Protein 1X61 (pdb70)

Nearest PDB structures (foldseek):
  1x61-assembly1_A  TM=8.682E-01  e=2.003E-11  Homo sapiens
  1wyh-assembly1_A  TM=8.090E-01  e=8.197E-06  Homo sapiens
  1x4k-assembly1_A  TM=7.503E-01  e=2.944E-05  Homo sapiens
  2cup-assembly1_A  TM=7.614E-01  e=2.753E-05  Homo sapiens
  1x63-assembly1_A  TM=7.064E-01  e=5.044E-05  Homo sapiens

Organism: Homo sapiens (NCBI:txid9606)

Foldseek 3Di:
DDPDDQAAPQPTHHQDDPLQWDQDPNHTHGQQSQAAPVVRHRVSPADWDADPNGTHRPVRVVCVVCVPDDPD

CATH classification: 2.10.110.10

InterPro domains:
  IPR001781 Zinc finger, LIM-type [PF00412] (279-334)
  IPR001781 Zinc finger, LIM-type [PF00412] (339-395)
  IPR001781 Zinc finger, LIM-type [PF00412] (399-461)
  IPR001781 Zinc finger, LIM-type [PS00478] (339-372)
  IPR001781 Zinc finger, LIM-type [PS50023] (277-335)
  IPR001781 Zinc finger, LIM-type [PS50023] (337-397)
  IPR001781 Zinc finger, LIM-type [PS50023] (400-467)
  IPR001781 Zinc finger, LIM-type [SM00132] (278-331)
  IPR001781 Zinc finger, LIM-type [SM00132] (338-390)
  IPR001781 Zinc finger, LIM-type [SM00132] (398-460)

Secondary structure (DSSP, 8-state):
--S-----SSS-S---SSS--EE-SSSEE-TTT-B-SSS--B-TTS-EEESSS-EEEHHHHHHHHHT-SS--

Sequence (72 aa):
GSSGSSGCGGCGEDVVGDGAGVVALDRVFHVGCFVCSTCRAQLRGQHFYAVERRAYCEGCYVATLESGPSSGGSSGSSGCGGCGEDVVGDGAGVVALDRVFHVGCFVCSTCRAQLRGQHFYAVERRAYCEGCYVATLESGPSSGGSSGSSGCGGCGEDVVGDGAGVVALDRVFHVGCFVCSTCRAQLRGQHFYAVERRAYCEGCYVATLESGPSSGGSSGSSGCGGCGEDVVGDGAGVVALDRVFHVGCFVCSTCRAQLRGQHFYAVERRAYCEGCYVATLESGPSSGGSSGSSGCGGCGEDVVGDGAGVVALDRVFHVGCFVCSTCRAQLRGQHFYAVERRAYCEGCYVATLESGPSSGGSSGSSGCGGCGEDVVGDGAGVVALDRVFHVGCFVCSTCRAQLRGQHFYAVERRAYCEGCYVATLESGPSSGGSSGSSGCGGCGEDVVGDGAGVVALDRVFHVGCFVCSTCRAQLRGQHFYAVERRAYCEGCYVATLESGPSSGGSSGSSGCGGCGEDVVGDGAGVVALDRVFHVGCFVCSTCRAQLRGQHFYAVERRAYCEGCYVATLESGPSSGGSSGSSGCGGCGEDVVGDGAGVVALDRVFHVGCFVCSTCRAQLRGQHFYAVERRAYCEGCYVATLESGPSSGGSSGSSGCGGCGEDVVGDGAGVVALDRVFHVGCFVCSTCRAQLRGQHFYAVERRAYCEGCYVATLESGPSSGGSSGSSGCGGCGEDVVGDGAGVVALDRVFHVGCFVCSTCRAQLRGQHFYAVERRAYCEGCYVATLESGPSSGGSSGSSGCGGCGEDVVGDGAGVVALDRVFHVGCFVCSTCRAQLRGQHFYAVERRAYCEGCYVATLESGPSSGGSSGSSGCGGCGEDVVGDGAGVVALDRVFHVGCFVCSTCRAQLRGQHFYAVERRAYCEGCYVATLESGPSSGGSSGSSGCGGCGEDVVGDGAGVVALDRVFHVGCFVCSTCRAQLRGQHFYAVERRAYCEGCYVATLESGPSSGGSSGSSGCGGCGEDVVGDGAGVVALDRVFHVGCFVCSTCRAQLRGQHFYAVERRAYCEGCYVATLESGPSSGGSSGSSGCGGCGEDVVGDGAGVVALDRVFHVGCFVCSTCRAQLRGQHFYAVERRAYCEGCYVATLESGPSSGGSSGSSGCGGCGEDVVGDGAGVVALDRVFHVGCFVCSTCRAQLRGQHFYAVERRAYCEGCYVATLESGPSSGGSSGSSGCGGCGEDVVGDGAGVVALDRVFHVGCFVCSTCRAQLRGQHFYAVERRAYCEGCYVATLESGPSSGGSSGSSGCGGCGEDVVGDGAGVVALDRVFHVGCFVCSTCRAQLRGQHFYAVERRAYCEGCYVATLESGPSSGGSSGSSGCGGCGEDVVGDGAGVVALDRVFHVGCFVCSTCRAQLRGQHFYAVERRAYCEGCYVATLESGPSSG

GO terms:
  GO:0005515 protein binding (F, IPI)
  GO:0005829 cytosol (C, IDA)
  GO:0005925 focal adhesion (C, IDA)
  GO:0005149 interleukin-1 receptor binding (F, IDA)
  GO:1901224 positive regulation of non-canonical NF-kappaB signal transduction (P, IDA)
  GO:0005925 focal adhesion (C, HDA)
  GO:0003723 RNA binding (F, HDA)
  GO:0030335 positive regulation of cell migration (P, IMP)
  GO:0019900 kinase binding (F, IPI)
  GO:0005634 nucleus (C, IDA)
  GO:0005856 cytoskeleton (C, IDA)
  GO:0005634 nucleus (C, EXP)
  GO:0005737 cytoplasm (C, EXP)

Radius of gyration: 14.38 Å; Cα contacts (8 Å, |Δi|>4): 97; chains: 1; bounding box: 46×24×25 Å

Structure (mmCIF, N/CA/C/O backbone):
data_1X61
#
_entry.id   1X61
#
loop_
_entity.id
_entity.type
_entity.pdbx_description
1 polymer 'Thyroid receptor interacting protein 6'
2 non-polymer 'ZINC ION'
#
loop_
_atom_site.group_PDB
_atom_site.id
_atom_site.type_symbol
_atom_site.label_atom_id
_atom_site.label_alt_id
_atom_site.label_comp_id
_atom_site.label_asym_id
_atom_site.label_entity_id
_atom_site.label_seq_id
_atom_site.pdbx_PDB_ins_code
_atom_site.Cartn_x
_atom_site.Cartn_y
_atom_site.Cartn_z
_atom_site.occupancy
_atom_site.B_iso_or_equiv
_atom_site.auth_seq_id
_atom_site.auth_comp_id
_atom_site.auth_asym_id
_atom_site.auth_atom_id
_atom_site.pdbx_PDB_model_num
ATOM 1 N N . GLY A 1 1 ? -15.407 1.242 14.299 1.00 0.00 1 GLY A N 1
ATOM 2 C CA . GLY A 1 1 ? -16.549 0.484 14.778 1.00 0.00 1 GLY A CA 1
ATOM 3 C C . GLY A 1 1 ? -17.614 0.307 13.714 1.00 0.00 1 GLY A C 1
ATOM 4 O O . GLY A 1 1 ? -17.306 0.010 12.560 1.00 0.00 1 GLY A O 1
ATOM 8 N N . SER A 1 2 ? -18.872 0.489 14.103 1.00 0.00 2 SER A N 1
ATOM 9 C CA . SER A 1 2 ? -19.988 0.343 13.176 1.00 0.00 2 SER A CA 1
ATOM 10 C C . SER A 1 2 ? -19.824 1.273 11.978 1.00 0.00 2 SER A C 1
ATOM 11 O O . SER A 1 2 ? -19.801 0.828 10.831 1.00 0.00 2 SER A O 1
ATOM 19 N N . SER A 1 3 ? -19.712 2.569 12.254 1.00 0.00 3 SER A N 1
ATOM 20 C CA . SER A 1 3 ? -19.554 3.564 11.200 1.00 0.00 3 SER A CA 1
ATOM 21 C C . SER A 1 3 ? -18.185 3.442 10.538 1.00 0.00 3 SER A C 1
ATOM 22 O O . SER A 1 3 ? -17.281 2.799 11.070 1.00 0.00 3 SER A O 1
ATOM 30 N N . GLY A 1 4 ? -18.041 4.065 9.372 1.00 0.00 4 GLY A N 1
ATOM 31 C CA . GLY A 1 4 ? -16.780 4.014 8.655 1.00 0.00 4 GLY A CA 1
ATOM 32 C C . GLY A 1 4 ? -16.965 3.736 7.177 1.00 0.00 4 GLY A C 1
ATOM 33 O O . GLY A 1 4 ? -17.922 3.073 6.778 1.00 0.00 4 GLY A O 1
ATOM 37 N N . SER A 1 5 ? -16.048 4.247 6.361 1.00 0.00 5 SER A N 1
ATOM 38 C CA . SER A 1 5 ? -16.117 4.054 4.917 1.00 0.00 5 SER A CA 1
ATOM 39 C C . SER A 1 5 ? -14.818 3.455 4.386 1.00 0.00 5 SER A C 1
ATOM 40 O O . SER A 1 5 ? -13.728 3.823 4.823 1.00 0.00 5 SER A O 1
ATOM 48 N N . SER A 1 6 ? -14.944 2.530 3.440 1.00 0.00 6 SER A N 1
ATOM 49 C CA . SER A 1 6 ? -13.781 1.876 2.851 1.00 0.00 6 SER A CA 1
ATOM 50 C C . SER A 1 6 ? -13.396 2.539 1.532 1.00 0.00 6 SER A C 1
ATOM 51 O O . SER A 1 6 ? -14.106 3.409 1.030 1.00 0.00 6 SER A O 1
ATOM 59 N N . GLY A 1 7 ? -12.263 2.119 0.975 1.00 0.00 7 GLY A N 1
ATOM 60 C CA . GLY A 1 7 ? -11.802 2.682 -0.281 1.00 0.00 7 GLY A CA 1
ATOM 61 C C . GLY A 1 7 ? -10.396 2.237 -0.634 1.00 0.00 7 GLY A C 1
ATOM 62 O O . GLY A 1 7 ? -9.542 2.101 0.242 1.00 0.00 7 GLY A O 1
ATOM 66 N N . CYS A 1 8 ? -10.155 2.008 -1.920 1.00 0.00 8 CYS A N 1
ATOM 67 C CA . CYS A 1 8 ? -8.844 1.574 -2.388 1.00 0.00 8 CYS A CA 1
ATOM 68 C C . CYS A 1 8 ? -8.040 2.753 -2.926 1.00 0.00 8 CYS A C 1
ATOM 69 O O . CYS A 1 8 ? -8.347 3.294 -3.988 1.00 0.00 8 CYS A O 1
ATOM 76 N N . GLY A 1 9 ? -7.009 3.147 -2.185 1.00 0.00 9 GLY A N 1
ATOM 77 C CA . GLY A 1 9 ? -6.177 4.260 -2.604 1.00 0.00 9 GLY A CA 1
ATOM 78 C C . GLY A 1 9 ? -5.633 4.081 -4.008 1.00 0.00 9 GLY A C 1
ATOM 79 O O . GLY A 1 9 ? -5.388 5.057 -4.715 1.00 0.00 9 GLY A O 1
ATOM 83 N N . GLY A 1 10 ? -5.442 2.829 -4.412 1.00 0.00 10 GLY A N 1
ATOM 84 C CA . GLY A 1 10 ? -4.924 2.548 -5.738 1.00 0.00 10 GLY A CA 1
ATOM 85 C C . GLY A 1 10 ? -5.924 2.866 -6.832 1.00 0.00 10 GLY A C 1
ATOM 86 O O . GLY A 1 10 ? -5.783 3.861 -7.543 1.00 0.00 10 GLY A O 1
ATOM 90 N N . CYS A 1 11 ? -6.938 2.018 -6.968 1.00 0.00 11 CYS A N 1
ATOM 91 C CA . CYS A 1 11 ? -7.966 2.212 -7.984 1.00 0.00 11 CYS A CA 1
ATOM 92 C C . CYS A 1 11 ? -9.038 3.181 -7.495 1.00 0.00 11 CYS A C 1
ATOM 93 O O . CYS A 1 11 ? -9.418 4.113 -8.204 1.00 0.00 11 CYS A O 1
ATOM 100 N N . GLY A 1 12 ? -9.522 2.955 -6.277 1.00 0.00 12 GLY A N 1
ATOM 101 C CA . GLY A 1 12 ? -10.546 3.816 -5.714 1.00 0.00 12 GLY A CA 1
ATOM 102 C C . GLY A 1 12 ? -11.721 3.034 -5.161 1.00 0.00 12 GLY A C 1
ATOM 103 O O . GLY A 1 12 ? -12.287 3.400 -4.131 1.00 0.00 12 GLY A O 1
ATOM 107 N N . GLU A 1 13 ? -12.088 1.956 -5.846 1.00 0.00 13 GLU A N 1
ATOM 108 C CA . GLU A 1 13 ? -13.205 1.123 -5.417 1.00 0.00 13 GLU A CA 1
ATOM 109 C C . GLU A 1 13 ? -13.039 0.698 -3.961 1.00 0.00 13 GLU A C 1
ATOM 110 O O . GLU A 1 13 ? -11.925 0.653 -3.440 1.00 0.00 13 GLU A O 1
ATOM 122 N N . ASP A 1 14 ? -14.156 0.388 -3.311 1.00 0.00 14 ASP A N 1
ATOM 123 C CA . ASP A 1 14 ? -14.135 -0.034 -1.915 1.00 0.00 14 ASP A CA 1
ATOM 124 C C . ASP A 1 14 ? -13.457 -1.393 -1.768 1.00 0.00 14 ASP A C 1
ATOM 125 O O . ASP A 1 14 ? -13.572 -2.254 -2.641 1.00 0.00 14 ASP A O 1
ATOM 134 N N . VAL A 1 15 ? -12.749 -1.579 -0.659 1.00 0.00 15 VAL A N 1
ATOM 135 C CA . VAL A 1 15 ? -12.052 -2.832 -0.397 1.00 0.00 15 VAL A CA 1
ATOM 136 C C . VAL A 1 15 ? -12.834 -3.702 0.581 1.00 0.00 15 VAL A C 1
ATOM 137 O O . VAL A 1 15 ? -12.897 -3.409 1.775 1.00 0.00 15 VAL A O 1
ATOM 150 N N . VAL A 1 16 ? -13.429 -4.774 0.067 1.00 0.00 16 VAL A N 1
ATOM 151 C CA . VAL A 1 16 ? -14.206 -5.688 0.896 1.00 0.00 16 VAL A CA 1
ATOM 152 C C . VAL A 1 16 ? -14.312 -7.063 0.246 1.00 0.00 16 VAL A C 1
ATOM 153 O O . VAL A 1 16 ? -14.634 -7.180 -0.935 1.00 0.00 16 VAL A O 1
ATOM 166 N N . GLY A 1 17 ? -14.038 -8.103 1.028 1.00 0.00 17 GLY A N 1
ATOM 167 C CA . GLY A 1 17 ? -14.108 -9.458 0.512 1.00 0.00 17 GLY A CA 1
ATOM 168 C C . GLY A 1 17 ? -14.167 -10.496 1.615 1.00 0.00 17 GLY A C 1
ATOM 169 O O . GLY A 1 17 ? -13.438 -11.488 1.582 1.00 0.00 17 GLY A O 1
ATOM 173 N N . ASP A 1 18 ? -15.035 -10.268 2.594 1.00 0.00 18 ASP A N 1
ATOM 174 C CA . ASP A 1 18 ? -15.186 -11.191 3.713 1.00 0.00 18 ASP A CA 1
ATOM 175 C C . ASP A 1 18 ? -13.881 -11.318 4.492 1.00 0.00 18 ASP A C 1
ATOM 176 O O . ASP A 1 18 ? -13.508 -12.408 4.926 1.00 0.00 18 ASP A O 1
ATOM 185 N N . GLY A 1 19 ? -13.189 -10.196 4.666 1.00 0.00 19 GLY A N 1
ATOM 186 C CA . GLY A 1 19 ? -11.932 -10.203 5.392 1.00 0.00 19 GLY A CA 1
ATOM 187 C C . GLY A 1 19 ? -10.734 -10.044 4.478 1.00 0.00 19 GLY A C 1
ATOM 188 O O . GLY A 1 19 ? -9.750 -10.772 4.601 1.00 0.00 19 GLY A O 1
ATOM 192 N N . ALA A 1 20 ? -10.817 -9.089 3.558 1.00 0.00 20 ALA A N 1
ATOM 193 C CA . ALA A 1 20 ? -9.730 -8.836 2.619 1.00 0.00 20 ALA A CA 1
ATOM 194 C C . ALA A 1 20 ? -9.409 -7.347 2.540 1.00 0.00 20 ALA A C 1
ATOM 195 O O . ALA A 1 20 ? -10.302 -6.504 2.621 1.00 0.00 20 ALA A O 1
ATOM 202 N N . GLY A 1 21 ? -8.127 -7.030 2.382 1.00 0.00 21 GLY A N 1
ATOM 203 C CA . GLY A 1 21 ? -7.711 -5.643 2.295 1.00 0.00 21 GLY A CA 1
ATOM 204 C C . GLY A 1 21 ? -6.320 -5.419 2.855 1.00 0.00 21 GLY A C 1
ATOM 205 O O . GLY A 1 21 ? -5.996 -5.895 3.942 1.00 0.00 21 GLY A O 1
ATOM 209 N N . VAL A 1 22 ? -5.494 -4.692 2.109 1.00 0.00 22 VAL A N 1
ATOM 210 C CA . VAL A 1 22 ? -4.130 -4.406 2.536 1.00 0.00 22 VAL A CA 1
ATOM 211 C C . VAL A 1 22 ? -4.000 -2.971 3.035 1.00 0.00 22 VAL A C 1
ATOM 212 O O . VAL A 1 22 ? -4.155 -2.019 2.270 1.00 0.00 22 VAL A O 1
ATOM 225 N N . VAL A 1 23 ? -3.713 -2.823 4.324 1.00 0.00 23 VAL A N 1
ATOM 226 C CA . VAL A 1 23 ? -3.560 -1.504 4.927 1.00 0.00 23 VAL A CA 1
ATOM 227 C C . VAL A 1 23 ? -2.094 -1.088 4.974 1.00 0.00 23 VAL A C 1
ATOM 228 O O . VAL A 1 23 ? -1.267 -1.761 5.586 1.00 0.00 23 VAL A O 1
ATOM 241 N N . ALA A 1 24 ? -1.780 0.027 4.322 1.00 0.00 24 ALA A N 1
ATOM 242 C CA . ALA A 1 24 ? -0.414 0.535 4.291 1.00 0.00 24 ALA A CA 1
ATOM 243 C C . ALA A 1 24 ? -0.396 2.052 4.141 1.00 0.00 24 ALA A C 1
ATOM 244 O O . ALA A 1 24 ? -1.127 2.614 3.324 1.00 0.00 24 ALA A O 1
ATOM 251 N N . LEU A 1 25 ? 0.442 2.711 4.933 1.00 0.00 25 LEU A N 1
ATOM 252 C CA . LEU A 1 25 ? 0.555 4.164 4.889 1.00 0.00 25 LEU A CA 1
ATOM 253 C C . LEU A 1 25 ? -0.770 4.825 5.255 1.00 0.00 25 LEU A C 1
ATOM 254 O O . LEU A 1 25 ? -1.183 5.800 4.626 1.00 0.00 25 LEU A O 1
ATOM 270 N N . ASP A 1 26 ? -1.430 4.289 6.275 1.00 0.00 26 ASP A N 1
ATOM 271 C CA . ASP A 1 26 ? -2.707 4.829 6.727 1.00 0.00 26 ASP A CA 1
ATOM 272 C C . ASP A 1 26 ? -3.729 4.830 5.594 1.00 0.00 26 ASP A C 1
ATOM 273 O O . ASP A 1 26 ? -4.597 5.700 5.529 1.00 0.00 26 ASP A O 1
ATOM 282 N N . ARG A 1 27 ? -3.618 3.850 4.703 1.00 0.00 27 ARG A N 1
ATOM 283 C CA . ARG A 1 27 ? -4.530 3.739 3.572 1.00 0.00 27 ARG A CA 1
ATOM 284 C C . ARG A 1 27 ? -4.911 2.283 3.321 1.00 0.00 27 ARG A C 1
ATOM 285 O O . ARG A 1 27 ? -4.417 1.377 3.991 1.00 0.00 27 ARG A O 1
ATOM 306 N N . VAL A 1 28 ? -5.793 2.066 2.350 1.00 0.00 28 VAL A N 1
ATOM 307 C CA . VAL A 1 28 ? -6.240 0.721 2.010 1.00 0.00 28 VAL A CA 1
ATOM 308 C C . VAL A 1 28 ? -6.060 0.442 0.522 1.00 0.00 28 VAL A C 1
ATOM 309 O O . VAL A 1 28 ? -6.491 1.225 -0.324 1.00 0.00 28 VAL A O 1
ATOM 322 N N . PHE A 1 29 ? -5.420 -0.680 0.210 1.00 0.00 29 PHE A N 1
ATOM 323 C CA . PHE A 1 29 ? -5.181 -1.063 -1.177 1.00 0.00 29 PHE A CA 1
ATOM 324 C C . PHE A 1 29 ? -5.520 -2.534 -1.401 1.00 0.00 29 PHE A C 1
ATOM 325 O O . PHE A 1 29 ? -5.464 -3.344 -0.474 1.00 0.00 29 PHE A O 1
ATOM 342 N N . HIS A 1 30 ? -5.873 -2.873 -2.637 1.00 0.00 30 HIS A N 1
ATOM 343 C CA . HIS A 1 30 ? -6.221 -4.246 -2.983 1.00 0.00 30 HIS A CA 1
ATOM 344 C C . HIS A 1 30 ? -4.968 -5.105 -3.126 1.00 0.00 30 HIS A C 1
ATOM 345 O O . HIS A 1 30 ? -3.963 -4.667 -3.687 1.00 0.00 30 HIS A O 1
ATOM 359 N N . VAL A 1 31 ? -5.034 -6.330 -2.615 1.00 0.00 31 VAL A N 1
ATOM 360 C CA . VAL A 1 31 ? -3.905 -7.250 -2.686 1.00 0.00 31 VAL A CA 1
ATOM 361 C C . VAL A 1 31 ? -3.197 -7.149 -4.032 1.00 0.00 31 VAL A C 1
ATOM 362 O O . VAL A 1 31 ? -1.983 -7.326 -4.122 1.00 0.00 31 VAL A O 1
ATOM 375 N N . GLY A 1 32 ? -3.966 -6.862 -5.078 1.00 0.00 32 GLY A N 1
ATOM 376 C CA . GLY A 1 32 ? -3.395 -6.741 -6.407 1.00 0.00 32 GLY A CA 1
ATOM 377 C C . GLY A 1 32 ? -2.815 -5.364 -6.666 1.00 0.00 32 GLY A C 1
ATOM 378 O O . GLY A 1 32 ? -1.681 -5.237 -7.128 1.00 0.00 32 GLY A O 1
ATOM 382 N N . CYS A 1 33 ? -3.595 -4.330 -6.370 1.00 0.00 33 CYS A N 1
ATOM 383 C CA . CYS A 1 33 ? -3.155 -2.956 -6.576 1.00 0.00 33 CYS A CA 1
ATOM 384 C C . CYS A 1 33 ? -1.853 -2.684 -5.827 1.00 0.00 33 CYS A C 1
ATOM 385 O O . CYS A 1 33 ? -0.875 -2.214 -6.409 1.00 0.00 33 CYS A O 1
ATOM 392 N N . PHE A 1 34 ? -1.848 -2.984 -4.532 1.00 0.00 34 PHE A N 1
ATOM 393 C CA . PHE A 1 34 ? -0.668 -2.772 -3.703 1.00 0.00 34 PHE A CA 1
ATOM 394 C C . PHE A 1 34 ? 0.550 -3.473 -4.300 1.00 0.00 34 PHE A C 1
ATOM 395 O O . PHE A 1 34 ? 0.697 -4.690 -4.187 1.00 0.00 34 PHE A O 1
ATOM 412 N N . VAL A 1 35 ? 1.419 -2.695 -4.936 1.00 0.00 35 VAL A N 1
ATOM 413 C CA . VAL A 1 35 ? 2.624 -3.238 -5.552 1.00 0.00 35 VAL A CA 1
ATOM 414 C C . VAL A 1 35 ? 3.747 -2.207 -5.567 1.00 0.00 35 VAL A C 1
ATOM 415 O O . VAL A 1 35 ? 3.532 -1.034 -5.260 1.00 0.00 35 VAL A O 1
ATOM 428 N N . CYS A 1 36 ? 4.946 -2.651 -5.929 1.00 0.00 36 CYS A N 1
ATOM 429 C CA . CYS A 1 36 ? 6.104 -1.768 -5.985 1.00 0.00 36 CYS A CA 1
ATOM 430 C C . CYS A 1 36 ? 5.895 -0.662 -7.016 1.00 0.00 36 CYS A C 1
ATOM 431 O O . CYS A 1 36 ? 4.984 -0.732 -7.841 1.00 0.00 36 CYS A O 1
ATOM 438 N N . SER A 1 37 ? 6.746 0.358 -6.963 1.00 0.00 37 SER A N 1
ATOM 439 C CA . SER A 1 37 ? 6.653 1.480 -7.889 1.00 0.00 37 SER A CA 1
ATOM 440 C C . SER A 1 37 ? 7.664 1.335 -9.022 1.00 0.00 37 SER A C 1
ATOM 441 O O . SER A 1 37 ? 7.522 1.949 -10.080 1.00 0.00 37 SER A O 1
ATOM 449 N N . THR A 1 38 ? 8.687 0.517 -8.793 1.00 0.00 38 THR A N 1
ATOM 450 C CA . THR A 1 38 ? 9.723 0.291 -9.792 1.00 0.00 38 THR A CA 1
ATOM 451 C C . THR A 1 38 ? 9.464 -0.993 -10.572 1.00 0.00 38 THR A C 1
ATOM 452 O O . THR A 1 38 ? 9.174 -0.957 -11.768 1.00 0.00 38 THR A O 1
ATOM 463 N N . CYS A 1 39 ? 9.570 -2.127 -9.888 1.00 0.00 39 CYS A N 1
ATOM 464 C CA . CYS A 1 39 ? 9.347 -3.424 -10.516 1.00 0.00 39 CYS A CA 1
ATOM 465 C C . CYS A 1 39 ? 7.862 -3.777 -10.522 1.00 0.00 39 CYS A C 1
ATOM 466 O O . CYS A 1 39 ? 7.432 -4.682 -11.237 1.00 0.00 39 CYS A O 1
ATOM 473 N N . ARG A 1 40 ? 7.085 -3.055 -9.721 1.00 0.00 40 ARG A N 1
ATOM 474 C CA . ARG A 1 40 ? 5.649 -3.293 -9.634 1.00 0.00 40 ARG A CA 1
ATOM 475 C C . ARG A 1 40 ? 5.360 -4.735 -9.227 1.00 0.00 40 ARG A C 1
ATOM 476 O O . ARG A 1 40 ? 4.493 -5.391 -9.803 1.00 0.00 40 ARG A O 1
ATOM 497 N N . ALA A 1 41 ? 6.093 -5.222 -8.231 1.00 0.00 41 ALA A N 1
ATOM 498 C CA . ALA A 1 41 ? 5.915 -6.585 -7.747 1.00 0.00 41 ALA A CA 1
ATOM 499 C C . ALA A 1 41 ? 4.762 -6.667 -6.753 1.00 0.00 41 ALA A C 1
ATOM 500 O O . ALA A 1 41 ? 4.430 -5.685 -6.090 1.00 0.00 41 ALA A O 1
ATOM 507 N N . GLN A 1 42 ? 4.154 -7.845 -6.656 1.00 0.00 42 GLN A N 1
ATOM 508 C CA . GLN A 1 42 ? 3.036 -8.055 -5.743 1.00 0.00 42 GLN A CA 1
ATOM 509 C C . GLN A 1 42 ? 3.492 -7.955 -4.291 1.00 0.00 42 GLN A C 1
ATOM 510 O O . GLN A 1 42 ? 4.221 -8.817 -3.798 1.00 0.00 42 GLN A O 1
ATOM 524 N N . LEU A 1 43 ? 3.060 -6.899 -3.611 1.00 0.00 43 LEU A N 1
ATOM 525 C CA . LEU A 1 43 ? 3.424 -6.686 -2.215 1.00 0.00 43 LEU A CA 1
ATOM 526 C C . LEU A 1 43 ? 2.254 -7.009 -1.291 1.00 0.00 43 LEU A C 1
ATOM 527 O O . LEU A 1 43 ? 2.239 -6.606 -0.128 1.00 0.00 43 LEU A O 1
ATOM 543 N N . ARG A 1 44 ? 1.276 -7.740 -1.817 1.00 0.00 44 ARG A N 1
ATOM 544 C CA . ARG A 1 44 ? 0.102 -8.118 -1.040 1.00 0.00 44 ARG A CA 1
ATOM 545 C C . ARG A 1 44 ? 0.501 -8.568 0.363 1.00 0.00 44 ARG A C 1
ATOM 546 O O . ARG A 1 44 ? -0.185 -8.269 1.340 1.00 0.00 44 ARG A O 1
ATOM 567 N N . GLY A 1 45 ? 1.614 -9.289 0.454 1.00 0.00 45 GLY A N 1
ATOM 568 C CA . GLY A 1 45 ? 2.084 -9.769 1.740 1.00 0.00 45 GLY A CA 1
ATOM 569 C C . GLY A 1 45 ? 3.577 -10.033 1.750 1.00 0.00 45 GLY A C 1
ATOM 570 O O . GLY A 1 45 ? 4.014 -11.164 1.536 1.00 0.00 45 GLY A O 1
ATOM 574 N N . GLN A 1 46 ? 4.360 -8.988 1.997 1.00 0.00 46 GLN A N 1
ATOM 575 C CA . GLN A 1 46 ? 5.812 -9.113 2.032 1.00 0.00 46 GLN A CA 1
ATOM 576 C C . GLN A 1 46 ? 6.452 -7.861 2.622 1.00 0.00 46 GLN A C 1
ATOM 577 O O . GLN A 1 46 ? 5.765 -6.890 2.939 1.00 0.00 46 GLN A O 1
ATOM 591 N N . HIS A 1 47 ? 7.773 -7.890 2.767 1.00 0.00 47 HIS A N 1
ATOM 592 C CA . HIS A 1 47 ? 8.507 -6.757 3.319 1.00 0.00 47 HIS A CA 1
ATOM 593 C C . HIS A 1 47 ? 8.765 -5.702 2.247 1.00 0.00 47 HIS A C 1
ATOM 594 O O . HIS A 1 47 ? 9.377 -5.986 1.218 1.00 0.00 47 HIS A O 1
ATOM 609 N N . PHE A 1 48 ? 8.293 -4.485 2.496 1.00 0.00 48 PHE A N 1
ATOM 610 C CA . PHE A 1 48 ? 8.471 -3.389 1.552 1.00 0.00 48 PHE A CA 1
ATOM 611 C C . PHE A 1 48 ? 8.899 -2.114 2.273 1.00 0.00 48 PHE A C 1
ATOM 612 O O . PHE A 1 48 ? 8.981 -2.080 3.501 1.00 0.00 48 PHE A O 1
ATOM 629 N N . TYR A 1 49 ? 9.171 -1.068 1.501 1.00 0.00 49 TYR A N 1
ATOM 630 C CA . TYR A 1 49 ? 9.594 0.208 2.065 1.00 0.00 49 TYR A CA 1
ATOM 631 C C . TYR A 1 49 ? 8.625 1.322 1.681 1.00 0.00 49 TYR A C 1
ATOM 632 O O . TYR A 1 49 ? 7.708 1.115 0.886 1.00 0.00 49 TYR A O 1
ATOM 650 N N . ALA A 1 50 ? 8.835 2.504 2.251 1.00 0.00 50 ALA A N 1
ATOM 651 C CA . ALA A 1 50 ? 7.983 3.652 1.967 1.00 0.00 50 ALA A CA 1
ATOM 652 C C . ALA A 1 50 ? 8.815 4.904 1.715 1.00 0.00 50 ALA A C 1
ATOM 653 O O . ALA A 1 50 ? 9.439 5.442 2.631 1.00 0.00 50 ALA A O 1
ATOM 660 N N . VAL A 1 51 ? 8.821 5.364 0.468 1.00 0.00 51 VAL A N 1
ATOM 661 C CA . VAL A 1 51 ? 9.577 6.554 0.096 1.00 0.00 51 VAL A CA 1
ATOM 662 C C . VAL A 1 51 ? 8.780 7.434 -0.861 1.00 0.00 51 VAL A C 1
ATOM 663 O O . VAL A 1 51 ? 8.391 6.997 -1.943 1.00 0.00 51 VAL A O 1
ATOM 676 N N . GLU A 1 52 ? 8.541 8.677 -0.454 1.00 0.00 52 GLU A N 1
ATOM 677 C CA . GLU A 1 52 ? 7.790 9.618 -1.276 1.00 0.00 52 GLU A CA 1
ATOM 678 C C . GLU A 1 52 ? 6.365 9.124 -1.505 1.00 0.00 52 GLU A C 1
ATOM 679 O O . GLU A 1 52 ? 5.823 9.247 -2.603 1.00 0.00 52 GLU A O 1
ATOM 691 N N . ARG A 1 53 ? 5.765 8.563 -0.460 1.00 0.00 53 ARG A N 1
ATOM 692 C CA . ARG A 1 53 ? 4.403 8.048 -0.547 1.00 0.00 53 ARG A CA 1
ATOM 693 C C . ARG A 1 53 ? 4.312 6.924 -1.576 1.00 0.00 53 ARG A C 1
ATOM 694 O O . ARG A 1 53 ? 3.311 6.795 -2.281 1.00 0.00 53 ARG A O 1
ATOM 715 N N . ARG A 1 54 ? 5.363 6.115 -1.656 1.00 0.00 54 ARG A N 1
ATOM 716 C CA . ARG A 1 54 ? 5.403 5.004 -2.599 1.00 0.00 54 ARG A CA 1
ATOM 717 C C . ARG A 1 54 ? 5.774 3.704 -1.892 1.00 0.00 54 ARG A C 1
ATOM 718 O O . ARG A 1 54 ? 6.072 3.698 -0.698 1.00 0.00 54 ARG A O 1
ATOM 739 N N . ALA A 1 55 ? 5.753 2.604 -2.638 1.00 0.00 55 ALA A N 1
ATOM 740 C CA . ALA A 1 55 ? 6.088 1.298 -2.084 1.00 0.00 55 ALA A CA 1
ATOM 741 C C . ALA A 1 55 ? 7.238 0.655 -2.851 1.00 0.00 55 ALA A C 1
ATOM 742 O O . ALA A 1 55 ? 7.145 0.437 -4.059 1.00 0.00 55 ALA A O 1
ATOM 749 N N . TYR A 1 56 ? 8.321 0.354 -2.143 1.00 0.00 56 TYR A N 1
ATOM 750 C CA . TYR A 1 56 ? 9.490 -0.261 -2.759 1.00 0.00 56 TYR A CA 1
ATOM 751 C C . TYR A 1 56 ? 9.858 -1.562 -2.051 1.00 0.00 56 TYR A C 1
ATOM 752 O O . TYR A 1 56 ? 10.159 -1.570 -0.857 1.00 0.00 56 TYR A O 1
ATOM 770 N N . CYS A 1 57 ? 9.831 -2.662 -2.797 1.00 0.00 57 CYS A N 1
ATOM 771 C CA . CYS A 1 57 ? 10.161 -3.969 -2.244 1.00 0.00 57 CYS A CA 1
ATOM 772 C C . CYS A 1 57 ? 11.620 -4.021 -1.801 1.00 0.00 57 CYS A C 1
ATOM 773 O O . CYS A 1 57 ? 12.498 -3.460 -2.457 1.00 0.00 57 CYS A O 1
ATOM 780 N N . GLU A 1 58 ? 11.871 -4.697 -0.685 1.00 0.00 58 GLU A N 1
ATOM 781 C CA . GLU A 1 58 ? 13.224 -4.821 -0.155 1.00 0.00 58 GLU A CA 1
ATOM 782 C C . GLU A 1 58 ? 14.249 -4.861 -1.285 1.00 0.00 58 GLU A C 1
ATOM 783 O O . GLU A 1 58 ? 15.224 -4.110 -1.280 1.00 0.00 58 GLU A O 1
ATOM 795 N N . GLY A 1 59 ? 14.022 -5.745 -2.252 1.00 0.00 59 GLY A N 1
ATOM 796 C CA . GLY A 1 59 ? 14.933 -5.868 -3.374 1.00 0.00 59 GLY A CA 1
ATOM 797 C C . GLY A 1 59 ? 15.238 -4.532 -4.022 1.00 0.00 59 GLY A C 1
ATOM 798 O O . GLY A 1 59 ? 16.397 -4.122 -4.103 1.00 0.00 59 GLY A O 1
ATOM 802 N N . CYS A 1 60 ? 14.197 -3.851 -4.488 1.00 0.00 60 CYS A N 1
ATOM 803 C CA . CYS A 1 60 ? 14.358 -2.554 -5.136 1.00 0.00 60 CYS A CA 1
ATOM 804 C C . CYS A 1 60 ? 15.034 -1.558 -4.198 1.00 0.00 60 CYS A C 1
ATOM 805 O O . CYS A 1 60 ? 16.085 -1.003 -4.518 1.00 0.00 60 CYS A O 1
ATOM 812 N N . TYR A 1 61 ? 14.424 -1.338 -3.038 1.00 0.00 61 TYR A N 1
ATOM 813 C CA . TYR A 1 61 ? 14.965 -0.408 -2.055 1.00 0.00 61 TYR A CA 1
ATOM 814 C C . TYR A 1 61 ? 16.485 -0.516 -1.980 1.00 0.00 61 TYR A C 1
ATOM 815 O O . TYR A 1 61 ? 17.183 0.485 -1.822 1.00 0.00 61 TYR A O 1
ATOM 833 N N . VAL A 1 62 ? 16.990 -1.740 -2.098 1.00 0.00 62 VAL A N 1
ATOM 834 C CA . VAL A 1 62 ? 18.427 -1.981 -2.046 1.00 0.00 62 VAL A CA 1
ATOM 835 C C . VAL A 1 62 ? 19.089 -1.649 -3.379 1.00 0.00 62 VAL A C 1
ATOM 836 O O . VAL A 1 62 ? 20.227 -1.184 -3.419 1.00 0.00 62 VAL A O 1
ATOM 849 N N . ALA A 1 63 ? 18.366 -1.889 -4.468 1.00 0.00 63 ALA A N 1
ATOM 850 C CA . ALA A 1 63 ? 18.882 -1.613 -5.803 1.00 0.00 63 ALA A CA 1
ATOM 851 C C . ALA A 1 63 ? 19.019 -0.112 -6.039 1.00 0.00 63 ALA A C 1
ATOM 852 O O . ALA A 1 63 ? 20.009 0.350 -6.607 1.00 0.00 63 ALA A O 1
ATOM 859 N N . THR A 1 64 ? 18.018 0.645 -5.599 1.00 0.00 64 THR A N 1
ATOM 860 C CA . THR A 1 64 ? 18.026 2.093 -5.764 1.00 0.00 64 THR A CA 1
ATOM 861 C C . THR A 1 64 ? 19.294 2.706 -5.180 1.00 0.00 64 THR A C 1
ATOM 862 O O . THR A 1 64 ? 19.881 3.618 -5.764 1.00 0.00 64 THR A O 1
ATOM 873 N N . LEU A 1 65 ? 19.712 2.199 -4.025 1.00 0.00 65 LEU A N 1
ATOM 874 C CA . LEU A 1 65 ? 20.912 2.697 -3.361 1.00 0.00 65 LEU A CA 1
ATOM 875 C C . LEU A 1 65 ? 22.105 2.685 -4.312 1.00 0.00 65 LEU A C 1
ATOM 876 O O . LEU A 1 65 ? 22.789 3.695 -4.476 1.00 0.00 65 LEU A O 1
ATOM 892 N N . GLU A 1 66 ? 22.346 1.537 -4.938 1.00 0.00 66 GLU A N 1
ATOM 893 C CA . GLU A 1 66 ? 23.455 1.396 -5.874 1.00 0.00 66 GLU A CA 1
ATOM 894 C C . GLU A 1 66 ? 23.669 2.685 -6.662 1.00 0.00 66 GLU A C 1
ATOM 895 O O . GLU A 1 66 ? 24.799 3.145 -6.825 1.00 0.00 66 GLU A O 1
ATOM 907 N N . SER A 1 67 ? 22.575 3.261 -7.151 1.00 0.00 67 SER A N 1
ATOM 908 C CA . SER A 1 67 ? 22.642 4.494 -7.926 1.00 0.00 67 SER A CA 1
ATOM 909 C C . SER A 1 67 ? 23.752 5.403 -7.406 1.00 0.00 67 SER A C 1
ATOM 910 O O . SER A 1 67 ? 24.597 5.869 -8.169 1.00 0.00 67 SER A O 1
ATOM 918 N N . GLY A 1 68 ? 23.741 5.652 -6.100 1.00 0.00 68 GLY A N 1
ATOM 919 C CA . GLY A 1 68 ? 24.750 6.504 -5.499 1.00 0.00 68 GLY A CA 1
ATOM 920 C C . GLY A 1 68 ? 24.540 6.690 -4.009 1.00 0.00 68 GLY A C 1
ATOM 921 O O . GLY A 1 68 ? 23.413 6.829 -3.532 1.00 0.00 68 GLY A O 1
ATOM 925 N N . PRO A 1 69 ? 25.644 6.691 -3.247 1.00 0.00 69 PRO A N 1
ATOM 926 C CA . PRO A 1 69 ? 25.601 6.859 -1.792 1.00 0.00 69 PRO A CA 1
ATOM 927 C C . PRO A 1 69 ? 25.198 8.272 -1.383 1.00 0.00 69 PRO A C 1
ATOM 928 O O . PRO A 1 69 ? 24.456 8.461 -0.418 1.00 0.00 69 PRO A O 1
ATOM 939 N N . SER A 1 70 ? 25.691 9.260 -2.122 1.00 0.00 70 SER A N 1
ATOM 940 C CA . SER A 1 70 ? 25.384 10.656 -1.834 1.00 0.00 70 SER A CA 1
ATOM 941 C C . SER A 1 70 ? 23.876 10.881 -1.775 1.00 0.00 70 SER A C 1
ATOM 942 O O . SER A 1 70 ? 23.100 10.108 -2.337 1.00 0.00 70 SER A O 1
ATOM 950 N N . SER A 1 71 ? 23.469 11.944 -1.089 1.00 0.00 71 SER A N 1
ATOM 951 C CA . SER A 1 71 ? 22.054 12.270 -0.953 1.00 0.00 71 SER A CA 1
ATOM 952 C C . SER A 1 71 ? 21.276 11.084 -0.390 1.00 0.00 71 SER A C 1
ATOM 953 O O . SER A 1 71 ? 20.176 10.777 -0.845 1.00 0.00 71 SER A O 1
ATOM 961 N N . GLY A 1 72 ? 21.858 10.421 0.605 1.00 0.00 72 GLY A N 1
ATOM 962 C CA . GLY A 1 72 ? 21.206 9.277 1.215 1.00 0.00 72 GLY A CA 1
ATOM 963 C C . GLY A 1 72 ? 21.186 8.067 0.303 1.00 0.00 72 GLY A C 1
ATOM 964 O O . GLY A 1 72 ? 21.090 6.945 0.798 1.00 0.00 72 GLY A O 1
ATOM 970 N N . GLY A 1 1 ? -21.777 8.336 3.098 1.00 0.00 1 GLY A N 2
ATOM 971 C CA . GLY A 1 1 ? -20.462 7.727 3.179 1.00 0.00 1 GLY A CA 2
ATOM 972 C C . GLY A 1 1 ? -19.398 8.705 3.639 1.00 0.00 1 GLY A C 2
ATOM 973 O O . GLY A 1 1 ? -18.491 9.048 2.881 1.00 0.00 1 GLY A O 2
ATOM 977 N N . SER A 1 2 ? -19.510 9.156 4.884 1.00 0.00 2 SER A N 2
ATOM 978 C CA . SER A 1 2 ? -18.553 10.105 5.442 1.00 0.00 2 SER A CA 2
ATOM 979 C C . SER A 1 2 ? -17.164 9.481 5.541 1.00 0.00 2 SER A C 2
ATOM 980 O O . SER A 1 2 ? -16.174 10.073 5.112 1.00 0.00 2 SER A O 2
ATOM 988 N N . SER A 1 3 ? -17.100 8.281 6.109 1.00 0.00 3 SER A N 2
ATOM 989 C CA . SER A 1 3 ? -15.833 7.577 6.268 1.00 0.00 3 SER A CA 2
ATOM 990 C C . SER A 1 3 ? -15.383 6.963 4.945 1.00 0.00 3 SER A C 2
ATOM 991 O O . SER A 1 3 ? -16.018 6.048 4.424 1.00 0.00 3 SER A O 2
ATOM 999 N N . GLY A 1 4 ? -14.280 7.476 4.407 1.00 0.00 4 GLY A N 2
ATOM 1000 C CA . GLY A 1 4 ? -13.762 6.967 3.151 1.00 0.00 4 GLY A CA 2
ATOM 1001 C C . GLY A 1 4 ? -12.403 6.315 3.305 1.00 0.00 4 GLY A C 2
ATOM 1002 O O . GLY A 1 4 ? -11.456 6.664 2.601 1.00 0.00 4 GLY A O 2
ATOM 1006 N N . SER A 1 5 ? -12.305 5.366 4.231 1.00 0.00 5 SER A N 2
ATOM 1007 C CA . SER A 1 5 ? -11.050 4.667 4.480 1.00 0.00 5 SER A CA 2
ATOM 1008 C C . SER A 1 5 ? -10.968 3.387 3.653 1.00 0.00 5 SER A C 2
ATOM 1009 O O . SER A 1 5 ? -9.920 3.062 3.094 1.00 0.00 5 SER A O 2
ATOM 1017 N N . SER A 1 6 ? -12.081 2.665 3.580 1.00 0.00 6 SER A N 2
ATOM 1018 C CA . SER A 1 6 ? -12.135 1.418 2.825 1.00 0.00 6 SER A CA 2
ATOM 1019 C C . SER A 1 6 ? -11.681 1.635 1.385 1.00 0.00 6 SER A C 2
ATOM 1020 O O . SER A 1 6 ? -10.963 0.813 0.818 1.00 0.00 6 SER A O 2
ATOM 1028 N N . GLY A 1 7 ? -12.107 2.750 0.798 1.00 0.00 7 GLY A N 2
ATOM 1029 C CA . GLY A 1 7 ? -11.736 3.056 -0.571 1.00 0.00 7 GLY A CA 2
ATOM 1030 C C . GLY A 1 7 ? -10.341 2.573 -0.915 1.00 0.00 7 GLY A C 2
ATOM 1031 O O . GLY A 1 7 ? -9.462 2.525 -0.053 1.00 0.00 7 GLY A O 2
ATOM 1035 N N . CYS A 1 8 ? -10.135 2.214 -2.178 1.00 0.00 8 CYS A N 2
ATOM 1036 C CA . CYS A 1 8 ? -8.838 1.730 -2.634 1.00 0.00 8 CYS A CA 2
ATOM 1037 C C . CYS A 1 8 ? -7.990 2.876 -3.178 1.00 0.00 8 CYS A C 2
ATOM 1038 O O . CYS A 1 8 ? -8.262 3.407 -4.254 1.00 0.00 8 CYS A O 2
ATOM 1045 N N . GLY A 1 9 ? -6.961 3.253 -2.425 1.00 0.00 9 GLY A N 2
ATOM 1046 C CA . GLY A 1 9 ? -6.089 4.333 -2.848 1.00 0.00 9 GLY A CA 2
ATOM 1047 C C . GLY A 1 9 ? -5.542 4.124 -4.246 1.00 0.00 9 GLY A C 2
ATOM 1048 O O . GLY A 1 9 ? -5.304 5.084 -4.978 1.00 0.00 9 GLY A O 2
ATOM 1052 N N . GLY A 1 10 ? -5.340 2.863 -4.618 1.00 0.00 10 GLY A N 2
ATOM 1053 C CA . GLY A 1 10 ? -4.817 2.553 -5.936 1.00 0.00 10 GLY A CA 2
ATOM 1054 C C . GLY A 1 10 ? -5.798 2.885 -7.042 1.00 0.00 10 GLY A C 2
ATOM 1055 O O . GLY A 1 10 ? -5.630 3.873 -7.757 1.00 0.00 10 GLY A O 2
ATOM 1059 N N . CYS A 1 11 ? -6.827 2.056 -7.186 1.00 0.00 11 CYS A N 2
ATOM 1060 C CA . CYS A 1 11 ? -7.839 2.264 -8.215 1.00 0.00 11 CYS A CA 2
ATOM 1061 C C . CYS A 1 11 ? -8.880 3.281 -7.756 1.00 0.00 11 CYS A C 2
ATOM 1062 O O . CYS A 1 11 ? -9.224 4.207 -8.489 1.00 0.00 11 CYS A O 2
ATOM 1069 N N . GLY A 1 12 ? -9.378 3.100 -6.536 1.00 0.00 12 GLY A N 2
ATOM 1070 C CA . GLY A 1 12 ? -10.375 4.009 -6.000 1.00 0.00 12 GLY A CA 2
ATOM 1071 C C . GLY A 1 12 ? -11.593 3.283 -5.465 1.00 0.00 12 GLY A C 2
ATOM 1072 O O . GLY A 1 12 ? -12.156 3.673 -4.443 1.00 0.00 12 GLY A O 2
ATOM 1076 N N . GLU A 1 13 ? -12.003 2.226 -6.160 1.00 0.00 13 GLU A N 2
ATOM 1077 C CA . GLU A 1 13 ? -13.165 1.447 -5.749 1.00 0.00 13 GLU A CA 2
ATOM 1078 C C . GLU A 1 13 ? -13.041 1.012 -4.291 1.00 0.00 13 GLU A C 2
ATOM 1079 O O . GLU A 1 13 ? -11.938 0.924 -3.750 1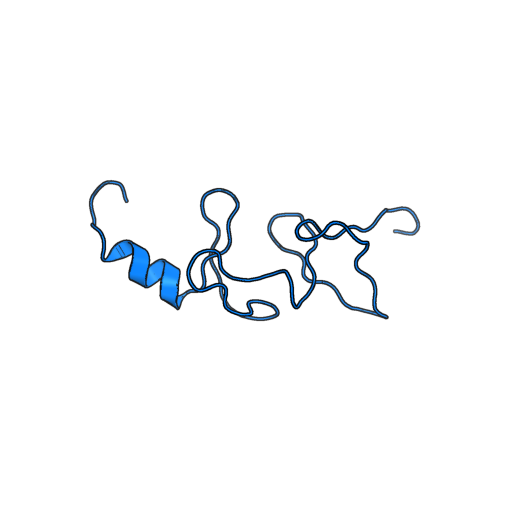.00 0.00 13 GLU A O 2
ATOM 1091 N N . ASP A 1 14 ? -14.179 0.743 -3.662 1.00 0.00 14 ASP A N 2
ATOM 1092 C CA . ASP A 1 14 ? -14.199 0.317 -2.267 1.00 0.00 14 ASP A CA 2
ATOM 1093 C C . ASP A 1 14 ? -13.549 -1.053 -2.108 1.00 0.00 14 ASP A C 2
ATOM 1094 O O . ASP A 1 14 ? -13.542 -1.861 -3.037 1.00 0.00 14 ASP A O 2
ATOM 1103 N N . VAL A 1 15 ? -13.000 -1.308 -0.924 1.00 0.00 15 VAL A N 2
ATOM 1104 C CA . VAL A 1 15 ? -12.347 -2.581 -0.642 1.00 0.00 15 VAL A CA 2
ATOM 1105 C C . VAL A 1 15 ? -13.172 -3.420 0.327 1.00 0.00 15 VAL A C 2
ATOM 1106 O O . VAL A 1 15 ? -13.224 -3.135 1.523 1.00 0.00 15 VAL A O 2
ATOM 1119 N N . VAL A 1 16 ? -13.817 -4.457 -0.198 1.00 0.00 16 VAL A N 2
ATOM 1120 C CA . VAL A 1 16 ? -14.639 -5.340 0.621 1.00 0.00 16 VAL A CA 2
ATOM 1121 C C . VAL A 1 16 ? -14.096 -6.765 0.609 1.00 0.00 16 VAL A C 2
ATOM 1122 O O . VAL A 1 16 ? -13.547 -7.223 -0.392 1.00 0.00 16 VAL A O 2
ATOM 1135 N N . GLY A 1 17 ? -14.254 -7.462 1.730 1.00 0.00 17 GLY A N 2
ATOM 1136 C CA . GLY A 1 17 ? -13.775 -8.828 1.828 1.00 0.00 17 GLY A CA 2
ATOM 1137 C C . GLY A 1 17 ? -13.394 -9.209 3.245 1.00 0.00 17 GLY A C 2
ATOM 1138 O O . GLY A 1 17 ? -12.338 -8.813 3.739 1.00 0.00 17 GLY A O 2
ATOM 1142 N N . ASP A 1 18 ? -14.256 -9.978 3.901 1.00 0.00 18 ASP A N 2
ATOM 1143 C CA . ASP A 1 18 ? -14.005 -10.412 5.270 1.00 0.00 18 ASP A CA 2
ATOM 1144 C C . ASP A 1 18 ? -12.515 -10.646 5.501 1.00 0.00 18 ASP A C 2
ATOM 1145 O O . ASP A 1 18 ? -11.952 -10.189 6.495 1.00 0.00 18 ASP A O 2
ATOM 1154 N N . GLY A 1 19 ? -11.883 -11.363 4.577 1.00 0.00 19 GLY A N 2
ATOM 1155 C CA . GLY A 1 19 ? -10.465 -11.646 4.699 1.00 0.00 19 GLY A CA 2
ATOM 1156 C C . GLY A 1 19 ? -9.650 -11.016 3.588 1.00 0.00 19 GLY A C 2
ATOM 1157 O O . GLY A 1 19 ? -8.815 -11.676 2.970 1.00 0.00 19 GLY A O 2
ATOM 1161 N N . ALA A 1 20 ? -9.893 -9.735 3.331 1.00 0.00 20 ALA A N 2
ATOM 1162 C CA . ALA A 1 20 ? -9.174 -9.015 2.287 1.00 0.00 20 ALA A CA 2
ATOM 1163 C C . ALA A 1 20 ? -9.012 -7.542 2.647 1.00 0.00 20 ALA A C 2
ATOM 1164 O O . ALA A 1 20 ? -9.688 -7.034 3.540 1.00 0.00 20 ALA A O 2
ATOM 1171 N N . GLY A 1 21 ? -8.111 -6.862 1.945 1.00 0.00 21 GLY A N 2
ATOM 1172 C CA . GLY A 1 21 ? -7.876 -5.454 2.206 1.00 0.00 21 GLY A CA 2
ATOM 1173 C C . GLY A 1 21 ? -6.505 -5.195 2.799 1.00 0.00 21 GLY A C 2
ATOM 1174 O O . GLY A 1 21 ? -6.272 -5.455 3.980 1.00 0.00 21 GLY A O 2
ATOM 1178 N N . VAL A 1 22 ? -5.594 -4.684 1.978 1.00 0.00 22 VAL A N 2
ATOM 1179 C CA . VAL A 1 22 ? -4.238 -4.390 2.428 1.00 0.00 22 VAL A CA 2
ATOM 1180 C C . VAL A 1 22 ? -4.126 -2.959 2.939 1.00 0.00 22 VAL A C 2
ATOM 1181 O O . VAL A 1 22 ? -4.255 -2.003 2.174 1.00 0.00 22 VAL A O 2
ATOM 1194 N N . VAL A 1 23 ? -3.885 -2.817 4.239 1.00 0.00 23 VAL A N 2
ATOM 1195 C CA . VAL A 1 23 ? -3.754 -1.502 4.854 1.00 0.00 23 VAL A CA 2
ATOM 1196 C C . VAL A 1 23 ? -2.290 -1.100 4.985 1.00 0.00 23 VAL A C 2
ATOM 1197 O O . VAL A 1 23 ? -1.512 -1.766 5.668 1.00 0.00 23 VAL A O 2
ATOM 1210 N N . ALA A 1 24 ? -1.920 -0.006 4.327 1.00 0.00 24 ALA A N 2
ATOM 1211 C CA . ALA A 1 24 ? -0.549 0.487 4.372 1.00 0.00 24 ALA A CA 2
ATOM 1212 C C . ALA A 1 24 ? -0.504 2.001 4.201 1.00 0.00 24 ALA A C 2
ATOM 1213 O O . ALA A 1 24 ? -1.234 2.566 3.385 1.00 0.00 24 ALA A O 2
ATOM 1220 N N . LEU A 1 25 ? 0.355 2.654 4.975 1.00 0.00 25 LEU A N 2
ATOM 1221 C CA . LEU A 1 25 ? 0.495 4.105 4.910 1.00 0.00 25 LEU A CA 2
ATOM 1222 C C . LEU A 1 25 ? -0.832 4.794 5.212 1.00 0.00 25 LEU A C 2
ATOM 1223 O O . LEU A 1 25 ? -1.196 5.773 4.562 1.00 0.00 25 LEU A O 2
ATOM 1239 N N . ASP A 1 26 ? -1.548 4.277 6.204 1.00 0.00 26 ASP A N 2
ATOM 1240 C CA . ASP A 1 26 ? -2.833 4.844 6.595 1.00 0.00 26 ASP A CA 2
ATOM 1241 C C . ASP A 1 26 ? -3.803 4.856 5.418 1.00 0.00 26 ASP A C 2
ATOM 1242 O O . ASP A 1 26 ? -4.644 5.748 5.302 1.00 0.00 26 ASP A O 2
ATOM 1251 N N . ARG A 1 27 ? -3.680 3.860 4.546 1.00 0.00 27 ARG A N 2
ATOM 1252 C CA . ARG A 1 27 ? -4.544 3.757 3.377 1.00 0.00 27 ARG A CA 2
ATOM 1253 C C . ARG A 1 27 ? -4.956 2.309 3.131 1.00 0.00 27 ARG A C 2
ATOM 1254 O O . ARG A 1 27 ? -4.533 1.401 3.848 1.00 0.00 27 ARG A O 2
ATOM 1275 N N . VAL A 1 28 ? -5.785 2.099 2.112 1.00 0.00 28 VAL A N 2
ATOM 1276 C CA . VAL A 1 28 ? -6.254 0.761 1.771 1.00 0.00 28 VAL A CA 2
ATOM 1277 C C . VAL A 1 28 ? -6.087 0.484 0.282 1.00 0.00 28 VAL A C 2
ATOM 1278 O O . VAL A 1 28 ? -6.507 1.279 -0.560 1.00 0.00 28 VAL A O 2
ATOM 1291 N N . PHE A 1 29 ? -5.472 -0.650 -0.038 1.00 0.00 29 PHE A N 2
ATOM 1292 C CA . PHE A 1 29 ? -5.249 -1.033 -1.428 1.00 0.00 29 PHE A CA 2
ATOM 1293 C C . PHE A 1 29 ? -5.599 -2.501 -1.650 1.00 0.00 29 PHE A C 2
ATOM 1294 O O . PHE A 1 29 ? -5.468 -3.326 -0.745 1.00 0.00 29 PHE A O 2
ATOM 1311 N N . HIS A 1 30 ? -6.047 -2.820 -2.860 1.00 0.00 30 HIS A N 2
ATOM 1312 C CA . HIS A 1 30 ? -6.416 -4.189 -3.203 1.00 0.00 30 HIS A CA 2
ATOM 1313 C C . HIS A 1 30 ? -5.179 -5.076 -3.309 1.00 0.00 30 HIS A C 2
ATOM 1314 O O . HIS A 1 30 ? -4.149 -4.661 -3.841 1.00 0.00 30 HIS A O 2
ATOM 1328 N N . VAL A 1 31 ? -5.286 -6.298 -2.798 1.00 0.00 31 VAL A N 2
ATOM 1329 C CA . VAL A 1 31 ? -4.177 -7.243 -2.836 1.00 0.00 31 VAL A CA 2
ATOM 1330 C C . VAL A 1 31 ? -3.425 -7.155 -4.159 1.00 0.00 31 VAL A C 2
ATOM 1331 O O . VAL A 1 31 ? -2.213 -7.362 -4.212 1.00 0.00 31 VAL A O 2
ATOM 1344 N N . GLY A 1 32 ? -4.153 -6.847 -5.228 1.00 0.00 32 GLY A N 2
ATOM 1345 C CA . GLY A 1 32 ? -3.539 -6.737 -6.538 1.00 0.00 32 GLY A CA 2
ATOM 1346 C C . GLY A 1 32 ? -2.934 -5.368 -6.782 1.00 0.00 32 GLY A C 2
ATOM 1347 O O . GLY A 1 32 ? -1.777 -5.255 -7.185 1.00 0.00 32 GLY A O 2
ATOM 1351 N N . CYS A 1 33 ? -3.720 -4.325 -6.538 1.00 0.00 33 CYS A N 2
ATOM 1352 C CA . CYS A 1 33 ? -3.258 -2.956 -6.736 1.00 0.00 33 CYS A CA 2
ATOM 1353 C C . CYS A 1 33 ? -1.963 -2.704 -5.969 1.00 0.00 33 CYS A C 2
ATOM 1354 O O . CYS A 1 33 ? -0.972 -2.243 -6.536 1.00 0.00 33 CYS A O 2
ATOM 1361 N N . PHE A 1 34 ? -1.979 -3.008 -4.675 1.00 0.00 34 PHE A N 2
ATOM 1362 C CA . PHE A 1 34 ? -0.807 -2.814 -3.830 1.00 0.00 34 PHE A CA 2
ATOM 1363 C C . PHE A 1 34 ? 0.407 -3.534 -4.409 1.00 0.00 34 PHE A C 2
ATOM 1364 O O . PHE A 1 34 ? 0.511 -4.758 -4.336 1.00 0.00 34 PHE A O 2
ATOM 1381 N N . VAL A 1 35 ? 1.324 -2.764 -4.987 1.00 0.00 35 VAL A N 2
ATOM 1382 C CA . VAL A 1 35 ? 2.532 -3.326 -5.579 1.00 0.00 35 VAL A CA 2
ATOM 1383 C C . VAL A 1 35 ? 3.669 -2.310 -5.579 1.00 0.00 35 VAL A C 2
ATOM 1384 O O . VAL A 1 35 ? 3.473 -1.143 -5.239 1.00 0.00 35 VAL A O 2
ATOM 1397 N N . CYS A 1 36 ? 4.858 -2.761 -5.965 1.00 0.00 36 CYS A N 2
ATOM 1398 C CA . CYS A 1 36 ? 6.028 -1.892 -6.010 1.00 0.00 36 CYS A CA 2
ATOM 1399 C C . CYS A 1 36 ? 5.817 -0.748 -6.998 1.00 0.00 36 CYS A C 2
ATOM 1400 O O . CYS A 1 36 ? 4.869 -0.758 -7.782 1.00 0.00 36 CYS A O 2
ATOM 1407 N N . SER A 1 37 ? 6.709 0.237 -6.953 1.00 0.00 37 SER A N 2
ATOM 1408 C CA . SER A 1 37 ? 6.620 1.390 -7.841 1.00 0.00 37 SER A CA 2
ATOM 1409 C C . SER A 1 37 ? 7.629 1.278 -8.980 1.00 0.00 37 SER A C 2
ATOM 1410 O O . SER A 1 37 ? 7.461 1.889 -10.036 1.00 0.00 37 SER A O 2
ATOM 1418 N N . THR A 1 38 ? 8.678 0.493 -8.757 1.00 0.00 38 THR A N 2
ATOM 1419 C CA . THR A 1 38 ? 9.715 0.301 -9.763 1.00 0.00 38 THR A CA 2
ATOM 1420 C C . THR A 1 38 ? 9.477 -0.975 -10.562 1.00 0.00 38 THR A C 2
ATOM 1421 O O . THR A 1 38 ? 9.326 -0.936 -11.783 1.00 0.00 38 THR A O 2
ATOM 1432 N N . CYS A 1 39 ? 9.444 -2.106 -9.866 1.00 0.00 39 CYS A N 2
ATOM 1433 C CA . CYS A 1 39 ? 9.223 -3.396 -10.510 1.00 0.00 39 CYS A CA 2
ATOM 1434 C C . CYS A 1 39 ? 7.739 -3.749 -10.526 1.00 0.00 39 CYS A C 2
ATOM 1435 O O . CYS A 1 39 ? 7.318 -4.673 -11.222 1.00 0.00 39 CYS A O 2
ATOM 1442 N N . ARG A 1 40 ? 6.951 -3.007 -9.754 1.00 0.00 40 ARG A N 2
ATOM 1443 C CA . ARG A 1 40 ? 5.514 -3.242 -9.678 1.00 0.00 40 ARG A CA 2
ATOM 1444 C C . ARG A 1 40 ? 5.220 -4.695 -9.316 1.00 0.00 40 ARG A C 2
ATOM 1445 O O . ARG A 1 40 ? 4.329 -5.320 -9.891 1.00 0.00 40 ARG A O 2
ATOM 1466 N N . ALA A 1 41 ? 5.974 -5.225 -8.359 1.00 0.00 41 ALA A N 2
ATOM 1467 C CA . ALA A 1 41 ? 5.793 -6.603 -7.920 1.00 0.00 41 ALA A CA 2
ATOM 1468 C C . ALA A 1 41 ? 4.715 -6.699 -6.845 1.00 0.00 41 ALA A C 2
ATOM 1469 O O . ALA A 1 41 ? 4.462 -5.737 -6.120 1.00 0.00 41 ALA A O 2
ATOM 1476 N N . GLN A 1 42 ? 4.084 -7.865 -6.749 1.00 0.00 42 GLN A N 2
ATOM 1477 C CA . GLN A 1 42 ? 3.032 -8.084 -5.763 1.00 0.00 42 GLN A CA 2
ATOM 1478 C C . GLN A 1 42 ? 3.577 -7.946 -4.346 1.00 0.00 42 GLN A C 2
ATOM 1479 O O . GLN A 1 42 ? 4.441 -8.716 -3.923 1.00 0.00 42 GLN A O 2
ATOM 1493 N N . LEU A 1 43 ? 3.068 -6.960 -3.615 1.00 0.00 43 LEU A N 2
ATOM 1494 C CA . LEU A 1 43 ? 3.504 -6.720 -2.244 1.00 0.00 43 LEU A CA 2
ATOM 1495 C C . LEU A 1 43 ? 2.406 -7.090 -1.251 1.00 0.00 43 LEU A C 2
ATOM 1496 O O . LEU A 1 43 ? 2.436 -6.671 -0.094 1.00 0.00 43 LEU A O 2
ATOM 1512 N N . ARG A 1 44 ? 1.441 -7.879 -1.711 1.00 0.00 44 ARG A N 2
ATOM 1513 C CA . ARG A 1 44 ? 0.335 -8.306 -0.863 1.00 0.00 44 ARG A CA 2
ATOM 1514 C C . ARG A 1 44 ? 0.827 -8.653 0.540 1.00 0.00 44 ARG A C 2
ATOM 1515 O O . ARG A 1 44 ? 0.347 -8.105 1.530 1.00 0.00 44 ARG A O 2
ATOM 1536 N N . GLY A 1 45 ? 1.788 -9.569 0.614 1.00 0.00 45 GLY A N 2
ATOM 1537 C CA . GLY A 1 45 ? 2.329 -9.974 1.899 1.00 0.00 45 GLY A CA 2
ATOM 1538 C C . GLY A 1 45 ? 3.827 -10.202 1.851 1.00 0.00 45 GLY A C 2
ATOM 1539 O O . GLY A 1 45 ? 4.283 -11.309 1.567 1.00 0.00 45 GLY A O 2
ATOM 1543 N N . GLN A 1 46 ? 4.593 -9.152 2.128 1.00 0.00 46 GLN A N 2
ATOM 1544 C CA . GLN A 1 46 ? 6.048 -9.243 2.113 1.00 0.00 46 GLN A CA 2
ATOM 1545 C C . GLN A 1 46 ? 6.678 -8.006 2.744 1.00 0.00 46 GLN A C 2
ATOM 1546 O O . GLN A 1 46 ? 5.978 -7.070 3.133 1.00 0.00 46 GLN A O 2
ATOM 1560 N N . HIS A 1 47 ? 8.003 -8.007 2.843 1.00 0.00 47 HIS A N 2
ATOM 1561 C CA . HIS A 1 47 ? 8.728 -6.884 3.427 1.00 0.00 47 HIS A CA 2
ATOM 1562 C C . HIS A 1 47 ? 8.981 -5.800 2.384 1.00 0.00 47 HIS A C 2
ATOM 1563 O O . HIS A 1 47 ? 9.730 -6.006 1.429 1.00 0.00 47 HIS A O 2
ATOM 1578 N N . PHE A 1 48 ? 8.351 -4.645 2.572 1.00 0.00 48 PHE A N 2
ATOM 1579 C CA . PHE A 1 48 ? 8.507 -3.529 1.647 1.00 0.00 48 PHE A CA 2
ATOM 1580 C C . PHE A 1 48 ? 8.915 -2.260 2.389 1.00 0.00 48 PHE A C 2
ATOM 1581 O O . PHE A 1 48 ? 9.000 -2.246 3.617 1.00 0.00 48 PHE A O 2
ATOM 1598 N N . TYR A 1 49 ? 9.169 -1.197 1.634 1.00 0.00 49 TYR A N 2
ATOM 1599 C CA . TYR A 1 49 ? 9.572 0.077 2.219 1.00 0.00 49 TYR A CA 2
ATOM 1600 C C . TYR A 1 49 ? 8.628 1.196 1.790 1.00 0.00 49 TYR A C 2
ATOM 1601 O O . TYR A 1 49 ? 7.902 1.067 0.805 1.00 0.00 49 TYR A O 2
ATOM 1619 N N . ALA A 1 50 ? 8.646 2.295 2.536 1.00 0.00 50 ALA A N 2
ATOM 1620 C CA . ALA A 1 50 ? 7.796 3.439 2.233 1.00 0.00 50 ALA A CA 2
ATOM 1621 C C . ALA A 1 50 ? 8.623 4.707 2.054 1.00 0.00 50 ALA A C 2
ATOM 1622 O O . ALA A 1 50 ? 9.213 5.215 3.008 1.00 0.00 50 ALA A O 2
ATOM 1629 N N . VAL A 1 51 ? 8.664 5.214 0.826 1.00 0.00 51 VAL A N 2
ATOM 1630 C CA . VAL A 1 51 ? 9.420 6.424 0.522 1.00 0.00 51 VAL A CA 2
ATOM 1631 C C . VAL A 1 51 ? 8.648 7.329 -0.431 1.00 0.00 51 VAL A C 2
ATOM 1632 O O . VAL A 1 51 ? 8.283 6.920 -1.532 1.00 0.00 51 VAL A O 2
ATOM 1645 N N . GLU A 1 52 ? 8.403 8.562 0.002 1.00 0.00 52 GLU A N 2
ATOM 1646 C CA . GLU A 1 52 ? 7.673 9.526 -0.814 1.00 0.00 52 GLU A CA 2
ATOM 1647 C C . GLU A 1 52 ? 6.252 9.043 -1.085 1.00 0.00 52 GLU A C 2
ATOM 1648 O O . GLU A 1 52 ? 5.721 9.228 -2.181 1.00 0.00 52 GLU A O 2
ATOM 1660 N N . ARG A 1 53 ? 5.641 8.424 -0.080 1.00 0.00 53 ARG A N 2
ATOM 1661 C CA . ARG A 1 53 ? 4.282 7.913 -0.211 1.00 0.00 53 ARG A CA 2
ATOM 1662 C C . ARG A 1 53 ? 4.207 6.838 -1.291 1.00 0.00 53 ARG A C 2
ATOM 1663 O O . ARG A 1 53 ? 3.235 6.767 -2.043 1.00 0.00 53 ARG A O 2
ATOM 1684 N N . ARG A 1 54 ? 5.239 6.004 -1.361 1.00 0.00 54 ARG A N 2
ATOM 1685 C CA . ARG A 1 54 ? 5.290 4.934 -2.350 1.00 0.00 54 ARG A CA 2
ATOM 1686 C C . ARG A 1 54 ? 5.654 3.605 -1.695 1.00 0.00 54 ARG A C 2
ATOM 1687 O O . ARG A 1 54 ? 5.942 3.549 -0.500 1.00 0.00 54 ARG A O 2
ATOM 1708 N N . ALA A 1 55 ? 5.637 2.536 -2.486 1.00 0.00 55 ALA A N 2
ATOM 1709 C CA . ALA A 1 55 ? 5.966 1.208 -1.983 1.00 0.00 55 ALA A CA 2
ATOM 1710 C C . ALA A 1 55 ? 7.096 0.580 -2.791 1.00 0.00 55 ALA A C 2
ATOM 1711 O O . ALA A 1 55 ? 6.962 0.357 -3.994 1.00 0.00 55 ALA A O 2
ATOM 1718 N N . TYR A 1 56 ? 8.209 0.298 -2.123 1.00 0.00 56 TYR A N 2
ATOM 1719 C CA . TYR A 1 56 ? 9.364 -0.302 -2.780 1.00 0.00 56 TYR A CA 2
ATOM 1720 C C . TYR A 1 56 ? 9.765 -1.605 -2.095 1.00 0.00 56 TYR A C 2
ATOM 1721 O O . TYR A 1 56 ? 10.090 -1.622 -0.907 1.00 0.00 56 TYR A O 2
ATOM 1739 N N . CYS A 1 57 ? 9.739 -2.696 -2.853 1.00 0.00 57 CYS A N 2
ATOM 1740 C CA . CYS A 1 57 ? 10.099 -4.006 -2.322 1.00 0.00 57 CYS A CA 2
ATOM 1741 C C . CYS A 1 57 ? 11.552 -4.023 -1.856 1.00 0.00 57 CYS A C 2
ATOM 1742 O O . CYS A 1 57 ? 12.417 -3.394 -2.466 1.00 0.00 57 CYS A O 2
ATOM 1749 N N . GLU A 1 58 ? 11.812 -4.747 -0.772 1.00 0.00 58 GLU A N 2
ATOM 1750 C CA . GLU A 1 58 ? 13.160 -4.846 -0.225 1.00 0.00 58 GLU A CA 2
ATOM 1751 C C . GLU A 1 58 ? 14.202 -4.829 -1.339 1.00 0.00 58 GLU A C 2
ATOM 1752 O O . GLU A 1 58 ? 15.107 -3.995 -1.345 1.00 0.00 58 GLU A O 2
ATOM 1764 N N . GLY A 1 59 ? 14.067 -5.756 -2.282 1.00 0.00 59 GLY A N 2
ATOM 1765 C CA . GLY A 1 59 ? 15.004 -5.832 -3.388 1.00 0.00 59 GLY A CA 2
ATOM 1766 C C . GLY A 1 59 ? 15.235 -4.485 -4.045 1.00 0.00 59 GLY A C 2
ATOM 1767 O O . GLY A 1 59 ? 16.364 -3.995 -4.094 1.00 0.00 59 GLY A O 2
ATOM 1771 N N . CYS A 1 60 ? 14.164 -3.885 -4.553 1.00 0.00 60 CYS A N 2
ATOM 1772 C CA . CYS A 1 60 ? 14.254 -2.588 -5.212 1.00 0.00 60 CYS A CA 2
ATOM 1773 C C . CYS A 1 60 ? 14.884 -1.550 -4.287 1.00 0.00 60 CYS A C 2
ATOM 1774 O O . CYS A 1 60 ? 15.933 -0.984 -4.595 1.00 0.00 60 CYS A O 2
ATOM 1781 N N . TYR A 1 61 ? 14.236 -1.306 -3.153 1.00 0.00 61 TYR A N 2
ATOM 1782 C CA . TYR A 1 61 ? 14.730 -0.336 -2.184 1.00 0.00 61 TYR A CA 2
ATOM 1783 C C . TYR A 1 61 ? 16.250 -0.403 -2.072 1.00 0.00 61 TYR A C 2
ATOM 1784 O O . TYR A 1 61 ? 16.922 0.622 -1.955 1.00 0.00 61 TYR A O 2
ATOM 1802 N N . VAL A 1 62 ? 16.786 -1.619 -2.110 1.00 0.00 62 VAL A N 2
ATOM 1803 C CA . VAL A 1 62 ? 18.227 -1.822 -2.015 1.00 0.00 62 VAL A CA 2
ATOM 1804 C C . VAL A 1 62 ? 18.919 -1.475 -3.329 1.00 0.00 62 VAL A C 2
ATOM 1805 O O . VAL A 1 62 ? 19.970 -0.835 -3.338 1.00 0.00 62 VAL A O 2
ATOM 1818 N N . ALA A 1 63 ? 18.322 -1.901 -4.436 1.00 0.00 63 ALA A N 2
ATOM 1819 C CA . ALA A 1 63 ? 18.879 -1.633 -5.756 1.00 0.00 63 ALA A CA 2
ATOM 1820 C C . ALA A 1 63 ? 18.984 -0.134 -6.014 1.00 0.00 63 ALA A C 2
ATOM 1821 O O . ALA A 1 63 ? 19.973 0.344 -6.572 1.00 0.00 63 ALA A O 2
ATOM 1828 N N . THR A 1 64 ? 17.958 0.606 -5.604 1.00 0.00 64 THR A N 2
ATOM 1829 C CA . THR A 1 64 ? 17.934 2.051 -5.792 1.00 0.00 64 THR A CA 2
ATOM 1830 C C . THR A 1 64 ? 19.180 2.703 -5.202 1.00 0.00 64 THR A C 2
ATOM 1831 O O . THR A 1 64 ? 19.824 3.530 -5.847 1.00 0.00 64 THR A O 2
ATOM 1842 N N . LEU A 1 65 ? 19.514 2.324 -3.974 1.00 0.00 65 LEU A N 2
ATOM 1843 C CA . LEU A 1 65 ? 20.684 2.872 -3.296 1.00 0.00 65 LEU A CA 2
ATOM 1844 C C . LEU A 1 65 ? 21.933 2.722 -4.160 1.00 0.00 65 LEU A C 2
ATOM 1845 O O . LEU A 1 65 ? 22.716 3.661 -4.302 1.00 0.00 65 LEU A O 2
ATOM 1861 N N . GLU A 1 66 ? 22.110 1.537 -4.735 1.00 0.00 66 GLU A N 2
ATOM 1862 C CA . GLU A 1 66 ? 23.263 1.266 -5.586 1.00 0.00 66 GLU A CA 2
ATOM 1863 C C . GLU A 1 66 ? 23.377 2.309 -6.695 1.00 0.00 66 GLU A C 2
ATOM 1864 O O . GLU A 1 66 ? 24.428 2.923 -6.877 1.00 0.00 66 GLU A O 2
ATOM 1876 N N . SER A 1 67 ? 22.289 2.501 -7.432 1.00 0.00 67 SER A N 2
ATOM 1877 C CA . SER A 1 67 ? 22.267 3.466 -8.526 1.00 0.00 67 SER A CA 2
ATOM 1878 C C . SER A 1 67 ? 20.879 4.078 -8.684 1.00 0.00 67 SER A C 2
ATOM 1879 O O . SER A 1 67 ? 19.968 3.448 -9.219 1.00 0.00 67 SER A O 2
ATOM 1887 N N . GLY A 1 68 ? 20.726 5.312 -8.212 1.00 0.00 68 GLY A N 2
ATOM 1888 C CA . GLY A 1 68 ? 19.446 5.990 -8.309 1.00 0.00 68 GLY A CA 2
ATOM 1889 C C . GLY A 1 68 ? 19.536 7.455 -7.931 1.00 0.00 68 GLY A C 2
ATOM 1890 O O . GLY A 1 68 ? 20.472 8.159 -8.310 1.00 0.00 68 GLY A O 2
ATOM 1894 N N . PRO A 1 69 ? 18.544 7.934 -7.167 1.00 0.00 69 PRO A N 2
ATOM 1895 C CA . PRO A 1 69 ? 18.491 9.330 -6.722 1.00 0.00 69 PRO A CA 2
ATOM 1896 C C . PRO A 1 69 ? 19.570 9.651 -5.693 1.00 0.00 69 PRO A C 2
ATOM 1897 O O . PRO A 1 69 ? 19.635 10.766 -5.175 1.00 0.00 69 PRO A O 2
ATOM 1908 N N . SER A 1 70 ? 20.415 8.667 -5.401 1.00 0.00 70 SER A N 2
ATOM 1909 C CA . SER A 1 70 ? 21.489 8.844 -4.432 1.00 0.00 70 SER A CA 2
ATOM 1910 C C . SER A 1 70 ? 22.183 10.189 -4.629 1.00 0.00 70 SER A C 2
ATOM 1911 O O . SER A 1 70 ? 22.181 11.037 -3.737 1.00 0.00 70 SER A O 2
ATOM 1919 N N . SER A 1 71 ? 22.776 10.375 -5.803 1.00 0.00 71 SER A N 2
ATOM 1920 C CA . SER A 1 71 ? 23.478 11.614 -6.118 1.00 0.00 71 SER A CA 2
ATOM 1921 C C . SER A 1 71 ? 22.569 12.575 -6.878 1.00 0.00 71 SER A C 2
ATOM 1922 O O . SER A 1 71 ? 21.604 12.159 -7.518 1.00 0.00 71 SER A O 2
ATOM 1930 N N . GLY A 1 72 ? 22.885 13.864 -6.802 1.00 0.00 72 GLY A N 2
ATOM 1931 C CA . GLY A 1 72 ? 22.088 14.865 -7.487 1.00 0.00 72 GLY A CA 2
ATOM 1932 C C . GLY A 1 72 ? 21.041 15.488 -6.586 1.00 0.00 72 GLY A C 2
ATOM 1933 O O . GLY A 1 72 ? 20.998 16.713 -6.475 1.00 0.00 72 GLY A O 2
ATOM 1939 N N . GLY A 1 1 ? -12.367 13.654 11.799 1.00 0.00 1 GLY A N 3
ATOM 1940 C CA . GLY A 1 1 ? -12.350 13.309 10.389 1.00 0.00 1 GLY A CA 3
ATOM 1941 C C . GLY A 1 1 ? -11.882 11.888 10.146 1.00 0.00 1 GLY A C 3
ATOM 1942 O O . GLY A 1 1 ? -12.131 10.998 10.959 1.00 0.00 1 GLY A O 3
ATOM 1946 N N . SER A 1 2 ? -11.204 11.674 9.023 1.00 0.00 2 SER A N 3
ATOM 1947 C CA . SER A 1 2 ? -10.705 10.350 8.672 1.00 0.00 2 SER A CA 3
ATOM 1948 C C . SER A 1 2 ? -11.825 9.316 8.724 1.00 0.00 2 SER A C 3
ATOM 1949 O O . SER A 1 2 ? -11.636 8.204 9.216 1.00 0.00 2 SER A O 3
ATOM 1957 N N . SER A 1 3 ? -12.993 9.692 8.212 1.00 0.00 3 SER A N 3
ATOM 1958 C CA . SER A 1 3 ? -14.146 8.799 8.203 1.00 0.00 3 SER A CA 3
ATOM 1959 C C . SER A 1 3 ? -14.692 8.631 6.788 1.00 0.00 3 SER A C 3
ATOM 1960 O O . SER A 1 3 ? -14.408 9.436 5.901 1.00 0.00 3 SER A O 3
ATOM 1968 N N . GLY A 1 4 ? -15.478 7.578 6.584 1.00 0.00 4 GLY A N 3
ATOM 1969 C CA . GLY A 1 4 ? -16.051 7.322 5.276 1.00 0.00 4 GLY A CA 3
ATOM 1970 C C . GLY A 1 4 ? -16.146 5.842 4.964 1.00 0.00 4 GLY A C 3
ATOM 1971 O O . GLY A 1 4 ? -16.006 5.003 5.854 1.00 0.00 4 GLY A O 3
ATOM 1975 N N . SER A 1 5 ? -16.387 5.520 3.697 1.00 0.00 5 SER A N 3
ATOM 1976 C CA . SER A 1 5 ? -16.507 4.131 3.271 1.00 0.00 5 SER A CA 3
ATOM 1977 C C . SER A 1 5 ? -15.151 3.575 2.843 1.00 0.00 5 SER A C 3
ATOM 1978 O O . SER A 1 5 ? -14.267 4.321 2.422 1.00 0.00 5 SER A O 3
ATOM 1986 N N . SER A 1 6 ? -14.996 2.260 2.955 1.00 0.00 6 SER A N 3
ATOM 1987 C CA . SER A 1 6 ? -13.748 1.603 2.583 1.00 0.00 6 SER A CA 3
ATOM 1988 C C . SER A 1 6 ? -13.469 1.771 1.093 1.00 0.00 6 SER A C 3
ATOM 1989 O O . SER A 1 6 ? -14.205 1.258 0.250 1.00 0.00 6 SER A O 3
ATOM 1997 N N . GLY A 1 7 ? -12.399 2.493 0.775 1.00 0.00 7 GLY A N 3
ATOM 1998 C CA . GLY A 1 7 ? -12.040 2.715 -0.614 1.00 0.00 7 GLY A CA 3
ATOM 1999 C C . GLY A 1 7 ? -10.640 2.231 -0.936 1.00 0.00 7 GLY A C 3
ATOM 2000 O O . GLY A 1 7 ? -9.849 1.952 -0.034 1.00 0.00 7 GLY A O 3
ATOM 2004 N N . CYS A 1 8 ? -10.333 2.129 -2.224 1.00 0.00 8 CYS A N 3
ATOM 2005 C CA . CYS A 1 8 ? -9.020 1.672 -2.664 1.00 0.00 8 CYS A CA 3
ATOM 2006 C C . CYS A 1 8 ? -8.200 2.832 -3.222 1.00 0.00 8 CYS A C 3
ATOM 2007 O O . CYS A 1 8 ? -8.502 3.363 -4.290 1.00 0.00 8 CYS A O 3
ATOM 2014 N N . GLY A 1 9 ? -7.160 3.219 -2.490 1.00 0.00 9 GLY A N 3
ATOM 2015 C CA . GLY A 1 9 ? -6.311 4.313 -2.927 1.00 0.00 9 GLY A CA 3
ATOM 2016 C C . GLY A 1 9 ? -5.716 4.072 -4.300 1.00 0.00 9 GLY A C 3
ATOM 2017 O O . GLY A 1 9 ? -5.390 5.016 -5.018 1.00 0.00 9 GLY A O 3
ATOM 2021 N N . GLY A 1 10 ? -5.570 2.802 -4.666 1.00 0.00 10 GLY A N 3
ATOM 2022 C CA . GLY A 1 10 ? -5.008 2.462 -5.960 1.00 0.00 10 GLY A CA 3
ATOM 2023 C C . GLY A 1 10 ? -5.973 2.724 -7.098 1.00 0.00 10 GLY A C 3
ATOM 2024 O O . GLY A 1 10 ? -5.805 3.679 -7.858 1.00 0.00 10 GLY A O 3
ATOM 2028 N N . CYS A 1 11 ? -6.987 1.874 -7.220 1.00 0.00 11 CYS A N 3
ATOM 2029 C CA . CYS A 1 11 ? -7.983 2.017 -8.275 1.00 0.00 11 CYS A CA 3
ATOM 2030 C C . CYS A 1 11 ? -9.086 2.984 -7.856 1.00 0.00 11 CYS A C 3
ATOM 2031 O O . CYS A 1 11 ? -9.462 3.879 -8.612 1.00 0.00 11 CYS A O 3
ATOM 2038 N N . GLY A 1 12 ? -9.601 2.797 -6.644 1.00 0.00 12 GLY A N 3
ATOM 2039 C CA . GLY A 1 12 ? -10.655 3.660 -6.145 1.00 0.00 12 GLY A CA 3
ATOM 2040 C C . GLY A 1 12 ? -11.876 2.882 -5.694 1.00 0.00 12 GLY A C 3
ATOM 2041 O O . GLY A 1 12 ? -12.651 3.359 -4.865 1.00 0.00 12 GLY A O 3
ATOM 2045 N N . GLU A 1 13 ? -12.048 1.683 -6.242 1.00 0.00 13 GLU A N 3
ATOM 2046 C CA . GLU A 1 13 ? -13.185 0.840 -5.892 1.00 0.00 13 GLU A CA 3
ATOM 2047 C C . GLU A 1 13 ? -13.214 0.562 -4.391 1.00 0.00 13 GLU A C 3
ATOM 2048 O O . GLU A 1 13 ? -12.189 0.642 -3.714 1.00 0.00 13 GLU A O 3
ATOM 2060 N N . ASP A 1 14 ? -14.396 0.236 -3.880 1.00 0.00 14 ASP A N 3
ATOM 2061 C CA . ASP A 1 14 ? -14.561 -0.054 -2.460 1.00 0.00 14 ASP A CA 3
ATOM 2062 C C . ASP A 1 14 ? -13.820 -1.332 -2.078 1.00 0.00 14 ASP A C 3
ATOM 2063 O O . ASP A 1 14 ? -13.879 -2.334 -2.791 1.00 0.00 14 ASP A O 3
ATOM 2072 N N . VAL A 1 15 ? -13.121 -1.289 -0.948 1.00 0.00 15 VAL A N 3
ATOM 2073 C CA . VAL A 1 15 ? -12.369 -2.443 -0.470 1.00 0.00 15 VAL A CA 3
ATOM 2074 C C . VAL A 1 15 ? -13.085 -3.124 0.691 1.00 0.00 15 VAL A C 3
ATOM 2075 O O . VAL A 1 15 ? -13.215 -2.554 1.774 1.00 0.00 15 VAL A O 3
ATOM 2088 N N . VAL A 1 16 ? -13.547 -4.348 0.458 1.00 0.00 16 VAL A N 3
ATOM 2089 C CA . VAL A 1 16 ? -14.249 -5.109 1.485 1.00 0.00 16 VAL A CA 3
ATOM 2090 C C . VAL A 1 16 ? -14.144 -6.607 1.227 1.00 0.00 16 VAL A C 3
ATOM 2091 O O . VAL A 1 16 ? -14.229 -7.059 0.086 1.00 0.00 16 VAL A O 3
ATOM 2104 N N . GLY A 1 17 ? -13.959 -7.375 2.297 1.00 0.00 17 GLY A N 3
ATOM 2105 C CA . GLY A 1 17 ? -13.846 -8.816 2.166 1.00 0.00 17 GLY A CA 3
ATOM 2106 C C . GLY A 1 17 ? -13.531 -9.495 3.483 1.00 0.00 17 GLY A C 3
ATOM 2107 O O . GLY A 1 17 ? -12.855 -8.923 4.339 1.00 0.00 17 GLY A O 3
ATOM 2111 N N . ASP A 1 18 ? -14.022 -10.718 3.649 1.00 0.00 18 ASP A N 3
ATOM 2112 C CA . ASP A 1 18 ? -13.790 -11.477 4.873 1.00 0.00 18 ASP A CA 3
ATOM 2113 C C . ASP A 1 18 ? -12.402 -12.109 4.865 1.00 0.00 18 ASP A C 3
ATOM 2114 O O . ASP A 1 18 ? -12.093 -12.962 5.696 1.00 0.00 18 ASP A O 3
ATOM 2123 N N . GLY A 1 19 ? -11.569 -11.685 3.919 1.00 0.00 19 GLY A N 3
ATOM 2124 C CA . GLY A 1 19 ? -10.224 -12.221 3.820 1.00 0.00 19 GLY A CA 3
ATOM 2125 C C . GLY A 1 19 ? -9.363 -11.450 2.839 1.00 0.00 19 GLY A C 3
ATOM 2126 O O . GLY A 1 19 ? -8.619 -12.042 2.058 1.00 0.00 19 GLY A O 3
ATOM 2130 N N . ALA A 1 20 ? -9.466 -10.126 2.878 1.00 0.00 20 ALA A N 3
ATOM 2131 C CA . ALA A 1 20 ? -8.690 -9.273 1.986 1.00 0.00 20 ALA A CA 3
ATOM 2132 C C . ALA A 1 20 ? -8.621 -7.845 2.515 1.00 0.00 20 ALA A C 3
ATOM 2133 O O . ALA A 1 20 ? -9.224 -7.521 3.537 1.00 0.00 20 ALA A O 3
ATOM 2140 N N . GLY A 1 21 ? -7.879 -6.994 1.812 1.00 0.00 21 GLY A N 3
ATOM 2141 C CA . GLY A 1 21 ? -7.744 -5.610 2.228 1.00 0.00 21 GLY A CA 3
ATOM 2142 C C . GLY A 1 21 ? -6.394 -5.322 2.856 1.00 0.00 21 GLY A C 3
ATOM 2143 O O . GLY A 1 21 ? -6.144 -5.690 4.004 1.00 0.00 21 GLY A O 3
ATOM 2147 N N . VAL A 1 22 ? -5.520 -4.664 2.101 1.00 0.00 22 VAL A N 3
ATOM 2148 C CA . VAL A 1 22 ? -4.188 -4.328 2.589 1.00 0.00 22 VAL A CA 3
ATOM 2149 C C . VAL A 1 22 ? -4.120 -2.875 3.044 1.00 0.00 22 VAL A C 3
ATOM 2150 O O . VAL A 1 22 ? -4.354 -1.956 2.259 1.00 0.00 22 VAL A O 3
ATOM 2163 N N . VAL A 1 23 ? -3.797 -2.673 4.318 1.00 0.00 23 VAL A N 3
ATOM 2164 C CA . VAL A 1 23 ? -3.697 -1.331 4.877 1.00 0.00 23 VAL A CA 3
ATOM 2165 C C . VAL A 1 23 ? -2.245 -0.870 4.943 1.00 0.00 23 VAL A C 3
ATOM 2166 O O . VAL A 1 23 ? -1.430 -1.451 5.659 1.00 0.00 23 VAL A O 3
ATOM 2179 N N . ALA A 1 24 ? -1.928 0.178 4.190 1.00 0.00 24 ALA A N 3
ATOM 2180 C CA . ALA A 1 24 ? -0.575 0.719 4.164 1.00 0.00 24 ALA A CA 3
ATOM 2181 C C . ALA A 1 24 ? -0.593 2.237 4.021 1.00 0.00 24 ALA A C 3
ATOM 2182 O O . ALA A 1 24 ? -1.427 2.794 3.306 1.00 0.00 24 ALA A O 3
ATOM 2189 N N . LEU A 1 25 ? 0.332 2.902 4.705 1.00 0.00 25 LEU A N 3
ATOM 2190 C CA . LEU A 1 25 ? 0.422 4.357 4.655 1.00 0.00 25 LEU A CA 3
ATOM 2191 C C . LEU A 1 25 ? -0.922 4.998 4.987 1.00 0.00 25 LEU A C 3
ATOM 2192 O O . LEU A 1 25 ? -1.349 5.946 4.327 1.00 0.00 25 LEU A O 3
ATOM 2208 N N . ASP A 1 26 ? -1.583 4.475 6.013 1.00 0.00 26 ASP A N 3
ATOM 2209 C CA . ASP A 1 26 ? -2.878 4.998 6.435 1.00 0.00 26 ASP A CA 3
ATOM 2210 C C . ASP A 1 26 ? -3.880 4.960 5.286 1.00 0.00 26 ASP A C 3
ATOM 2211 O O . ASP A 1 26 ? -4.762 5.813 5.190 1.00 0.00 26 ASP A O 3
ATOM 2220 N N . ARG A 1 27 ? -3.737 3.966 4.416 1.00 0.00 27 ARG A N 3
ATOM 2221 C CA . ARG A 1 27 ? -4.628 3.818 3.272 1.00 0.00 27 ARG A CA 3
ATOM 2222 C C . ARG A 1 27 ? -4.984 2.351 3.045 1.00 0.00 27 ARG A C 3
ATOM 2223 O O . ARG A 1 27 ? -4.426 1.460 3.686 1.00 0.00 27 ARG A O 3
ATOM 2244 N N . VAL A 1 28 ? -5.916 2.108 2.129 1.00 0.00 28 VAL A N 3
ATOM 2245 C CA . VAL A 1 28 ? -6.345 0.750 1.817 1.00 0.00 28 VAL A CA 3
ATOM 2246 C C . VAL A 1 28 ? -6.173 0.446 0.333 1.00 0.00 28 VAL A C 3
ATOM 2247 O O . VAL A 1 28 ? -6.700 1.158 -0.522 1.00 0.00 28 VAL A O 3
ATOM 2260 N N . PHE A 1 29 ? -5.432 -0.616 0.034 1.00 0.00 29 PHE A N 3
ATOM 2261 C CA . PHE A 1 29 ? -5.190 -1.014 -1.347 1.00 0.00 29 PHE A CA 3
ATOM 2262 C C . PHE A 1 29 ? -5.438 -2.508 -1.534 1.00 0.00 29 PHE A C 3
ATOM 2263 O O . PHE A 1 29 ? -5.121 -3.316 -0.659 1.00 0.00 29 PHE A O 3
ATOM 2280 N N . HIS A 1 30 ? -6.007 -2.869 -2.680 1.00 0.00 30 HIS A N 3
ATOM 2281 C CA . HIS A 1 30 ? -6.298 -4.266 -2.982 1.00 0.00 30 HIS A CA 3
ATOM 2282 C C . HIS A 1 30 ? -5.011 -5.078 -3.088 1.00 0.00 30 HIS A C 3
ATOM 2283 O O . HIS A 1 30 ? -4.025 -4.626 -3.670 1.00 0.00 30 HIS A O 3
ATOM 2297 N N . VAL A 1 31 ? -5.028 -6.281 -2.520 1.00 0.00 31 VAL A N 3
ATOM 2298 C CA . VAL A 1 31 ? -3.863 -7.157 -2.551 1.00 0.00 31 VAL A CA 3
ATOM 2299 C C . VAL A 1 31 ? -3.178 -7.112 -3.912 1.00 0.00 31 VAL A C 3
ATOM 2300 O O . VAL A 1 31 ? -1.966 -7.300 -4.016 1.00 0.00 31 VAL A O 3
ATOM 2313 N N . GLY A 1 32 ? -3.962 -6.862 -4.956 1.00 0.00 32 GLY A N 3
ATOM 2314 C CA . GLY A 1 32 ? -3.414 -6.797 -6.298 1.00 0.00 32 GLY A CA 3
ATOM 2315 C C . GLY A 1 32 ? -2.910 -5.411 -6.652 1.00 0.00 32 GLY A C 3
ATOM 2316 O O . GLY A 1 32 ? -1.796 -5.257 -7.153 1.00 0.00 32 GLY A O 3
ATOM 2320 N N . CYS A 1 33 ? -3.733 -4.401 -6.393 1.00 0.00 33 CYS A N 3
ATOM 2321 C CA . CYS A 1 33 ? -3.368 -3.021 -6.690 1.00 0.00 33 CYS A CA 3
ATOM 2322 C C . CYS A 1 33 ? -2.064 -2.642 -5.992 1.00 0.00 33 CYS A C 3
ATOM 2323 O O . CYS A 1 33 ? -1.143 -2.117 -6.617 1.00 0.00 33 CYS A O 3
ATOM 2330 N N . PHE A 1 34 ? -1.995 -2.912 -4.693 1.00 0.00 34 PHE A N 3
ATOM 2331 C CA . PHE A 1 34 ? -0.805 -2.599 -3.909 1.00 0.00 34 PHE A CA 3
ATOM 2332 C C . PHE A 1 34 ? 0.421 -3.307 -4.477 1.00 0.00 34 PHE A C 3
ATOM 2333 O O . PHE A 1 34 ? 0.617 -4.503 -4.261 1.00 0.00 34 PHE A O 3
ATOM 2350 N N . VAL A 1 35 ? 1.245 -2.560 -5.205 1.00 0.00 35 VAL A N 3
ATOM 2351 C CA . VAL A 1 35 ? 2.453 -3.114 -5.803 1.00 0.00 35 VAL A CA 3
ATOM 2352 C C . VAL A 1 35 ? 3.608 -2.121 -5.731 1.00 0.00 35 VAL A C 3
ATOM 2353 O O . VAL A 1 35 ? 3.416 -0.952 -5.394 1.00 0.00 35 VAL A O 3
ATOM 2366 N N . CYS A 1 36 ? 4.808 -2.593 -6.051 1.00 0.00 36 CYS A N 3
ATOM 2367 C CA . CYS A 1 36 ? 5.995 -1.748 -6.023 1.00 0.00 36 CYS A CA 3
ATOM 2368 C C . CYS A 1 36 ? 5.856 -0.582 -6.998 1.00 0.00 36 CYS A C 3
ATOM 2369 O O . CYS A 1 36 ? 4.944 -0.556 -7.824 1.00 0.00 36 CYS A O 3
ATOM 2376 N N . SER A 1 37 ? 6.767 0.380 -6.896 1.00 0.00 37 SER A N 3
ATOM 2377 C CA . SER A 1 37 ? 6.745 1.550 -7.766 1.00 0.00 37 SER A CA 3
ATOM 2378 C C . SER A 1 37 ? 7.762 1.408 -8.894 1.00 0.00 37 SER A C 3
ATOM 2379 O O . SER A 1 37 ? 7.645 2.052 -9.937 1.00 0.00 37 SER A O 3
ATOM 2387 N N . THR A 1 38 ? 8.763 0.560 -8.677 1.00 0.00 38 THR A N 3
ATOM 2388 C CA . THR A 1 38 ? 9.803 0.333 -9.672 1.00 0.00 38 THR A CA 3
ATOM 2389 C C . THR A 1 38 ? 9.520 -0.924 -10.486 1.00 0.00 38 THR A C 3
ATOM 2390 O O . THR A 1 38 ? 9.338 -0.862 -11.703 1.00 0.00 38 THR A O 3
ATOM 2401 N N . CYS A 1 39 ? 9.483 -2.067 -9.808 1.00 0.00 39 CYS A N 3
ATOM 2402 C CA . CYS A 1 39 ? 9.222 -3.340 -10.468 1.00 0.00 39 CYS A CA 3
ATOM 2403 C C . CYS A 1 39 ? 7.724 -3.626 -10.526 1.00 0.00 39 CYS A C 3
ATOM 2404 O O . CYS A 1 39 ? 7.279 -4.512 -11.254 1.00 0.00 39 CYS A O 3
ATOM 2411 N N . ARG A 1 40 ? 6.953 -2.868 -9.753 1.00 0.00 40 ARG A N 3
ATOM 2412 C CA . ARG A 1 40 ? 5.506 -3.040 -9.715 1.00 0.00 40 ARG A CA 3
ATOM 2413 C C . ARG A 1 40 ? 5.138 -4.477 -9.357 1.00 0.00 40 ARG A C 3
ATOM 2414 O O . ARG A 1 40 ? 4.299 -5.095 -10.012 1.00 0.00 40 ARG A O 3
ATOM 2435 N N . ALA A 1 41 ? 5.772 -5.002 -8.314 1.00 0.00 41 ALA A N 3
ATOM 2436 C CA . ALA A 1 41 ? 5.511 -6.365 -7.868 1.00 0.00 41 ALA A CA 3
ATOM 2437 C C . ALA A 1 41 ? 4.439 -6.392 -6.784 1.00 0.00 41 ALA A C 3
ATOM 2438 O O . ALA A 1 41 ? 4.295 -5.440 -6.017 1.00 0.00 41 ALA A O 3
ATOM 2445 N N . GLN A 1 42 ? 3.688 -7.488 -6.728 1.00 0.00 42 GLN A N 3
ATOM 2446 C CA . GLN A 1 42 ? 2.628 -7.636 -5.738 1.00 0.00 42 GLN A CA 3
ATOM 2447 C C . GLN A 1 42 ? 3.187 -7.535 -4.322 1.00 0.00 42 GLN A C 3
ATOM 2448 O O . GLN A 1 42 ? 3.993 -8.365 -3.900 1.00 0.00 42 GLN A O 3
ATOM 2462 N N . LEU A 1 43 ? 2.754 -6.512 -3.593 1.00 0.00 43 LEU A N 3
ATOM 2463 C CA . LEU A 1 43 ? 3.211 -6.301 -2.224 1.00 0.00 43 LEU A CA 3
ATOM 2464 C C . LEU A 1 43 ? 2.101 -6.611 -1.225 1.00 0.00 43 LEU A C 3
ATOM 2465 O O . LEU A 1 43 ? 2.161 -6.199 -0.067 1.00 0.00 43 LEU A O 3
ATOM 2481 N N . ARG A 1 44 ? 1.090 -7.343 -1.681 1.00 0.00 44 ARG A N 3
ATOM 2482 C CA . ARG A 1 44 ? -0.034 -7.710 -0.827 1.00 0.00 44 ARG A CA 3
ATOM 2483 C C . ARG A 1 44 ? 0.445 -8.071 0.576 1.00 0.00 44 ARG A C 3
ATOM 2484 O O . ARG A 1 44 ? 0.002 -7.486 1.564 1.00 0.00 44 ARG A O 3
ATOM 2505 N N . GLY A 1 45 ? 1.353 -9.040 0.655 1.00 0.00 45 GLY A N 3
ATOM 2506 C CA . GLY A 1 45 ? 1.876 -9.462 1.941 1.00 0.00 45 GLY A CA 3
ATOM 2507 C C . GLY A 1 45 ? 3.356 -9.787 1.887 1.00 0.00 45 GLY A C 3
ATOM 2508 O O . GLY A 1 45 ? 3.737 -10.927 1.626 1.00 0.00 45 GLY A O 3
ATOM 2512 N N . GLN A 1 46 ? 4.190 -8.782 2.132 1.00 0.00 46 GLN A N 3
ATOM 2513 C CA . GLN A 1 46 ? 5.636 -8.967 2.107 1.00 0.00 46 GLN A CA 3
ATOM 2514 C C . GLN A 1 46 ? 6.350 -7.755 2.697 1.00 0.00 46 GLN A C 3
ATOM 2515 O O . GLN A 1 46 ? 5.714 -6.768 3.071 1.00 0.00 46 GLN A O 3
ATOM 2529 N N . HIS A 1 47 ? 7.674 -7.835 2.777 1.00 0.00 47 HIS A N 3
ATOM 2530 C CA . HIS A 1 47 ? 8.475 -6.744 3.321 1.00 0.00 47 HIS A CA 3
ATOM 2531 C C . HIS A 1 47 ? 8.747 -5.686 2.255 1.00 0.00 47 HIS A C 3
ATOM 2532 O O . HIS A 1 47 ? 9.309 -5.983 1.201 1.00 0.00 47 HIS A O 3
ATOM 2547 N N . PHE A 1 48 ? 8.345 -4.452 2.538 1.00 0.00 48 PHE A N 3
ATOM 2548 C CA . PHE A 1 48 ? 8.544 -3.350 1.603 1.00 0.00 48 PHE A CA 3
ATOM 2549 C C . PHE A 1 48 ? 9.086 -2.118 2.322 1.00 0.00 48 PHE A C 3
ATOM 2550 O O . PHE A 1 48 ? 9.263 -2.125 3.540 1.00 0.00 48 PHE A O 3
ATOM 2567 N N . TYR A 1 49 ? 9.347 -1.063 1.559 1.00 0.00 49 TYR A N 3
ATOM 2568 C CA . TYR A 1 49 ? 9.871 0.176 2.122 1.00 0.00 49 TYR A CA 3
ATOM 2569 C C . TYR A 1 49 ? 9.012 1.368 1.709 1.00 0.00 49 TYR A C 3
ATOM 2570 O O . TYR A 1 49 ? 8.389 1.361 0.648 1.00 0.00 49 TYR A O 3
ATOM 2588 N N . ALA A 1 50 ? 8.986 2.391 2.557 1.00 0.00 50 ALA A N 3
ATOM 2589 C CA . ALA A 1 50 ? 8.207 3.592 2.280 1.00 0.00 50 ALA A CA 3
ATOM 2590 C C . ALA A 1 50 ? 9.115 4.792 2.035 1.00 0.00 50 ALA A C 3
ATOM 2591 O O . ALA A 1 50 ? 9.787 5.272 2.948 1.00 0.00 50 ALA A O 3
ATOM 2598 N N . VAL A 1 51 ? 9.133 5.271 0.795 1.00 0.00 51 VAL A N 3
ATOM 2599 C CA . VAL A 1 51 ? 9.959 6.415 0.429 1.00 0.00 51 VAL A CA 3
ATOM 2600 C C . VAL A 1 51 ? 9.202 7.369 -0.489 1.00 0.00 51 VAL A C 3
ATOM 2601 O O . VAL A 1 51 ? 8.758 6.983 -1.569 1.00 0.00 51 VAL A O 3
ATOM 2614 N N . GLU A 1 52 ? 9.061 8.616 -0.050 1.00 0.00 52 GLU A N 3
ATOM 2615 C CA . GLU A 1 52 ? 8.357 9.625 -0.834 1.00 0.00 52 GLU A CA 3
ATOM 2616 C C . GLU A 1 52 ? 6.896 9.235 -1.036 1.00 0.00 52 GLU A C 3
ATOM 2617 O O . GLU A 1 52 ? 6.317 9.481 -2.094 1.00 0.00 52 GLU A O 3
ATOM 2629 N N . ARG A 1 53 ? 6.305 8.625 -0.013 1.00 0.00 53 ARG A N 3
ATOM 2630 C CA . ARG A 1 53 ? 4.912 8.200 -0.078 1.00 0.00 53 ARG A CA 3
ATOM 2631 C C . ARG A 1 53 ? 4.725 7.112 -1.131 1.00 0.00 53 ARG A C 3
ATOM 2632 O O . ARG A 1 53 ? 3.719 7.088 -1.841 1.00 0.00 53 ARG A O 3
ATOM 2653 N N . ARG A 1 54 ? 5.700 6.214 -1.228 1.00 0.00 54 ARG A N 3
ATOM 2654 C CA . ARG A 1 54 ? 5.643 5.125 -2.195 1.00 0.00 54 ARG A CA 3
ATOM 2655 C C . ARG A 1 54 ? 5.953 3.788 -1.529 1.00 0.00 54 ARG A C 3
ATOM 2656 O O . ARG A 1 54 ? 6.272 3.735 -0.341 1.00 0.00 54 ARG A O 3
ATOM 2677 N N . ALA A 1 55 ? 5.855 2.711 -2.301 1.00 0.00 55 ALA A N 3
ATOM 2678 C CA . ALA A 1 55 ? 6.125 1.375 -1.785 1.00 0.00 55 ALA A CA 3
ATOM 2679 C C . ALA A 1 55 ? 7.183 0.667 -2.625 1.00 0.00 55 ALA A C 3
ATOM 2680 O O . ALA A 1 55 ? 6.962 0.370 -3.799 1.00 0.00 55 ALA A O 3
ATOM 2687 N N . TYR A 1 56 ? 8.333 0.399 -2.016 1.00 0.00 56 TYR A N 3
ATOM 2688 C CA . TYR A 1 56 ? 9.427 -0.2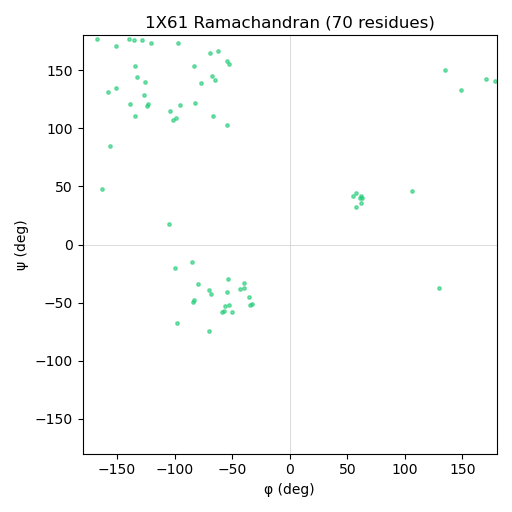71 -2.708 1.00 0.00 56 TYR A CA 3
ATOM 2689 C C . TYR A 1 56 ? 9.778 -1.589 -2.024 1.00 0.00 56 TYR A C 3
ATOM 2690 O O . TYR A 1 56 ? 10.167 -1.612 -0.856 1.00 0.00 56 TYR A O 3
ATOM 2708 N N . CYS A 1 57 ? 9.640 -2.686 -2.761 1.00 0.00 57 CYS A N 3
ATOM 2709 C CA . CYS A 1 57 ? 9.942 -4.009 -2.229 1.00 0.00 57 CYS A CA 3
ATOM 2710 C C . CYS A 1 57 ? 11.402 -4.100 -1.796 1.00 0.00 57 CYS A C 3
ATOM 2711 O O . CYS A 1 57 ? 12.277 -3.475 -2.394 1.00 0.00 57 CYS A O 3
ATOM 2718 N N . GLU A 1 58 ? 11.657 -4.885 -0.753 1.00 0.00 58 GLU A N 3
ATOM 2719 C CA . GLU A 1 58 ? 13.011 -5.057 -0.240 1.00 0.00 58 GLU A CA 3
ATOM 2720 C C . GLU A 1 58 ? 14.028 -5.049 -1.377 1.00 0.00 58 GLU A C 3
ATOM 2721 O O . GLU A 1 58 ? 14.941 -4.225 -1.401 1.00 0.00 58 GLU A O 3
ATOM 2733 N N . GLY A 1 59 ? 13.864 -5.974 -2.318 1.00 0.00 59 GLY A N 3
ATOM 2734 C CA . GLY A 1 59 ? 14.775 -6.057 -3.444 1.00 0.00 59 GLY A CA 3
ATOM 2735 C C . GLY A 1 59 ? 15.055 -4.703 -4.065 1.00 0.00 59 GLY A C 3
ATOM 2736 O O . GLY A 1 59 ? 16.181 -4.208 -4.012 1.00 0.00 59 GLY A O 3
ATOM 2740 N N . CYS A 1 60 ? 14.028 -4.102 -4.656 1.00 0.00 60 CYS A N 3
ATOM 2741 C CA . CYS A 1 60 ? 14.168 -2.797 -5.292 1.00 0.00 60 CYS A CA 3
ATOM 2742 C C . CYS A 1 60 ? 14.825 -1.798 -4.344 1.00 0.00 60 CYS A C 3
ATOM 2743 O O . CYS A 1 60 ? 15.882 -1.243 -4.646 1.00 0.00 60 CYS A O 3
ATOM 2750 N N . TYR A 1 61 ? 14.192 -1.574 -3.198 1.00 0.00 61 TYR A N 3
ATOM 2751 C CA . TYR A 1 61 ? 14.713 -0.640 -2.207 1.00 0.00 61 TYR A CA 3
ATOM 2752 C C . TYR A 1 61 ? 16.235 -0.721 -2.129 1.00 0.00 61 TYR A C 3
ATOM 2753 O O . TYR A 1 61 ? 16.919 0.298 -2.039 1.00 0.00 61 TYR A O 3
ATOM 2771 N N . VAL A 1 62 ? 16.758 -1.943 -2.165 1.00 0.00 62 VAL A N 3
ATOM 2772 C CA . VAL A 1 62 ? 18.198 -2.160 -2.100 1.00 0.00 62 VAL A CA 3
ATOM 2773 C C . VAL A 1 62 ? 18.870 -1.788 -3.417 1.00 0.00 62 VAL A C 3
ATOM 2774 O O . VAL A 1 62 ? 19.962 -1.221 -3.430 1.00 0.00 62 VAL A O 3
ATOM 2787 N N . ALA A 1 63 ? 18.208 -2.109 -4.524 1.00 0.00 63 ALA A N 3
ATOM 2788 C CA . ALA A 1 63 ? 18.740 -1.807 -5.847 1.00 0.00 63 ALA A CA 3
ATOM 2789 C C . ALA A 1 63 ? 18.847 -0.301 -6.064 1.00 0.00 63 ALA A C 3
ATOM 2790 O O . ALA A 1 63 ? 19.809 0.185 -6.660 1.00 0.00 63 ALA A O 3
ATOM 2797 N N . THR A 1 64 ? 17.853 0.435 -5.576 1.00 0.00 64 THR A N 3
ATOM 2798 C CA . THR A 1 64 ? 17.835 1.885 -5.719 1.00 0.00 64 THR A CA 3
ATOM 2799 C C . THR A 1 64 ? 19.031 2.521 -5.020 1.00 0.00 64 THR A C 3
ATOM 2800 O O . THR A 1 64 ? 19.581 3.517 -5.492 1.00 0.00 64 THR A O 3
ATOM 2811 N N . LEU A 1 65 ? 19.430 1.941 -3.894 1.00 0.00 65 LEU A N 3
ATOM 2812 C CA . LEU A 1 65 ? 20.564 2.451 -3.130 1.00 0.00 65 LEU A CA 3
ATOM 2813 C C . LEU A 1 65 ? 21.850 2.372 -3.946 1.00 0.00 65 LEU A C 3
ATOM 2814 O O . LEU A 1 65 ? 22.634 3.320 -3.979 1.00 0.00 65 LEU A O 3
ATOM 2830 N N . GLU A 1 66 ? 22.058 1.236 -4.605 1.00 0.00 66 GLU A N 3
ATOM 2831 C CA . GLU A 1 66 ? 23.249 1.035 -5.422 1.00 0.00 66 GLU A CA 3
ATOM 2832 C C . GLU A 1 66 ? 23.509 2.247 -6.312 1.00 0.00 66 GLU A C 3
ATOM 2833 O O . GLU A 1 66 ? 24.604 2.811 -6.307 1.00 0.00 66 GLU A O 3
ATOM 2845 N N . SER A 1 67 ? 22.495 2.642 -7.076 1.00 0.00 67 SER A N 3
ATOM 2846 C CA . SER A 1 67 ? 22.615 3.784 -7.974 1.00 0.00 67 SER A CA 3
ATOM 2847 C C . SER A 1 67 ? 22.974 5.049 -7.201 1.00 0.00 67 SER A C 3
ATOM 2848 O O . SER A 1 67 ? 22.241 5.474 -6.309 1.00 0.00 67 SER A O 3
ATOM 2856 N N . GLY A 1 68 ? 24.109 5.647 -7.550 1.00 0.00 68 GLY A N 3
ATOM 2857 C CA . GLY A 1 68 ? 24.547 6.857 -6.880 1.00 0.00 68 GLY A CA 3
ATOM 2858 C C . GLY A 1 68 ? 23.400 7.803 -6.583 1.00 0.00 68 GLY A C 3
ATOM 2859 O O . GLY A 1 68 ? 22.493 7.987 -7.394 1.00 0.00 68 GLY A O 3
ATOM 2863 N N . PRO A 1 69 ? 23.431 8.421 -5.393 1.00 0.00 69 PRO A N 3
ATOM 2864 C CA . PRO A 1 69 ? 22.393 9.362 -4.963 1.00 0.00 69 PRO A CA 3
ATOM 2865 C C . PRO A 1 69 ? 22.430 10.667 -5.751 1.00 0.00 69 PRO A C 3
ATOM 2866 O O . PRO A 1 69 ? 23.347 10.901 -6.538 1.00 0.00 69 PRO A O 3
ATOM 2877 N N . SER A 1 70 ? 21.428 11.513 -5.535 1.00 0.00 70 SER A N 3
ATOM 2878 C CA . SER A 1 70 ? 21.345 12.793 -6.228 1.00 0.00 70 SER A CA 3
ATOM 2879 C C . SER A 1 70 ? 22.193 13.848 -5.524 1.00 0.00 70 SER A C 3
ATOM 2880 O O . SER A 1 70 ? 21.996 14.133 -4.343 1.00 0.00 70 SER A O 3
ATOM 2888 N N . SER A 1 71 ? 23.139 14.425 -6.259 1.00 0.00 71 SER A N 3
ATOM 2889 C CA . SER A 1 71 ? 24.021 15.446 -5.706 1.00 0.00 71 SER A CA 3
ATOM 2890 C C . SER A 1 71 ? 23.552 16.842 -6.103 1.00 0.00 71 SER A C 3
ATOM 2891 O O . SER A 1 71 ? 23.065 17.053 -7.213 1.00 0.00 71 SER A O 3
ATOM 2899 N N . GLY A 1 72 ? 23.704 17.794 -5.187 1.00 0.00 72 GLY A N 3
ATOM 2900 C CA . GLY A 1 72 ? 23.291 19.158 -5.460 1.00 0.00 72 GLY A CA 3
ATOM 2901 C C . GLY A 1 72 ? 23.378 20.046 -4.234 1.00 0.00 72 GLY A C 3
ATOM 2902 O O . GLY A 1 72 ? 24.477 20.467 -3.876 1.00 0.00 72 GLY A O 3
ATOM 2908 N N . GLY A 1 1 ? -15.536 11.807 -5.189 1.00 0.00 1 GLY A N 4
ATOM 2909 C CA . GLY A 1 1 ? -16.144 10.996 -6.228 1.00 0.00 1 GLY A CA 4
ATOM 2910 C C . GLY A 1 1 ? -16.582 9.637 -5.720 1.00 0.00 1 GLY A C 4
ATOM 2911 O O . GLY A 1 1 ? -17.774 9.389 -5.538 1.00 0.00 1 GLY A O 4
ATOM 2915 N N . SER A 1 2 ? -15.616 8.753 -5.491 1.00 0.00 2 SER A N 4
ATOM 2916 C CA . SER A 1 2 ? -15.908 7.409 -5.007 1.00 0.00 2 SER A CA 4
ATOM 2917 C C . SER A 1 2 ? -16.437 7.451 -3.577 1.00 0.00 2 SER A C 4
ATOM 2918 O O . SER A 1 2 ? -15.703 7.766 -2.640 1.00 0.00 2 SER A O 4
ATOM 2926 N N . SER A 1 3 ? -17.717 7.130 -3.417 1.00 0.00 3 SER A N 4
ATOM 2927 C CA . SER A 1 3 ? -18.348 7.134 -2.102 1.00 0.00 3 SER A CA 4
ATOM 2928 C C . SER A 1 3 ? -18.324 5.739 -1.483 1.00 0.00 3 SER A C 4
ATOM 2929 O O . SER A 1 3 ? -18.465 4.736 -2.181 1.00 0.00 3 SER A O 4
ATOM 2937 N N . GLY A 1 4 ? -18.143 5.685 -0.167 1.00 0.00 4 GLY A N 4
ATOM 2938 C CA . GLY A 1 4 ? -18.103 4.410 0.524 1.00 0.00 4 GLY A CA 4
ATOM 2939 C C . GLY A 1 4 ? -17.292 4.469 1.804 1.00 0.00 4 GLY A C 4
ATOM 2940 O O . GLY A 1 4 ? -16.546 5.421 2.030 1.00 0.00 4 GLY A O 4
ATOM 2944 N N . SER A 1 5 ? -17.439 3.449 2.643 1.00 0.00 5 SER A N 4
ATOM 2945 C CA . SER A 1 5 ? -16.719 3.392 3.910 1.00 0.00 5 SER A CA 4
ATOM 2946 C C . SER A 1 5 ? -15.263 2.990 3.689 1.00 0.00 5 SER A C 4
ATOM 2947 O O . SER A 1 5 ? -14.345 3.648 4.178 1.00 0.00 5 SER A O 4
ATOM 2955 N N . SER A 1 6 ? -15.062 1.904 2.950 1.00 0.00 6 SER A N 4
ATOM 2956 C CA . SER A 1 6 ? -13.719 1.411 2.667 1.00 0.00 6 SER A CA 4
ATOM 2957 C C . SER A 1 6 ? -13.397 1.535 1.181 1.00 0.00 6 SER A C 4
ATOM 2958 O O . SER A 1 6 ? -13.919 0.786 0.356 1.00 0.00 6 SER A O 4
ATOM 2966 N N . GLY A 1 7 ? -12.531 2.488 0.847 1.00 0.00 7 GLY A N 4
ATOM 2967 C CA . GLY A 1 7 ? -12.153 2.694 -0.539 1.00 0.00 7 GLY A CA 4
ATOM 2968 C C . GLY A 1 7 ? -10.708 2.324 -0.807 1.00 0.00 7 GLY A C 4
ATOM 2969 O O . GLY A 1 7 ? -9.900 2.235 0.118 1.00 0.00 7 GLY A O 4
ATOM 2973 N N . CYS A 1 8 ? -10.380 2.107 -2.076 1.00 0.00 8 CYS A N 4
ATOM 2974 C CA . CYS A 1 8 ? -9.023 1.742 -2.465 1.00 0.00 8 CYS A CA 4
ATOM 2975 C C . CYS A 1 8 ? -8.254 2.962 -2.964 1.00 0.00 8 CYS A C 4
ATOM 2976 O O . CYS A 1 8 ? -8.827 3.863 -3.575 1.00 0.00 8 CYS A O 4
ATOM 2983 N N . GLY A 1 9 ? -6.951 2.983 -2.699 1.00 0.00 9 GLY A N 4
ATOM 2984 C CA . GLY A 1 9 ? -6.124 4.095 -3.129 1.00 0.00 9 GLY A CA 4
ATOM 2985 C C . GLY A 1 9 ? -5.512 3.869 -4.497 1.00 0.00 9 GLY A C 4
ATOM 2986 O O . GLY A 1 9 ? -5.193 4.821 -5.207 1.00 0.00 9 GLY A O 4
ATOM 2990 N N . GLY A 1 10 ? -5.346 2.602 -4.867 1.00 0.00 10 GLY A N 4
ATOM 2991 C CA . GLY A 1 10 ? -4.766 2.277 -6.157 1.00 0.00 10 GLY A CA 4
ATOM 2992 C C . GLY A 1 10 ? -5.767 2.396 -7.289 1.00 0.00 10 GLY A C 4
ATOM 2993 O O . GLY A 1 10 ? -5.569 3.174 -8.223 1.00 0.00 10 GLY A O 4
ATOM 2997 N N . CYS A 1 11 ? -6.845 1.623 -7.208 1.00 0.00 11 CYS A N 4
ATOM 2998 C CA . CYS A 1 11 ? -7.880 1.644 -8.234 1.00 0.00 11 CYS A CA 4
ATOM 2999 C C . CYS A 1 11 ? -8.990 2.624 -7.867 1.00 0.00 11 CYS A C 4
ATOM 3000 O O . CYS A 1 11 ? -9.432 3.418 -8.698 1.00 0.00 11 CYS A O 4
ATOM 3007 N N . GLY A 1 12 ? -9.437 2.563 -6.617 1.00 0.00 12 GLY A N 4
ATOM 3008 C CA . GLY A 1 12 ? -10.491 3.451 -6.161 1.00 0.00 12 GLY A CA 4
ATOM 3009 C C . GLY A 1 12 ? -11.696 2.697 -5.633 1.00 0.00 12 GLY A C 4
ATOM 3010 O O . GLY A 1 12 ? -12.334 3.129 -4.674 1.00 0.00 12 GLY A O 4
ATOM 3014 N N . GLU A 1 13 ? -12.008 1.568 -6.262 1.00 0.00 13 GLU A N 4
ATOM 3015 C CA . GLU A 1 13 ? -13.146 0.754 -5.850 1.00 0.00 13 GLU A CA 4
ATOM 3016 C C . GLU A 1 13 ? -13.076 0.436 -4.359 1.00 0.00 13 GLU A C 4
ATOM 3017 O O . GLU A 1 13 ? -12.024 0.571 -3.733 1.00 0.00 13 GLU A O 4
ATOM 3029 N N . ASP A 1 14 ? -14.204 0.015 -3.797 1.00 0.00 14 ASP A N 4
ATOM 3030 C CA . ASP A 1 14 ? -14.272 -0.322 -2.380 1.00 0.00 14 ASP A CA 4
ATOM 3031 C C . ASP A 1 14 ? -13.463 -1.581 -2.082 1.00 0.00 14 ASP A C 4
ATOM 3032 O O . ASP A 1 14 ? -13.425 -2.512 -2.886 1.00 0.00 14 ASP A O 4
ATOM 3041 N N . VAL A 1 15 ? -12.817 -1.602 -0.920 1.00 0.00 15 VAL A N 4
ATOM 3042 C CA . VAL A 1 15 ? -12.009 -2.746 -0.515 1.00 0.00 15 VAL A CA 4
ATOM 3043 C C . VAL A 1 15 ? -12.750 -3.611 0.498 1.00 0.00 15 VAL A C 4
ATOM 3044 O O . VAL A 1 15 ? -12.872 -3.249 1.668 1.00 0.00 15 VAL A O 4
ATOM 3057 N N . VAL A 1 16 ? -13.243 -4.758 0.041 1.00 0.00 16 VAL A N 4
ATOM 3058 C CA . VAL A 1 16 ? -13.971 -5.677 0.908 1.00 0.00 16 VAL A CA 4
ATOM 3059 C C . VAL A 1 16 ? -13.916 -7.101 0.368 1.00 0.00 16 VAL A C 4
ATOM 3060 O O . VAL A 1 16 ? -14.050 -7.327 -0.834 1.00 0.00 16 VAL A O 4
ATOM 3073 N N . GLY A 1 17 ? -13.719 -8.062 1.266 1.00 0.00 17 GLY A N 4
ATOM 3074 C CA . GLY A 1 17 ? -13.650 -9.453 0.861 1.00 0.00 17 GLY A CA 4
ATOM 3075 C C . GLY A 1 17 ? -13.666 -10.403 2.043 1.00 0.00 17 GLY A C 4
ATOM 3076 O O . GLY A 1 17 ? -12.780 -11.245 2.183 1.00 0.00 17 GLY A O 4
ATOM 3080 N N . ASP A 1 18 ? -14.676 -10.266 2.896 1.00 0.00 18 ASP A N 4
ATOM 3081 C CA . ASP A 1 18 ? -14.804 -11.118 4.072 1.00 0.00 18 ASP A CA 4
ATOM 3082 C C . ASP A 1 18 ? -13.527 -11.088 4.906 1.00 0.00 18 ASP A C 4
ATOM 3083 O O . ASP A 1 18 ? -13.085 -12.115 5.420 1.00 0.00 18 ASP A O 4
ATOM 3092 N N . GLY A 1 19 ? -12.937 -9.903 5.035 1.00 0.00 19 GLY A N 4
ATOM 3093 C CA . GLY A 1 19 ? -11.716 -9.762 5.806 1.00 0.00 19 GLY A CA 4
ATOM 3094 C C . GLY A 1 19 ? -10.488 -9.626 4.928 1.00 0.00 19 GLY A C 4
ATOM 3095 O O . GLY A 1 19 ? -9.475 -10.284 5.161 1.00 0.00 19 GLY A O 4
ATOM 3099 N N . ALA A 1 20 ? -10.579 -8.772 3.915 1.00 0.00 20 ALA A N 4
ATOM 3100 C CA . ALA A 1 20 ? -9.467 -8.552 2.999 1.00 0.00 20 ALA A CA 4
ATOM 3101 C C . ALA A 1 20 ? -9.191 -7.063 2.817 1.00 0.00 20 ALA A C 4
ATOM 3102 O O . ALA A 1 20 ? -10.098 -6.237 2.916 1.00 0.00 20 ALA A O 4
ATOM 3109 N N . GLY A 1 21 ? -7.932 -6.727 2.552 1.00 0.00 21 GLY A N 4
ATOM 3110 C CA . GLY A 1 21 ? -7.560 -5.337 2.362 1.00 0.00 21 GLY A CA 4
ATOM 3111 C C . GLY A 1 21 ? -6.182 -5.025 2.913 1.00 0.00 21 GLY A C 4
ATOM 3112 O O . GLY A 1 21 ? -5.885 -5.326 4.069 1.00 0.00 21 GLY A O 4
ATOM 3116 N N . VAL A 1 22 ? -5.337 -4.422 2.082 1.00 0.00 22 VAL A N 4
ATOM 3117 C CA . VAL A 1 22 ? -3.983 -4.070 2.492 1.00 0.00 22 VAL A CA 4
ATOM 3118 C C . VAL A 1 22 ? -3.907 -2.618 2.949 1.00 0.00 22 VAL A C 4
ATOM 3119 O O . VAL A 1 22 ? -3.971 -1.696 2.136 1.00 0.00 22 VAL A O 4
ATOM 3132 N N . VAL A 1 23 ? -3.769 -2.421 4.256 1.00 0.00 23 VAL A N 4
ATOM 3133 C CA . VAL A 1 23 ? -3.683 -1.080 4.823 1.00 0.00 23 VAL A CA 4
ATOM 3134 C C . VAL A 1 23 ? -2.231 -0.646 4.987 1.00 0.00 23 VAL A C 4
ATOM 3135 O O . VAL A 1 23 ? -1.474 -1.249 5.747 1.00 0.00 23 VAL A O 4
ATOM 3148 N N . ALA A 1 24 ? -1.848 0.405 4.269 1.00 0.00 24 ALA A N 4
ATOM 3149 C CA . ALA A 1 24 ? -0.487 0.922 4.337 1.00 0.00 24 ALA A CA 4
ATOM 3150 C C . ALA A 1 24 ? -0.456 2.422 4.065 1.00 0.00 24 ALA A C 4
ATOM 3151 O O . ALA A 1 24 ? -1.248 2.937 3.275 1.00 0.00 24 ALA A O 4
ATOM 3158 N N . LEU A 1 25 ? 0.463 3.119 4.724 1.00 0.00 25 LEU A N 4
ATOM 3159 C CA . LEU A 1 25 ? 0.597 4.562 4.554 1.00 0.00 25 LEU A CA 4
ATOM 3160 C C . LEU A 1 25 ? -0.733 5.266 4.802 1.00 0.00 25 LEU A C 4
ATOM 3161 O O . LEU A 1 25 ? -1.098 6.196 4.084 1.00 0.00 25 LEU A O 4
ATOM 3177 N N . ASP A 1 26 ? -1.451 4.817 5.825 1.00 0.00 26 ASP A N 4
ATOM 3178 C CA . ASP A 1 26 ? -2.740 5.406 6.172 1.00 0.00 26 ASP A CA 4
ATOM 3179 C C . ASP A 1 26 ? -3.708 5.323 4.996 1.00 0.00 26 ASP A C 4
ATOM 3180 O O . ASP A 1 26 ? -4.559 6.195 4.817 1.00 0.00 26 ASP A O 4
ATOM 3189 N N . ARG A 1 27 ? -3.572 4.270 4.197 1.00 0.00 27 ARG A N 4
ATOM 3190 C CA . ARG A 1 27 ? -4.434 4.075 3.037 1.00 0.00 27 ARG A CA 4
ATOM 3191 C C . ARG A 1 27 ? -4.829 2.608 2.893 1.00 0.00 27 ARG A C 4
ATOM 3192 O O . ARG A 1 27 ? -4.369 1.754 3.651 1.00 0.00 27 ARG A O 4
ATOM 3213 N N . VAL A 1 28 ? -5.684 2.324 1.916 1.00 0.00 28 VAL A N 4
ATOM 3214 C CA . VAL A 1 28 ? -6.140 0.961 1.672 1.00 0.00 28 VAL A CA 4
ATOM 3215 C C . VAL A 1 28 ? -6.012 0.593 0.198 1.00 0.00 28 VAL A C 4
ATOM 3216 O O . VAL A 1 28 ? -6.529 1.292 -0.674 1.00 0.00 28 VAL A O 4
ATOM 3229 N N . PHE A 1 29 ? -5.320 -0.508 -0.073 1.00 0.00 29 PHE A N 4
ATOM 3230 C CA . PHE A 1 29 ? -5.123 -0.969 -1.443 1.00 0.00 29 PHE A CA 4
ATOM 3231 C C . PHE A 1 29 ? -5.413 -2.462 -1.561 1.00 0.00 29 PHE A C 4
ATOM 3232 O O . PHE A 1 29 ? -5.095 -3.241 -0.662 1.00 0.00 29 PHE A O 4
ATOM 3249 N N . HIS A 1 30 ? -6.020 -2.855 -2.677 1.00 0.00 30 HIS A N 4
ATOM 3250 C CA . HIS A 1 30 ? -6.354 -4.255 -2.914 1.00 0.00 30 HIS A CA 4
ATOM 3251 C C . HIS A 1 30 ? -5.095 -5.117 -2.938 1.00 0.00 30 HIS A C 4
ATOM 3252 O O . HIS A 1 30 ? -4.025 -4.661 -3.341 1.00 0.00 30 HIS A O 4
ATOM 3266 N N . VAL A 1 31 ? -5.231 -6.365 -2.502 1.00 0.00 31 VAL A N 4
ATOM 3267 C CA . VAL A 1 31 ? -4.105 -7.292 -2.474 1.00 0.00 31 VAL A CA 4
ATOM 3268 C C . VAL A 1 31 ? -3.296 -7.213 -3.763 1.00 0.00 31 VAL A C 4
ATOM 3269 O O . VAL A 1 31 ? -2.097 -7.488 -3.774 1.00 0.00 31 VAL A O 4
ATOM 3282 N N . GLY A 1 32 ? -3.961 -6.834 -4.851 1.00 0.00 32 GLY A N 4
ATOM 3283 C CA . GLY A 1 32 ? -3.288 -6.725 -6.132 1.00 0.00 32 GLY A CA 4
ATOM 3284 C C . GLY A 1 32 ? -2.760 -5.329 -6.392 1.00 0.00 32 GLY A C 4
ATOM 3285 O O . GLY A 1 32 ? -1.612 -5.157 -6.804 1.00 0.00 32 GLY A O 4
ATOM 3289 N N . CYS A 1 33 ? -3.600 -4.327 -6.155 1.00 0.00 33 CYS A N 4
ATOM 3290 C CA . CYS A 1 33 ? -3.213 -2.937 -6.368 1.00 0.00 33 CYS A CA 4
ATOM 3291 C C . CYS A 1 33 ? -1.901 -2.622 -5.656 1.00 0.00 33 CYS A C 4
ATOM 3292 O O . CYS A 1 33 ? -0.983 -2.051 -6.246 1.00 0.00 33 CYS A O 4
ATOM 3299 N N . PHE A 1 34 ? -1.820 -2.998 -4.384 1.00 0.00 34 PHE A N 4
ATOM 3300 C CA . PHE A 1 34 ? -0.621 -2.755 -3.590 1.00 0.00 34 PHE A CA 4
ATOM 3301 C C . PHE A 1 34 ? 0.593 -3.437 -4.215 1.00 0.00 34 PHE A C 4
ATOM 3302 O O . PHE A 1 34 ? 0.757 -4.653 -4.111 1.00 0.00 34 PHE A O 4
ATOM 3319 N N . VAL A 1 35 ? 1.440 -2.645 -4.865 1.00 0.00 35 VAL A N 4
ATOM 3320 C CA . VAL A 1 35 ? 2.639 -3.171 -5.507 1.00 0.00 35 VAL A CA 4
ATOM 3321 C C . VAL A 1 35 ? 3.766 -2.145 -5.489 1.00 0.00 35 VAL A C 4
ATOM 3322 O O . VAL A 1 35 ? 3.556 -0.981 -5.149 1.00 0.00 35 VAL A O 4
ATOM 3335 N N . CYS A 1 36 ? 4.965 -2.585 -5.858 1.00 0.00 36 CYS A N 4
ATOM 3336 C CA . CYS A 1 36 ? 6.128 -1.707 -5.885 1.00 0.00 36 CYS A CA 4
ATOM 3337 C C . CYS A 1 36 ? 5.873 -0.495 -6.777 1.00 0.00 36 CYS A C 4
ATOM 3338 O O . CYS A 1 36 ? 4.914 -0.469 -7.548 1.00 0.00 36 CYS A O 4
ATOM 3345 N N . SER A 1 37 ? 6.738 0.508 -6.665 1.00 0.00 37 SER A N 4
ATOM 3346 C CA . SER A 1 37 ? 6.606 1.724 -7.458 1.00 0.00 37 SER A CA 4
ATOM 3347 C C . SER A 1 37 ? 7.497 1.666 -8.695 1.00 0.00 37 SER A C 4
ATOM 3348 O O . SER A 1 37 ? 7.256 2.361 -9.683 1.00 0.00 37 SER A O 4
ATOM 3356 N N . THR A 1 38 ? 8.531 0.833 -8.633 1.00 0.00 38 THR A N 4
ATOM 3357 C CA . THR A 1 38 ? 9.460 0.684 -9.746 1.00 0.00 38 THR A CA 4
ATOM 3358 C C . THR A 1 38 ? 9.114 -0.536 -10.592 1.00 0.00 38 THR A C 4
ATOM 3359 O O . THR A 1 38 ? 8.671 -0.406 -11.734 1.00 0.00 38 THR A O 4
ATOM 3370 N N . CYS A 1 39 ? 9.317 -1.720 -10.026 1.00 0.00 39 CYS A N 4
ATOM 3371 C CA . CYS A 1 39 ? 9.026 -2.964 -10.728 1.00 0.00 39 CYS A CA 4
ATOM 3372 C C . CYS A 1 39 ? 7.530 -3.269 -10.698 1.00 0.00 39 CYS A C 4
ATOM 3373 O O . CYS A 1 39 ? 7.035 -4.075 -11.485 1.00 0.00 39 CYS A O 4
ATOM 3380 N N . ARG A 1 40 ? 6.818 -2.618 -9.784 1.00 0.00 40 ARG A N 4
ATOM 3381 C CA . ARG A 1 40 ? 5.380 -2.820 -9.650 1.00 0.00 40 ARG A CA 4
ATOM 3382 C C . ARG A 1 40 ? 5.061 -4.285 -9.368 1.00 0.00 40 ARG A C 4
ATOM 3383 O O . ARG A 1 40 ? 4.137 -4.852 -9.951 1.00 0.00 40 ARG A O 4
ATOM 3404 N N . ALA A 1 41 ? 5.831 -4.891 -8.471 1.00 0.00 41 ALA A N 4
ATOM 3405 C CA . ALA A 1 41 ? 5.629 -6.289 -8.111 1.00 0.00 41 ALA A CA 4
ATOM 3406 C C . ALA A 1 41 ? 4.658 -6.420 -6.943 1.00 0.00 41 ALA A C 4
ATOM 3407 O O . ALA A 1 41 ? 4.487 -5.487 -6.159 1.00 0.00 41 ALA A O 4
ATOM 3414 N N . GLN A 1 42 ? 4.024 -7.583 -6.834 1.00 0.00 42 GLN A N 4
ATOM 3415 C CA . GLN A 1 42 ? 3.069 -7.835 -5.762 1.00 0.00 42 GLN A CA 4
ATOM 3416 C C . GLN A 1 42 ? 3.751 -7.773 -4.399 1.00 0.00 42 GLN A C 4
ATOM 3417 O O . GLN A 1 42 ? 4.693 -8.520 -4.131 1.00 0.00 42 GLN A O 4
ATOM 3431 N N . LEU A 1 43 ? 3.270 -6.880 -3.542 1.00 0.00 43 LEU A N 4
ATOM 3432 C CA . LEU A 1 43 ? 3.834 -6.720 -2.206 1.00 0.00 43 LEU A CA 4
ATOM 3433 C C . LEU A 1 43 ? 2.909 -7.318 -1.150 1.00 0.00 43 LEU A C 4
ATOM 3434 O O . LEU A 1 43 ? 3.057 -7.049 0.042 1.00 0.00 43 LEU A O 4
ATOM 3450 N N . ARG A 1 44 ? 1.957 -8.130 -1.596 1.00 0.00 44 ARG A N 4
ATOM 3451 C CA . ARG A 1 44 ? 1.009 -8.766 -0.690 1.00 0.00 44 ARG A CA 4
ATOM 3452 C C . ARG A 1 44 ? 1.682 -9.878 0.109 1.00 0.00 44 ARG A C 4
ATOM 3453 O O . ARG A 1 44 ? 2.538 -10.596 -0.407 1.00 0.00 44 ARG A O 4
ATOM 3474 N N . GLY A 1 45 ? 1.290 -10.014 1.372 1.00 0.00 45 GLY A N 4
ATOM 3475 C CA . GLY A 1 45 ? 1.867 -11.040 2.221 1.00 0.00 45 GLY A CA 4
ATOM 3476 C C . GLY A 1 45 ? 3.382 -11.026 2.200 1.00 0.00 45 GLY A C 4
ATOM 3477 O O . GLY A 1 45 ? 4.017 -12.080 2.166 1.00 0.00 45 GLY A O 4
ATOM 3481 N N . GLN A 1 46 ? 3.962 -9.831 2.217 1.00 0.00 46 GLN A N 4
ATOM 3482 C CA . GLN A 1 46 ? 5.413 -9.685 2.197 1.00 0.00 46 GLN A CA 4
ATOM 3483 C C . GLN A 1 46 ? 5.829 -8.304 2.692 1.00 0.00 46 GLN A C 4
ATOM 3484 O O . GLN A 1 46 ? 5.013 -7.384 2.753 1.00 0.00 46 GLN A O 4
ATOM 3498 N N . HIS A 1 47 ? 7.103 -8.166 3.045 1.00 0.00 47 HIS A N 4
ATOM 3499 C CA . HIS A 1 47 ? 7.628 -6.896 3.534 1.00 0.00 47 HIS A CA 4
ATOM 3500 C C . HIS A 1 47 ? 7.865 -5.926 2.381 1.00 0.00 47 HIS A C 4
ATOM 3501 O O . HIS A 1 47 ? 7.903 -6.325 1.217 1.00 0.00 47 HIS A O 4
ATOM 3516 N N . PHE A 1 48 ? 8.022 -4.648 2.712 1.00 0.00 48 PHE A N 4
ATOM 3517 C CA . PHE A 1 48 ? 8.254 -3.620 1.704 1.00 0.00 48 PHE A CA 4
ATOM 3518 C C . PHE A 1 48 ? 8.833 -2.358 2.338 1.00 0.00 48 PHE A C 4
ATOM 3519 O O . PHE A 1 48 ? 8.983 -2.275 3.557 1.00 0.00 48 PHE A O 4
ATOM 3536 N N . TYR A 1 49 ? 9.156 -1.379 1.501 1.00 0.00 49 TYR A N 4
ATOM 3537 C CA . TYR A 1 49 ? 9.721 -0.122 1.977 1.00 0.00 49 TYR A CA 4
ATOM 3538 C C . TYR A 1 49 ? 8.823 1.054 1.607 1.00 0.00 49 TYR A C 4
ATOM 3539 O O . TYR A 1 49 ? 8.148 1.035 0.579 1.00 0.00 49 TYR A O 4
ATOM 3557 N N . ALA A 1 50 ? 8.821 2.078 2.455 1.00 0.00 50 ALA A N 4
ATOM 3558 C CA . ALA A 1 50 ? 8.009 3.265 2.218 1.00 0.00 50 ALA A CA 4
ATOM 3559 C C . ALA A 1 50 ? 8.878 4.514 2.118 1.00 0.00 50 ALA A C 4
ATOM 3560 O O . ALA A 1 50 ? 9.484 4.940 3.101 1.00 0.00 50 ALA A O 4
ATOM 3567 N N . VAL A 1 51 ? 8.935 5.097 0.925 1.00 0.00 51 VAL A N 4
ATOM 3568 C CA . VAL A 1 51 ? 9.730 6.298 0.698 1.00 0.00 51 VAL A CA 4
ATOM 3569 C C . VAL A 1 51 ? 8.943 7.336 -0.094 1.00 0.00 51 VAL A C 4
ATOM 3570 O O . VAL A 1 51 ? 8.622 7.126 -1.263 1.00 0.00 51 VAL A O 4
ATOM 3583 N N . GLU A 1 52 ? 8.635 8.457 0.552 1.00 0.00 52 GLU A N 4
ATOM 3584 C CA . GLU A 1 52 ? 7.885 9.528 -0.093 1.00 0.00 52 GLU A CA 4
ATOM 3585 C C . GLU A 1 52 ? 6.472 9.068 -0.444 1.00 0.00 52 GLU A C 4
ATOM 3586 O O . GLU A 1 52 ? 5.969 9.349 -1.531 1.00 0.00 52 GLU A O 4
ATOM 3598 N N . ARG A 1 53 ? 5.840 8.359 0.485 1.00 0.00 53 ARG A N 4
ATOM 3599 C CA . ARG A 1 53 ? 4.487 7.859 0.275 1.00 0.00 53 ARG A CA 4
ATOM 3600 C C . ARG A 1 53 ? 4.445 6.879 -0.894 1.00 0.00 53 ARG A C 4
ATOM 3601 O O . ARG A 1 53 ? 3.525 6.910 -1.712 1.00 0.00 53 ARG A O 4
ATOM 3622 N N . ARG A 1 54 ? 5.448 6.010 -0.967 1.00 0.00 54 ARG A N 4
ATOM 3623 C CA . ARG A 1 54 ? 5.527 5.022 -2.037 1.00 0.00 54 ARG A CA 4
ATOM 3624 C C . ARG A 1 54 ? 5.808 3.632 -1.473 1.00 0.00 54 ARG A C 4
ATOM 3625 O O . ARG A 1 54 ? 5.973 3.463 -0.266 1.00 0.00 54 ARG A O 4
ATOM 3646 N N . ALA A 1 55 ? 5.861 2.641 -2.357 1.00 0.00 55 ALA A N 4
ATOM 3647 C CA . ALA A 1 55 ? 6.123 1.266 -1.948 1.00 0.00 55 ALA A CA 4
ATOM 3648 C C . ALA A 1 55 ? 7.246 0.652 -2.778 1.00 0.00 55 ALA A C 4
ATOM 3649 O O . ALA A 1 55 ? 7.139 0.541 -3.999 1.00 0.00 55 ALA A O 4
ATOM 3656 N N . TYR A 1 56 ? 8.321 0.255 -2.107 1.00 0.00 56 TYR A N 4
ATOM 3657 C CA . TYR A 1 56 ? 9.465 -0.346 -2.783 1.00 0.00 56 TYR A CA 4
ATOM 3658 C C . TYR A 1 56 ? 9.816 -1.696 -2.165 1.00 0.00 56 TYR A C 4
ATOM 3659 O O . TYR A 1 56 ? 10.009 -1.807 -0.954 1.00 0.00 56 TYR A O 4
ATOM 3677 N N . CYS A 1 57 ? 9.896 -2.722 -3.007 1.00 0.00 57 CYS A N 4
ATOM 3678 C CA . CYS A 1 57 ? 10.223 -4.066 -2.546 1.00 0.00 57 CYS A CA 4
ATOM 3679 C C . CYS A 1 57 ? 11.703 -4.174 -2.191 1.00 0.00 57 CYS A C 4
ATOM 3680 O O . CYS A 1 57 ? 12.549 -3.532 -2.813 1.00 0.00 57 CYS A O 4
ATOM 3687 N N . GLU A 1 58 ? 12.007 -4.990 -1.187 1.00 0.00 58 GLU A N 4
ATOM 3688 C CA . GLU A 1 58 ? 13.384 -5.181 -0.749 1.00 0.00 58 GLU A CA 4
ATOM 3689 C C . GLU A 1 58 ? 14.346 -5.107 -1.931 1.00 0.00 58 GLU A C 4
ATOM 3690 O O . GLU A 1 58 ? 15.356 -4.405 -1.881 1.00 0.00 58 GLU A O 4
ATOM 3702 N N . GLY A 1 59 ? 14.026 -5.837 -2.995 1.00 0.00 59 GLY A N 4
ATOM 3703 C CA . GLY A 1 59 ? 14.871 -5.840 -4.175 1.00 0.00 59 GLY A CA 4
ATOM 3704 C C . GLY A 1 59 ? 15.138 -4.444 -4.701 1.00 0.00 59 GLY A C 4
ATOM 3705 O O . GLY A 1 59 ? 16.274 -3.969 -4.673 1.00 0.00 59 GLY A O 4
ATOM 3709 N N . CYS A 1 60 ? 14.090 -3.785 -5.183 1.00 0.00 60 CYS A N 4
ATOM 3710 C CA . CYS A 1 60 ? 14.217 -2.435 -5.720 1.00 0.00 60 CYS A CA 4
ATOM 3711 C C . CYS A 1 60 ? 14.882 -1.507 -4.708 1.00 0.00 60 CYS A C 4
ATOM 3712 O O . CYS A 1 60 ? 15.891 -0.868 -5.007 1.00 0.00 60 CYS A O 4
ATOM 3719 N N . TYR A 1 61 ? 14.311 -1.439 -3.511 1.00 0.00 61 TYR A N 4
ATOM 3720 C CA . TYR A 1 61 ? 14.847 -0.588 -2.455 1.00 0.00 61 TYR A CA 4
ATOM 3721 C C . TYR A 1 61 ? 16.367 -0.695 -2.389 1.00 0.00 61 TYR A C 4
ATOM 3722 O O . TYR A 1 61 ? 17.065 0.306 -2.224 1.00 0.00 61 TYR A O 4
ATOM 3740 N N . VAL A 1 62 ? 16.874 -1.917 -2.519 1.00 0.00 62 VAL A N 4
ATOM 3741 C CA . VAL A 1 62 ? 18.312 -2.156 -2.476 1.00 0.00 62 VAL A CA 4
ATOM 3742 C C . VAL A 1 62 ? 18.996 -1.625 -3.731 1.00 0.00 62 VAL A C 4
ATOM 3743 O O . VAL A 1 62 ? 20.072 -1.034 -3.660 1.00 0.00 62 VAL A O 4
ATOM 3756 N N . ALA A 1 63 ? 18.362 -1.840 -4.879 1.00 0.00 63 ALA A N 4
ATOM 3757 C CA . ALA A 1 63 ? 18.908 -1.380 -6.150 1.00 0.00 63 ALA A CA 4
ATOM 3758 C C . ALA A 1 63 ? 18.981 0.142 -6.198 1.00 0.00 63 ALA A C 4
ATOM 3759 O O . ALA A 1 63 ? 19.920 0.712 -6.755 1.00 0.00 63 ALA A O 4
ATOM 3766 N N . THR A 1 64 ? 17.984 0.797 -5.611 1.00 0.00 64 THR A N 4
ATOM 3767 C CA . THR A 1 64 ? 17.935 2.253 -5.588 1.00 0.00 64 THR A CA 4
ATOM 3768 C C . THR A 1 64 ? 19.150 2.833 -4.873 1.00 0.00 64 THR A C 4
ATOM 3769 O O . THR A 1 64 ? 19.832 3.714 -5.400 1.00 0.00 64 THR A O 4
ATOM 3780 N N . LEU A 1 65 ? 19.418 2.335 -3.671 1.00 0.00 65 LEU A N 4
ATOM 3781 C CA . LEU A 1 65 ? 20.553 2.803 -2.884 1.00 0.00 65 LEU A CA 4
ATOM 3782 C C . LEU A 1 65 ? 21.837 2.770 -3.706 1.00 0.00 65 LEU A C 4
ATOM 3783 O O . LEU A 1 65 ? 22.649 3.692 -3.644 1.00 0.00 65 LEU A O 4
ATOM 3799 N N . GLU A 1 66 ? 22.012 1.701 -4.477 1.00 0.00 66 GLU A N 4
ATOM 3800 C CA . GLU A 1 66 ? 23.197 1.549 -5.313 1.00 0.00 66 GLU A CA 4
ATOM 3801 C C . GLU A 1 66 ? 23.169 2.530 -6.481 1.00 0.00 66 GLU A C 4
ATOM 3802 O O . GLU A 1 66 ? 24.111 3.295 -6.687 1.00 0.00 66 GLU A O 4
ATOM 3814 N N . SER A 1 67 ? 22.081 2.502 -7.244 1.00 0.00 67 SER A N 4
ATOM 3815 C CA . SER A 1 67 ? 21.930 3.385 -8.395 1.00 0.00 67 SER A CA 4
ATOM 3816 C C . SER A 1 67 ? 22.064 4.846 -7.979 1.00 0.00 67 SER A C 4
ATOM 3817 O O . SER A 1 67 ? 22.961 5.554 -8.435 1.00 0.00 67 SER A O 4
ATOM 3825 N N . GLY A 1 68 ? 21.164 5.293 -7.108 1.00 0.00 68 GLY A N 4
ATOM 3826 C CA . GLY A 1 68 ? 21.198 6.667 -6.644 1.00 0.00 68 GLY A CA 4
ATOM 3827 C C . GLY A 1 68 ? 22.468 6.991 -5.884 1.00 0.00 68 GLY A C 4
ATOM 3828 O O . GLY A 1 68 ? 23.333 6.138 -5.685 1.00 0.00 68 GLY A O 4
ATOM 3832 N N . PRO A 1 69 ? 22.594 8.253 -5.445 1.00 0.00 69 PRO A N 4
ATOM 3833 C CA . PRO A 1 69 ? 23.766 8.717 -4.696 1.00 0.00 69 PRO A CA 4
ATOM 3834 C C . PRO A 1 69 ? 23.833 8.119 -3.295 1.00 0.00 69 PRO A C 4
ATOM 3835 O O . PRO A 1 69 ? 22.815 7.997 -2.613 1.00 0.00 69 PRO A O 4
ATOM 3846 N N . SER A 1 70 ? 25.037 7.748 -2.871 1.00 0.00 70 SER A N 4
ATOM 3847 C CA . SER A 1 70 ? 25.235 7.159 -1.552 1.00 0.00 70 SER A CA 4
ATOM 3848 C C . SER A 1 70 ? 25.674 8.218 -0.545 1.00 0.00 70 SER A C 4
ATOM 3849 O O . SER A 1 70 ? 25.053 8.388 0.504 1.00 0.00 70 SER A O 4
ATOM 3857 N N . SER A 1 71 ? 26.749 8.927 -0.873 1.00 0.00 71 SER A N 4
ATOM 3858 C CA . SER A 1 71 ? 27.275 9.967 0.003 1.00 0.00 71 SER A CA 4
ATOM 3859 C C . SER A 1 71 ? 26.484 11.262 -0.155 1.00 0.00 71 SER A C 4
ATOM 3860 O O . SER A 1 71 ? 26.045 11.605 -1.252 1.00 0.00 71 SER A O 4
ATOM 3868 N N . GLY A 1 72 ? 26.306 11.978 0.951 1.00 0.00 72 GLY A N 4
ATOM 3869 C CA . GLY A 1 72 ? 25.567 13.227 0.915 1.00 0.00 72 GLY A CA 4
ATOM 3870 C C . GLY A 1 72 ? 26.434 14.423 1.258 1.00 0.00 72 GLY A C 4
ATOM 3871 O O . GLY A 1 72 ? 26.107 15.151 2.194 1.00 0.00 72 GLY A O 4
ATOM 3877 N N . GLY A 1 1 ? -13.285 15.287 9.624 1.00 0.00 1 GLY A N 5
ATOM 3878 C CA . GLY A 1 1 ? -12.195 14.531 10.213 1.00 0.00 1 GLY A CA 5
ATOM 3879 C C . GLY A 1 1 ? -12.519 13.057 10.349 1.00 0.00 1 GLY A C 5
ATOM 3880 O O . GLY A 1 1 ? -11.674 12.202 10.085 1.00 0.00 1 GLY A O 5
ATOM 3884 N N . SER A 1 2 ? -13.746 12.758 10.764 1.00 0.00 2 SER A N 5
ATOM 3885 C CA . SER A 1 2 ? -14.178 11.376 10.940 1.00 0.00 2 SER A CA 5
ATOM 3886 C C . SER A 1 2 ? -13.929 10.563 9.673 1.00 0.00 2 SER A C 5
ATOM 3887 O O . SER A 1 2 ? -13.594 11.115 8.624 1.00 0.00 2 SER A O 5
ATOM 3895 N N . SER A 1 3 ? -14.095 9.249 9.778 1.00 0.00 3 SER A N 5
ATOM 3896 C CA . SER A 1 3 ? -13.885 8.358 8.643 1.00 0.00 3 SER A CA 5
ATOM 3897 C C . SER A 1 3 ? -15.173 8.184 7.844 1.00 0.00 3 SER A C 5
ATOM 3898 O O . SER A 1 3 ? -16.272 8.341 8.374 1.00 0.00 3 SER A O 5
ATOM 3906 N N . GLY A 1 4 ? -15.028 7.858 6.563 1.00 0.00 4 GLY A N 5
ATOM 3907 C CA . GLY A 1 4 ? -16.186 7.667 5.710 1.00 0.00 4 GLY A CA 5
ATOM 3908 C C . GLY A 1 4 ? -16.409 6.212 5.351 1.00 0.00 4 GLY A C 5
ATOM 3909 O O . GLY A 1 4 ? -16.816 5.413 6.194 1.00 0.00 4 GLY A O 5
ATOM 3913 N N . SER A 1 5 ? -16.144 5.866 4.095 1.00 0.00 5 SER A N 5
ATOM 3914 C CA . SER A 1 5 ? -16.323 4.497 3.625 1.00 0.00 5 SER A CA 5
ATOM 3915 C C . SER A 1 5 ? -14.981 3.863 3.275 1.00 0.00 5 SER A C 5
ATOM 3916 O O . SER A 1 5 ? -13.941 4.520 3.321 1.00 0.00 5 SER A O 5
ATOM 3924 N N . SER A 1 6 ? -15.012 2.581 2.926 1.00 0.00 6 SER A N 5
ATOM 3925 C CA . SER A 1 6 ? -13.798 1.855 2.573 1.00 0.00 6 SER A CA 5
ATOM 3926 C C . SER A 1 6 ? -13.518 1.962 1.077 1.00 0.00 6 SER A C 5
ATOM 3927 O O . SER A 1 6 ? -14.148 1.286 0.265 1.00 0.00 6 SER A O 5
ATOM 3935 N N . GLY A 1 7 ? -12.565 2.818 0.720 1.00 0.00 7 GLY A N 5
ATOM 3936 C CA . GLY A 1 7 ? -12.217 3.000 -0.677 1.00 0.00 7 GLY A CA 5
ATOM 3937 C C . GLY A 1 7 ? -10.787 2.594 -0.976 1.00 0.00 7 GLY A C 5
ATOM 3938 O O . GLY A 1 7 ? -9.955 2.513 -0.071 1.00 0.00 7 GLY A O 5
ATOM 3942 N N . CYS A 1 8 ? -10.499 2.338 -2.247 1.00 0.00 8 CYS A N 5
ATOM 3943 C CA . CYS A 1 8 ? -9.161 1.937 -2.663 1.00 0.00 8 CYS A CA 5
ATOM 3944 C C . CYS A 1 8 ? -8.345 3.146 -3.113 1.00 0.00 8 CYS A C 5
ATOM 3945 O O . CYS A 1 8 ? -8.855 4.030 -3.800 1.00 0.00 8 CYS A O 5
ATOM 3952 N N . GLY A 1 9 ? -7.075 3.176 -2.720 1.00 0.00 9 GLY A N 5
ATOM 3953 C CA . GLY A 1 9 ? -6.210 4.280 -3.092 1.00 0.00 9 GLY A CA 5
ATOM 3954 C C . GLY A 1 9 ? -5.573 4.084 -4.453 1.00 0.00 9 GLY A C 5
ATOM 3955 O O . GLY A 1 9 ? -5.154 5.046 -5.095 1.00 0.00 9 GLY A O 5
ATOM 3959 N N . GLY A 1 10 ? -5.497 2.832 -4.895 1.00 0.00 10 GLY A N 5
ATOM 3960 C CA . GLY A 1 10 ? -4.903 2.535 -6.185 1.00 0.00 10 GLY A CA 5
ATOM 3961 C C . GLY A 1 10 ? -5.858 2.787 -7.335 1.00 0.00 10 GLY A C 5
ATOM 3962 O O . GLY A 1 10 ? -5.587 3.611 -8.209 1.00 0.00 10 GLY A O 5
ATOM 3966 N N . CYS A 1 11 ? -6.979 2.073 -7.337 1.00 0.00 11 CYS A N 5
ATOM 3967 C CA . CYS A 1 11 ? -7.978 2.221 -8.389 1.00 0.00 11 CYS A CA 5
ATOM 3968 C C . CYS A 1 11 ? -9.065 3.208 -7.973 1.00 0.00 11 CYS A C 5
ATOM 3969 O O . CYS A 1 11 ? -9.414 4.116 -8.725 1.00 0.00 11 CYS A O 5
ATOM 3976 N N . GLY A 1 12 ? -9.595 3.023 -6.768 1.00 0.00 12 GLY A N 5
ATOM 3977 C CA . GLY A 1 12 ? -10.636 3.904 -6.272 1.00 0.00 12 GLY A CA 5
ATOM 3978 C C . GLY A 1 12 ? -11.867 3.147 -5.815 1.00 0.00 12 GLY A C 5
ATOM 3979 O O . GLY A 1 12 ? -12.614 3.623 -4.961 1.00 0.00 12 GLY A O 5
ATOM 3983 N N . GLU A 1 13 ? -12.079 1.965 -6.385 1.00 0.00 13 GLU A N 5
ATOM 3984 C CA . GLU A 1 13 ? -13.230 1.143 -6.032 1.00 0.00 13 GLU A CA 5
ATOM 3985 C C . GLU A 1 13 ? -13.153 0.696 -4.575 1.00 0.00 13 GLU A C 5
ATOM 3986 O O . GLU A 1 13 ? -12.067 0.565 -4.011 1.00 0.00 13 GLU A O 5
ATOM 3998 N N . ASP A 1 14 ? -14.314 0.465 -3.971 1.00 0.00 14 ASP A N 5
ATOM 3999 C CA . ASP A 1 14 ? -14.379 0.033 -2.580 1.00 0.00 14 ASP A CA 5
ATOM 4000 C C . ASP A 1 14 ? -13.620 -1.276 -2.381 1.00 0.00 14 ASP A C 5
ATOM 4001 O O . ASP A 1 14 ? -13.546 -2.106 -3.287 1.00 0.00 14 ASP A O 5
ATOM 4010 N N . VAL A 1 15 ? -13.058 -1.452 -1.190 1.00 0.00 15 VAL A N 5
ATOM 4011 C CA . VAL A 1 15 ? -12.304 -2.659 -0.872 1.00 0.00 15 VAL A CA 5
ATOM 4012 C C . VAL A 1 15 ? -13.005 -3.477 0.208 1.00 0.00 15 VAL A C 5
ATOM 4013 O O . VAL A 1 15 ? -13.249 -2.988 1.311 1.00 0.00 15 VAL A O 5
ATOM 4026 N N . VAL A 1 16 ? -13.328 -4.724 -0.118 1.00 0.00 16 VAL A N 5
ATOM 4027 C CA . VAL A 1 16 ? -14.000 -5.611 0.823 1.00 0.00 16 VAL A CA 5
ATOM 4028 C C . VAL A 1 16 ? -13.416 -7.018 0.766 1.00 0.00 16 VAL A C 5
ATOM 4029 O O . VAL A 1 16 ? -13.159 -7.552 -0.312 1.00 0.00 16 VAL A O 5
ATOM 4042 N N . GLY A 1 17 ? -13.208 -7.615 1.936 1.00 0.00 17 GLY A N 5
ATOM 4043 C CA . GLY A 1 17 ? -12.656 -8.956 1.997 1.00 0.00 17 GLY A CA 5
ATOM 4044 C C . GLY A 1 17 ? -11.798 -9.174 3.228 1.00 0.00 17 GLY A C 5
ATOM 4045 O O . GLY A 1 17 ? -10.642 -8.753 3.270 1.00 0.00 17 GLY A O 5
ATOM 4049 N N . ASP A 1 18 ? -12.365 -9.832 4.233 1.00 0.00 18 ASP A N 5
ATOM 4050 C CA . ASP A 1 18 ? -11.645 -10.104 5.472 1.00 0.00 18 ASP A CA 5
ATOM 4051 C C . ASP A 1 18 ? -10.302 -10.768 5.184 1.00 0.00 18 ASP A C 5
ATOM 4052 O O . ASP A 1 18 ? -10.241 -11.950 4.848 1.00 0.00 18 ASP A O 5
ATOM 4061 N N . GLY A 1 19 ? -9.226 -9.998 5.318 1.00 0.00 19 GLY A N 5
ATOM 4062 C CA . GLY A 1 19 ? -7.899 -10.528 5.067 1.00 0.00 19 GLY A CA 5
ATOM 4063 C C . GLY A 1 19 ? -7.291 -9.989 3.787 1.00 0.00 19 GLY A C 5
ATOM 4064 O O . GLY A 1 19 ? -6.085 -9.757 3.715 1.00 0.00 19 GLY A O 5
ATOM 4068 N N . ALA A 1 20 ? -8.128 -9.792 2.774 1.00 0.00 20 ALA A N 5
ATOM 4069 C CA . ALA A 1 20 ? -7.667 -9.277 1.491 1.00 0.00 20 ALA A CA 5
ATOM 4070 C C . ALA A 1 20 ? -7.223 -7.823 1.610 1.00 0.00 20 ALA A C 5
ATOM 4071 O O . ALA A 1 20 ? -6.054 -7.501 1.397 1.00 0.00 20 ALA A O 5
ATOM 4078 N N . GLY A 1 21 ? -8.163 -6.948 1.952 1.00 0.00 21 GLY A N 5
ATOM 4079 C CA . GLY A 1 21 ? -7.848 -5.538 2.093 1.00 0.00 21 GLY A CA 5
ATOM 4080 C C . GLY A 1 21 ? -6.451 -5.307 2.632 1.00 0.00 21 GLY A C 5
ATOM 4081 O O . GLY A 1 21 ? -6.083 -5.847 3.675 1.00 0.00 21 GLY A O 5
ATOM 4085 N N . VAL A 1 22 ? -5.668 -4.503 1.919 1.00 0.00 22 VAL A N 5
ATOM 4086 C CA . VAL A 1 22 ? -4.303 -4.202 2.332 1.00 0.00 22 VAL A CA 5
ATOM 4087 C C . VAL A 1 22 ? -4.185 -2.769 2.840 1.00 0.00 22 VAL A C 5
ATOM 4088 O O . VAL A 1 22 ? -4.207 -1.818 2.059 1.00 0.00 22 VAL A O 5
ATOM 4101 N N . VAL A 1 23 ? -4.060 -2.622 4.155 1.00 0.00 23 VAL A N 5
ATOM 4102 C CA . VAL A 1 23 ? -3.938 -1.305 4.769 1.00 0.00 23 VAL A CA 5
ATOM 4103 C C . VAL A 1 23 ? -2.475 -0.892 4.895 1.00 0.00 23 VAL A C 5
ATOM 4104 O O . VAL A 1 23 ? -1.718 -1.480 5.667 1.00 0.00 23 VAL A O 5
ATOM 4117 N N . ALA A 1 24 ? -2.085 0.124 4.132 1.00 0.00 24 ALA A N 5
ATOM 4118 C CA . ALA A 1 24 ? -0.714 0.618 4.161 1.00 0.00 24 ALA A CA 5
ATOM 4119 C C . ALA A 1 24 ? -0.671 2.129 3.962 1.00 0.00 24 ALA A C 5
ATOM 4120 O O . ALA A 1 24 ? -1.412 2.680 3.146 1.00 0.00 24 ALA A O 5
ATOM 4127 N N . LEU A 1 25 ? 0.200 2.795 4.712 1.00 0.00 25 LEU A N 5
ATOM 4128 C CA . LEU A 1 25 ? 0.340 4.244 4.618 1.00 0.00 25 LEU A CA 5
ATOM 4129 C C . LEU A 1 25 ? -0.988 4.938 4.905 1.00 0.00 25 LEU A C 5
ATOM 4130 O O . LEU A 1 25 ? -1.364 5.889 4.219 1.00 0.00 25 LEU A O 5
ATOM 4146 N N . ASP A 1 26 ? -1.692 4.459 5.925 1.00 0.00 26 ASP A N 5
ATOM 4147 C CA . ASP A 1 26 ? -2.976 5.036 6.305 1.00 0.00 26 ASP A CA 5
ATOM 4148 C C . ASP A 1 26 ? -3.948 5.020 5.130 1.00 0.00 26 ASP A C 5
ATOM 4149 O O . ASP A 1 26 ? -4.796 5.904 5.001 1.00 0.00 26 ASP A O 5
ATOM 4158 N N . ARG A 1 27 ? -3.819 4.011 4.275 1.00 0.00 27 ARG A N 5
ATOM 4159 C CA . ARG A 1 27 ? -4.685 3.881 3.109 1.00 0.00 27 ARG A CA 5
ATOM 4160 C C . ARG A 1 27 ? -5.083 2.425 2.887 1.00 0.00 27 ARG A C 5
ATOM 4161 O O . ARG A 1 27 ? -4.641 1.532 3.609 1.00 0.00 27 ARG A O 5
ATOM 4182 N N . VAL A 1 28 ? -5.922 2.194 1.882 1.00 0.00 28 VAL A N 5
ATOM 4183 C CA . VAL A 1 28 ? -6.380 0.847 1.563 1.00 0.00 28 VAL A CA 5
ATOM 4184 C C . VAL A 1 28 ? -6.255 0.562 0.071 1.00 0.00 28 VAL A C 5
ATOM 4185 O O . VAL A 1 28 ? -6.746 1.325 -0.761 1.00 0.00 28 VAL A O 5
ATOM 4198 N N . PHE A 1 29 ? -5.594 -0.542 -0.262 1.00 0.00 29 PHE A N 5
ATOM 4199 C CA . PHE A 1 29 ? -5.403 -0.928 -1.655 1.00 0.00 29 PHE A CA 5
ATOM 4200 C C . PHE A 1 29 ? -5.680 -2.416 -1.850 1.00 0.00 29 PHE A C 5
ATOM 4201 O O . PHE A 1 29 ? -5.325 -3.241 -1.007 1.00 0.00 29 PHE A O 5
ATOM 4218 N N . HIS A 1 30 ? -6.317 -2.753 -2.967 1.00 0.00 30 HIS A N 5
ATOM 4219 C CA . HIS A 1 30 ? -6.642 -4.141 -3.273 1.00 0.00 30 HIS A CA 5
ATOM 4220 C C . HIS A 1 30 ? -5.379 -4.997 -3.317 1.00 0.00 30 HIS A C 5
ATOM 4221 O O . HIS A 1 30 ? -4.334 -4.557 -3.795 1.00 0.00 30 HIS A O 5
ATOM 4235 N N . VAL A 1 31 ? -5.484 -6.223 -2.814 1.00 0.00 31 VAL A N 5
ATOM 4236 C CA . VAL A 1 31 ? -4.352 -7.141 -2.795 1.00 0.00 31 VAL A CA 5
ATOM 4237 C C . VAL A 1 31 ? -3.555 -7.057 -4.093 1.00 0.00 31 VAL A C 5
ATOM 4238 O O . VAL A 1 31 ? -2.349 -7.300 -4.110 1.00 0.00 31 VAL A O 5
ATOM 4251 N N . GLY A 1 32 ? -4.238 -6.711 -5.179 1.00 0.00 32 GLY A N 5
ATOM 4252 C CA . GLY A 1 32 ? -3.578 -6.600 -6.467 1.00 0.00 32 GLY A CA 5
ATOM 4253 C C . GLY A 1 32 ? -3.038 -5.208 -6.724 1.00 0.00 32 GLY A C 5
ATOM 4254 O O . GLY A 1 32 ? -1.919 -5.048 -7.212 1.00 0.00 32 GLY A O 5
ATOM 4258 N N . CYS A 1 33 ? -3.834 -4.196 -6.395 1.00 0.00 33 CYS A N 5
ATOM 4259 C CA . CYS A 1 33 ? -3.431 -2.809 -6.595 1.00 0.00 33 CYS A CA 5
ATOM 4260 C C . CYS A 1 33 ? -2.146 -2.501 -5.832 1.00 0.00 33 CYS A C 5
ATOM 4261 O O . CYS A 1 33 ? -1.233 -1.868 -6.362 1.00 0.00 33 CYS A O 5
ATOM 4268 N N . PHE A 1 34 ? -2.083 -2.953 -4.584 1.00 0.00 34 PHE A N 5
ATOM 4269 C CA . PHE A 1 34 ? -0.911 -2.725 -3.746 1.00 0.00 34 PHE A CA 5
ATOM 4270 C C . PHE A 1 34 ? 0.314 -3.429 -4.323 1.00 0.00 34 PHE A C 5
ATOM 4271 O O . PHE A 1 34 ? 0.471 -4.641 -4.181 1.00 0.00 34 PHE A O 5
ATOM 4288 N N . VAL A 1 35 ? 1.179 -2.658 -4.975 1.00 0.00 35 VAL A N 5
ATOM 4289 C CA . VAL A 1 35 ? 2.391 -3.206 -5.573 1.00 0.00 35 VAL A CA 5
ATOM 4290 C C . VAL A 1 35 ? 3.517 -2.179 -5.573 1.00 0.00 35 VAL A C 5
ATOM 4291 O O . VAL A 1 35 ? 3.285 -0.987 -5.367 1.00 0.00 35 VAL A O 5
ATOM 4304 N N . CYS A 1 36 ? 4.738 -2.647 -5.806 1.00 0.00 36 CYS A N 5
ATOM 4305 C CA . CYS A 1 36 ? 5.902 -1.770 -5.833 1.00 0.00 36 CYS A CA 5
ATOM 4306 C C . CYS A 1 36 ? 5.697 -0.624 -6.818 1.00 0.00 36 CYS A C 5
ATOM 4307 O O . CYS A 1 36 ? 4.774 -0.650 -7.633 1.00 0.00 36 CYS A O 5
ATOM 4314 N N . SER A 1 37 ? 6.563 0.381 -6.738 1.00 0.00 37 SER A N 5
ATOM 4315 C CA . SER A 1 37 ? 6.475 1.539 -7.620 1.00 0.00 37 SER A CA 5
ATOM 4316 C C . SER A 1 37 ? 7.417 1.388 -8.810 1.00 0.00 37 SER A C 5
ATOM 4317 O O . SER A 1 37 ? 7.203 1.983 -9.867 1.00 0.00 37 SER A O 5
ATOM 4325 N N . THR A 1 38 ? 8.464 0.587 -8.631 1.00 0.00 38 THR A N 5
ATOM 4326 C CA . THR A 1 38 ? 9.441 0.358 -9.688 1.00 0.00 38 THR A CA 5
ATOM 4327 C C . THR A 1 38 ? 9.153 -0.942 -10.430 1.00 0.00 38 THR A C 5
ATOM 4328 O O . THR A 1 38 ? 8.757 -0.929 -11.596 1.00 0.00 38 THR A O 5
ATOM 4339 N N . CYS A 1 39 ? 9.354 -2.064 -9.747 1.00 0.00 39 CYS A N 5
ATOM 4340 C CA . CYS A 1 39 ? 9.116 -3.374 -10.341 1.00 0.00 39 CYS A CA 5
ATOM 4341 C C . CYS A 1 39 ? 7.627 -3.708 -10.343 1.00 0.00 39 CYS A C 5
ATOM 4342 O O . CYS A 1 39 ? 7.187 -4.627 -11.035 1.00 0.00 39 CYS A O 5
ATOM 4349 N N . ARG A 1 40 ? 6.856 -2.956 -9.565 1.00 0.00 40 ARG A N 5
ATOM 4350 C CA . ARG A 1 40 ? 5.417 -3.172 -9.476 1.00 0.00 40 ARG A CA 5
ATOM 4351 C C . ARG A 1 40 ? 5.107 -4.618 -9.099 1.00 0.00 40 ARG A C 5
ATOM 4352 O O . ARG A 1 40 ? 4.237 -5.252 -9.695 1.00 0.00 40 ARG A O 5
ATOM 4373 N N . ALA A 1 41 ? 5.825 -5.132 -8.106 1.00 0.00 41 ALA A N 5
ATOM 4374 C CA . ALA A 1 41 ? 5.626 -6.502 -7.649 1.00 0.00 41 ALA A CA 5
ATOM 4375 C C . ALA A 1 41 ? 4.453 -6.592 -6.678 1.00 0.00 41 ALA A C 5
ATOM 4376 O O . ALA A 1 41 ? 4.092 -5.606 -6.036 1.00 0.00 41 ALA A O 5
ATOM 4383 N N . GLN A 1 42 ? 3.863 -7.778 -6.579 1.00 0.00 42 GLN A N 5
ATOM 4384 C CA . GLN A 1 42 ? 2.730 -7.995 -5.687 1.00 0.00 42 GLN A CA 5
ATOM 4385 C C . GLN A 1 42 ? 3.156 -7.882 -4.227 1.00 0.00 42 GLN A C 5
ATOM 4386 O O . GLN A 1 42 ? 3.876 -8.738 -3.712 1.00 0.00 42 GLN A O 5
ATOM 4400 N N . LEU A 1 43 ? 2.709 -6.820 -3.566 1.00 0.00 43 LEU A N 5
ATOM 4401 C CA . LEU A 1 43 ? 3.044 -6.595 -2.164 1.00 0.00 43 LEU A CA 5
ATOM 4402 C C . LEU A 1 43 ? 1.855 -6.909 -1.262 1.00 0.00 43 LEU A C 5
ATOM 4403 O O . LEU A 1 43 ? 1.823 -6.507 -0.099 1.00 0.00 43 LEU A O 5
ATOM 4419 N N . ARG A 1 44 ? 0.880 -7.630 -1.806 1.00 0.00 44 ARG A N 5
ATOM 4420 C CA . ARG A 1 44 ? -0.311 -7.999 -1.051 1.00 0.00 44 ARG A CA 5
ATOM 4421 C C . ARG A 1 44 ? 0.058 -8.445 0.362 1.00 0.00 44 ARG A C 5
ATOM 4422 O O . ARG A 1 44 ? -0.630 -8.116 1.327 1.00 0.00 44 ARG A O 5
ATOM 4443 N N . GLY A 1 45 ? 1.149 -9.196 0.474 1.00 0.00 45 GLY A N 5
ATOM 4444 C CA . GLY A 1 45 ? 1.590 -9.675 1.771 1.00 0.00 45 GLY A CA 5
ATOM 4445 C C . GLY A 1 45 ? 3.062 -10.035 1.786 1.00 0.00 45 GLY A C 5
ATOM 4446 O O . GLY A 1 45 ? 3.428 -11.185 1.542 1.00 0.00 45 GLY A O 5
ATOM 4450 N N . GLN A 1 46 ? 3.908 -9.051 2.072 1.00 0.00 46 GLN A N 5
ATOM 4451 C CA . GLN A 1 46 ? 5.349 -9.270 2.116 1.00 0.00 46 GLN A CA 5
ATOM 4452 C C . GLN A 1 46 ? 6.063 -8.077 2.743 1.00 0.00 46 GLN A C 5
ATOM 4453 O O . GLN A 1 46 ? 5.435 -7.074 3.084 1.00 0.00 46 GLN A O 5
ATOM 4467 N N . HIS A 1 47 ? 7.378 -8.194 2.894 1.00 0.00 47 HIS A N 5
ATOM 4468 C CA . HIS A 1 47 ? 8.178 -7.124 3.481 1.00 0.00 47 HIS A CA 5
ATOM 4469 C C . HIS A 1 47 ? 8.499 -6.054 2.442 1.00 0.00 47 HIS A C 5
ATOM 4470 O O . HIS A 1 47 ? 9.259 -6.293 1.503 1.00 0.00 47 HIS A O 5
ATOM 4485 N N . PHE A 1 48 ? 7.916 -4.873 2.617 1.00 0.00 48 PHE A N 5
ATOM 4486 C CA . PHE A 1 48 ? 8.139 -3.766 1.694 1.00 0.00 48 PHE A CA 5
ATOM 4487 C C . PHE A 1 48 ? 8.659 -2.537 2.434 1.00 0.00 48 PHE A C 5
ATOM 4488 O O . PHE A 1 48 ? 8.769 -2.538 3.660 1.00 0.00 48 PHE A O 5
ATOM 4505 N N . TYR A 1 49 ? 8.977 -1.491 1.680 1.00 0.00 49 TYR A N 5
ATOM 4506 C CA . TYR A 1 49 ? 9.488 -0.256 2.263 1.00 0.00 49 TYR A CA 5
ATOM 4507 C C . TYR A 1 49 ? 8.571 0.920 1.940 1.00 0.00 49 TYR A C 5
ATOM 4508 O O . TYR A 1 49 ? 7.703 0.824 1.073 1.00 0.00 49 TYR A O 5
ATOM 4526 N N . ALA A 1 50 ? 8.770 2.028 2.645 1.00 0.00 50 ALA A N 5
ATOM 4527 C CA . ALA A 1 50 ? 7.964 3.224 2.433 1.00 0.00 50 ALA A CA 5
ATOM 4528 C C . ALA A 1 50 ? 8.845 4.456 2.253 1.00 0.00 50 ALA A C 5
ATOM 4529 O O . ALA A 1 50 ? 9.529 4.883 3.183 1.00 0.00 50 ALA A O 5
ATOM 4536 N N . VAL A 1 51 ? 8.823 5.022 1.051 1.00 0.00 51 VAL A N 5
ATOM 4537 C CA . VAL A 1 51 ? 9.620 6.205 0.749 1.00 0.00 51 VAL A CA 5
ATOM 4538 C C . VAL A 1 51 ? 8.826 7.204 -0.086 1.00 0.00 51 VAL A C 5
ATOM 4539 O O . VAL A 1 51 ? 8.443 6.915 -1.219 1.00 0.00 51 VAL A O 5
ATOM 4552 N N . GLU A 1 52 ? 8.582 8.381 0.483 1.00 0.00 52 GLU A N 5
ATOM 4553 C CA . GLU A 1 52 ? 7.833 9.423 -0.209 1.00 0.00 52 GLU A CA 5
ATOM 4554 C C . GLU A 1 52 ? 6.395 8.980 -0.466 1.00 0.00 52 GLU A C 5
ATOM 4555 O O . GLU A 1 52 ? 5.839 9.230 -1.535 1.00 0.00 52 GLU A O 5
ATOM 4567 N N . ARG A 1 53 ? 5.800 8.320 0.523 1.00 0.00 53 ARG A N 5
ATOM 4568 C CA . ARG A 1 53 ? 4.428 7.841 0.405 1.00 0.00 53 ARG A CA 5
ATOM 4569 C C . ARG A 1 53 ? 4.303 6.827 -0.728 1.00 0.00 53 ARG A C 5
ATOM 4570 O O . ARG A 1 53 ? 3.322 6.830 -1.472 1.00 0.00 53 ARG A O 5
ATOM 4591 N N . ARG A 1 54 ? 5.303 5.960 -0.853 1.00 0.00 54 ARG A N 5
ATOM 4592 C CA . ARG A 1 54 ? 5.305 4.941 -1.896 1.00 0.00 54 ARG A CA 5
ATOM 4593 C C . ARG A 1 54 ? 5.636 3.569 -1.315 1.00 0.00 54 ARG A C 5
ATOM 4594 O O . ARG A 1 54 ? 5.908 3.439 -0.122 1.00 0.00 54 ARG A O 5
ATOM 4615 N N . ALA A 1 55 ? 5.611 2.550 -2.167 1.00 0.00 55 ALA A N 5
ATOM 4616 C CA . ALA A 1 55 ? 5.910 1.189 -1.740 1.00 0.00 55 ALA A CA 5
ATOM 4617 C C . ALA A 1 55 ? 7.036 0.587 -2.572 1.00 0.00 55 ALA A C 5
ATOM 4618 O O . ALA A 1 55 ? 6.920 0.459 -3.792 1.00 0.00 55 ALA A O 5
ATOM 4625 N N . TYR A 1 56 ? 8.125 0.219 -1.908 1.00 0.00 56 TYR A N 5
ATOM 4626 C CA . TYR A 1 56 ? 9.274 -0.368 -2.587 1.00 0.00 56 TYR A CA 5
ATOM 4627 C C . TYR A 1 56 ? 9.663 -1.698 -1.951 1.00 0.00 56 TYR A C 5
ATOM 4628 O O . TYR A 1 56 ? 9.997 -1.760 -0.767 1.00 0.00 56 TYR A O 5
ATOM 4646 N N . CYS A 1 57 ? 9.618 -2.762 -2.746 1.00 0.00 57 CYS A N 5
ATOM 4647 C CA . CYS A 1 57 ? 9.965 -4.094 -2.263 1.00 0.00 57 CYS A CA 5
ATOM 4648 C C . CYS A 1 57 ? 11.432 -4.156 -1.848 1.00 0.00 57 CYS A C 5
ATOM 4649 O O . CYS A 1 57 ? 12.286 -3.507 -2.452 1.00 0.00 57 CYS A O 5
ATOM 4656 N N . GLU A 1 58 ? 11.716 -4.942 -0.814 1.00 0.00 58 GLU A N 5
ATOM 4657 C CA . GLU A 1 58 ? 13.080 -5.089 -0.319 1.00 0.00 58 GLU A CA 5
ATOM 4658 C C . GLU A 1 58 ? 14.085 -5.017 -1.465 1.00 0.00 58 GLU A C 5
ATOM 4659 O O . GLU A 1 58 ? 15.020 -4.218 -1.435 1.00 0.00 58 GLU A O 5
ATOM 4671 N N . GLY A 1 59 ? 13.885 -5.859 -2.474 1.00 0.00 59 GLY A N 5
ATOM 4672 C CA . GLY A 1 59 ? 14.782 -5.876 -3.615 1.00 0.00 59 GLY A CA 5
ATOM 4673 C C . GLY A 1 59 ? 15.037 -4.490 -4.172 1.00 0.00 59 GLY A C 5
ATOM 4674 O O . GLY A 1 59 ? 16.153 -3.976 -4.095 1.00 0.00 59 GLY A O 5
ATOM 4678 N N . CYS A 1 60 ? 14.000 -3.881 -4.738 1.00 0.00 60 CYS A N 5
ATOM 4679 C CA . CYS A 1 60 ? 14.116 -2.547 -5.314 1.00 0.00 60 CYS A CA 5
ATOM 4680 C C . CYS A 1 60 ? 14.769 -1.584 -4.326 1.00 0.00 60 CYS A C 5
ATOM 4681 O O . CYS A 1 60 ? 15.814 -0.999 -4.612 1.00 0.00 60 CYS A O 5
ATOM 4688 N N . TYR A 1 61 ? 14.145 -1.424 -3.164 1.00 0.00 61 TYR A N 5
ATOM 4689 C CA . TYR A 1 61 ? 14.664 -0.531 -2.135 1.00 0.00 61 TYR A CA 5
ATOM 4690 C C . TYR A 1 61 ? 16.187 -0.594 -2.076 1.00 0.00 61 TYR A C 5
ATOM 4691 O O . TYR A 1 61 ? 16.860 0.432 -1.972 1.00 0.00 61 TYR A O 5
ATOM 4709 N N . VAL A 1 62 ? 16.725 -1.808 -2.142 1.00 0.00 62 VAL A N 5
ATOM 4710 C CA . VAL A 1 62 ? 18.169 -2.008 -2.098 1.00 0.00 62 VAL A CA 5
ATOM 4711 C C . VAL A 1 62 ? 18.816 -1.633 -3.426 1.00 0.00 62 VAL A C 5
ATOM 4712 O O . VAL A 1 62 ? 19.875 -1.006 -3.458 1.00 0.00 62 VAL A O 5
ATOM 4725 N N . ALA A 1 63 ? 18.173 -2.022 -4.522 1.00 0.00 63 ALA A N 5
ATOM 4726 C CA . ALA A 1 63 ? 18.685 -1.725 -5.855 1.00 0.00 63 ALA A CA 5
ATOM 4727 C C . ALA A 1 63 ? 18.875 -0.225 -6.048 1.00 0.00 63 ALA A C 5
ATOM 4728 O O . ALA A 1 63 ? 19.903 0.221 -6.559 1.00 0.00 63 ALA A O 5
ATOM 4735 N N . THR A 1 64 ? 17.877 0.551 -5.636 1.00 0.00 64 THR A N 5
ATOM 4736 C CA . THR A 1 64 ? 17.934 2.002 -5.766 1.00 0.00 64 THR A CA 5
ATOM 4737 C C . THR A 1 64 ? 19.213 2.559 -5.152 1.00 0.00 64 THR A C 5
ATOM 4738 O O . THR A 1 64 ? 19.903 3.375 -5.764 1.00 0.00 64 THR A O 5
ATOM 4749 N N . LEU A 1 65 ? 19.524 2.115 -3.939 1.00 0.00 65 LEU A N 5
ATOM 4750 C CA . LEU A 1 65 ? 20.722 2.569 -3.241 1.00 0.00 65 LEU A CA 5
ATOM 4751 C C . LEU A 1 65 ? 21.963 2.368 -4.104 1.00 0.00 65 LEU A C 5
ATOM 4752 O O . LEU A 1 65 ? 22.790 3.269 -4.238 1.00 0.00 65 LEU A O 5
ATOM 4768 N N . GLU A 1 66 ? 22.085 1.180 -4.689 1.00 0.00 66 GLU A N 5
ATOM 4769 C CA . GLU A 1 66 ? 23.226 0.862 -5.540 1.00 0.00 66 GLU A CA 5
ATOM 4770 C C . GLU A 1 66 ? 23.357 1.875 -6.675 1.00 0.00 66 GLU A C 5
ATOM 4771 O O . GLU A 1 66 ? 24.415 2.474 -6.867 1.00 0.00 66 GLU A O 5
ATOM 4783 N N . SER A 1 67 ? 22.274 2.059 -7.424 1.00 0.00 67 SER A N 5
ATOM 4784 C CA . SER A 1 67 ? 22.269 2.995 -8.542 1.00 0.00 67 SER A CA 5
ATOM 4785 C C . SER A 1 67 ? 23.386 2.669 -9.528 1.00 0.00 67 SER A C 5
ATOM 4786 O O . SER A 1 67 ? 24.069 3.563 -10.027 1.00 0.00 67 SER A O 5
ATOM 4794 N N . GLY A 1 68 ? 23.566 1.381 -9.805 1.00 0.00 68 GLY A N 5
ATOM 4795 C CA . GLY A 1 68 ? 24.602 0.959 -10.730 1.00 0.00 68 GLY A CA 5
ATOM 4796 C C . GLY A 1 68 ? 25.993 1.089 -10.142 1.00 0.00 68 GLY A C 5
ATOM 4797 O O . GLY A 1 68 ? 26.446 2.182 -9.802 1.00 0.00 68 GLY A O 5
ATOM 4801 N N . PRO A 1 69 ? 26.694 -0.047 -10.014 1.00 0.00 69 PRO A N 5
ATOM 4802 C CA . PRO A 1 69 ? 28.051 -0.082 -9.461 1.00 0.00 69 PRO A CA 5
ATOM 4803 C C . PRO A 1 69 ? 29.073 0.558 -10.394 1.00 0.00 69 PRO A C 5
ATOM 4804 O O . PRO A 1 69 ? 29.854 1.415 -9.980 1.00 0.00 69 PRO A O 5
ATOM 4815 N N . SER A 1 70 ? 29.062 0.137 -11.655 1.00 0.00 70 SER A N 5
ATOM 4816 C CA . SER A 1 70 ? 29.991 0.668 -12.646 1.00 0.00 70 SER A CA 5
ATOM 4817 C C . SER A 1 70 ? 29.588 2.077 -13.069 1.00 0.00 70 SER A C 5
ATOM 4818 O O . SER A 1 70 ? 30.394 3.006 -13.019 1.00 0.00 70 SER A O 5
ATOM 4826 N N . SER A 1 71 ? 28.334 2.228 -13.484 1.00 0.00 71 SER A N 5
ATOM 4827 C CA . SER A 1 71 ? 27.824 3.522 -13.920 1.00 0.00 71 SER A CA 5
ATOM 4828 C C . SER A 1 71 ? 27.959 4.561 -12.811 1.00 0.00 71 SER A C 5
ATOM 4829 O O . SER A 1 71 ? 27.811 4.247 -11.630 1.00 0.00 71 SER A O 5
ATOM 4837 N N . GLY A 1 72 ? 28.242 5.800 -13.200 1.00 0.00 72 GLY A N 5
ATOM 4838 C CA . GLY A 1 72 ? 28.393 6.867 -12.228 1.00 0.00 72 GLY A CA 5
ATOM 4839 C C . GLY A 1 72 ? 27.215 6.956 -11.277 1.00 0.00 72 GLY A C 5
ATOM 4840 O O . GLY A 1 72 ? 27.232 7.797 -10.380 1.00 0.00 72 GLY A O 5
ATOM 4846 N N . GLY A 1 1 ? -13.688 11.924 -7.571 1.00 0.00 1 GLY A N 6
ATOM 4847 C CA . GLY A 1 1 ? -14.420 10.808 -7.002 1.00 0.00 1 GLY A CA 6
ATOM 4848 C C . GLY A 1 1 ? -14.541 10.902 -5.494 1.00 0.00 1 GLY A C 6
ATOM 4849 O O . GLY A 1 1 ? -13.687 11.493 -4.832 1.00 0.00 1 GLY A O 6
ATOM 4853 N N . SER A 1 2 ? -15.604 10.320 -4.949 1.00 0.00 2 SER A N 6
ATOM 4854 C CA . SER A 1 2 ? -15.837 10.346 -3.510 1.00 0.00 2 SER A CA 6
ATOM 4855 C C . SER A 1 2 ? -15.841 8.933 -2.935 1.00 0.00 2 SER A C 6
ATOM 4856 O O . SER A 1 2 ? -16.523 8.045 -3.446 1.00 0.00 2 SER A O 6
ATOM 4864 N N . SER A 1 3 ? -15.074 8.732 -1.868 1.00 0.00 3 SER A N 6
ATOM 4865 C CA . SER A 1 3 ? -14.986 7.427 -1.225 1.00 0.00 3 SER A CA 6
ATOM 4866 C C . SER A 1 3 ? -16.112 7.242 -0.213 1.00 0.00 3 SER A C 6
ATOM 4867 O O . SER A 1 3 ? -16.745 8.208 0.211 1.00 0.00 3 SER A O 6
ATOM 4875 N N . GLY A 1 4 ? -16.356 5.993 0.171 1.00 0.00 4 GLY A N 6
ATOM 4876 C CA . GLY A 1 4 ? -17.406 5.703 1.130 1.00 0.00 4 GLY A CA 6
ATOM 4877 C C . GLY A 1 4 ? -16.902 4.911 2.320 1.00 0.00 4 GLY A C 6
ATOM 4878 O O . GLY A 1 4 ? -15.948 5.315 2.984 1.00 0.00 4 GLY A O 6
ATOM 4882 N N . SER A 1 5 ? -17.545 3.780 2.591 1.00 0.00 5 SER A N 6
ATOM 4883 C CA . SER A 1 5 ? -17.160 2.932 3.713 1.00 0.00 5 SER A CA 6
ATOM 4884 C C . SER A 1 5 ? -15.731 2.423 3.544 1.00 0.00 5 SER A C 6
ATOM 4885 O O . SER A 1 5 ? -14.876 2.645 4.400 1.00 0.00 5 SER A O 6
ATOM 4893 N N . SER A 1 6 ? -15.482 1.738 2.432 1.00 0.00 6 SER A N 6
ATOM 4894 C CA . SER A 1 6 ? -14.159 1.193 2.151 1.00 0.00 6 SER A CA 6
ATOM 4895 C C . SER A 1 6 ? -13.739 1.499 0.716 1.00 0.00 6 SER A C 6
ATOM 4896 O O . SER A 1 6 ? -14.402 1.092 -0.236 1.00 0.00 6 SER A O 6
ATOM 4904 N N . GLY A 1 7 ? -12.632 2.220 0.571 1.00 0.00 7 GLY A N 6
ATOM 4905 C CA . GLY A 1 7 ? -12.142 2.569 -0.750 1.00 0.00 7 GLY A CA 6
ATOM 4906 C C . GLY A 1 7 ? -10.720 2.099 -0.984 1.00 0.00 7 GLY A C 6
ATOM 4907 O O . GLY A 1 7 ? -10.007 1.757 -0.039 1.00 0.00 7 GLY A O 6
ATOM 4911 N N . CYS A 1 8 ? -10.305 2.079 -2.246 1.00 0.00 8 CYS A N 6
ATOM 4912 C CA . CYS A 1 8 ? -8.960 1.645 -2.603 1.00 0.00 8 CYS A CA 6
ATOM 4913 C C . CYS A 1 8 ? -8.107 2.828 -3.050 1.00 0.00 8 CYS A C 6
ATOM 4914 O O . CYS A 1 8 ? -8.360 3.431 -4.092 1.00 0.00 8 CYS A O 6
ATOM 4921 N N . GLY A 1 9 ? -7.094 3.155 -2.252 1.00 0.00 9 GLY A N 6
ATOM 4922 C CA . GLY A 1 9 ? -6.219 4.265 -2.582 1.00 0.00 9 GLY A CA 6
ATOM 4923 C C . GLY A 1 9 ? -5.518 4.075 -3.913 1.00 0.00 9 GLY A C 6
ATOM 4924 O O . GLY A 1 9 ? -5.180 5.046 -4.589 1.00 0.00 9 GLY A O 6
ATOM 4928 N N . GLY A 1 10 ? -5.298 2.820 -4.290 1.00 0.00 10 GLY A N 6
ATOM 4929 C CA . GLY A 1 10 ? -4.632 2.529 -5.547 1.00 0.00 10 GLY A CA 6
ATOM 4930 C C . GLY A 1 10 ? -5.443 2.972 -6.749 1.00 0.00 10 GLY A C 6
ATOM 4931 O O . GLY A 1 10 ? -5.072 3.919 -7.442 1.00 0.00 10 GLY A O 6
ATOM 4935 N N . CYS A 1 11 ? -6.552 2.284 -6.998 1.00 0.00 11 CYS A N 6
ATOM 4936 C CA . CYS A 1 11 ? -7.417 2.610 -8.125 1.00 0.00 11 CYS A CA 6
ATOM 4937 C C . CYS A 1 11 ? -8.594 3.472 -7.677 1.00 0.00 11 CYS A C 6
ATOM 4938 O O . CYS A 1 11 ? -8.921 4.474 -8.311 1.00 0.00 11 CYS A O 6
ATOM 4945 N N . GLY A 1 12 ? -9.228 3.073 -6.577 1.00 0.00 12 GLY A N 6
ATOM 4946 C CA . GLY A 1 12 ? -10.361 3.819 -6.062 1.00 0.00 12 GLY A CA 6
ATOM 4947 C C . GLY A 1 12 ? -11.536 2.926 -5.720 1.00 0.00 12 GLY A C 6
ATOM 4948 O O . GLY A 1 12 ? -12.297 3.217 -4.798 1.00 0.00 12 GLY A O 6
ATOM 4952 N N . GLU A 1 13 ? -11.686 1.835 -6.465 1.00 0.00 13 GLU A N 6
ATOM 4953 C CA . GLU A 1 13 ? -12.779 0.898 -6.236 1.00 0.00 13 GLU A CA 6
ATOM 4954 C C . GLU A 1 13 ? -12.800 0.432 -4.783 1.00 0.00 13 GLU A C 6
ATOM 4955 O O . GLU A 1 13 ? -11.754 0.289 -4.151 1.00 0.00 13 GLU A O 6
ATOM 4967 N N . ASP A 1 14 ? -13.999 0.197 -4.262 1.00 0.00 14 ASP A N 6
ATOM 4968 C CA . ASP A 1 14 ? -14.158 -0.254 -2.884 1.00 0.00 14 ASP A CA 6
ATOM 4969 C C . ASP A 1 14 ? -13.446 -1.585 -2.662 1.00 0.00 14 ASP A C 6
ATOM 4970 O O . ASP A 1 14 ? -13.350 -2.409 -3.571 1.00 0.00 14 ASP A O 6
ATOM 4979 N N . VAL A 1 15 ? -12.948 -1.788 -1.446 1.00 0.00 15 VAL A N 6
ATOM 4980 C CA . VAL A 1 15 ? -12.245 -3.019 -1.104 1.00 0.00 15 VAL A CA 6
ATOM 4981 C C . VAL A 1 15 ? -13.037 -3.842 -0.095 1.00 0.00 15 VAL A C 6
ATOM 4982 O O . VAL A 1 15 ? -13.265 -3.407 1.034 1.00 0.00 15 VAL A O 6
ATOM 4995 N N . VAL A 1 16 ? -13.454 -5.034 -0.508 1.00 0.00 16 VAL A N 6
ATOM 4996 C CA . VAL A 1 16 ? -14.220 -5.920 0.360 1.00 0.00 16 VAL A CA 6
ATOM 4997 C C . VAL A 1 16 ? -13.477 -7.229 0.603 1.00 0.00 16 VAL A C 6
ATOM 4998 O O . VAL A 1 16 ? -12.726 -7.697 -0.252 1.00 0.00 16 VAL A O 6
ATOM 5011 N N . GLY A 1 17 ? -13.691 -7.816 1.777 1.00 0.00 17 GLY A N 6
ATOM 5012 C CA . GLY A 1 17 ? -13.035 -9.066 2.112 1.00 0.00 17 GLY A CA 6
ATOM 5013 C C . GLY A 1 17 ? -12.576 -9.111 3.556 1.00 0.00 17 GLY A C 6
ATOM 5014 O O . GLY A 1 17 ? -11.480 -8.653 3.881 1.00 0.00 17 GLY A O 6
ATOM 5018 N N . ASP A 1 18 ? -13.415 -9.663 4.425 1.00 0.00 18 ASP A N 6
ATOM 5019 C CA . ASP A 1 18 ? -13.090 -9.765 5.843 1.00 0.00 18 ASP A CA 6
ATOM 5020 C C . ASP A 1 18 ? -11.601 -10.029 6.041 1.00 0.00 18 ASP A C 6
ATOM 5021 O O . ASP A 1 18 ? -10.968 -9.445 6.920 1.00 0.00 18 ASP A O 6
ATOM 5030 N N . GLY A 1 19 ? -11.046 -10.914 5.218 1.00 0.00 19 GLY A N 6
ATOM 5031 C CA . GLY A 1 19 ? -9.636 -11.240 5.320 1.00 0.00 19 GLY A CA 6
ATOM 5032 C C . GLY A 1 19 ? -8.781 -10.417 4.378 1.00 0.00 19 GLY A C 6
ATOM 5033 O O . GLY A 1 19 ? -7.674 -10.009 4.729 1.00 0.00 19 GLY A O 6
ATOM 5037 N N . ALA A 1 20 ? -9.294 -10.173 3.176 1.00 0.00 20 ALA A N 6
ATOM 5038 C CA . ALA A 1 20 ? -8.569 -9.393 2.180 1.00 0.00 20 ALA A CA 6
ATOM 5039 C C . ALA A 1 20 ? -8.560 -7.912 2.544 1.00 0.00 20 ALA A C 6
ATOM 5040 O O . ALA A 1 20 ? -9.330 -7.467 3.394 1.00 0.00 20 ALA A O 6
ATOM 5047 N N . GLY A 1 21 ? -7.682 -7.154 1.894 1.00 0.00 21 GLY A N 6
ATOM 5048 C CA . GLY A 1 21 ? -7.588 -5.731 2.164 1.00 0.00 21 GLY A CA 6
ATOM 5049 C C . GLY A 1 21 ? -6.217 -5.324 2.665 1.00 0.00 21 GLY A C 6
ATOM 5050 O O . GLY A 1 21 ? -6.008 -5.166 3.868 1.00 0.00 21 GLY A O 6
ATOM 5054 N N . VAL A 1 22 ? -5.277 -5.156 1.740 1.00 0.00 22 VAL A N 6
ATOM 5055 C CA . VAL A 1 22 ? -3.917 -4.766 2.094 1.00 0.00 22 VAL A CA 6
ATOM 5056 C C . VAL A 1 22 ? -3.817 -3.261 2.316 1.00 0.00 22 VAL A C 6
ATOM 5057 O O . VAL A 1 22 ? -3.915 -2.476 1.373 1.00 0.00 22 VAL A O 6
ATOM 5070 N N . VAL A 1 23 ? -3.620 -2.865 3.569 1.00 0.00 23 VAL A N 6
ATOM 5071 C CA . VAL A 1 23 ? -3.505 -1.454 3.916 1.00 0.00 23 VAL A CA 6
ATOM 5072 C C . VAL A 1 23 ? -2.044 -1.024 3.989 1.00 0.00 23 VAL A C 6
ATOM 5073 O O . VAL A 1 23 ? -1.169 -1.817 4.336 1.00 0.00 23 VAL A O 6
ATOM 5086 N N . ALA A 1 24 ? -1.787 0.238 3.660 1.00 0.00 24 ALA A N 6
ATOM 5087 C CA . ALA A 1 24 ? -0.432 0.775 3.691 1.00 0.00 24 ALA A CA 6
ATOM 5088 C C . ALA A 1 24 ? -0.446 2.291 3.856 1.00 0.00 24 ALA A C 6
ATOM 5089 O O . ALA A 1 24 ? -1.231 2.989 3.212 1.00 0.00 24 ALA A O 6
ATOM 5096 N N . LEU A 1 25 ? 0.425 2.795 4.723 1.00 0.00 25 LEU A N 6
ATOM 5097 C CA . LEU A 1 25 ? 0.513 4.229 4.973 1.00 0.00 25 LEU A CA 6
ATOM 5098 C C . LEU A 1 25 ? -0.840 4.791 5.399 1.00 0.00 25 LEU A C 6
ATOM 5099 O O . LEU A 1 25 ? -1.233 5.878 4.975 1.00 0.00 25 LEU A O 6
ATOM 5115 N N . ASP A 1 26 ? -1.545 4.045 6.242 1.00 0.00 26 ASP A N 6
ATOM 5116 C CA . ASP A 1 26 ? -2.852 4.470 6.729 1.00 0.00 26 ASP A CA 6
ATOM 5117 C C . ASP A 1 26 ? -3.860 4.547 5.586 1.00 0.00 26 ASP A C 6
ATOM 5118 O O . ASP A 1 26 ? -4.740 5.407 5.578 1.00 0.00 26 ASP A O 6
ATOM 5127 N N . ARG A 1 27 ? -3.723 3.641 4.623 1.00 0.00 27 ARG A N 6
ATOM 5128 C CA . ARG A 1 27 ? -4.620 3.608 3.474 1.00 0.00 27 ARG A CA 6
ATOM 5129 C C . ARG A 1 27 ? -4.981 2.171 3.108 1.00 0.00 27 ARG A C 6
ATOM 5130 O O . ARG A 1 27 ? -4.394 1.221 3.626 1.00 0.00 27 ARG A O 6
ATOM 5151 N N . VAL A 1 28 ? -5.951 2.020 2.212 1.00 0.00 28 VAL A N 6
ATOM 5152 C CA . VAL A 1 28 ? -6.391 0.700 1.776 1.00 0.00 28 VAL A CA 6
ATOM 5153 C C . VAL A 1 28 ? -6.026 0.453 0.317 1.00 0.00 28 VAL A C 6
ATOM 5154 O O . VAL A 1 28 ? -6.074 1.365 -0.509 1.00 0.00 28 VAL A O 6
ATOM 5167 N N . PHE A 1 29 ? -5.661 -0.786 0.005 1.00 0.00 29 PHE A N 6
ATOM 5168 C CA . PHE A 1 29 ? -5.286 -1.154 -1.356 1.00 0.00 29 PHE A CA 6
ATOM 5169 C C . PHE A 1 29 ? -5.730 -2.578 -1.676 1.00 0.00 29 PHE A C 6
ATOM 5170 O O . PHE A 1 29 ? -5.795 -3.434 -0.793 1.00 0.00 29 PHE A O 6
ATOM 5187 N N . HIS A 1 30 ? -6.036 -2.825 -2.946 1.00 0.00 30 HIS A N 6
ATOM 5188 C CA . HIS A 1 30 ? -6.475 -4.145 -3.384 1.00 0.00 30 HIS A CA 6
ATOM 5189 C C . HIS A 1 30 ? -5.291 -5.103 -3.490 1.00 0.00 30 HIS A C 6
ATOM 5190 O O . HIS A 1 30 ? -4.219 -4.730 -3.966 1.00 0.00 30 HIS A O 6
ATOM 5204 N N . VAL A 1 31 ? -5.494 -6.338 -3.043 1.00 0.00 31 VAL A N 6
ATOM 5205 C CA . VAL A 1 31 ? -4.444 -7.349 -3.088 1.00 0.00 31 VAL A CA 6
ATOM 5206 C C . VAL A 1 31 ? -3.601 -7.210 -4.351 1.00 0.00 31 VAL A C 6
ATOM 5207 O O . VAL A 1 31 ? -2.406 -7.500 -4.346 1.00 0.00 31 VAL A O 6
ATOM 5220 N N . GLY A 1 32 ? -4.234 -6.764 -5.432 1.00 0.00 32 GLY A N 6
ATOM 5221 C CA . GLY A 1 32 ? -3.526 -6.593 -6.687 1.00 0.00 32 GLY A CA 6
ATOM 5222 C C . GLY A 1 32 ? -2.999 -5.184 -6.869 1.00 0.00 32 GLY A C 6
ATOM 5223 O O . GLY A 1 32 ? -1.869 -4.988 -7.317 1.00 0.00 32 GLY A O 6
ATOM 5227 N N . CYS A 1 33 ? -3.820 -4.198 -6.523 1.00 0.00 33 CYS A N 6
ATOM 5228 C CA . CYS A 1 33 ? -3.432 -2.798 -6.652 1.00 0.00 33 CYS A CA 6
ATOM 5229 C C . CYS A 1 33 ? -2.124 -2.526 -5.915 1.00 0.00 33 CYS A C 6
ATOM 5230 O O . CYS A 1 33 ? -1.161 -2.027 -6.499 1.00 0.00 33 CYS A O 6
ATOM 5237 N N . PHE A 1 34 ? -2.096 -2.858 -4.628 1.00 0.00 34 PHE A N 6
ATOM 5238 C CA . PHE A 1 34 ? -0.907 -2.649 -3.810 1.00 0.00 34 PHE A CA 6
ATOM 5239 C C . PHE A 1 34 ? 0.304 -3.347 -4.422 1.00 0.00 34 PHE A C 6
ATOM 5240 O O . PHE A 1 34 ? 0.425 -4.571 -4.363 1.00 0.00 34 PHE A O 6
ATOM 5257 N N . VAL A 1 35 ? 1.198 -2.560 -5.011 1.00 0.00 35 VAL A N 6
ATOM 5258 C CA . VAL A 1 35 ? 2.400 -3.101 -5.634 1.00 0.00 35 VAL A CA 6
ATOM 5259 C C . VAL A 1 35 ? 3.539 -2.087 -5.604 1.00 0.00 35 VAL A C 6
ATOM 5260 O O . VAL A 1 35 ? 3.340 -0.924 -5.253 1.00 0.00 35 VAL A O 6
ATOM 5273 N N . CYS A 1 36 ? 4.733 -2.536 -5.974 1.00 0.00 36 CYS A N 6
ATOM 5274 C CA . CYS A 1 36 ? 5.905 -1.669 -5.990 1.00 0.00 36 CYS A CA 6
ATOM 5275 C C . CYS A 1 36 ? 5.704 -0.499 -6.948 1.00 0.00 36 CYS A C 6
ATOM 5276 O O . CYS A 1 36 ? 4.760 -0.486 -7.739 1.00 0.00 36 CYS A O 6
ATOM 5283 N N . SER A 1 37 ? 6.597 0.482 -6.871 1.00 0.00 37 SER A N 6
ATOM 5284 C CA . SER A 1 37 ? 6.515 1.659 -7.729 1.00 0.00 37 SER A CA 6
ATOM 5285 C C . SER A 1 37 ? 7.545 1.585 -8.852 1.00 0.00 37 SER A C 6
ATOM 5286 O O . SER A 1 37 ? 7.409 2.247 -9.881 1.00 0.00 37 SER A O 6
ATOM 5294 N N . THR A 1 38 ? 8.578 0.773 -8.647 1.00 0.00 38 THR A N 6
ATOM 5295 C CA . THR A 1 38 ? 9.633 0.612 -9.640 1.00 0.00 38 THR A CA 6
ATOM 5296 C C . THR A 1 38 ? 9.407 -0.637 -10.484 1.00 0.00 38 THR A C 6
ATOM 5297 O O . THR A 1 38 ? 9.345 -0.566 -11.712 1.00 0.00 38 THR A O 6
ATOM 5308 N N . CYS A 1 39 ? 9.283 -1.780 -9.819 1.00 0.00 39 CYS A N 6
ATOM 5309 C CA . CYS A 1 39 ? 9.063 -3.046 -10.507 1.00 0.00 39 CYS A CA 6
ATOM 5310 C C . CYS A 1 39 ? 7.577 -3.393 -10.549 1.00 0.00 39 CYS A C 6
ATOM 5311 O O . CYS A 1 39 ? 7.158 -4.288 -11.283 1.00 0.00 39 CYS A O 6
ATOM 5318 N N . ARG A 1 40 ? 6.787 -2.677 -9.755 1.00 0.00 40 ARG A N 6
ATOM 5319 C CA . ARG A 1 40 ? 5.348 -2.909 -9.700 1.00 0.00 40 ARG A CA 6
ATOM 5320 C C . ARG A 1 40 ? 5.045 -4.373 -9.397 1.00 0.00 40 ARG A C 6
ATOM 5321 O O . ARG A 1 40 ? 4.202 -4.990 -10.048 1.00 0.00 40 ARG A O 6
ATOM 5342 N N . ALA A 1 41 ? 5.738 -4.923 -8.406 1.00 0.00 41 ALA A N 6
ATOM 5343 C CA . ALA A 1 41 ? 5.542 -6.314 -8.016 1.00 0.00 41 ALA A CA 6
ATOM 5344 C C . ALA A 1 41 ? 4.496 -6.432 -6.912 1.00 0.00 41 ALA A C 6
ATOM 5345 O O . ALA A 1 41 ? 4.251 -5.479 -6.173 1.00 0.00 41 ALA A O 6
ATOM 5352 N N . GLN A 1 42 ? 3.883 -7.607 -6.808 1.00 0.00 42 GLN A N 6
ATOM 5353 C CA . GLN A 1 42 ? 2.863 -7.848 -5.795 1.00 0.00 42 GLN A CA 6
ATOM 5354 C C . GLN A 1 42 ? 3.453 -7.746 -4.392 1.00 0.00 42 GLN A C 6
ATOM 5355 O O . GLN A 1 42 ? 4.353 -8.506 -4.029 1.00 0.00 42 GLN A O 6
ATOM 5369 N N . LEU A 1 43 ? 2.942 -6.805 -3.607 1.00 0.00 43 LEU A N 6
ATOM 5370 C CA . LEU A 1 43 ? 3.419 -6.604 -2.243 1.00 0.00 43 LEU A CA 6
ATOM 5371 C C . LEU A 1 43 ? 2.408 -7.130 -1.229 1.00 0.00 43 LEU A C 6
ATOM 5372 O O . LEU A 1 43 ? 2.453 -6.775 -0.051 1.00 0.00 43 LEU A O 6
ATOM 5388 N N . ARG A 1 44 ? 1.498 -7.980 -1.695 1.00 0.00 44 ARG A N 6
ATOM 5389 C CA . ARG A 1 44 ? 0.477 -8.556 -0.829 1.00 0.00 44 ARG A CA 6
ATOM 5390 C C . ARG A 1 44 ? 1.112 -9.392 0.278 1.00 0.00 44 ARG A C 6
ATOM 5391 O O . ARG A 1 44 ? 1.887 -10.309 0.011 1.00 0.00 44 ARG A O 6
ATOM 5412 N N . GLY A 1 45 ? 0.777 -9.068 1.524 1.00 0.00 45 GLY A N 6
ATOM 5413 C CA . GLY A 1 45 ? 1.323 -9.797 2.653 1.00 0.00 45 GLY A CA 6
ATOM 5414 C C . GLY A 1 45 ? 2.818 -10.018 2.531 1.00 0.00 45 GLY A C 6
ATOM 5415 O O . GLY A 1 45 ? 3.268 -11.140 2.300 1.00 0.00 45 GLY A O 6
ATOM 5419 N N . GLN A 1 46 ? 3.588 -8.946 2.686 1.00 0.00 46 GLN A N 6
ATOM 5420 C CA . GLN A 1 46 ? 5.041 -9.029 2.590 1.00 0.00 46 GLN A CA 6
ATOM 5421 C C . GLN A 1 46 ? 5.695 -7.758 3.123 1.00 0.00 46 GLN A C 6
ATOM 5422 O O . GLN A 1 46 ? 5.011 -6.797 3.475 1.00 0.00 46 GLN A O 6
ATOM 5436 N N . HIS A 1 47 ? 7.023 -7.761 3.179 1.00 0.00 47 HIS A N 6
ATOM 5437 C CA . HIS A 1 47 ? 7.769 -6.608 3.669 1.00 0.00 47 HIS A CA 6
ATOM 5438 C C . HIS A 1 47 ? 8.016 -5.604 2.547 1.00 0.00 47 HIS A C 6
ATOM 5439 O O . HIS A 1 47 ? 8.445 -5.972 1.454 1.00 0.00 47 HIS A O 6
ATOM 5454 N N . PHE A 1 48 ? 7.741 -4.334 2.826 1.00 0.00 48 PHE A N 6
ATOM 5455 C CA . PHE A 1 48 ? 7.931 -3.276 1.839 1.00 0.00 48 PHE A CA 6
ATOM 5456 C C . PHE A 1 48 ? 8.513 -2.024 2.489 1.00 0.00 48 PHE A C 6
ATOM 5457 O O . PHE A 1 48 ? 8.598 -1.930 3.714 1.00 0.00 48 PHE A O 6
ATOM 5474 N N . TYR A 1 49 ? 8.911 -1.066 1.661 1.00 0.00 49 TYR A N 6
ATOM 5475 C CA . TYR A 1 49 ? 9.487 0.180 2.154 1.00 0.00 49 TYR A CA 6
ATOM 5476 C C . TYR A 1 49 ? 8.624 1.374 1.757 1.00 0.00 49 TYR A C 6
ATOM 5477 O O . TYR A 1 49 ? 7.966 1.360 0.717 1.00 0.00 49 TYR A O 6
ATOM 5495 N N . ALA A 1 50 ? 8.633 2.406 2.595 1.00 0.00 50 ALA A N 6
ATOM 5496 C CA . ALA A 1 50 ? 7.854 3.609 2.332 1.00 0.00 50 ALA A CA 6
ATOM 5497 C C . ALA A 1 50 ? 8.762 4.817 2.126 1.00 0.00 50 ALA A C 6
ATOM 5498 O O . ALA A 1 50 ? 9.437 5.264 3.053 1.00 0.00 50 ALA A O 6
ATOM 5505 N N . VAL A 1 51 ? 8.774 5.341 0.905 1.00 0.00 51 VAL A N 6
ATOM 5506 C CA . VAL A 1 51 ? 9.599 6.498 0.577 1.00 0.00 51 VAL A CA 6
ATOM 5507 C C . VAL A 1 51 ? 8.844 7.477 -0.315 1.00 0.00 51 VAL A C 6
ATOM 5508 O O . VAL A 1 51 ? 8.471 7.145 -1.440 1.00 0.00 51 VAL A O 6
ATOM 5521 N N . GLU A 1 52 ? 8.624 8.684 0.194 1.00 0.00 52 GLU A N 6
ATOM 5522 C CA . GLU A 1 52 ? 7.913 9.712 -0.557 1.00 0.00 52 GLU A CA 6
ATOM 5523 C C . GLU A 1 52 ? 6.468 9.295 -0.815 1.00 0.00 52 GLU A C 6
ATOM 5524 O O . GLU A 1 52 ? 5.924 9.534 -1.894 1.00 0.00 52 GLU A O 6
ATOM 5536 N N . ARG A 1 53 ? 5.851 8.671 0.183 1.00 0.00 53 ARG A N 6
ATOM 5537 C CA . ARG A 1 53 ? 4.470 8.219 0.065 1.00 0.00 53 ARG A CA 6
ATOM 5538 C C . ARG A 1 53 ? 4.335 7.165 -1.031 1.00 0.00 53 ARG A C 6
ATOM 5539 O O . ARG A 1 53 ? 3.357 7.156 -1.779 1.00 0.00 53 ARG A O 6
ATOM 5560 N N . ARG A 1 54 ? 5.322 6.281 -1.119 1.00 0.00 54 ARG A N 6
ATOM 5561 C CA . ARG A 1 54 ? 5.314 5.224 -2.124 1.00 0.00 54 ARG A CA 6
ATOM 5562 C C . ARG A 1 54 ? 5.618 3.870 -1.491 1.00 0.00 54 ARG A C 6
ATOM 5563 O O . ARG A 1 54 ? 5.866 3.776 -0.290 1.00 0.00 54 ARG A O 6
ATOM 5584 N N . ALA A 1 55 ? 5.596 2.822 -2.309 1.00 0.00 55 ALA A N 6
ATOM 5585 C CA . ALA A 1 55 ? 5.871 1.473 -1.830 1.00 0.00 55 ALA A CA 6
ATOM 5586 C C . ALA A 1 55 ? 6.948 0.800 -2.673 1.00 0.00 55 ALA A C 6
ATOM 5587 O O . ALA A 1 55 ? 6.766 0.581 -3.871 1.00 0.00 55 ALA A O 6
ATOM 5594 N N . TYR A 1 56 ? 8.070 0.473 -2.041 1.00 0.00 56 TYR A N 6
ATOM 5595 C CA . TYR A 1 56 ? 9.178 -0.173 -2.734 1.00 0.00 56 TYR A CA 6
ATOM 5596 C C . TYR A 1 56 ? 9.540 -1.497 -2.068 1.00 0.00 56 TYR A C 6
ATOM 5597 O O . TYR A 1 56 ? 9.755 -1.558 -0.857 1.00 0.00 56 TYR A O 6
ATOM 5615 N N . CYS A 1 57 ? 9.605 -2.556 -2.868 1.00 0.00 57 CYS A N 6
ATOM 5616 C CA . CYS A 1 57 ? 9.940 -3.880 -2.359 1.00 0.00 57 CYS A CA 6
ATOM 5617 C C . CYS A 1 57 ? 11.413 -3.956 -1.970 1.00 0.00 57 CYS A C 6
ATOM 5618 O O . CYS A 1 57 ? 12.266 -3.339 -2.607 1.00 0.00 57 CYS A O 6
ATOM 5625 N N . GLU A 1 58 ? 11.704 -4.717 -0.919 1.00 0.00 58 GLU A N 6
ATOM 5626 C CA . GLU A 1 58 ? 13.074 -4.873 -0.445 1.00 0.00 58 GLU A CA 6
ATOM 5627 C C . GLU A 1 58 ? 14.055 -4.892 -1.613 1.00 0.00 58 GLU A C 6
ATOM 5628 O O . GLU A 1 58 ? 15.016 -4.124 -1.644 1.00 0.00 58 GLU A O 6
ATOM 5640 N N . GLY A 1 59 ? 13.806 -5.777 -2.573 1.00 0.00 59 GLY A N 6
ATOM 5641 C CA . GLY A 1 59 ? 14.676 -5.881 -3.730 1.00 0.00 59 GLY A CA 6
ATOM 5642 C C . GLY A 1 59 ? 14.983 -4.532 -4.348 1.00 0.00 59 GLY A C 6
ATOM 5643 O O . GLY A 1 59 ? 16.147 -4.150 -4.477 1.00 0.00 59 GLY A O 6
ATOM 5647 N N . CYS A 1 60 ? 13.938 -3.807 -4.733 1.00 0.00 60 CYS A N 6
ATOM 5648 C CA . CYS A 1 60 ? 14.101 -2.493 -5.343 1.00 0.00 60 CYS A CA 6
ATOM 5649 C C . CYS A 1 60 ? 14.808 -1.535 -4.389 1.00 0.00 60 CYS A C 6
ATOM 5650 O O . CYS A 1 60 ? 15.882 -1.016 -4.697 1.00 0.00 60 CYS A O 6
ATOM 5657 N N . TYR A 1 61 ? 14.200 -1.304 -3.231 1.00 0.00 61 TYR A N 6
ATOM 5658 C CA . TYR A 1 61 ? 14.770 -0.407 -2.234 1.00 0.00 61 TYR A CA 6
ATOM 5659 C C . TYR A 1 61 ? 16.285 -0.568 -2.159 1.00 0.00 61 TYR A C 6
ATOM 5660 O O . TYR A 1 61 ? 17.022 0.413 -2.057 1.00 0.00 61 TYR A O 6
ATOM 5678 N N . VAL A 1 62 ? 16.745 -1.815 -2.210 1.00 0.00 62 VAL A N 6
ATOM 5679 C CA . VAL A 1 62 ? 18.172 -2.107 -2.150 1.00 0.00 62 VAL A CA 6
ATOM 5680 C C . VAL A 1 62 ? 18.851 -1.808 -3.481 1.00 0.00 62 VAL A C 6
ATOM 5681 O O . VAL A 1 62 ? 19.958 -1.273 -3.519 1.00 0.00 62 VAL A O 6
ATOM 5694 N N . ALA A 1 63 ? 18.178 -2.157 -4.573 1.00 0.00 63 ALA A N 6
ATOM 5695 C CA . ALA A 1 63 ? 18.715 -1.924 -5.908 1.00 0.00 63 ALA A CA 6
ATOM 5696 C C . ALA A 1 63 ? 18.951 -0.437 -6.153 1.00 0.00 63 ALA A C 6
ATOM 5697 O O . ALA A 1 63 ? 19.937 -0.049 -6.782 1.00 0.00 63 ALA A O 6
ATOM 5704 N N . THR A 1 64 ? 18.040 0.392 -5.653 1.00 0.00 64 THR A N 6
ATOM 5705 C CA . THR A 1 64 ? 18.149 1.836 -5.819 1.00 0.00 64 THR A CA 6
ATOM 5706 C C . THR A 1 64 ? 19.411 2.373 -5.154 1.00 0.00 64 THR A C 6
ATOM 5707 O O . THR A 1 64 ? 20.074 3.265 -5.686 1.00 0.00 64 THR A O 6
ATOM 5718 N N . LEU A 1 65 ? 19.739 1.825 -3.990 1.00 0.00 65 LEU A N 6
ATOM 5719 C CA . LEU A 1 65 ? 20.924 2.249 -3.251 1.00 0.00 65 LEU A CA 6
ATOM 5720 C C . LEU A 1 65 ? 22.191 1.991 -4.061 1.00 0.00 65 LEU A C 6
ATOM 5721 O O . LEU A 1 65 ? 23.020 2.883 -4.233 1.00 0.00 65 LEU A O 6
ATOM 5737 N N . GLU A 1 66 ? 22.331 0.765 -4.555 1.00 0.00 66 GLU A N 6
ATOM 5738 C CA . GLU A 1 66 ? 23.497 0.391 -5.348 1.00 0.00 66 GLU A CA 6
ATOM 5739 C C . GLU A 1 66 ? 23.505 1.127 -6.684 1.00 0.00 66 GLU A C 6
ATOM 5740 O O . GLU A 1 66 ? 24.525 1.681 -7.094 1.00 0.00 66 GLU A O 6
ATOM 5752 N N . SER A 1 67 ? 22.360 1.128 -7.360 1.00 0.00 67 SER A N 6
ATOM 5753 C CA . SER A 1 67 ? 22.236 1.791 -8.652 1.00 0.00 67 SER A CA 6
ATOM 5754 C C . SER A 1 67 ? 22.468 3.293 -8.517 1.00 0.00 67 SER A C 6
ATOM 5755 O O . SER A 1 67 ? 22.165 3.889 -7.484 1.00 0.00 67 SER A O 6
ATOM 5763 N N . GLY A 1 68 ? 23.009 3.899 -9.569 1.00 0.00 68 GLY A N 6
ATOM 5764 C CA . GLY A 1 68 ? 23.274 5.326 -9.548 1.00 0.00 68 GLY A CA 6
ATOM 5765 C C . GLY A 1 68 ? 22.126 6.137 -10.115 1.00 0.00 68 GLY A C 6
ATOM 5766 O O . GLY A 1 68 ? 21.716 5.956 -11.261 1.00 0.00 68 GLY A O 6
ATOM 5770 N N . PRO A 1 69 ? 21.586 7.056 -9.300 1.00 0.00 69 PRO A N 6
ATOM 5771 C CA . PRO A 1 69 ? 20.469 7.915 -9.705 1.00 0.00 69 PRO A CA 6
ATOM 5772 C C . PRO A 1 69 ? 20.880 8.944 -10.752 1.00 0.00 69 PRO A C 6
ATOM 5773 O O . PRO A 1 69 ? 22.066 9.125 -11.026 1.00 0.00 69 PRO A O 6
ATOM 5784 N N . SER A 1 70 ? 19.892 9.615 -11.335 1.00 0.00 70 SER A N 6
ATOM 5785 C CA . SER A 1 70 ? 20.151 10.624 -12.355 1.00 0.00 70 SER A CA 6
ATOM 5786 C C . SER A 1 70 ? 20.028 12.029 -11.774 1.00 0.00 70 SER A C 6
ATOM 5787 O O . SER A 1 70 ? 19.024 12.368 -11.147 1.00 0.00 70 SER A O 6
ATOM 5795 N N . SER A 1 71 ? 21.057 12.843 -11.986 1.00 0.00 71 SER A N 6
ATOM 5796 C CA . SER A 1 71 ? 21.067 14.211 -11.480 1.00 0.00 71 SER A CA 6
ATOM 5797 C C . SER A 1 71 ? 20.828 14.234 -9.973 1.00 0.00 71 SER A C 6
ATOM 5798 O O . SER A 1 71 ? 20.088 15.075 -9.464 1.00 0.00 71 SER A O 6
ATOM 5806 N N . GLY A 1 72 ? 21.462 13.304 -9.265 1.00 0.00 72 GLY A N 6
ATOM 5807 C CA . GLY A 1 72 ? 21.306 13.235 -7.824 1.00 0.00 72 GLY A CA 6
ATOM 5808 C C . GLY A 1 72 ? 21.846 11.943 -7.244 1.00 0.00 72 GLY A C 6
ATOM 5809 O O . GLY A 1 72 ? 22.691 11.995 -6.351 1.00 0.00 72 GLY A O 6
ATOM 5815 N N . GLY A 1 1 ? -23.161 12.131 6.888 1.00 0.00 1 GLY A N 7
ATOM 5816 C CA . GLY A 1 1 ? -21.941 12.892 6.689 1.00 0.00 1 GLY A CA 7
ATOM 5817 C C . GLY A 1 1 ? -20.860 12.085 5.999 1.00 0.00 1 GLY A C 7
ATOM 5818 O O . GLY A 1 1 ? -20.899 11.893 4.784 1.00 0.00 1 GLY A O 7
ATOM 5822 N N . SER A 1 2 ? -19.891 11.611 6.775 1.00 0.00 2 SER A N 7
ATOM 5823 C CA . SER A 1 2 ? -18.790 10.825 6.231 1.00 0.00 2 SER A CA 7
ATOM 5824 C C . SER A 1 2 ? -19.306 9.541 5.586 1.00 0.00 2 SER A C 7
ATOM 5825 O O . SER A 1 2 ? -20.425 9.104 5.857 1.00 0.00 2 SER A O 7
ATOM 5833 N N . SER A 1 3 ? -18.483 8.943 4.732 1.00 0.00 3 SER A N 7
ATOM 5834 C CA . SER A 1 3 ? -18.856 7.712 4.045 1.00 0.00 3 SER A CA 7
ATOM 5835 C C . SER A 1 3 ? -18.153 6.509 4.666 1.00 0.00 3 SER A C 7
ATOM 5836 O O . SER A 1 3 ? -16.927 6.474 4.762 1.00 0.00 3 SER A O 7
ATOM 5844 N N . GLY A 1 4 ? -18.940 5.523 5.087 1.00 0.00 4 GLY A N 7
ATOM 5845 C CA . GLY A 1 4 ? -18.376 4.331 5.693 1.00 0.00 4 GLY A CA 7
ATOM 5846 C C . GLY A 1 4 ? -17.799 3.376 4.668 1.00 0.00 4 GLY A C 7
ATOM 5847 O O . GLY A 1 4 ? -18.176 2.206 4.617 1.00 0.00 4 GLY A O 7
ATOM 5851 N N . SER A 1 5 ? -16.881 3.877 3.846 1.00 0.00 5 SER A N 7
ATOM 5852 C CA . SER A 1 5 ? -16.254 3.061 2.813 1.00 0.00 5 SER A CA 7
ATOM 5853 C C . SER A 1 5 ? -14.738 3.233 2.831 1.00 0.00 5 SER A C 7
ATOM 5854 O O . SER A 1 5 ? -14.230 4.347 2.949 1.00 0.00 5 SER A O 7
ATOM 5862 N N . SER A 1 6 ? -14.022 2.119 2.712 1.00 0.00 6 SER A N 7
ATOM 5863 C CA . SER A 1 6 ? -12.564 2.144 2.719 1.00 0.00 6 SER A CA 7
ATOM 5864 C C . SER A 1 6 ? -12.022 2.566 1.357 1.00 0.00 6 SER A C 7
ATOM 5865 O O . SER A 1 6 ? -11.124 3.402 1.266 1.00 0.00 6 SER A O 7
ATOM 5873 N N . GLY A 1 7 ? -12.575 1.981 0.299 1.00 0.00 7 GLY A N 7
ATOM 5874 C CA . GLY A 1 7 ? -12.135 2.308 -1.045 1.00 0.00 7 GLY A CA 7
ATOM 5875 C C . GLY A 1 7 ? -10.674 1.974 -1.274 1.00 0.00 7 GLY A C 7
ATOM 5876 O O . GLY A 1 7 ? -9.887 1.919 -0.329 1.00 0.00 7 GLY A O 7
ATOM 5880 N N . CYS A 1 8 ? -10.311 1.749 -2.532 1.00 0.00 8 CYS A N 7
ATOM 5881 C CA . CYS A 1 8 ? -8.936 1.416 -2.883 1.00 0.00 8 CYS A CA 7
ATOM 5882 C C . CYS A 1 8 ? -8.168 2.662 -3.315 1.00 0.00 8 CYS A C 7
ATOM 5883 O O . CYS A 1 8 ? -8.600 3.393 -4.205 1.00 0.00 8 CYS A O 7
ATOM 5890 N N . GLY A 1 9 ? -7.025 2.897 -2.678 1.00 0.00 9 GLY A N 7
ATOM 5891 C CA . GLY A 1 9 ? -6.215 4.054 -3.009 1.00 0.00 9 GLY A CA 7
ATOM 5892 C C . GLY A 1 9 ? -5.530 3.916 -4.354 1.00 0.00 9 GLY A C 7
ATOM 5893 O O . GLY A 1 9 ? -5.105 4.907 -4.947 1.00 0.00 9 GLY A O 7
ATOM 5897 N N . GLY A 1 10 ? -5.420 2.682 -4.837 1.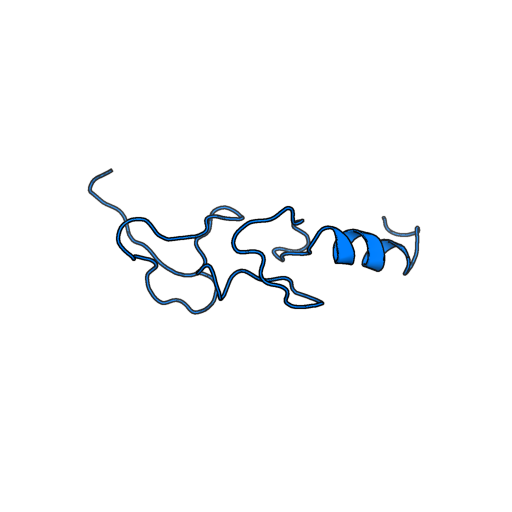00 0.00 10 GLY A N 7
ATOM 5898 C CA . GLY A 1 10 ? -4.778 2.440 -6.116 1.00 0.00 10 GLY A CA 7
ATOM 5899 C C . GLY A 1 10 ? -5.697 2.723 -7.288 1.00 0.00 10 GLY A C 7
ATOM 5900 O O . GLY A 1 10 ? -5.424 3.606 -8.102 1.00 0.00 10 GLY A O 7
ATOM 5904 N N . CYS A 1 11 ? -6.789 1.971 -7.377 1.00 0.00 11 CYS A N 7
ATOM 5905 C CA . CYS A 1 11 ? -7.751 2.143 -8.459 1.00 0.00 11 CYS A CA 7
ATOM 5906 C C . CYS A 1 11 ? -8.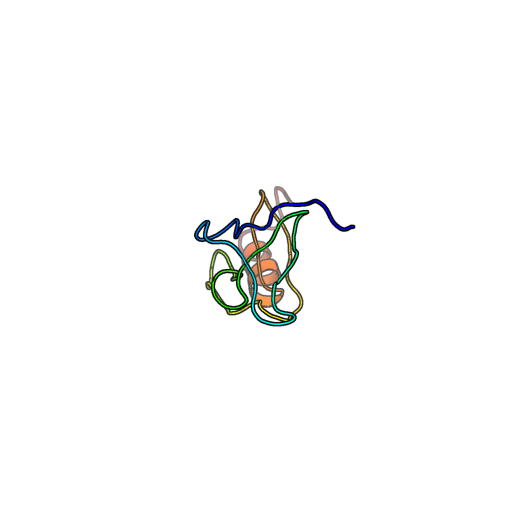865 3.101 -8.049 1.00 0.00 11 CYS A C 7
ATOM 5907 O O . CYS A 1 11 ? -9.171 4.057 -8.761 1.00 0.00 11 CYS A O 7
ATOM 5914 N N . GLY A 1 12 ? -9.470 2.838 -6.894 1.00 0.00 12 GLY A N 7
ATOM 5915 C CA . GLY A 1 12 ? -10.544 3.685 -6.408 1.00 0.00 12 GLY A CA 7
ATOM 5916 C C . GLY A 1 12 ? -11.856 2.938 -6.273 1.00 0.00 12 GLY A C 7
ATOM 5917 O O . GLY A 1 12 ? -12.928 3.539 -6.328 1.00 0.00 12 GLY A O 7
ATOM 5921 N N . GLU A 1 13 ? -11.771 1.623 -6.097 1.00 0.00 13 GLU A N 7
ATOM 5922 C CA . GLU A 1 13 ? -12.961 0.793 -5.956 1.00 0.00 13 GLU A CA 7
ATOM 5923 C C . GLU A 1 13 ? -13.181 0.400 -4.498 1.00 0.00 13 GLU A C 7
ATOM 5924 O O . GLU A 1 13 ? -12.268 0.484 -3.677 1.00 0.00 13 GLU A O 7
ATOM 5936 N N . ASP A 1 14 ? -14.399 -0.028 -4.185 1.00 0.00 14 ASP A N 7
ATOM 5937 C CA . ASP A 1 14 ? -14.741 -0.435 -2.826 1.00 0.00 14 ASP A CA 7
ATOM 5938 C C . ASP A 1 14 ? -13.951 -1.674 -2.416 1.00 0.00 14 ASP A C 7
ATOM 5939 O O . ASP A 1 14 ? -13.987 -2.699 -3.096 1.00 0.00 14 ASP A O 7
ATOM 5948 N N . VAL A 1 15 ? -13.239 -1.572 -1.298 1.00 0.00 15 VAL A N 7
ATOM 5949 C CA . VAL A 1 15 ? -12.441 -2.684 -0.796 1.00 0.00 15 VAL A CA 7
ATOM 5950 C C . VAL A 1 15 ? -13.141 -3.384 0.363 1.00 0.00 15 VAL A C 7
ATOM 5951 O O . VAL A 1 15 ? -13.173 -2.873 1.482 1.00 0.00 15 VAL A O 7
ATOM 5964 N N . VAL A 1 16 ? -13.701 -4.558 0.087 1.00 0.00 16 VAL A N 7
ATOM 5965 C CA . VAL A 1 16 ? -14.399 -5.330 1.107 1.00 0.00 16 VAL A CA 7
ATOM 5966 C C . VAL A 1 16 ? -14.322 -6.825 0.815 1.00 0.00 16 VAL A C 7
ATOM 5967 O O . VAL A 1 16 ? -14.490 -7.254 -0.326 1.00 0.00 16 VAL A O 7
ATOM 5980 N N . GLY A 1 17 ? -14.067 -7.613 1.855 1.00 0.00 17 GLY A N 7
ATOM 5981 C CA . GLY A 1 17 ? -13.973 -9.052 1.689 1.00 0.00 17 GLY A CA 7
ATOM 5982 C C . GLY A 1 17 ? -13.628 -9.763 2.982 1.00 0.00 17 GLY A C 7
ATOM 5983 O O . GLY A 1 17 ? -12.844 -10.712 2.986 1.00 0.00 17 GLY A O 7
ATOM 5987 N N . ASP A 1 18 ? -14.213 -9.303 4.082 1.00 0.00 18 ASP A N 7
ATOM 5988 C CA . ASP A 1 18 ? -13.963 -9.901 5.389 1.00 0.00 18 ASP A CA 7
ATOM 5989 C C . ASP A 1 18 ? -12.476 -9.864 5.728 1.00 0.00 18 ASP A C 7
ATOM 5990 O O . ASP A 1 18 ? -11.923 -10.831 6.249 1.00 0.00 18 ASP A O 7
ATOM 5999 N N . GLY A 1 19 ? -11.834 -8.739 5.428 1.00 0.00 19 GLY A N 7
ATOM 6000 C CA . GLY A 1 19 ? -10.417 -8.596 5.707 1.00 0.00 19 GLY A CA 7
ATOM 6001 C C . GLY A 1 19 ? -9.550 -9.044 4.548 1.00 0.00 19 GLY A C 7
ATOM 6002 O O . GLY A 1 19 ? -8.545 -9.728 4.743 1.00 0.00 19 GLY A O 7
ATOM 6006 N N . ALA A 1 20 ? -9.939 -8.660 3.336 1.00 0.00 20 ALA A N 7
ATOM 6007 C CA . ALA A 1 20 ? -9.190 -9.027 2.141 1.00 0.00 20 ALA A CA 7
ATOM 6008 C C . ALA A 1 20 ? -8.226 -7.917 1.735 1.00 0.00 20 ALA A C 7
ATOM 6009 O O . ALA A 1 20 ? -7.038 -8.157 1.531 1.00 0.00 20 ALA A O 7
ATOM 6016 N N . GLY A 1 21 ? -8.748 -6.699 1.620 1.00 0.00 21 GLY A N 7
ATOM 6017 C CA . GLY A 1 21 ? -7.920 -5.570 1.238 1.00 0.00 21 GLY A CA 7
ATOM 6018 C C . GLY A 1 21 ? -6.618 -5.518 2.013 1.00 0.00 21 GLY A C 7
ATOM 6019 O O . GLY A 1 21 ? -6.404 -6.305 2.935 1.00 0.00 21 GLY A O 7
ATOM 6023 N N . VAL A 1 22 ? -5.746 -4.588 1.639 1.00 0.00 22 VAL A N 7
ATOM 6024 C CA . VAL A 1 22 ? -4.457 -4.436 2.304 1.00 0.00 22 VAL A CA 7
ATOM 6025 C C . VAL A 1 22 ? -4.273 -3.015 2.826 1.00 0.00 22 VAL A C 7
ATOM 6026 O O . VAL A 1 22 ? -4.202 -2.062 2.051 1.00 0.00 22 VAL A O 7
ATOM 6039 N N . VAL A 1 23 ? -4.195 -2.881 4.146 1.00 0.00 23 VAL A N 7
ATOM 6040 C CA . VAL A 1 23 ? -4.016 -1.577 4.773 1.00 0.00 23 VAL A CA 7
ATOM 6041 C C . VAL A 1 23 ? -2.538 -1.232 4.915 1.00 0.00 23 VAL A C 7
ATOM 6042 O O . VAL A 1 23 ? -1.775 -1.970 5.537 1.00 0.00 23 VAL A O 7
ATOM 6055 N N . ALA A 1 24 ? -2.140 -0.106 4.333 1.00 0.00 24 ALA A N 7
ATOM 6056 C CA . ALA A 1 24 ? -0.753 0.338 4.396 1.00 0.00 24 ALA A CA 7
ATOM 6057 C C . ALA A 1 24 ? -0.651 1.848 4.209 1.00 0.00 24 ALA A C 7
ATOM 6058 O O . ALA A 1 24 ? -1.343 2.429 3.371 1.00 0.00 24 ALA A O 7
ATOM 6065 N N . LEU A 1 25 ? 0.214 2.480 4.995 1.00 0.00 25 LEU A N 7
ATOM 6066 C CA . LEU A 1 25 ? 0.406 3.924 4.916 1.00 0.00 25 LEU A CA 7
ATOM 6067 C C . LEU A 1 25 ? -0.911 4.661 5.133 1.00 0.00 25 LEU A C 7
ATOM 6068 O O . LEU A 1 25 ? -1.216 5.626 4.433 1.00 0.00 25 LEU A O 7
ATOM 6084 N N . ASP A 1 26 ? -1.687 4.201 6.108 1.00 0.00 26 ASP A N 7
ATOM 6085 C CA . ASP A 1 26 ? -2.971 4.818 6.420 1.00 0.00 26 ASP A CA 7
ATOM 6086 C C . ASP A 1 26 ? -3.886 4.815 5.200 1.00 0.00 26 ASP A C 7
ATOM 6087 O O . ASP A 1 26 ? -4.685 5.732 5.008 1.00 0.00 26 ASP A O 7
ATOM 6096 N N . ARG A 1 27 ? -3.763 3.778 4.378 1.00 0.00 27 ARG A N 7
ATOM 6097 C CA . ARG A 1 27 ? -4.578 3.656 3.175 1.00 0.00 27 ARG A CA 7
ATOM 6098 C C . ARG A 1 27 ? -5.035 2.215 2.971 1.00 0.00 27 ARG A C 7
ATOM 6099 O O . ARG A 1 27 ? -4.643 1.317 3.717 1.00 0.00 27 ARG A O 7
ATOM 6120 N N . VAL A 1 28 ? -5.867 2.000 1.956 1.00 0.00 28 VAL A N 7
ATOM 6121 C CA . VAL A 1 28 ? -6.377 0.668 1.654 1.00 0.00 28 VAL A CA 7
ATOM 6122 C C . VAL A 1 28 ? -6.186 0.328 0.180 1.00 0.00 28 VAL A C 7
ATOM 6123 O O . VAL A 1 28 ? -6.708 1.015 -0.699 1.00 0.00 28 VAL A O 7
ATOM 6136 N N . PHE A 1 29 ? -5.435 -0.736 -0.083 1.00 0.00 29 PHE A N 7
ATOM 6137 C CA . PHE A 1 29 ? -5.175 -1.168 -1.451 1.00 0.00 29 PHE A CA 7
ATOM 6138 C C . PHE A 1 29 ? -5.501 -2.648 -1.626 1.00 0.00 29 PHE A C 7
ATOM 6139 O O . PHE A 1 29 ? -5.303 -3.451 -0.713 1.00 0.00 29 PHE A O 7
ATOM 6156 N N . HIS A 1 30 ? -6.003 -3.003 -2.805 1.00 0.00 30 HIS A N 7
ATOM 6157 C CA . HIS A 1 30 ? -6.357 -4.386 -3.100 1.00 0.00 30 HIS A CA 7
ATOM 6158 C C . HIS A 1 30 ? -5.109 -5.260 -3.188 1.00 0.00 30 HIS A C 7
ATOM 6159 O O . HIS A 1 30 ? -4.062 -4.819 -3.663 1.00 0.00 30 HIS A O 7
ATOM 6173 N N . VAL A 1 31 ? -5.227 -6.501 -2.727 1.00 0.00 31 VAL A N 7
ATOM 6174 C CA . VAL A 1 31 ? -4.109 -7.436 -2.753 1.00 0.00 31 VAL A CA 7
ATOM 6175 C C . VAL A 1 31 ? -3.323 -7.316 -4.054 1.00 0.00 31 VAL A C 7
ATOM 6176 O O . VAL A 1 31 ? -2.139 -7.646 -4.109 1.00 0.00 31 VAL A O 7
ATOM 6189 N N . GLY A 1 32 ? -3.991 -6.840 -5.101 1.00 0.00 32 GLY A N 7
ATOM 6190 C CA . GLY A 1 32 ? -3.339 -6.685 -6.388 1.00 0.00 32 GLY A CA 7
ATOM 6191 C C . GLY A 1 32 ? -2.832 -5.274 -6.614 1.00 0.00 32 GLY A C 7
ATOM 6192 O O . GLY A 1 32 ? -1.679 -5.075 -6.998 1.00 0.00 32 GLY A O 7
ATOM 6196 N N . CYS A 1 33 ? -3.694 -4.292 -6.377 1.00 0.00 33 CYS A N 7
ATOM 6197 C CA . CYS A 1 33 ? -3.329 -2.892 -6.559 1.00 0.00 33 CYS A CA 7
ATOM 6198 C C . CYS A 1 33 ? -2.053 -2.559 -5.791 1.00 0.00 33 CYS A C 7
ATOM 6199 O O . CYS A 1 33 ? -1.200 -1.815 -6.275 1.00 0.00 33 CYS A O 7
ATOM 6206 N N . PHE A 1 34 ? -1.929 -3.116 -4.591 1.00 0.00 34 PHE A N 7
ATOM 6207 C CA . PHE A 1 34 ? -0.758 -2.878 -3.755 1.00 0.00 34 PHE A CA 7
ATOM 6208 C C . PHE A 1 34 ? 0.481 -3.536 -4.355 1.00 0.00 34 PHE A C 7
ATOM 6209 O O . PHE A 1 34 ? 0.630 -4.757 -4.316 1.00 0.00 34 PHE A O 7
ATOM 6226 N N . VAL A 1 35 ? 1.369 -2.716 -4.910 1.00 0.00 35 VAL A N 7
ATOM 6227 C CA . VAL A 1 35 ? 2.596 -3.217 -5.517 1.00 0.00 35 VAL A CA 7
ATOM 6228 C C . VAL A 1 35 ? 3.687 -2.153 -5.508 1.00 0.00 35 VAL A C 7
ATOM 6229 O O . VAL A 1 35 ? 3.433 -0.989 -5.198 1.00 0.00 35 VAL A O 7
ATOM 6242 N N . CYS A 1 36 ? 4.905 -2.560 -5.851 1.00 0.00 36 CYS A N 7
ATOM 6243 C CA . CYS A 1 36 ? 6.038 -1.642 -5.883 1.00 0.00 36 CYS A CA 7
ATOM 6244 C C . CYS A 1 36 ? 5.772 -0.484 -6.840 1.00 0.00 36 CYS A C 7
ATOM 6245 O O . CYS A 1 36 ? 4.838 -0.528 -7.640 1.00 0.00 36 CYS A O 7
ATOM 6252 N N . SER A 1 37 ? 6.602 0.551 -6.752 1.00 0.00 37 SER A N 7
ATOM 6253 C CA . SER A 1 37 ? 6.456 1.723 -7.608 1.00 0.00 37 SER A CA 7
ATOM 6254 C C . SER A 1 37 ? 7.364 1.620 -8.829 1.00 0.00 37 SER A C 7
ATOM 6255 O O . SER A 1 37 ? 7.104 2.233 -9.866 1.00 0.00 37 SER A O 7
ATOM 6263 N N . THR A 1 38 ? 8.434 0.841 -8.700 1.00 0.00 38 THR A N 7
ATOM 6264 C CA . THR A 1 38 ? 9.383 0.659 -9.791 1.00 0.00 38 THR A CA 7
ATOM 6265 C C . THR A 1 38 ? 9.103 -0.632 -10.553 1.00 0.00 38 THR A C 7
ATOM 6266 O O . THR A 1 38 ? 8.670 -0.603 -11.706 1.00 0.00 38 THR A O 7
ATOM 6277 N N . CYS A 1 39 ? 9.351 -1.763 -9.902 1.00 0.00 39 CYS A N 7
ATOM 6278 C CA . CYS A 1 39 ? 9.125 -3.065 -10.518 1.00 0.00 39 CYS A CA 7
ATOM 6279 C C . CYS A 1 39 ? 7.643 -3.428 -10.495 1.00 0.00 39 CYS A C 7
ATOM 6280 O O . CYS A 1 39 ? 7.203 -4.329 -11.210 1.00 0.00 39 CYS A O 7
ATOM 6287 N N . ARG A 1 40 ? 6.879 -2.721 -9.669 1.00 0.00 40 ARG A N 7
ATOM 6288 C CA . ARG A 1 40 ? 5.447 -2.969 -9.552 1.00 0.00 40 ARG A CA 7
ATOM 6289 C C . ARG A 1 40 ? 5.174 -4.437 -9.239 1.00 0.00 40 ARG A C 7
ATOM 6290 O O . ARG A 1 40 ? 4.326 -5.069 -9.868 1.00 0.00 40 ARG A O 7
ATOM 6311 N N . ALA A 1 41 ? 5.898 -4.973 -8.261 1.00 0.00 41 ALA A N 7
ATOM 6312 C CA . ALA A 1 41 ? 5.732 -6.366 -7.864 1.00 0.00 41 ALA A CA 7
ATOM 6313 C C . ALA A 1 41 ? 4.707 -6.498 -6.742 1.00 0.00 41 ALA A C 7
ATOM 6314 O O . ALA A 1 41 ? 4.495 -5.563 -5.971 1.00 0.00 41 ALA A O 7
ATOM 6321 N N . GLN A 1 42 ? 4.074 -7.664 -6.660 1.00 0.00 42 GLN A N 7
ATOM 6322 C CA . GLN A 1 42 ? 3.070 -7.916 -5.633 1.00 0.00 42 GLN A CA 7
ATOM 6323 C C . GLN A 1 42 ? 3.689 -7.861 -4.241 1.00 0.00 42 GLN A C 7
ATOM 6324 O O . GLN A 1 42 ? 4.493 -8.719 -3.872 1.00 0.00 42 GLN A O 7
ATOM 6338 N N . LEU A 1 43 ? 3.312 -6.846 -3.471 1.00 0.00 43 LEU A N 7
ATOM 6339 C CA . LEU A 1 43 ? 3.830 -6.678 -2.118 1.00 0.00 43 LEU A CA 7
ATOM 6340 C C . LEU A 1 43 ? 2.834 -7.196 -1.085 1.00 0.00 43 LEU A C 7
ATOM 6341 O O . LEU A 1 43 ? 2.924 -6.866 0.098 1.00 0.00 43 LEU A O 7
ATOM 6357 N N . ARG A 1 44 ? 1.887 -8.009 -1.539 1.00 0.00 44 ARG A N 7
ATOM 6358 C CA . ARG A 1 44 ? 0.875 -8.573 -0.655 1.00 0.00 44 ARG A CA 7
ATOM 6359 C C . ARG A 1 44 ? 1.452 -9.719 0.171 1.00 0.00 44 ARG A C 7
ATOM 6360 O O . ARG A 1 44 ? 1.936 -10.710 -0.376 1.00 0.00 44 ARG A O 7
ATOM 6381 N N . GLY A 1 45 ? 1.398 -9.576 1.492 1.00 0.00 45 GLY A N 7
ATOM 6382 C CA . GLY A 1 45 ? 1.919 -10.606 2.372 1.00 0.00 45 GLY A CA 7
ATOM 6383 C C . GLY A 1 45 ? 3.433 -10.678 2.347 1.00 0.00 45 GLY A C 7
ATOM 6384 O O . GLY A 1 45 ? 4.007 -11.760 2.226 1.00 0.00 45 GLY A O 7
ATOM 6388 N N . GLN A 1 46 ? 4.080 -9.523 2.461 1.00 0.00 46 GLN A N 7
ATOM 6389 C CA . GLN A 1 46 ? 5.537 -9.460 2.448 1.00 0.00 46 GLN A CA 7
ATOM 6390 C C . GLN A 1 46 ? 6.027 -8.103 2.944 1.00 0.00 46 GLN A C 7
ATOM 6391 O O . GLN A 1 46 ? 5.243 -7.167 3.099 1.00 0.00 46 GLN A O 7
ATOM 6405 N N . HIS A 1 47 ? 7.330 -8.004 3.190 1.00 0.00 47 HIS A N 7
ATOM 6406 C CA . HIS A 1 47 ? 7.925 -6.761 3.668 1.00 0.00 47 HIS A CA 7
ATOM 6407 C C . HIS A 1 47 ? 8.127 -5.779 2.519 1.00 0.00 47 HIS A C 7
ATOM 6408 O O . HIS A 1 47 ? 8.203 -6.175 1.356 1.00 0.00 47 HIS A O 7
ATOM 6423 N N . PHE A 1 48 ? 8.214 -4.495 2.852 1.00 0.00 48 PHE A N 7
ATOM 6424 C CA . PHE A 1 48 ? 8.406 -3.456 1.847 1.00 0.00 48 PHE A CA 7
ATOM 6425 C C . PHE A 1 48 ? 8.993 -2.194 2.475 1.00 0.00 48 PHE A C 7
ATOM 6426 O O . PHE A 1 48 ? 9.114 -2.094 3.696 1.00 0.00 48 PHE A O 7
ATOM 6443 N N . TYR A 1 49 ? 9.356 -1.235 1.631 1.00 0.00 49 TYR A N 7
ATOM 6444 C CA . TYR A 1 49 ? 9.933 0.018 2.101 1.00 0.00 49 TYR A CA 7
ATOM 6445 C C . TYR A 1 49 ? 9.019 1.195 1.775 1.00 0.00 49 TYR A C 7
ATOM 6446 O O . TYR A 1 49 ? 8.428 1.257 0.698 1.00 0.00 49 TYR A O 7
ATOM 6464 N N . ALA A 1 50 ? 8.908 2.128 2.715 1.00 0.00 50 ALA A N 7
ATOM 6465 C CA . ALA A 1 50 ? 8.069 3.305 2.529 1.00 0.00 50 ALA A CA 7
ATOM 6466 C C . ALA A 1 50 ? 8.915 4.555 2.314 1.00 0.00 50 ALA A C 7
ATOM 6467 O O . ALA A 1 50 ? 9.593 5.023 3.229 1.00 0.00 50 ALA A O 7
ATOM 6474 N N . VAL A 1 51 ? 8.872 5.092 1.099 1.00 0.00 51 VAL A N 7
ATOM 6475 C CA . VAL A 1 51 ? 9.636 6.288 0.764 1.00 0.00 51 VAL A CA 7
ATOM 6476 C C . VAL A 1 51 ? 8.779 7.289 -0.003 1.00 0.00 51 VAL A C 7
ATOM 6477 O O . VAL A 1 51 ? 8.400 7.047 -1.148 1.00 0.00 51 VAL A O 7
ATOM 6490 N N . GLU A 1 52 ? 8.479 8.415 0.637 1.00 0.00 52 GLU A N 7
ATOM 6491 C CA . GLU A 1 52 ? 7.667 9.454 0.014 1.00 0.00 52 GLU A CA 7
ATOM 6492 C C . GLU A 1 52 ? 6.248 8.954 -0.242 1.00 0.00 52 GLU A C 7
ATOM 6493 O O . GLU A 1 52 ? 5.676 9.195 -1.305 1.00 0.00 52 GLU A O 7
ATOM 6505 N N . ARG A 1 53 ? 5.686 8.257 0.740 1.00 0.00 53 ARG A N 7
ATOM 6506 C CA . ARG A 1 53 ? 4.335 7.722 0.622 1.00 0.00 53 ARG A CA 7
ATOM 6507 C C . ARG A 1 53 ? 4.249 6.713 -0.520 1.00 0.00 53 ARG A C 7
ATOM 6508 O O . ARG A 1 53 ? 3.268 6.686 -1.264 1.00 0.00 53 ARG A O 7
ATOM 6529 N N . ARG A 1 54 ? 5.281 5.886 -0.652 1.00 0.00 54 ARG A N 7
ATOM 6530 C CA . ARG A 1 54 ? 5.322 4.877 -1.703 1.00 0.00 54 ARG A CA 7
ATOM 6531 C C . ARG A 1 54 ? 5.708 3.515 -1.135 1.00 0.00 54 ARG A C 7
ATOM 6532 O O . ARG A 1 54 ? 5.980 3.383 0.058 1.00 0.00 54 ARG A O 7
ATOM 6553 N N . ALA A 1 55 ? 5.728 2.504 -1.997 1.00 0.00 55 ALA A N 7
ATOM 6554 C CA . ALA A 1 55 ? 6.082 1.152 -1.582 1.00 0.00 55 ALA A CA 7
ATOM 6555 C C . ALA A 1 55 ? 7.178 0.574 -2.470 1.00 0.00 55 ALA A C 7
ATOM 6556 O O . ALA A 1 55 ? 6.976 0.368 -3.667 1.00 0.00 55 ALA A O 7
ATOM 6563 N N . TYR A 1 56 ? 8.338 0.314 -1.877 1.00 0.00 56 TYR A N 7
ATOM 6564 C CA . TYR A 1 56 ? 9.467 -0.238 -2.616 1.00 0.00 56 TYR A CA 7
ATOM 6565 C C . TYR A 1 56 ? 9.925 -1.558 -2.005 1.00 0.00 56 TYR A C 7
ATOM 6566 O O . TYR A 1 56 ? 10.297 -1.618 -0.832 1.00 0.00 56 TYR A O 7
ATOM 6584 N N . CYS A 1 57 ? 9.896 -2.616 -2.808 1.00 0.00 57 CYS A N 7
ATOM 6585 C CA . CYS A 1 57 ? 10.308 -3.937 -2.349 1.00 0.00 57 CYS A CA 7
ATOM 6586 C C . CYS A 1 57 ? 11.816 -3.987 -2.118 1.00 0.00 57 CYS A C 7
ATOM 6587 O O . CYS A 1 57 ? 12.581 -3.308 -2.802 1.00 0.00 57 CYS A O 7
ATOM 6594 N N . GLU A 1 58 ? 12.234 -4.796 -1.149 1.00 0.00 58 GLU A N 7
ATOM 6595 C CA . GLU A 1 58 ? 13.649 -4.934 -0.828 1.00 0.00 58 GLU A CA 7
ATOM 6596 C C . GLU A 1 58 ? 14.506 -4.822 -2.085 1.00 0.00 58 GLU A C 7
ATOM 6597 O O . GLU A 1 58 ? 15.336 -3.922 -2.205 1.00 0.00 58 GLU A O 7
ATOM 6609 N N . GLY A 1 59 ? 14.298 -5.743 -3.021 1.00 0.00 59 GLY A N 7
ATOM 6610 C CA . GLY A 1 59 ? 15.059 -5.731 -4.257 1.00 0.00 59 GLY A CA 7
ATOM 6611 C C . GLY A 1 59 ? 15.264 -4.329 -4.797 1.00 0.00 59 GLY A C 7
ATOM 6612 O O . GLY A 1 59 ? 16.398 -3.871 -4.940 1.00 0.00 59 GLY A O 7
ATOM 6616 N N . CYS A 1 60 ? 14.165 -3.647 -5.101 1.00 0.00 60 CYS A N 7
ATOM 6617 C CA . CYS A 1 60 ? 14.228 -2.291 -5.631 1.00 0.00 60 CYS A CA 7
ATOM 6618 C C . CYS A 1 60 ? 14.929 -1.355 -4.649 1.00 0.00 60 CYS A C 7
ATOM 6619 O O . CYS A 1 60 ? 15.938 -0.733 -4.981 1.00 0.00 60 CYS A O 7
ATOM 6626 N N . TYR A 1 61 ? 14.386 -1.262 -3.440 1.00 0.00 61 TYR A N 7
ATOM 6627 C CA . TYR A 1 61 ? 14.957 -0.402 -2.411 1.00 0.00 61 TYR A CA 7
ATOM 6628 C C . TYR A 1 61 ? 16.481 -0.482 -2.417 1.00 0.00 61 TYR A C 7
ATOM 6629 O O . TYR A 1 61 ? 17.168 0.531 -2.285 1.00 0.00 61 TYR A O 7
ATOM 6647 N N . VAL A 1 62 ? 17.002 -1.695 -2.571 1.00 0.00 62 VAL A N 7
ATOM 6648 C CA . VAL A 1 62 ? 18.444 -1.910 -2.596 1.00 0.00 62 VAL A CA 7
ATOM 6649 C C . VAL A 1 62 ? 19.042 -1.467 -3.927 1.00 0.00 62 VAL A C 7
ATOM 6650 O O . VAL A 1 62 ? 20.136 -0.905 -3.970 1.00 0.00 62 VAL A O 7
ATOM 6663 N N . ALA A 1 63 ? 18.317 -1.724 -5.010 1.00 0.00 63 ALA A N 7
ATOM 6664 C CA . ALA A 1 63 ? 18.775 -1.350 -6.342 1.00 0.00 63 ALA A CA 7
ATOM 6665 C C . ALA A 1 63 ? 18.972 0.158 -6.451 1.00 0.00 63 ALA A C 7
ATOM 6666 O O . ALA A 1 63 ? 19.914 0.628 -7.091 1.00 0.00 63 ALA A O 7
ATOM 6673 N N . THR A 1 64 ? 18.076 0.915 -5.824 1.00 0.00 64 THR A N 7
ATOM 6674 C CA . THR A 1 64 ? 18.151 2.370 -5.852 1.00 0.00 64 THR A CA 7
ATOM 6675 C C . THR A 1 64 ? 19.429 2.868 -5.187 1.00 0.00 64 THR A C 7
ATOM 6676 O O . THR A 1 64 ? 20.096 3.768 -5.698 1.00 0.00 64 THR A O 7
ATOM 6687 N N . LEU A 1 65 ? 19.765 2.277 -4.046 1.00 0.00 65 LEU A N 7
ATOM 6688 C CA . LEU A 1 65 ? 20.965 2.661 -3.311 1.00 0.00 65 LEU A CA 7
ATOM 6689 C C . LEU A 1 65 ? 22.213 2.473 -4.168 1.00 0.00 65 LEU A C 7
ATOM 6690 O O . LEU A 1 65 ? 23.034 3.381 -4.293 1.00 0.00 65 LEU A O 7
ATOM 6706 N N . GLU A 1 66 ? 22.346 1.290 -4.759 1.00 0.00 66 GLU A N 7
ATOM 6707 C CA . GLU A 1 66 ? 23.493 0.985 -5.607 1.00 0.00 66 GLU A CA 7
ATOM 6708 C C . GLU A 1 66 ? 23.478 1.838 -6.871 1.00 0.00 66 GLU A C 7
ATOM 6709 O O . GLU A 1 66 ? 24.511 2.353 -7.298 1.00 0.00 66 GLU A O 7
ATOM 6721 N N . SER A 1 67 ? 22.298 1.983 -7.466 1.00 0.00 67 SER A N 7
ATOM 6722 C CA . SER A 1 67 ? 22.147 2.770 -8.684 1.00 0.00 67 SER A CA 7
ATOM 6723 C C . SER A 1 67 ? 22.809 4.137 -8.533 1.00 0.00 67 SER A C 7
ATOM 6724 O O . SER A 1 67 ? 23.545 4.583 -9.412 1.00 0.00 67 SER A O 7
ATOM 6732 N N . GLY A 1 68 ? 22.540 4.797 -7.411 1.00 0.00 68 GLY A N 7
ATOM 6733 C CA . GLY A 1 68 ? 23.116 6.106 -7.164 1.00 0.00 68 GLY A CA 7
ATOM 6734 C C . GLY A 1 68 ? 24.520 6.024 -6.599 1.00 0.00 68 GLY A C 7
ATOM 6735 O O . GLY A 1 68 ? 24.830 5.167 -5.771 1.00 0.00 68 GLY A O 7
ATOM 6739 N N . PRO A 1 69 ? 25.398 6.932 -7.050 1.00 0.00 69 PRO A N 7
ATOM 6740 C CA . PRO A 1 69 ? 26.792 6.978 -6.598 1.00 0.00 69 PRO A CA 7
ATOM 6741 C C . PRO A 1 69 ? 26.916 7.436 -5.149 1.00 0.00 69 PRO A C 7
ATOM 6742 O O . PRO A 1 69 ? 26.021 8.092 -4.616 1.00 0.00 69 PRO A O 7
ATOM 6753 N N . SER A 1 70 ? 28.031 7.084 -4.515 1.00 0.00 70 SER A N 7
ATOM 6754 C CA . SER A 1 70 ? 28.270 7.456 -3.126 1.00 0.00 70 SER A CA 7
ATOM 6755 C C . SER A 1 70 ? 29.750 7.330 -2.777 1.00 0.00 70 SER A C 7
ATOM 6756 O O . SER A 1 70 ? 30.503 6.636 -3.460 1.00 0.00 70 SER A O 7
ATOM 6764 N N . SER A 1 71 ? 30.159 8.006 -1.708 1.00 0.00 71 SER A N 7
ATOM 6765 C CA . SER A 1 71 ? 31.549 7.973 -1.269 1.00 0.00 71 SER A CA 7
ATOM 6766 C C . SER A 1 71 ? 31.721 7.033 -0.079 1.00 0.00 71 SER A C 7
ATOM 6767 O O . SER A 1 71 ? 30.835 6.916 0.767 1.00 0.00 71 SER A O 7
ATOM 6775 N N . GLY A 1 72 ? 32.869 6.365 -0.021 1.00 0.00 72 GLY A N 7
ATOM 6776 C CA . GLY A 1 72 ? 33.138 5.444 1.068 1.00 0.00 72 GLY A CA 7
ATOM 6777 C C . GLY A 1 72 ? 33.283 6.150 2.401 1.00 0.00 72 GLY A C 7
ATOM 6778 O O . GLY A 1 72 ? 33.260 5.486 3.436 1.00 0.00 72 GLY A O 7
ATOM 6784 N N . GLY A 1 1 ? -18.120 13.494 2.317 1.00 0.00 1 GLY A N 8
ATOM 6785 C CA . GLY A 1 1 ? -16.892 13.950 2.941 1.00 0.00 1 GLY A CA 8
ATOM 6786 C C . GLY A 1 1 ? -15.677 13.180 2.462 1.00 0.00 1 GLY A C 8
ATOM 6787 O O . GLY A 1 1 ? -15.807 12.118 1.854 1.00 0.00 1 GLY A O 8
ATOM 6791 N N . SER A 1 2 ? -14.492 13.718 2.735 1.00 0.00 2 SER A N 8
ATOM 6792 C CA . SER A 1 2 ? -13.249 13.077 2.323 1.00 0.00 2 SER A CA 8
ATOM 6793 C C . SER A 1 2 ? -13.315 11.569 2.545 1.00 0.00 2 SER A C 8
ATOM 6794 O O . SER A 1 2 ? -13.110 10.785 1.619 1.00 0.00 2 SER A O 8
ATOM 6802 N N . SER A 1 3 ? -13.603 11.172 3.780 1.00 0.00 3 SER A N 8
ATOM 6803 C CA . SER A 1 3 ? -13.693 9.758 4.126 1.00 0.00 3 SER A CA 8
ATOM 6804 C C . SER A 1 3 ? -15.146 9.340 4.330 1.00 0.00 3 SER A C 8
ATOM 6805 O O . SER A 1 3 ? -16.046 10.178 4.368 1.00 0.00 3 SER A O 8
ATOM 6813 N N . GLY A 1 4 ? -15.368 8.035 4.460 1.00 0.00 4 GLY A N 8
ATOM 6814 C CA . GLY A 1 4 ? -16.712 7.527 4.658 1.00 0.00 4 GLY A CA 8
ATOM 6815 C C . GLY A 1 4 ? -16.799 6.026 4.469 1.00 0.00 4 GLY A C 8
ATOM 6816 O O . GLY A 1 4 ? -16.896 5.275 5.439 1.00 0.00 4 GLY A O 8
ATOM 6820 N N . SER A 1 5 ? -16.765 5.587 3.215 1.00 0.00 5 SER A N 8
ATOM 6821 C CA . SER A 1 5 ? -16.846 4.165 2.900 1.00 0.00 5 SER A CA 8
ATOM 6822 C C . SER A 1 5 ? -15.472 3.610 2.538 1.00 0.00 5 SER A C 8
ATOM 6823 O O . SER A 1 5 ? -14.504 4.358 2.404 1.00 0.00 5 SER A O 8
ATOM 6831 N N . SER A 1 6 ? -15.396 2.292 2.381 1.00 0.00 6 SER A N 8
ATOM 6832 C CA . SER A 1 6 ? -14.140 1.634 2.038 1.00 0.00 6 SER A CA 8
ATOM 6833 C C . SER A 1 6 ? -13.765 1.906 0.584 1.00 0.00 6 SER A C 8
ATOM 6834 O O . SER A 1 6 ? -14.536 1.622 -0.332 1.00 0.00 6 SER A O 8
ATOM 6842 N N . GLY A 1 7 ? -12.572 2.458 0.381 1.00 0.00 7 GLY A N 8
ATOM 6843 C CA . GLY A 1 7 ? -12.114 2.759 -0.963 1.00 0.00 7 GLY A CA 8
ATOM 6844 C C . GLY A 1 7 ? -10.716 2.236 -1.230 1.00 0.00 7 GLY A C 8
ATOM 6845 O O . GLY A 1 7 ? -9.989 1.884 -0.300 1.00 0.00 7 GLY A O 8
ATOM 6849 N N . CYS A 1 8 ? -10.339 2.182 -2.503 1.00 0.00 8 CYS A N 8
ATOM 6850 C CA . CYS A 1 8 ? -9.021 1.696 -2.890 1.00 0.00 8 CYS A CA 8
ATOM 6851 C C . CYS A 1 8 ? -8.156 2.835 -3.424 1.00 0.00 8 CYS A C 8
ATOM 6852 O O . CYS A 1 8 ? -8.405 3.362 -4.507 1.00 0.00 8 CYS A O 8
ATOM 6859 N N . GLY A 1 9 ? -7.138 3.208 -2.654 1.00 0.00 9 GLY A N 8
ATOM 6860 C CA . GLY A 1 9 ? -6.252 4.282 -3.065 1.00 0.00 9 GLY A CA 8
ATOM 6861 C C . GLY A 1 9 ? -5.584 4.003 -4.397 1.00 0.00 9 GLY A C 8
ATOM 6862 O O . GLY A 1 9 ? -5.212 4.928 -5.118 1.00 0.00 9 GLY A O 8
ATOM 6866 N N . GLY A 1 10 ? -5.430 2.724 -4.724 1.00 0.00 10 GLY A N 8
ATOM 6867 C CA . GLY A 1 10 ? -4.800 2.350 -5.977 1.00 0.00 10 GLY A CA 8
ATOM 6868 C C . GLY A 1 10 ? -5.668 2.664 -7.179 1.00 0.00 10 GLY A C 8
ATOM 6869 O O . GLY A 1 10 ? -5.388 3.599 -7.929 1.00 0.00 10 GLY A O 8
ATOM 6873 N N . CYS A 1 11 ? -6.725 1.880 -7.365 1.00 0.00 11 CYS A N 8
ATOM 6874 C CA . CYS A 1 11 ? -7.637 2.077 -8.485 1.00 0.00 11 CYS A CA 8
ATOM 6875 C C . CYS A 1 11 ? -8.767 3.030 -8.106 1.00 0.00 11 CYS A C 8
ATOM 6876 O O . CYS A 1 11 ? -9.087 3.957 -8.849 1.00 0.00 11 CYS A O 8
ATOM 6883 N N . GLY A 1 12 ? -9.367 2.794 -6.944 1.00 0.00 12 GLY A N 8
ATOM 6884 C CA . GLY A 1 12 ? -10.455 3.639 -6.486 1.00 0.00 12 GLY A CA 8
ATOM 6885 C C . GLY A 1 12 ? -11.647 2.838 -6.001 1.00 0.00 12 GLY A C 8
ATOM 6886 O O . GLY A 1 12 ? -12.385 3.282 -5.122 1.00 0.00 12 GLY A O 8
ATOM 6890 N N . GLU A 1 13 ? -11.836 1.654 -6.576 1.00 0.00 13 GLU A N 8
ATOM 6891 C CA . GLU A 1 13 ? -12.950 0.792 -6.198 1.00 0.00 13 GLU A CA 8
ATOM 6892 C C . GLU A 1 13 ? -12.904 0.466 -4.708 1.00 0.00 13 GLU A C 8
ATOM 6893 O O . GLU A 1 13 ? -11.849 0.543 -4.077 1.00 0.00 13 GLU A O 8
ATOM 6905 N N . ASP A 1 14 ? -14.054 0.102 -4.153 1.00 0.00 14 ASP A N 8
ATOM 6906 C CA . ASP A 1 14 ? -14.147 -0.236 -2.737 1.00 0.00 14 ASP A CA 8
ATOM 6907 C C . ASP A 1 14 ? -13.331 -1.486 -2.423 1.00 0.00 14 ASP A C 8
ATOM 6908 O O . ASP A 1 14 ? -13.229 -2.397 -3.245 1.00 0.00 14 ASP A O 8
ATOM 6917 N N . VAL A 1 15 ? -12.749 -1.523 -1.228 1.00 0.00 15 VAL A N 8
ATOM 6918 C CA . VAL A 1 15 ? -11.942 -2.660 -0.805 1.00 0.00 15 VAL A CA 8
ATOM 6919 C C . VAL A 1 15 ? -12.588 -3.386 0.370 1.00 0.00 15 VAL A C 8
ATOM 6920 O O . VAL A 1 15 ? -12.567 -2.902 1.501 1.00 0.00 15 VAL A O 8
ATOM 6933 N N . VAL A 1 16 ? -13.163 -4.553 0.093 1.00 0.00 16 VAL A N 8
ATOM 6934 C CA . VAL A 1 16 ? -13.815 -5.348 1.127 1.00 0.00 16 VAL A CA 8
ATOM 6935 C C . VAL A 1 16 ? -13.817 -6.828 0.762 1.00 0.00 16 VAL A C 8
ATOM 6936 O O . VAL A 1 16 ? -14.359 -7.223 -0.269 1.00 0.00 16 VAL A O 8
ATOM 6949 N N . GLY A 1 17 ? -13.207 -7.644 1.617 1.00 0.00 17 GLY A N 8
ATOM 6950 C CA . GLY A 1 17 ? -13.150 -9.072 1.367 1.00 0.00 17 GLY A CA 8
ATOM 6951 C C . GLY A 1 17 ? -12.917 -9.873 2.633 1.00 0.00 17 GLY A C 8
ATOM 6952 O O . GLY A 1 17 ? -12.207 -10.878 2.617 1.00 0.00 17 GLY A O 8
ATOM 6956 N N . ASP A 1 18 ? -13.516 -9.427 3.732 1.00 0.00 18 ASP A N 8
ATOM 6957 C CA . ASP A 1 18 ? -13.369 -10.109 5.012 1.00 0.00 18 ASP A CA 8
ATOM 6958 C C . ASP A 1 18 ? -11.900 -10.210 5.409 1.00 0.00 18 ASP A C 8
ATOM 6959 O O . ASP A 1 18 ? -11.454 -11.235 5.923 1.00 0.00 18 ASP A O 8
ATOM 6968 N N . GLY A 1 19 ? -11.151 -9.139 5.165 1.00 0.00 19 GLY A N 8
ATOM 6969 C CA . GLY A 1 19 ? -9.739 -9.129 5.502 1.00 0.00 19 GLY A CA 8
ATOM 6970 C C . GLY A 1 19 ? -8.861 -8.799 4.311 1.00 0.00 19 GLY A C 8
ATOM 6971 O O . GLY A 1 19 ? -7.897 -8.045 4.433 1.00 0.00 19 GLY A O 8
ATOM 6975 N N . ALA A 1 20 ? -9.195 -9.367 3.157 1.00 0.00 20 ALA A N 8
ATOM 6976 C CA . ALA A 1 20 ? -8.430 -9.129 1.939 1.00 0.00 20 ALA A CA 8
ATOM 6977 C C . ALA A 1 20 ? -7.877 -7.708 1.907 1.00 0.00 20 ALA A C 8
ATOM 6978 O O . ALA A 1 20 ? -6.700 -7.495 1.619 1.00 0.00 20 ALA A O 8
ATOM 6985 N N . GLY A 1 21 ? -8.736 -6.737 2.204 1.00 0.00 21 GLY A N 8
ATOM 6986 C CA . GLY A 1 21 ? -8.314 -5.348 2.203 1.00 0.00 21 GLY A CA 8
ATOM 6987 C C . GLY A 1 21 ? -6.956 -5.154 2.846 1.00 0.00 21 GLY A C 8
ATOM 6988 O O . GLY A 1 21 ? -6.738 -5.557 3.988 1.00 0.00 21 GLY A O 8
ATOM 6992 N N . VAL A 1 22 ? -6.037 -4.535 2.110 1.00 0.00 22 VAL A N 8
ATOM 6993 C CA . VAL A 1 22 ? -4.692 -4.288 2.616 1.00 0.00 22 VAL A CA 8
ATOM 6994 C C . VAL A 1 22 ? -4.518 -2.831 3.027 1.00 0.00 22 VAL A C 8
ATOM 6995 O O . VAL A 1 22 ? -4.603 -1.926 2.197 1.00 0.00 22 VAL A O 8
ATOM 7008 N N . VAL A 1 23 ? -4.274 -2.610 4.315 1.00 0.00 23 VAL A N 8
ATOM 7009 C CA . VAL A 1 23 ? -4.086 -1.262 4.837 1.00 0.00 23 VAL A CA 8
ATOM 7010 C C . VAL A 1 23 ? -2.606 -0.909 4.928 1.00 0.00 23 VAL A C 8
ATOM 7011 O O . VAL A 1 23 ? -1.853 -1.534 5.675 1.00 0.00 23 VAL A O 8
ATOM 7024 N N . ALA A 1 24 ? -2.195 0.097 4.163 1.00 0.00 24 ALA A N 8
ATOM 7025 C CA . ALA A 1 24 ? -0.805 0.535 4.159 1.00 0.00 24 ALA A CA 8
ATOM 7026 C C . ALA A 1 24 ? -0.707 2.049 4.005 1.00 0.00 24 ALA A C 8
ATOM 7027 O O . ALA A 1 24 ? -1.460 2.656 3.242 1.00 0.00 24 ALA A O 8
ATOM 7034 N N . LEU A 1 25 ? 0.224 2.654 4.735 1.00 0.00 25 LEU A N 8
ATOM 7035 C CA . LEU A 1 25 ? 0.420 4.099 4.680 1.00 0.00 25 LEU A CA 8
ATOM 7036 C C . LEU A 1 25 ? -0.887 4.836 4.948 1.00 0.00 25 LEU A C 8
ATOM 7037 O O . LEU A 1 25 ? -1.220 5.801 4.260 1.00 0.00 25 LEU A O 8
ATOM 7053 N N . ASP A 1 26 ? -1.624 4.377 5.954 1.00 0.00 26 ASP A N 8
ATOM 7054 C CA . ASP A 1 26 ? -2.894 4.995 6.317 1.00 0.00 26 ASP A CA 8
ATOM 7055 C C . ASP A 1 26 ? -3.849 5.012 5.127 1.00 0.00 26 ASP A C 8
ATOM 7056 O O . ASP A 1 26 ? -4.664 5.923 4.986 1.00 0.00 26 ASP A O 8
ATOM 7065 N N . ARG A 1 27 ? -3.741 3.998 4.275 1.00 0.00 27 ARG A N 8
ATOM 7066 C CA . ARG A 1 27 ? -4.594 3.897 3.096 1.00 0.00 27 ARG A CA 8
ATOM 7067 C C . ARG A 1 27 ? -5.042 2.456 2.871 1.00 0.00 27 ARG A C 8
ATOM 7068 O O . ARG A 1 27 ? -4.638 1.548 3.599 1.00 0.00 27 ARG A O 8
ATOM 7089 N N . VAL A 1 28 ? -5.879 2.253 1.859 1.00 0.00 28 VAL A N 8
ATOM 7090 C CA . VAL A 1 28 ? -6.382 0.922 1.537 1.00 0.00 28 VAL A CA 8
ATOM 7091 C C . VAL A 1 28 ? -6.116 0.573 0.078 1.00 0.00 28 VAL A C 8
ATOM 7092 O O . VAL A 1 28 ? -6.430 1.349 -0.825 1.00 0.00 28 VAL A O 8
ATOM 7105 N N . PHE A 1 29 ? -5.536 -0.602 -0.147 1.00 0.00 29 PHE A N 8
ATOM 7106 C CA . PHE A 1 29 ? -5.227 -1.055 -1.499 1.00 0.00 29 PHE A CA 8
ATOM 7107 C C . PHE A 1 29 ? -5.542 -2.540 -1.659 1.00 0.00 29 PHE A C 8
ATOM 7108 O O . PHE A 1 29 ? -5.293 -3.340 -0.757 1.00 0.00 29 PHE A O 8
ATOM 7125 N N . HIS A 1 30 ? -6.093 -2.900 -2.814 1.00 0.00 30 HIS A N 8
ATOM 7126 C CA . HIS A 1 30 ? -6.442 -4.288 -3.094 1.00 0.00 30 HIS A CA 8
ATOM 7127 C C . HIS A 1 30 ? -5.197 -5.170 -3.109 1.00 0.00 30 HIS A C 8
ATOM 7128 O O . HIS A 1 30 ? -4.126 -4.743 -3.541 1.00 0.00 30 HIS A O 8
ATOM 7142 N N . VAL A 1 31 ? -5.344 -6.402 -2.632 1.00 0.00 31 VAL A N 8
ATOM 7143 C CA . VAL A 1 31 ? -4.232 -7.344 -2.590 1.00 0.00 31 VAL A CA 8
ATOM 7144 C C . VAL A 1 31 ? -3.435 -7.311 -3.889 1.00 0.00 31 VAL A C 8
ATOM 7145 O O . VAL A 1 31 ? -2.225 -7.533 -3.893 1.00 0.00 31 VAL A O 8
ATOM 7158 N N . GLY A 1 32 ? -4.123 -7.031 -4.992 1.00 0.00 32 GLY A N 8
ATOM 7159 C CA . GLY A 1 32 ? -3.463 -6.974 -6.283 1.00 0.00 32 GLY A CA 8
ATOM 7160 C C . GLY A 1 32 ? -2.953 -5.585 -6.612 1.00 0.00 32 GLY A C 8
ATOM 7161 O O . GLY A 1 32 ? -1.822 -5.423 -7.072 1.00 0.00 32 GLY A O 8
ATOM 7165 N N . CYS A 1 33 ? -3.788 -4.578 -6.379 1.00 0.00 33 CYS A N 8
ATOM 7166 C CA . CYS A 1 33 ? -3.418 -3.196 -6.655 1.00 0.00 33 CYS A CA 8
ATOM 7167 C C . CYS A 1 33 ? -2.139 -2.817 -5.914 1.00 0.00 33 CYS A C 8
ATOM 7168 O O . CYS A 1 33 ? -1.213 -2.254 -6.499 1.00 0.00 33 CYS A O 8
ATOM 7175 N N . PHE A 1 34 ? -2.095 -3.130 -4.623 1.00 0.00 34 PHE A N 8
ATOM 7176 C CA . PHE A 1 34 ? -0.930 -2.822 -3.801 1.00 0.00 34 PHE A CA 8
ATOM 7177 C C . PHE A 1 34 ? 0.322 -3.494 -4.358 1.00 0.00 34 PHE A C 8
ATOM 7178 O O . PHE A 1 34 ? 0.531 -4.693 -4.173 1.00 0.00 34 PHE A O 8
ATOM 7195 N N . VAL A 1 35 ? 1.151 -2.711 -5.041 1.00 0.00 35 VAL A N 8
ATOM 7196 C CA . VAL A 1 35 ? 2.383 -3.229 -5.625 1.00 0.00 35 VAL A CA 8
ATOM 7197 C C . VAL A 1 35 ? 3.506 -2.202 -5.538 1.00 0.00 35 VAL A C 8
ATOM 7198 O O . VAL A 1 35 ? 3.303 -1.081 -5.072 1.00 0.00 35 VAL A O 8
ATOM 7211 N N . CYS A 1 36 ? 4.694 -2.593 -5.989 1.00 0.00 36 CYS A N 8
ATOM 7212 C CA . CYS A 1 36 ? 5.851 -1.707 -5.962 1.00 0.00 36 CYS A CA 8
ATOM 7213 C C . CYS A 1 36 ? 5.644 -0.512 -6.888 1.00 0.00 36 CYS A C 8
ATOM 7214 O O . CYS A 1 36 ? 4.710 -0.490 -7.690 1.00 0.00 36 CYS A O 8
ATOM 7221 N N . SER A 1 37 ? 6.522 0.479 -6.772 1.00 0.00 37 SER A N 8
ATOM 7222 C CA . SER A 1 37 ? 6.433 1.679 -7.596 1.00 0.00 37 SER A CA 8
ATOM 7223 C C . SER A 1 37 ? 7.405 1.604 -8.770 1.00 0.00 37 SER A C 8
ATOM 7224 O O . SER A 1 37 ? 7.208 2.256 -9.796 1.00 0.00 37 SER A O 8
ATOM 7232 N N . THR A 1 38 ? 8.454 0.804 -8.612 1.00 0.00 38 THR A N 8
ATOM 7233 C CA . THR A 1 38 ? 9.458 0.644 -9.657 1.00 0.00 38 THR A CA 8
ATOM 7234 C C . THR A 1 38 ? 9.195 -0.609 -10.483 1.00 0.00 38 THR A C 8
ATOM 7235 O O . THR A 1 38 ? 8.922 -0.529 -11.681 1.00 0.00 38 THR A O 8
ATOM 7246 N N . CYS A 1 39 ? 9.279 -1.767 -9.837 1.00 0.00 39 CYS A N 8
ATOM 7247 C CA . CYS A 1 39 ? 9.050 -3.039 -10.512 1.00 0.00 39 CYS A CA 8
ATOM 7248 C C . CYS A 1 39 ? 7.560 -3.365 -10.569 1.00 0.00 39 CYS A C 8
ATOM 7249 O O . CYS A 1 39 ? 7.135 -4.245 -11.316 1.00 0.00 39 CYS A O 8
ATOM 7256 N N . ARG A 1 40 ? 6.773 -2.647 -9.773 1.00 0.00 40 ARG A N 8
ATOM 7257 C CA . ARG A 1 40 ? 5.331 -2.860 -9.732 1.00 0.00 40 ARG A CA 8
ATOM 7258 C C . ARG A 1 40 ? 5.006 -4.317 -9.413 1.00 0.00 40 ARG A C 8
ATOM 7259 O O . ARG A 1 40 ? 4.181 -4.939 -10.081 1.00 0.00 40 ARG A O 8
ATOM 7280 N N . ALA A 1 41 ? 5.660 -4.853 -8.388 1.00 0.00 41 ALA A N 8
ATOM 7281 C CA . ALA A 1 41 ? 5.439 -6.235 -7.980 1.00 0.00 41 ALA A CA 8
ATOM 7282 C C . ALA A 1 41 ? 4.487 -6.311 -6.791 1.00 0.00 41 ALA A C 8
ATOM 7283 O O . ALA A 1 41 ? 4.402 -5.378 -5.993 1.00 0.00 41 ALA A O 8
ATOM 7290 N N . GLN A 1 42 ? 3.774 -7.427 -6.681 1.00 0.00 42 GLN A N 8
ATOM 7291 C CA . GLN A 1 42 ? 2.826 -7.623 -5.590 1.00 0.00 42 GLN A CA 8
ATOM 7292 C C . GLN A 1 42 ? 3.529 -7.545 -4.239 1.00 0.00 42 GLN A C 8
ATOM 7293 O O . GLN A 1 42 ? 4.520 -8.237 -4.001 1.00 0.00 42 GLN A O 8
ATOM 7307 N N . LEU A 1 43 ? 3.011 -6.698 -3.356 1.00 0.00 43 LEU A N 8
ATOM 7308 C CA . LEU A 1 43 ? 3.589 -6.529 -2.027 1.00 0.00 43 LEU A CA 8
ATOM 7309 C C . LEU A 1 43 ? 2.652 -7.071 -0.953 1.00 0.00 43 LEU A C 8
ATOM 7310 O O . LEU A 1 43 ? 2.798 -6.757 0.229 1.00 0.00 43 LEU A O 8
ATOM 7326 N N . ARG A 1 44 ? 1.690 -7.888 -1.371 1.00 0.00 44 ARG A N 8
ATOM 7327 C CA . ARG A 1 44 ? 0.730 -8.475 -0.444 1.00 0.00 44 ARG A CA 8
ATOM 7328 C C . ARG A 1 44 ? 1.362 -9.620 0.342 1.00 0.00 44 ARG A C 8
ATOM 7329 O O . ARG A 1 44 ? 1.943 -10.537 -0.237 1.00 0.00 44 ARG A O 8
ATOM 7350 N N . GLY A 1 45 ? 1.244 -9.559 1.665 1.00 0.00 45 GLY A N 8
ATOM 7351 C CA . GLY A 1 45 ? 1.809 -10.596 2.509 1.00 0.00 45 GLY A CA 8
ATOM 7352 C C . GLY A 1 45 ? 3.313 -10.713 2.355 1.00 0.00 45 GLY A C 8
ATOM 7353 O O . GLY A 1 45 ? 3.835 -11.801 2.119 1.00 0.00 45 GLY A O 8
ATOM 7357 N N . GLN A 1 46 ? 4.009 -9.588 2.488 1.00 0.00 46 GLN A N 8
ATOM 7358 C CA . GLN A 1 46 ? 5.461 -9.570 2.359 1.00 0.00 46 GLN A CA 8
ATOM 7359 C C . GLN A 1 46 ? 6.036 -8.252 2.868 1.00 0.00 46 GLN A C 8
ATOM 7360 O O . GLN A 1 46 ? 5.301 -7.294 3.109 1.00 0.00 46 GLN A O 8
ATOM 7374 N N . HIS A 1 47 ? 7.355 -8.210 3.030 1.00 0.00 47 HIS A N 8
ATOM 7375 C CA . HIS A 1 47 ? 8.028 -7.009 3.510 1.00 0.00 47 HIS A CA 8
ATOM 7376 C C . HIS A 1 47 ? 8.175 -5.984 2.389 1.00 0.00 47 HIS A C 8
ATOM 7377 O O . HIS A 1 47 ? 8.175 -6.335 1.209 1.00 0.00 47 HIS A O 8
ATOM 7392 N N . PHE A 1 48 ? 8.300 -4.716 2.766 1.00 0.00 48 PHE A N 8
ATOM 7393 C CA . PHE A 1 48 ? 8.446 -3.639 1.793 1.00 0.00 48 PHE A CA 8
ATOM 7394 C C . PHE A 1 48 ? 8.965 -2.369 2.460 1.00 0.00 48 PHE A C 8
ATOM 7395 O O . PHE A 1 48 ? 8.941 -2.244 3.685 1.00 0.00 48 PHE A O 8
ATOM 7412 N N . TYR A 1 49 ? 9.433 -1.430 1.647 1.00 0.00 49 TYR A N 8
ATOM 7413 C CA . TYR A 1 49 ? 9.961 -0.170 2.158 1.00 0.00 49 TYR A CA 8
ATOM 7414 C C . TYR A 1 49 ? 9.027 0.988 1.820 1.00 0.00 49 TYR A C 8
ATOM 7415 O O . TYR A 1 49 ? 8.449 1.038 0.735 1.00 0.00 49 TYR A O 8
ATOM 7433 N N . ALA A 1 50 ? 8.886 1.919 2.759 1.00 0.00 50 ALA A N 8
ATOM 7434 C CA . ALA A 1 50 ? 8.026 3.079 2.562 1.00 0.00 50 ALA A CA 8
ATOM 7435 C C . ALA A 1 50 ? 8.849 4.353 2.409 1.00 0.00 50 ALA A C 8
ATOM 7436 O O . ALA A 1 50 ? 9.463 4.826 3.366 1.00 0.00 50 ALA A O 8
ATOM 7443 N N . VAL A 1 51 ? 8.858 4.906 1.200 1.00 0.00 51 VAL A N 8
ATOM 7444 C CA . VAL A 1 51 ? 9.605 6.126 0.923 1.00 0.00 51 VAL A CA 8
ATOM 7445 C C . VAL A 1 51 ? 8.781 7.097 0.085 1.00 0.00 51 VAL A C 8
ATOM 7446 O O . VAL A 1 51 ? 8.341 6.763 -1.015 1.00 0.00 51 VAL A O 8
ATOM 7459 N N . GLU A 1 52 ? 8.576 8.300 0.612 1.00 0.00 52 GLU A N 8
ATOM 7460 C CA . GLU A 1 52 ? 7.804 9.319 -0.089 1.00 0.00 52 GLU A CA 8
ATOM 7461 C C . GLU A 1 52 ? 6.365 8.861 -0.301 1.00 0.00 52 GLU A C 8
ATOM 7462 O O . GLU A 1 52 ? 5.753 9.156 -1.328 1.00 0.00 52 GLU A O 8
ATOM 7474 N N . ARG A 1 53 ? 5.830 8.137 0.676 1.00 0.00 53 ARG A N 8
ATOM 7475 C CA . ARG A 1 53 ? 4.463 7.635 0.596 1.00 0.00 53 ARG A CA 8
ATOM 7476 C C . ARG A 1 53 ? 4.322 6.620 -0.534 1.00 0.00 53 ARG A C 8
ATOM 7477 O O . ARG A 1 53 ? 3.309 6.592 -1.234 1.00 0.00 53 ARG A O 8
ATOM 7498 N N . ARG A 1 54 ? 5.344 5.788 -0.707 1.00 0.00 54 ARG A N 8
ATOM 7499 C CA . ARG A 1 54 ? 5.335 4.773 -1.753 1.00 0.00 54 ARG A CA 8
ATOM 7500 C C . ARG A 1 54 ? 5.725 3.409 -1.190 1.00 0.00 54 ARG A C 8
ATOM 7501 O O . ARG A 1 54 ? 6.047 3.283 -0.010 1.00 0.00 54 ARG A O 8
ATOM 7522 N N . ALA A 1 55 ? 5.692 2.392 -2.044 1.00 0.00 55 ALA A N 8
ATOM 7523 C CA . ALA A 1 55 ? 6.043 1.038 -1.633 1.00 0.00 55 ALA A CA 8
ATOM 7524 C C . ALA A 1 55 ? 7.142 0.462 -2.521 1.00 0.00 55 ALA A C 8
ATOM 7525 O O . ALA A 1 55 ? 6.944 0.263 -3.720 1.00 0.00 55 ALA A O 8
ATOM 7532 N N . TYR A 1 56 ? 8.300 0.199 -1.925 1.00 0.00 56 TYR A N 8
ATOM 7533 C CA . TYR A 1 56 ? 9.431 -0.351 -2.663 1.00 0.00 56 TYR A CA 8
ATOM 7534 C C . TYR A 1 56 ? 9.849 -1.703 -2.092 1.00 0.00 56 TYR A C 8
ATOM 7535 O O . TYR A 1 56 ? 10.206 -1.811 -0.918 1.00 0.00 56 TYR A O 8
ATOM 7553 N N . CYS A 1 57 ? 9.801 -2.732 -2.930 1.00 0.00 57 CYS A N 8
ATOM 7554 C CA . CYS A 1 57 ? 10.174 -4.078 -2.512 1.00 0.00 57 CYS A CA 8
ATOM 7555 C C . CYS A 1 57 ? 11.663 -4.153 -2.185 1.00 0.00 57 CYS A C 8
ATOM 7556 O O . CYS A 1 57 ? 12.482 -3.495 -2.825 1.00 0.00 57 CYS A O 8
ATOM 7563 N N . GLU A 1 58 ? 12.004 -4.960 -1.185 1.00 0.00 58 GLU A N 8
ATOM 7564 C CA . GLU A 1 58 ? 13.394 -5.120 -0.774 1.00 0.00 58 GLU A CA 8
ATOM 7565 C C . GLU A 1 58 ? 14.331 -5.021 -1.973 1.00 0.00 58 GLU A C 8
ATOM 7566 O O . GLU A 1 58 ? 15.270 -4.226 -1.977 1.00 0.00 58 GLU A O 8
ATOM 7578 N N . GLY A 1 59 ? 14.069 -5.836 -2.991 1.00 0.00 59 GLY A N 8
ATOM 7579 C CA . GLY A 1 59 ? 14.898 -5.826 -4.182 1.00 0.00 59 GLY A CA 8
ATOM 7580 C C . GLY A 1 59 ? 15.115 -4.427 -4.725 1.00 0.00 59 GLY A C 8
ATOM 7581 O O . GLY A 1 59 ? 16.252 -3.967 -4.838 1.00 0.00 59 GLY A O 8
ATOM 7585 N N . CYS A 1 60 ? 14.024 -3.750 -5.064 1.00 0.00 60 CYS A N 8
ATOM 7586 C CA . CYS A 1 60 ? 14.099 -2.396 -5.600 1.00 0.00 60 CYS A CA 8
ATOM 7587 C C . CYS A 1 60 ? 14.786 -1.457 -4.613 1.00 0.00 60 CYS A C 8
ATOM 7588 O O . CYS A 1 60 ? 15.793 -0.828 -4.936 1.00 0.00 60 CYS A O 8
ATOM 7595 N N . TYR A 1 61 ? 14.233 -1.368 -3.408 1.00 0.00 61 TYR A N 8
ATOM 7596 C CA . TYR A 1 61 ? 14.790 -0.504 -2.374 1.00 0.00 61 TYR A CA 8
ATOM 7597 C C . TYR A 1 61 ? 16.314 -0.586 -2.358 1.00 0.00 61 TYR A C 8
ATOM 7598 O O . TYR A 1 61 ? 17.000 0.427 -2.223 1.00 0.00 61 TYR A O 8
ATOM 7616 N N . VAL A 1 62 ? 16.836 -1.800 -2.499 1.00 0.00 62 VAL A N 8
ATOM 7617 C CA . VAL A 1 62 ? 18.278 -2.015 -2.503 1.00 0.00 62 VAL A CA 8
ATOM 7618 C C . VAL A 1 62 ? 18.902 -1.531 -3.807 1.00 0.00 62 VAL A C 8
ATOM 7619 O O . VAL A 1 62 ? 19.998 -0.971 -3.812 1.00 0.00 62 VAL A O 8
ATOM 7632 N N . ALA A 1 63 ? 18.197 -1.750 -4.912 1.00 0.00 63 ALA A N 8
ATOM 7633 C CA . ALA A 1 63 ? 18.680 -1.334 -6.222 1.00 0.00 63 ALA A CA 8
ATOM 7634 C C . ALA A 1 63 ? 18.803 0.184 -6.306 1.00 0.00 63 ALA A C 8
ATOM 7635 O O . ALA A 1 63 ? 19.728 0.710 -6.925 1.00 0.00 63 ALA A O 8
ATOM 7642 N N . THR A 1 64 ? 17.863 0.884 -5.678 1.00 0.00 64 THR A N 8
ATOM 7643 C CA . THR A 1 64 ? 17.865 2.342 -5.683 1.00 0.00 64 THR A CA 8
ATOM 7644 C C . THR A 1 64 ? 19.106 2.892 -4.990 1.00 0.00 64 THR A C 8
ATOM 7645 O O . THR A 1 64 ? 19.727 3.842 -5.469 1.00 0.00 64 THR A O 8
ATOM 7656 N N . LEU A 1 65 ? 19.465 2.290 -3.862 1.00 0.00 65 LEU A N 8
ATOM 7657 C CA . LEU A 1 65 ? 20.635 2.719 -3.103 1.00 0.00 65 LEU A CA 8
ATOM 7658 C C . LEU A 1 65 ? 21.892 2.668 -3.965 1.00 0.00 65 LEU A C 8
ATOM 7659 O O . LEU A 1 65 ? 22.658 3.629 -4.019 1.00 0.00 65 LEU A O 8
ATOM 7675 N N . GLU A 1 66 ? 22.096 1.540 -4.639 1.00 0.00 66 GLU A N 8
ATOM 7676 C CA . GLU A 1 66 ? 23.260 1.365 -5.500 1.00 0.00 66 GLU A CA 8
ATOM 7677 C C . GLU A 1 66 ? 23.160 2.252 -6.737 1.00 0.00 66 GLU A C 8
ATOM 7678 O O . GLU A 1 66 ? 24.152 2.829 -7.182 1.00 0.00 66 GLU A O 8
ATOM 7690 N N . SER A 1 67 ? 21.955 2.357 -7.288 1.00 0.00 67 SER A N 8
ATOM 7691 C CA . SER A 1 67 ? 21.725 3.170 -8.476 1.00 0.00 67 SER A CA 8
ATOM 7692 C C . SER A 1 67 ? 21.419 4.615 -8.094 1.00 0.00 67 SER A C 8
ATOM 7693 O O . SER A 1 67 ? 20.342 4.920 -7.585 1.00 0.00 67 SER A O 8
ATOM 7701 N N . GLY A 1 68 ? 22.377 5.503 -8.346 1.00 0.00 68 GLY A N 8
ATOM 7702 C CA . GLY A 1 68 ? 22.192 6.905 -8.022 1.00 0.00 68 GLY A CA 8
ATOM 7703 C C . GLY A 1 68 ? 22.645 7.240 -6.615 1.00 0.00 68 GLY A C 8
ATOM 7704 O O . GLY A 1 68 ? 23.047 6.368 -5.845 1.00 0.00 68 GLY A O 8
ATOM 7708 N N . PRO A 1 69 ? 22.583 8.533 -6.262 1.00 0.00 69 PRO A N 8
ATOM 7709 C CA . PRO A 1 69 ? 22.987 9.011 -4.936 1.00 0.00 69 PRO A CA 8
ATOM 7710 C C . PRO A 1 69 ? 22.025 8.565 -3.841 1.00 0.00 69 PRO A C 8
ATOM 7711 O O . PRO A 1 69 ? 20.904 8.140 -4.121 1.00 0.00 69 PRO A O 8
ATOM 7722 N N . SER A 1 70 ? 22.470 8.663 -2.592 1.00 0.00 70 SER A N 8
ATOM 7723 C CA . SER A 1 70 ? 21.649 8.266 -1.454 1.00 0.00 70 SER A CA 8
ATOM 7724 C C . SER A 1 70 ? 20.593 9.325 -1.151 1.00 0.00 70 SER A C 8
ATOM 7725 O O . SER A 1 70 ? 20.563 10.385 -1.776 1.00 0.00 70 SER A O 8
ATOM 7733 N N . SER A 1 71 ? 19.727 9.028 -0.187 1.00 0.00 71 SER A N 8
ATOM 7734 C CA . SER A 1 71 ? 18.666 9.951 0.198 1.00 0.00 71 SER A CA 8
ATOM 7735 C C . SER A 1 71 ? 19.096 10.810 1.384 1.00 0.00 71 SER A C 8
ATOM 7736 O O . SER A 1 71 ? 19.138 12.036 1.294 1.00 0.00 71 SER A O 8
ATOM 7744 N N . GLY A 1 72 ? 19.417 10.155 2.496 1.00 0.00 72 GLY A N 8
ATOM 7745 C CA . GLY A 1 72 ? 19.840 10.872 3.684 1.00 0.00 72 GLY A CA 8
ATOM 7746 C C . GLY A 1 72 ? 19.115 12.193 3.853 1.00 0.00 72 GLY A C 8
ATOM 7747 O O . GLY A 1 72 ? 19.770 13.231 3.927 1.00 0.00 72 GLY A O 8
ATOM 7753 N N . GLY A 1 1 ? -27.408 -2.065 5.145 1.00 0.00 1 GLY A N 9
ATOM 7754 C CA . GLY A 1 1 ? -27.348 -1.646 6.533 1.00 0.00 1 GLY A CA 9
ATOM 7755 C C . GLY A 1 1 ? -26.541 -0.377 6.722 1.00 0.00 1 GLY A C 9
ATOM 7756 O O . GLY A 1 1 ? -27.073 0.728 6.608 1.00 0.00 1 GLY A O 9
ATOM 7760 N N . SER A 1 2 ? -25.254 -0.533 7.012 1.00 0.00 2 SER A N 9
ATOM 7761 C CA . SER A 1 2 ? -24.373 0.610 7.223 1.00 0.00 2 SER A CA 9
ATOM 7762 C C . SER A 1 2 ? -23.732 1.050 5.911 1.00 0.00 2 SER A C 9
ATOM 7763 O O . SER A 1 2 ? -23.302 0.221 5.108 1.00 0.00 2 SER A O 9
ATOM 7771 N N . SER A 1 3 ? -23.670 2.361 5.700 1.00 0.00 3 SER A N 9
ATOM 7772 C CA . SER A 1 3 ? -23.085 2.913 4.483 1.00 0.00 3 SER A CA 9
ATOM 7773 C C . SER A 1 3 ? -21.683 3.451 4.751 1.00 0.00 3 SER A C 9
ATOM 7774 O O . SER A 1 3 ? -21.457 4.168 5.725 1.00 0.00 3 SER A O 9
ATOM 7782 N N . GLY A 1 4 ? -20.743 3.099 3.879 1.00 0.00 4 GLY A N 9
ATOM 7783 C CA . GLY A 1 4 ? -19.375 3.555 4.038 1.00 0.00 4 GLY A CA 9
ATOM 7784 C C . GLY A 1 4 ? -18.385 2.408 4.094 1.00 0.00 4 GLY A C 9
ATOM 7785 O O . GLY A 1 4 ? -18.520 1.503 4.917 1.00 0.00 4 GLY A O 9
ATOM 7789 N N . SER A 1 5 ? -17.387 2.446 3.216 1.00 0.00 5 SER A N 9
ATOM 7790 C CA . SER A 1 5 ? -16.374 1.399 3.166 1.00 0.00 5 SER A CA 9
ATOM 7791 C C . SER A 1 5 ? -14.998 1.989 2.870 1.00 0.00 5 SER A C 9
ATOM 7792 O O . SER A 1 5 ? -14.872 3.174 2.563 1.00 0.00 5 SER A O 9
ATOM 7800 N N . SER A 1 6 ? -13.970 1.152 2.964 1.00 0.00 6 SER A N 9
ATOM 7801 C CA . SER A 1 6 ? -12.602 1.590 2.711 1.00 0.00 6 SER A CA 9
ATOM 7802 C C . SER A 1 6 ? -12.296 1.578 1.216 1.00 0.00 6 SER A C 9
ATOM 7803 O O . SER A 1 6 ? -12.246 0.521 0.589 1.00 0.00 6 SER A O 9
ATOM 7811 N N . GLY A 1 7 ? -12.093 2.764 0.651 1.00 0.00 7 GLY A N 9
ATOM 7812 C CA . GLY A 1 7 ? -11.795 2.870 -0.766 1.00 0.00 7 GLY A CA 9
ATOM 7813 C C . GLY A 1 7 ? -10.391 2.404 -1.099 1.00 0.00 7 GLY A C 9
ATOM 7814 O O . GLY A 1 7 ? -9.521 2.359 -0.229 1.00 0.00 7 GLY A O 9
ATOM 7818 N N . CYS A 1 8 ? -10.170 2.054 -2.362 1.00 0.00 8 CYS A N 9
ATOM 7819 C CA . CYS A 1 8 ? -8.863 1.587 -2.809 1.00 0.00 8 CYS A CA 9
ATOM 7820 C C . CYS A 1 8 ? -8.051 2.732 -3.405 1.00 0.00 8 CYS A C 9
ATOM 7821 O O . CYS A 1 8 ? -8.355 3.224 -4.491 1.00 0.00 8 CYS A O 9
ATOM 7828 N N . GLY A 1 9 ? -7.014 3.152 -2.686 1.00 0.00 9 GLY A N 9
ATOM 7829 C CA . GLY A 1 9 ? -6.174 4.236 -3.160 1.00 0.00 9 GLY A CA 9
ATOM 7830 C C . GLY A 1 9 ? -5.584 3.958 -4.528 1.00 0.00 9 GLY A C 9
ATOM 7831 O O . GLY A 1 9 ? -5.311 4.881 -5.294 1.00 0.00 9 GLY A O 9
ATOM 7835 N N . GLY A 1 10 ? -5.385 2.679 -4.836 1.00 0.00 10 GLY A N 9
ATOM 7836 C CA . GLY A 1 10 ? -4.824 2.305 -6.121 1.00 0.00 10 GLY A CA 9
ATOM 7837 C C . GLY A 1 10 ? -5.758 2.613 -7.274 1.00 0.00 10 GLY A C 9
ATOM 7838 O O . GLY A 1 10 ? -5.529 3.554 -8.035 1.00 0.00 10 GLY A O 9
ATOM 7842 N N . CYS A 1 11 ? -6.814 1.817 -7.407 1.00 0.00 11 CYS A N 9
ATOM 7843 C CA . CYS A 1 11 ? -7.786 2.008 -8.477 1.00 0.00 11 CYS A CA 9
ATOM 7844 C C . CYS A 1 11 ? -8.880 2.983 -8.051 1.00 0.00 11 CYS A C 9
ATOM 7845 O O . CYS A 1 11 ? -9.232 3.899 -8.793 1.00 0.00 11 CYS A O 9
ATOM 7852 N N . GLY A 1 12 ? -9.413 2.779 -6.850 1.00 0.00 12 GLY A N 9
ATOM 7853 C CA . GLY A 1 12 ? -10.461 3.647 -6.346 1.00 0.00 12 GLY A CA 9
ATOM 7854 C C . GLY A 1 12 ? -11.678 2.875 -5.876 1.00 0.00 12 GLY A C 9
ATOM 7855 O O . GLY A 1 12 ? -12.350 3.281 -4.929 1.00 0.00 12 GLY A O 9
ATOM 7859 N N . GLU A 1 13 ? -11.962 1.760 -6.541 1.00 0.00 13 GLU A N 9
ATOM 7860 C CA . GLU A 1 13 ? -13.109 0.932 -6.187 1.00 0.00 13 GLU A CA 9
ATOM 7861 C C . GLU A 1 13 ? -13.064 0.543 -4.712 1.00 0.00 13 GLU A C 9
ATOM 7862 O O . GLU A 1 13 ? -11.997 0.265 -4.164 1.00 0.00 13 GLU A O 9
ATOM 7874 N N . ASP A 1 14 ? -14.230 0.528 -4.075 1.00 0.00 14 ASP A N 9
ATOM 7875 C CA . ASP A 1 14 ? -14.325 0.173 -2.663 1.00 0.00 14 ASP A CA 9
ATOM 7876 C C . ASP A 1 14 ? -13.675 -1.181 -2.398 1.00 0.00 14 ASP A C 9
ATOM 7877 O O . ASP A 1 14 ? -13.668 -2.058 -3.262 1.00 0.00 14 ASP A O 9
ATOM 7886 N N . VAL A 1 15 ? -13.129 -1.344 -1.197 1.00 0.00 15 VAL A N 9
ATOM 7887 C CA . VAL A 1 15 ? -12.476 -2.592 -0.817 1.00 0.00 15 VAL A CA 9
ATOM 7888 C C . VAL A 1 15 ? -13.289 -3.339 0.234 1.00 0.00 15 VAL A C 9
ATOM 7889 O O . VAL A 1 15 ? -13.374 -2.913 1.386 1.00 0.00 15 VAL A O 9
ATOM 7902 N N . VAL A 1 16 ? -13.884 -4.457 -0.170 1.00 0.00 16 VAL A N 9
ATOM 7903 C CA . VAL A 1 16 ? -14.689 -5.265 0.738 1.00 0.00 16 VAL A CA 9
ATOM 7904 C C . VAL A 1 16 ? -14.153 -6.690 0.827 1.00 0.00 16 VAL A C 9
ATOM 7905 O O . VAL A 1 16 ? -13.684 -7.251 -0.162 1.00 0.00 16 VAL A O 9
ATOM 7918 N N . GLY A 1 17 ? -14.226 -7.271 2.021 1.00 0.00 17 GLY A N 9
ATOM 7919 C CA . GLY A 1 17 ? -13.745 -8.626 2.218 1.00 0.00 17 GLY A CA 9
ATOM 7920 C C . GLY A 1 17 ? -13.452 -8.932 3.673 1.00 0.00 17 GLY A C 9
ATOM 7921 O O . GLY A 1 17 ? -12.454 -8.467 4.223 1.00 0.00 17 GLY A O 9
ATOM 7925 N N . ASP A 1 18 ? -14.325 -9.713 4.299 1.00 0.00 18 ASP A N 9
ATOM 7926 C CA . ASP A 1 18 ? -14.155 -10.080 5.700 1.00 0.00 18 ASP A CA 9
ATOM 7927 C C . ASP A 1 18 ? -12.682 -10.301 6.029 1.00 0.00 18 ASP A C 9
ATOM 7928 O O . ASP A 1 18 ? -12.199 -9.873 7.077 1.00 0.00 18 ASP A O 9
ATOM 7937 N N . GLY A 1 19 ? -11.973 -10.972 5.127 1.00 0.00 19 GLY A N 9
ATOM 7938 C CA . GLY A 1 19 ? -10.563 -11.239 5.341 1.00 0.00 19 GLY A CA 9
ATOM 7939 C C . GLY A 1 19 ? -9.697 -10.726 4.208 1.00 0.00 19 GLY A C 9
ATOM 7940 O O . GLY A 1 19 ? -8.774 -11.408 3.765 1.00 0.00 19 GLY A O 9
ATOM 7944 N N . ALA A 1 20 ? -9.996 -9.519 3.737 1.00 0.00 20 ALA A N 9
ATOM 7945 C CA . ALA A 1 20 ? -9.238 -8.915 2.648 1.00 0.00 20 ALA A CA 9
ATOM 7946 C C . ALA A 1 20 ? -9.021 -7.426 2.891 1.00 0.00 20 ALA A C 9
ATOM 7947 O O . ALA A 1 20 ? -9.505 -6.870 3.877 1.00 0.00 20 ALA A O 9
ATOM 7954 N N . GLY A 1 21 ? -8.289 -6.783 1.986 1.00 0.00 21 GLY A N 9
ATOM 7955 C CA . GLY A 1 21 ? -8.019 -5.364 2.122 1.00 0.00 21 GLY A CA 9
ATOM 7956 C C . GLY A 1 21 ? -6.662 -5.087 2.738 1.00 0.00 21 GLY A C 9
ATOM 7957 O O . GLY A 1 21 ? -6.459 -5.302 3.933 1.00 0.00 21 GLY A O 9
ATOM 7961 N N . VAL A 1 22 ? -5.729 -4.610 1.920 1.00 0.00 22 VAL A N 9
ATOM 7962 C CA . VAL A 1 22 ? -4.384 -4.304 2.392 1.00 0.00 22 VAL A CA 9
ATOM 7963 C C . VAL A 1 22 ? -4.287 -2.863 2.880 1.00 0.00 22 VAL A C 9
ATOM 7964 O O . VAL A 1 22 ? -4.565 -1.924 2.134 1.00 0.00 22 VAL A O 9
ATOM 7977 N N . VAL A 1 23 ? -3.890 -2.696 4.137 1.00 0.00 23 VAL A N 9
ATOM 7978 C CA . VAL A 1 23 ? -3.754 -1.369 4.726 1.00 0.00 23 VAL A CA 9
ATOM 7979 C C . VAL A 1 23 ? -2.287 -0.974 4.858 1.00 0.00 23 VAL A C 9
ATOM 7980 O O . VAL A 1 23 ? -1.540 -1.574 5.630 1.00 0.00 23 VAL A O 9
ATOM 7993 N N . ALA A 1 24 ? -1.882 0.041 4.101 1.00 0.00 24 ALA A N 9
ATOM 7994 C CA . ALA A 1 24 ? -0.506 0.518 4.136 1.00 0.00 24 ALA A CA 9
ATOM 7995 C C . ALA A 1 24 ? -0.442 2.026 3.922 1.00 0.00 24 ALA A C 9
ATOM 7996 O O . ALA A 1 24 ? -1.185 2.580 3.110 1.00 0.00 24 ALA A O 9
ATOM 8003 N N . LEU A 1 25 ? 0.448 2.686 4.654 1.00 0.00 25 LEU A N 9
ATOM 8004 C CA . LEU A 1 25 ? 0.608 4.132 4.545 1.00 0.00 25 LEU A CA 9
ATOM 8005 C C . LEU A 1 25 ? -0.711 4.848 4.815 1.00 0.00 25 LEU A C 9
ATOM 8006 O O . LEU A 1 25 ? -1.058 5.811 4.131 1.00 0.00 25 LEU A O 9
ATOM 8022 N N . ASP A 1 26 ? -1.441 4.373 5.818 1.00 0.00 26 ASP A N 9
ATOM 8023 C CA . ASP A 1 26 ? -2.721 4.970 6.182 1.00 0.00 26 ASP A CA 9
ATOM 8024 C C . ASP A 1 26 ? -3.684 4.954 4.999 1.00 0.00 26 ASP A C 9
ATOM 8025 O O . ASP A 1 26 ? -4.519 5.846 4.854 1.00 0.00 26 ASP A O 9
ATOM 8034 N N . ARG A 1 27 ? -3.560 3.934 4.156 1.00 0.00 27 ARG A N 9
ATOM 8035 C CA . ARG A 1 27 ? -4.418 3.802 2.985 1.00 0.00 27 ARG A CA 9
ATOM 8036 C C . ARG A 1 27 ? -4.837 2.350 2.777 1.00 0.00 27 ARG A C 9
ATOM 8037 O O . ARG A 1 27 ? -4.382 1.454 3.489 1.00 0.00 27 ARG A O 9
ATOM 8058 N N . VAL A 1 28 ? -5.708 2.124 1.798 1.00 0.00 28 VAL A N 9
ATOM 8059 C CA . VAL A 1 28 ? -6.188 0.781 1.497 1.00 0.00 28 VAL A CA 9
ATOM 8060 C C . VAL A 1 28 ? -6.016 0.455 0.018 1.00 0.00 28 VAL A C 9
ATOM 8061 O O . VAL A 1 28 ? -6.421 1.229 -0.851 1.00 0.00 28 VAL A O 9
ATOM 8074 N N . PHE A 1 29 ? -5.413 -0.695 -0.263 1.00 0.00 29 PHE A N 9
ATOM 8075 C CA . PHE A 1 29 ? -5.187 -1.124 -1.638 1.00 0.00 29 PHE A CA 9
ATOM 8076 C C . PHE A 1 29 ? -5.518 -2.604 -1.808 1.00 0.00 29 PHE A C 9
ATOM 8077 O O . PHE A 1 29 ? -5.270 -3.413 -0.913 1.00 0.00 29 PHE A O 9
ATOM 8094 N N . HIS A 1 30 ? -6.079 -2.951 -2.962 1.00 0.00 30 HIS A N 9
ATOM 8095 C CA . HIS A 1 30 ? -6.444 -4.333 -3.250 1.00 0.00 30 HIS A CA 9
ATOM 8096 C C . HIS A 1 30 ? -5.204 -5.219 -3.322 1.00 0.00 30 HIS A C 9
ATOM 8097 O O . HIS A 1 30 ? -4.192 -4.840 -3.912 1.00 0.00 30 HIS A O 9
ATOM 8111 N N . VAL A 1 31 ? -5.289 -6.400 -2.718 1.00 0.00 31 VAL A N 9
ATOM 8112 C CA . VAL A 1 31 ? -4.174 -7.339 -2.714 1.00 0.00 31 VAL A CA 9
ATOM 8113 C C . VAL A 1 31 ? -3.380 -7.254 -4.012 1.00 0.00 31 VAL A C 9
ATOM 8114 O O . VAL A 1 31 ? -2.153 -7.342 -4.009 1.00 0.00 31 VAL A O 9
ATOM 8127 N N . GLY A 1 32 ? -4.089 -7.082 -5.124 1.00 0.00 32 GLY A N 9
ATOM 8128 C CA . GLY A 1 32 ? -3.434 -6.988 -6.415 1.00 0.00 32 GLY A CA 9
ATOM 8129 C C . GLY A 1 32 ? -2.881 -5.602 -6.685 1.00 0.00 32 GLY A C 9
ATOM 8130 O O . GLY A 1 32 ? -1.712 -5.450 -7.040 1.00 0.00 32 GLY A O 9
ATOM 8134 N N . CYS A 1 33 ? -3.723 -4.588 -6.517 1.00 0.00 33 CYS A N 9
ATOM 8135 C CA . CYS A 1 33 ? -3.313 -3.208 -6.746 1.00 0.00 33 CYS A CA 9
ATOM 8136 C C . CYS A 1 33 ? -2.021 -2.892 -6.000 1.00 0.00 33 CYS A C 9
ATOM 8137 O O . CYS A 1 33 ? -1.065 -2.378 -6.581 1.00 0.00 33 CYS A O 9
ATOM 8144 N N . PHE A 1 34 ? -1.999 -3.205 -4.708 1.00 0.00 34 PHE A N 9
ATOM 8145 C CA . PHE A 1 34 ? -0.824 -2.955 -3.881 1.00 0.00 34 PHE A CA 9
ATOM 8146 C C . PHE A 1 34 ? 0.421 -3.582 -4.501 1.00 0.00 34 PHE A C 9
ATOM 8147 O O . PHE A 1 34 ? 0.588 -4.802 -4.489 1.00 0.00 34 PHE A O 9
ATOM 8164 N N . VAL A 1 35 ? 1.294 -2.738 -5.043 1.00 0.00 35 VAL A N 9
ATOM 8165 C CA . VAL A 1 35 ? 2.525 -3.208 -5.668 1.00 0.00 35 VAL A CA 9
ATOM 8166 C C . VAL A 1 35 ? 3.611 -2.140 -5.615 1.00 0.00 35 VAL A C 9
ATOM 8167 O O . VAL A 1 35 ? 3.349 -0.989 -5.263 1.00 0.00 35 VAL A O 9
ATOM 8180 N N . CYS A 1 36 ? 4.832 -2.527 -5.967 1.00 0.00 36 CYS A N 9
ATOM 8181 C CA . CYS A 1 36 ? 5.960 -1.604 -5.960 1.00 0.00 36 CYS A CA 9
ATOM 8182 C C . CYS A 1 36 ? 5.712 -0.435 -6.910 1.00 0.00 36 CYS A C 9
ATOM 8183 O O . CYS A 1 36 ? 4.796 -0.473 -7.732 1.00 0.00 36 CYS A O 9
ATOM 8190 N N . SER A 1 37 ? 6.534 0.602 -6.790 1.00 0.00 37 SER A N 9
ATOM 8191 C CA . SER A 1 37 ? 6.402 1.783 -7.635 1.00 0.00 37 SER A CA 9
ATOM 8192 C C . SER A 1 37 ? 7.348 1.705 -8.830 1.00 0.00 37 SER A C 9
ATOM 8193 O O . SER A 1 37 ? 7.116 2.333 -9.864 1.00 0.00 37 SER A O 9
ATOM 8201 N N . THR A 1 38 ? 8.417 0.929 -8.680 1.00 0.00 38 THR A N 9
ATOM 8202 C CA . THR A 1 38 ? 9.400 0.768 -9.745 1.00 0.00 38 THR A CA 9
ATOM 8203 C C . THR A 1 38 ? 9.150 -0.511 -10.535 1.00 0.00 38 THR A C 9
ATOM 8204 O O . THR A 1 38 ? 8.759 -0.466 -11.701 1.00 0.00 38 THR A O 9
ATOM 8215 N N . CYS A 1 39 ? 9.379 -1.652 -9.893 1.00 0.00 39 CYS A N 9
ATOM 8216 C CA . CYS A 1 39 ? 9.179 -2.945 -10.535 1.00 0.00 39 CYS A CA 9
ATOM 8217 C C . CYS A 1 39 ? 7.696 -3.303 -10.587 1.00 0.00 39 CYS A C 9
ATOM 8218 O O . CYS A 1 39 ? 7.284 -4.172 -11.356 1.00 0.00 39 CYS A O 9
ATOM 8225 N N . ARG A 1 40 ? 6.901 -2.626 -9.766 1.00 0.00 40 ARG A N 9
ATOM 8226 C CA . ARG A 1 40 ? 5.465 -2.872 -9.718 1.00 0.00 40 ARG A CA 9
ATOM 8227 C C . ARG A 1 40 ? 5.175 -4.340 -9.417 1.00 0.00 40 ARG A C 9
ATOM 8228 O O . ARG A 1 40 ? 4.355 -4.970 -10.083 1.00 0.00 40 ARG A O 9
ATOM 8249 N N . ALA A 1 41 ? 5.853 -4.877 -8.408 1.00 0.00 41 ALA A N 9
ATOM 8250 C CA . ALA A 1 41 ? 5.668 -6.269 -8.018 1.00 0.00 41 ALA A CA 9
ATOM 8251 C C . ALA A 1 41 ? 4.711 -6.385 -6.836 1.00 0.00 41 ALA A C 9
ATOM 8252 O O . ALA A 1 41 ? 4.556 -5.445 -6.057 1.00 0.00 41 ALA A O 9
ATOM 8259 N N . GLN A 1 42 ? 4.070 -7.543 -6.711 1.00 0.00 42 GLN A N 9
ATOM 8260 C CA . GLN A 1 42 ? 3.127 -7.780 -5.624 1.00 0.00 42 GLN A CA 9
ATOM 8261 C C . GLN A 1 42 ? 3.799 -7.591 -4.269 1.00 0.00 42 GLN A C 9
ATOM 8262 O O . GLN A 1 42 ? 4.861 -8.157 -4.006 1.00 0.00 42 GLN A O 9
ATOM 8276 N N . LEU A 1 43 ? 3.175 -6.791 -3.411 1.00 0.00 43 LEU A N 9
ATOM 8277 C CA . LEU A 1 43 ? 3.713 -6.527 -2.081 1.00 0.00 43 LEU A CA 9
ATOM 8278 C C . LEU A 1 43 ? 2.803 -7.103 -1.001 1.00 0.00 43 LEU A C 9
ATOM 8279 O O . LEU A 1 43 ? 2.890 -6.720 0.166 1.00 0.00 43 LEU A O 9
ATOM 8295 N N . ARG A 1 44 ? 1.934 -8.026 -1.398 1.00 0.00 44 ARG A N 9
ATOM 8296 C CA . ARG A 1 44 ? 1.008 -8.656 -0.463 1.00 0.00 44 ARG A CA 9
ATOM 8297 C C . ARG A 1 44 ? 1.717 -9.720 0.369 1.00 0.00 44 ARG A C 9
ATOM 8298 O O . ARG A 1 44 ? 2.567 -10.453 -0.135 1.00 0.00 44 ARG A O 9
ATOM 8319 N N . GLY A 1 45 ? 1.361 -9.798 1.648 1.00 0.00 45 GLY A N 9
ATOM 8320 C CA . GLY A 1 45 ? 1.973 -10.775 2.530 1.00 0.00 45 GLY A CA 9
ATOM 8321 C C . GLY A 1 45 ? 3.477 -10.846 2.361 1.00 0.00 45 GLY A C 9
ATOM 8322 O O . GLY A 1 45 ? 4.042 -11.931 2.227 1.00 0.00 45 GLY A O 9
ATOM 8326 N N . GLN A 1 46 ? 4.127 -9.687 2.367 1.00 0.00 46 GLN A N 9
ATOM 8327 C CA . GLN A 1 46 ? 5.576 -9.623 2.211 1.00 0.00 46 GLN A CA 9
ATOM 8328 C C . GLN A 1 46 ? 6.132 -8.338 2.815 1.00 0.00 46 GLN A C 9
ATOM 8329 O O . GLN A 1 46 ? 5.378 -7.458 3.232 1.00 0.00 46 GLN A O 9
ATOM 8343 N N . HIS A 1 47 ? 7.457 -8.236 2.860 1.00 0.00 47 HIS A N 9
ATOM 8344 C CA . HIS A 1 47 ? 8.115 -7.058 3.414 1.00 0.00 47 HIS A CA 9
ATOM 8345 C C . HIS A 1 47 ? 8.316 -5.993 2.339 1.00 0.00 47 HIS A C 9
ATOM 8346 O O . HIS A 1 47 ? 8.757 -6.292 1.230 1.00 0.00 47 HIS A O 9
ATOM 8361 N N . PHE A 1 48 ? 7.988 -4.750 2.677 1.00 0.00 48 PHE A N 9
ATOM 8362 C CA . PHE A 1 48 ? 8.131 -3.641 1.740 1.00 0.00 48 PHE A CA 9
ATOM 8363 C C . PHE A 1 48 ? 8.698 -2.409 2.439 1.00 0.00 48 PHE A C 9
ATOM 8364 O O . PHE A 1 48 ? 8.826 -2.380 3.664 1.00 0.00 48 PHE A O 9
ATOM 8381 N N . TYR A 1 49 ? 9.036 -1.393 1.653 1.00 0.00 49 TYR A N 9
ATOM 8382 C CA . TYR A 1 49 ? 9.592 -0.159 2.194 1.00 0.00 49 TYR A CA 9
ATOM 8383 C C . TYR A 1 49 ? 8.697 1.032 1.865 1.00 0.00 49 TYR A C 9
ATOM 8384 O O . TYR A 1 49 ? 8.038 1.059 0.826 1.00 0.00 49 TYR A O 9
ATOM 8402 N N . ALA A 1 50 ? 8.680 2.016 2.759 1.00 0.00 50 ALA A N 9
ATOM 8403 C CA . ALA A 1 50 ? 7.870 3.211 2.564 1.00 0.00 50 ALA A CA 9
ATOM 8404 C C . ALA A 1 50 ? 8.744 4.456 2.456 1.00 0.00 50 ALA A C 9
ATOM 8405 O O . ALA A 1 50 ? 9.352 4.887 3.436 1.00 0.00 50 ALA A O 9
ATOM 8412 N N . VAL A 1 51 ? 8.804 5.030 1.259 1.00 0.00 51 VAL A N 9
ATOM 8413 C CA . VAL A 1 51 ? 9.604 6.226 1.023 1.00 0.00 51 VAL A CA 9
ATOM 8414 C C . VAL A 1 51 ? 8.849 7.231 0.161 1.00 0.00 51 VAL A C 9
ATOM 8415 O O . VAL A 1 51 ? 8.493 6.940 -0.981 1.00 0.00 51 VAL A O 9
ATOM 8428 N N . GLU A 1 52 ? 8.607 8.415 0.715 1.00 0.00 52 GLU A N 9
ATOM 8429 C CA . GLU A 1 52 ? 7.894 9.464 -0.005 1.00 0.00 52 GLU A CA 9
ATOM 8430 C C . GLU A 1 52 ? 6.459 9.039 -0.302 1.00 0.00 52 GLU A C 9
ATOM 8431 O O . GLU A 1 52 ? 5.928 9.318 -1.378 1.00 0.00 52 GLU A O 9
ATOM 8443 N N . ARG A 1 53 ? 5.837 8.364 0.658 1.00 0.00 53 ARG A N 9
ATOM 8444 C CA . ARG A 1 53 ? 4.464 7.899 0.499 1.00 0.00 53 ARG A CA 9
ATOM 8445 C C . ARG A 1 53 ? 4.356 6.906 -0.654 1.00 0.00 53 ARG A C 9
ATOM 8446 O O . ARG A 1 53 ? 3.388 6.925 -1.415 1.00 0.00 53 ARG A O 9
ATOM 8467 N N . ARG A 1 54 ? 5.356 6.039 -0.777 1.00 0.00 54 ARG A N 9
ATOM 8468 C CA . ARG A 1 54 ? 5.375 5.040 -1.839 1.00 0.00 54 ARG A CA 9
ATOM 8469 C C . ARG A 1 54 ? 5.687 3.656 -1.277 1.00 0.00 54 ARG A C 9
ATOM 8470 O O . ARG A 1 54 ? 5.948 3.504 -0.084 1.00 0.00 54 ARG A O 9
ATOM 8491 N N . ALA A 1 55 ? 5.658 2.650 -2.145 1.00 0.00 55 ALA A N 9
ATOM 8492 C CA . ALA A 1 55 ? 5.940 1.280 -1.736 1.00 0.00 55 ALA A CA 9
ATOM 8493 C C . ALA A 1 55 ? 7.050 0.671 -2.586 1.00 0.00 55 ALA A C 9
ATOM 8494 O O . ALA A 1 55 ? 6.881 0.460 -3.787 1.00 0.00 55 ALA A O 9
ATOM 8501 N N . TYR A 1 56 ? 8.185 0.391 -1.955 1.00 0.00 56 TYR A N 9
ATOM 8502 C CA . TYR A 1 56 ? 9.325 -0.191 -2.654 1.00 0.00 56 TYR A CA 9
ATOM 8503 C C . TYR A 1 56 ? 9.704 -1.540 -2.049 1.00 0.00 56 TYR A C 9
ATOM 8504 O O . TYR A 1 56 ? 9.914 -1.655 -0.841 1.00 0.00 56 TYR A O 9
ATOM 8522 N N . CYS A 1 57 ? 9.790 -2.558 -2.899 1.00 0.00 57 CYS A N 9
ATOM 8523 C CA . CYS A 1 57 ? 10.144 -3.900 -2.451 1.00 0.00 57 CYS A CA 9
ATOM 8524 C C . CYS A 1 57 ? 11.610 -3.964 -2.030 1.00 0.00 57 CYS A C 9
ATOM 8525 O O . CYS A 1 57 ? 12.437 -3.189 -2.509 1.00 0.00 57 CYS A O 9
ATOM 8532 N N . GLU A 1 58 ? 11.922 -4.893 -1.132 1.00 0.00 58 GLU A N 9
ATOM 8533 C CA . GLU A 1 58 ? 13.287 -5.058 -0.647 1.00 0.00 58 GLU A CA 9
ATOM 8534 C C . GLU A 1 58 ? 14.289 -4.937 -1.791 1.00 0.00 58 GLU A C 9
ATOM 8535 O O . GLU A 1 58 ? 15.298 -4.242 -1.677 1.00 0.00 58 GLU A O 9
ATOM 8547 N N . GLY A 1 59 ? 14.004 -5.621 -2.895 1.00 0.00 59 GLY A N 9
ATOM 8548 C CA . GLY A 1 59 ? 14.889 -5.578 -4.044 1.00 0.00 59 GLY A CA 9
ATOM 8549 C C . GLY A 1 59 ? 15.166 -4.162 -4.510 1.00 0.00 59 GLY A C 9
ATOM 8550 O O . GLY A 1 59 ? 16.280 -3.658 -4.360 1.00 0.00 59 GLY A O 9
ATOM 8554 N N . CYS A 1 60 ? 14.152 -3.519 -5.079 1.00 0.00 60 CYS A N 9
ATOM 8555 C CA . CYS A 1 60 ? 14.291 -2.154 -5.571 1.00 0.00 60 CYS A CA 9
ATOM 8556 C C . CYS A 1 60 ? 14.974 -1.268 -4.532 1.00 0.00 60 CYS A C 9
ATOM 8557 O O . CYS A 1 60 ? 15.995 -0.639 -4.812 1.00 0.00 60 CYS A O 9
ATOM 8564 N N . TYR A 1 61 ? 14.402 -1.224 -3.334 1.00 0.00 61 TYR A N 9
ATOM 8565 C CA . TYR A 1 61 ? 14.953 -0.415 -2.254 1.00 0.00 61 TYR A CA 9
ATOM 8566 C C . TYR A 1 61 ? 16.476 -0.509 -2.224 1.00 0.00 61 TYR A C 9
ATOM 8567 O O . TYR A 1 61 ? 17.168 0.493 -2.042 1.00 0.00 61 TYR A O 9
ATOM 8585 N N . VAL A 1 62 ? 16.991 -1.721 -2.406 1.00 0.00 62 VAL A N 9
ATOM 8586 C CA . VAL A 1 62 ? 18.431 -1.948 -2.402 1.00 0.00 62 VAL A CA 9
ATOM 8587 C C . VAL A 1 62 ? 19.063 -1.491 -3.712 1.00 0.00 62 VAL A C 9
ATOM 8588 O O . VAL A 1 62 ? 20.126 -0.872 -3.718 1.00 0.00 62 VAL A O 9
ATOM 8601 N N . ALA A 1 63 ? 18.400 -1.801 -4.822 1.00 0.00 63 ALA A N 9
ATOM 8602 C CA . ALA A 1 63 ? 18.895 -1.421 -6.139 1.00 0.00 63 ALA A CA 9
ATOM 8603 C C . ALA A 1 63 ? 19.111 0.086 -6.230 1.00 0.00 63 ALA A C 9
ATOM 8604 O O . ALA A 1 63 ? 20.139 0.548 -6.728 1.00 0.00 63 ALA A O 9
ATOM 8611 N N . THR A 1 64 ? 18.136 0.849 -5.747 1.00 0.00 64 THR A N 9
ATOM 8612 C CA . THR A 1 64 ? 18.219 2.304 -5.775 1.00 0.00 64 THR A CA 9
ATOM 8613 C C . THR A 1 64 ? 19.511 2.794 -5.132 1.00 0.00 64 THR A C 9
ATOM 8614 O O . THR A 1 64 ? 20.228 3.617 -5.703 1.00 0.00 64 THR A O 9
ATOM 8625 N N . LEU A 1 65 ? 19.804 2.283 -3.941 1.00 0.00 65 LEU A N 9
ATOM 8626 C CA . LEU A 1 65 ? 21.012 2.668 -3.220 1.00 0.00 65 LEU A CA 9
ATOM 8627 C C . LEU A 1 65 ? 22.249 2.492 -4.095 1.00 0.00 65 LEU A C 9
ATOM 8628 O O . LEU A 1 65 ? 23.115 3.364 -4.144 1.00 0.00 65 LEU A O 9
ATOM 8644 N N . GLU A 1 66 ? 22.322 1.358 -4.786 1.00 0.00 66 GLU A N 9
ATOM 8645 C CA . GLU A 1 66 ? 23.452 1.069 -5.660 1.00 0.00 66 GLU A CA 9
ATOM 8646 C C . GLU A 1 66 ? 23.637 2.176 -6.694 1.00 0.00 66 GLU A C 9
ATOM 8647 O O . GLU A 1 66 ? 24.665 2.853 -6.718 1.00 0.00 66 GLU A O 9
ATOM 8659 N N . SER A 1 67 ? 22.634 2.354 -7.548 1.00 0.00 67 SER A N 9
ATOM 8660 C CA . SER A 1 67 ? 22.687 3.375 -8.588 1.00 0.00 67 SER A CA 9
ATOM 8661 C C . SER A 1 67 ? 22.963 4.750 -7.985 1.00 0.00 67 SER A C 9
ATOM 8662 O O . SER A 1 67 ? 23.843 5.476 -8.445 1.00 0.00 67 SER A O 9
ATOM 8670 N N . GLY A 1 68 ? 22.203 5.100 -6.952 1.00 0.00 68 GLY A N 9
ATOM 8671 C CA . GLY A 1 68 ? 22.381 6.385 -6.302 1.00 0.00 68 GLY A CA 9
ATOM 8672 C C . GLY A 1 68 ? 23.803 6.603 -5.827 1.00 0.00 68 GLY A C 9
ATOM 8673 O O . GLY A 1 68 ? 24.471 5.682 -5.357 1.00 0.00 68 GLY A O 9
ATOM 8677 N N . PRO A 1 69 ? 24.288 7.848 -5.949 1.00 0.00 69 PRO A N 9
ATOM 8678 C CA . PRO A 1 69 ? 25.646 8.213 -5.534 1.00 0.00 69 PRO A CA 9
ATOM 8679 C C . PRO A 1 69 ? 25.815 8.191 -4.019 1.00 0.00 69 PRO A C 9
ATOM 8680 O O . PRO A 1 69 ? 24.840 8.064 -3.277 1.00 0.00 69 PRO A O 9
ATOM 8691 N N . SER A 1 70 ? 27.058 8.314 -3.565 1.00 0.00 70 SER A N 9
ATOM 8692 C CA . SER A 1 70 ? 27.355 8.305 -2.137 1.00 0.00 70 SER A CA 9
ATOM 8693 C C . SER A 1 70 ? 28.694 8.979 -1.856 1.00 0.00 70 SER A C 9
ATOM 8694 O O . SER A 1 70 ? 29.474 9.240 -2.771 1.00 0.00 70 SER A O 9
ATOM 8702 N N . SER A 1 71 ? 28.953 9.259 -0.583 1.00 0.00 71 SER A N 9
ATOM 8703 C CA . SER A 1 71 ? 30.196 9.907 -0.180 1.00 0.00 71 SER A CA 9
ATOM 8704 C C . SER A 1 71 ? 31.321 8.886 -0.043 1.00 0.00 71 SER A C 9
ATOM 8705 O O . SER A 1 71 ? 31.125 7.799 0.500 1.00 0.00 71 SER A O 9
ATOM 8713 N N . GLY A 1 72 ? 32.501 9.244 -0.540 1.00 0.00 72 GLY A N 9
ATOM 8714 C CA . GLY A 1 72 ? 33.641 8.349 -0.464 1.00 0.00 72 GLY A CA 9
ATOM 8715 C C . GLY A 1 72 ? 34.742 8.729 -1.434 1.00 0.00 72 GLY A C 9
ATOM 8716 O O . GLY A 1 72 ? 35.665 9.443 -1.043 1.00 0.00 72 GLY A O 9
ATOM 8722 N N . GLY A 1 1 ? -23.604 12.506 -0.481 1.00 0.00 1 GLY A N 10
ATOM 8723 C CA . GLY A 1 1 ? -22.401 12.009 0.160 1.00 0.00 1 GLY A CA 10
ATOM 8724 C C . GLY A 1 1 ? -21.308 11.677 -0.837 1.00 0.00 1 GLY A C 10
ATOM 8725 O O . GLY A 1 1 ? -21.189 10.536 -1.282 1.00 0.00 1 GLY A O 10
ATOM 8729 N N . SER A 1 2 ? -20.508 12.678 -1.190 1.00 0.00 2 SER A N 10
ATOM 8730 C CA . SER A 1 2 ? -19.422 12.489 -2.145 1.00 0.00 2 SER A CA 10
ATOM 8731 C C . SER A 1 2 ? -18.757 11.129 -1.949 1.00 0.00 2 SER A C 10
ATOM 8732 O O . SER A 1 2 ? -18.593 10.364 -2.899 1.00 0.00 2 SER A O 10
ATOM 8740 N N . SER A 1 3 ? -18.377 10.837 -0.710 1.00 0.00 3 SER A N 10
ATOM 8741 C CA . SER A 1 3 ? -17.727 9.572 -0.388 1.00 0.00 3 SER A CA 10
ATOM 8742 C C . SER A 1 3 ? -18.101 9.110 1.017 1.00 0.00 3 SER A C 10
ATOM 8743 O O . SER A 1 3 ? -18.376 9.924 1.897 1.00 0.00 3 SER A O 10
ATOM 8751 N N . GLY A 1 4 ? -18.111 7.796 1.218 1.00 0.00 4 GLY A N 10
ATOM 8752 C CA . GLY A 1 4 ? -18.454 7.247 2.517 1.00 0.00 4 GLY A CA 10
ATOM 8753 C C . GLY A 1 4 ? -18.187 5.757 2.605 1.00 0.00 4 GLY A C 10
ATOM 8754 O O . GLY A 1 4 ? -19.042 4.992 3.051 1.00 0.00 4 GLY A O 10
ATOM 8758 N N . SER A 1 5 ? -16.999 5.344 2.177 1.00 0.00 5 SER A N 10
ATOM 8759 C CA . SER A 1 5 ? -16.624 3.935 2.205 1.00 0.00 5 SER A CA 10
ATOM 8760 C C . SER A 1 5 ? -15.107 3.776 2.207 1.00 0.00 5 SER A C 10
ATOM 8761 O O . SER A 1 5 ? -14.374 4.703 1.863 1.00 0.00 5 SER A O 10
ATOM 8769 N N . SER A 1 6 ? -14.643 2.593 2.597 1.00 0.00 6 SER A N 10
ATOM 8770 C CA . SER A 1 6 ? -13.213 2.312 2.648 1.00 0.00 6 SER A CA 10
ATOM 8771 C C . SER A 1 6 ? -12.556 2.591 1.299 1.00 0.00 6 SER A C 10
ATOM 8772 O O . SER A 1 6 ? -11.474 3.173 1.232 1.00 0.00 6 SER A O 10
ATOM 8780 N N . GLY A 1 7 ? -13.219 2.171 0.227 1.00 0.00 7 GLY A N 10
ATOM 8781 C CA . GLY A 1 7 ? -12.686 2.384 -1.106 1.00 0.00 7 GLY A CA 10
ATOM 8782 C C . GLY A 1 7 ? -11.255 1.902 -1.242 1.00 0.00 7 GLY A C 10
ATOM 8783 O O . GLY A 1 7 ? -10.635 1.491 -0.261 1.00 0.00 7 GLY A O 10
ATOM 8787 N N . CYS A 1 8 ? -10.729 1.951 -2.461 1.00 0.00 8 CYS A N 10
ATOM 8788 C CA . CYS A 1 8 ? -9.363 1.515 -2.723 1.00 0.00 8 CYS A CA 10
ATOM 8789 C C . CYS A 1 8 ? -8.488 2.691 -3.147 1.00 0.00 8 CYS A C 10
ATOM 8790 O O . CYS A 1 8 ? -8.611 3.200 -4.261 1.00 0.00 8 CYS A O 10
ATOM 8797 N N . GLY A 1 9 ? -7.604 3.118 -2.251 1.00 0.00 9 GLY A N 10
ATOM 8798 C CA . GLY A 1 9 ? -6.722 4.231 -2.550 1.00 0.00 9 GLY A CA 10
ATOM 8799 C C . GLY A 1 9 ? -6.008 4.064 -3.877 1.00 0.00 9 GLY A C 10
ATOM 8800 O O . GLY A 1 9 ? -5.662 5.046 -4.532 1.00 0.00 9 GLY A O 10
ATOM 8804 N N . GLY A 1 10 ? -5.786 2.814 -4.275 1.00 0.00 10 GLY A N 10
ATOM 8805 C CA . GLY A 1 10 ? -5.108 2.545 -5.529 1.00 0.00 10 GLY A CA 10
ATOM 8806 C C . GLY A 1 10 ? -5.950 2.914 -6.734 1.00 0.00 10 GLY A C 10
ATOM 8807 O O . GLY A 1 10 ? -5.677 3.905 -7.413 1.00 0.00 10 GLY A O 10
ATOM 8811 N N . CYS A 1 11 ? -6.978 2.115 -7.003 1.00 0.00 11 CYS A N 10
ATOM 8812 C CA . CYS A 1 11 ? -7.862 2.361 -8.136 1.00 0.00 11 CYS A CA 10
ATOM 8813 C C . CYS A 1 11 ? -9.111 3.119 -7.696 1.00 0.00 11 CYS A C 10
ATOM 8814 O O . CYS A 1 11 ? -9.522 4.085 -8.337 1.00 0.00 11 CYS A O 10
ATOM 8821 N N . GLY A 1 12 ? -9.711 2.673 -6.596 1.00 0.00 12 GLY A N 10
ATOM 8822 C CA . GLY A 1 12 ? -10.907 3.321 -6.089 1.00 0.00 12 GLY A CA 10
ATOM 8823 C C . GLY A 1 12 ? -12.004 2.331 -5.753 1.00 0.00 12 GLY A C 10
ATOM 8824 O O . GLY A 1 12 ? -12.866 2.609 -4.920 1.00 0.00 12 GLY A O 10
ATOM 8828 N N . GLU A 1 13 ? -11.974 1.172 -6.404 1.00 0.00 13 GLU A N 10
ATOM 8829 C CA . GLU A 1 13 ? -12.976 0.139 -6.171 1.00 0.00 13 GLU A CA 10
ATOM 8830 C C . GLU A 1 13 ? -13.095 -0.177 -4.683 1.00 0.00 13 GLU A C 10
ATOM 8831 O O . GLU A 1 13 ? -12.137 -0.022 -3.926 1.00 0.00 13 GLU A O 10
ATOM 8843 N N . ASP A 1 14 ? -14.278 -0.621 -4.271 1.00 0.00 14 ASP A N 10
ATOM 8844 C CA . ASP A 1 14 ? -14.524 -0.959 -2.874 1.00 0.00 14 ASP A CA 10
ATOM 8845 C C . ASP A 1 14 ? -13.558 -2.040 -2.399 1.00 0.00 14 ASP A C 10
ATOM 8846 O O . ASP A 1 14 ? -13.393 -3.071 -3.051 1.00 0.00 14 ASP A O 10
ATOM 8855 N N . VAL A 1 15 ? -12.920 -1.796 -1.258 1.00 0.00 15 VAL A N 10
ATOM 8856 C CA . VAL A 1 15 ? -11.970 -2.748 -0.695 1.00 0.00 15 VAL A CA 10
ATOM 8857 C C . VAL A 1 15 ? -12.619 -3.592 0.396 1.00 0.00 15 VAL A C 10
ATOM 8858 O O . VAL A 1 15 ? -12.798 -3.135 1.525 1.00 0.00 15 VAL A O 10
ATOM 8871 N N . VAL A 1 16 ? -12.969 -4.827 0.052 1.00 0.00 16 VAL A N 10
ATOM 8872 C CA . VAL A 1 16 ? -13.598 -5.737 1.003 1.00 0.00 16 VAL A CA 10
ATOM 8873 C C . VAL A 1 16 ? -12.558 -6.393 1.904 1.00 0.00 16 VAL A C 10
ATOM 8874 O O . VAL A 1 16 ? -11.459 -6.727 1.462 1.00 0.00 16 VAL A O 10
ATOM 8887 N N . GLY A 1 17 ? -12.913 -6.577 3.172 1.00 0.00 17 GLY A N 10
ATOM 8888 C CA . GLY A 1 17 ? -12.000 -7.194 4.116 1.00 0.00 17 GLY A CA 10
ATOM 8889 C C . GLY A 1 17 ? -11.842 -8.683 3.882 1.00 0.00 17 GLY A C 10
ATOM 8890 O O . GLY A 1 17 ? -11.893 -9.148 2.743 1.00 0.00 17 GLY A O 10
ATOM 8894 N N . ASP A 1 18 ? -11.647 -9.433 4.961 1.00 0.00 18 ASP A N 10
ATOM 8895 C CA . ASP A 1 18 ? -11.480 -10.878 4.867 1.00 0.00 18 ASP A CA 10
ATOM 8896 C C . ASP A 1 18 ? -10.167 -11.230 4.174 1.00 0.00 18 ASP A C 10
ATOM 8897 O O . ASP A 1 18 ? -10.132 -12.074 3.280 1.00 0.00 18 ASP A O 10
ATOM 8906 N N . GLY A 1 19 ? -9.088 -10.575 4.594 1.00 0.00 19 GLY A N 10
ATOM 8907 C CA . GLY A 1 19 ? -7.788 -10.832 4.003 1.00 0.00 19 GLY A CA 10
ATOM 8908 C C . GLY A 1 19 ? -7.687 -10.318 2.580 1.00 0.00 19 GLY A C 10
ATOM 8909 O O . GLY A 1 19 ? -6.897 -10.825 1.785 1.00 0.00 19 GLY A O 10
ATOM 8913 N N . ALA A 1 20 ? -8.491 -9.310 2.258 1.00 0.00 20 ALA A N 10
ATOM 8914 C CA . ALA A 1 20 ? -8.489 -8.728 0.922 1.00 0.00 20 ALA A CA 10
ATOM 8915 C C . ALA A 1 20 ? -8.080 -7.260 0.963 1.00 0.00 20 ALA A C 10
ATOM 8916 O O . ALA A 1 20 ? -7.536 -6.729 -0.005 1.00 0.00 20 ALA A O 10
ATOM 8923 N N . GLY A 1 21 ? -8.345 -6.608 2.091 1.00 0.00 21 GLY A N 10
ATOM 8924 C CA . GLY A 1 21 ? -7.998 -5.206 2.237 1.00 0.00 21 GLY A CA 10
ATOM 8925 C C . GLY A 1 21 ? -6.588 -5.009 2.756 1.00 0.00 21 GLY A C 10
ATOM 8926 O O . GLY A 1 21 ? -6.314 -5.237 3.934 1.00 0.00 21 GLY A O 10
ATOM 8930 N N . VAL A 1 22 ? -5.688 -4.585 1.873 1.00 0.00 22 VAL A N 10
ATOM 8931 C CA . VAL A 1 22 ? -4.298 -4.357 2.248 1.00 0.00 22 VAL A CA 10
ATOM 8932 C C . VAL A 1 22 ? -4.011 -2.870 2.417 1.00 0.00 22 VAL A C 10
ATOM 8933 O O . VAL A 1 22 ? -3.934 -2.126 1.439 1.00 0.00 22 VAL A O 10
ATOM 8946 N N . VAL A 1 23 ? -3.852 -2.441 3.665 1.00 0.00 23 VAL A N 10
ATOM 8947 C CA . VAL A 1 23 ? -3.571 -1.042 3.963 1.00 0.00 23 VAL A CA 10
ATOM 8948 C C . VAL A 1 23 ? -2.073 -0.760 3.919 1.00 0.00 23 VAL A C 10
ATOM 8949 O O . VAL A 1 23 ? -1.260 -1.621 4.254 1.00 0.00 23 VAL A O 10
ATOM 8962 N N . ALA A 1 24 ? -1.716 0.451 3.505 1.00 0.00 24 ALA A N 10
ATOM 8963 C CA . ALA A 1 24 ? -0.316 0.847 3.420 1.00 0.00 24 ALA A CA 10
ATOM 8964 C C . ALA A 1 24 ? -0.169 2.363 3.496 1.00 0.00 24 ALA A C 10
ATOM 8965 O O . ALA A 1 24 ? -0.708 3.092 2.662 1.00 0.00 24 ALA A O 10
ATOM 8972 N N . LEU A 1 25 ? 0.562 2.832 4.501 1.00 0.00 25 LEU A N 10
ATOM 8973 C CA . LEU A 1 25 ? 0.780 4.262 4.686 1.00 0.00 25 LEU A CA 10
ATOM 8974 C C . LEU A 1 25 ? -0.521 4.967 5.058 1.00 0.00 25 LEU A C 10
ATOM 8975 O O . LEU A 1 25 ? -0.810 6.058 4.565 1.00 0.00 25 LEU A O 10
ATOM 8991 N N . ASP A 1 26 ? -1.300 4.338 5.931 1.00 0.00 26 ASP A N 10
ATOM 8992 C CA . ASP A 1 26 ? -2.569 4.907 6.371 1.00 0.00 26 ASP A CA 10
ATOM 8993 C C . ASP A 1 26 ? -3.556 4.996 5.212 1.00 0.00 26 ASP A C 10
ATOM 8994 O O . ASP A 1 26 ? -4.324 5.953 5.110 1.00 0.00 26 ASP A O 10
ATOM 9003 N N . ARG A 1 27 ? -3.529 3.994 4.339 1.00 0.00 27 ARG A N 10
ATOM 9004 C CA . ARG A 1 27 ? -4.419 3.961 3.186 1.00 0.00 27 ARG A CA 10
ATOM 9005 C C . ARG A 1 27 ? -4.949 2.550 2.948 1.00 0.00 27 ARG A C 10
ATOM 9006 O O . ARG A 1 27 ? -4.588 1.612 3.659 1.00 0.00 27 ARG A O 10
ATOM 9027 N N . VAL A 1 28 ? -5.807 2.407 1.943 1.00 0.00 28 VAL A N 10
ATOM 9028 C CA . VAL A 1 28 ? -6.386 1.111 1.611 1.00 0.00 28 VAL A CA 10
ATOM 9029 C C . VAL A 1 28 ? -6.114 0.744 0.156 1.00 0.00 28 VAL A C 10
ATOM 9030 O O . VAL A 1 28 ? -6.252 1.575 -0.741 1.00 0.00 28 VAL A O 10
ATOM 9043 N N . PHE A 1 29 ? -5.727 -0.507 -0.071 1.00 0.00 29 PHE A N 10
ATOM 9044 C CA . PHE A 1 29 ? -5.435 -0.985 -1.417 1.00 0.00 29 PHE A CA 10
ATOM 9045 C C . PHE A 1 29 ? -5.845 -2.446 -1.576 1.00 0.00 29 PHE A C 10
ATOM 9046 O O . PHE A 1 29 ? -5.823 -3.217 -0.616 1.00 0.00 29 PHE A O 10
ATOM 9063 N N . HIS A 1 30 ? -6.219 -2.820 -2.796 1.00 0.00 30 HIS A N 10
ATOM 9064 C CA . HIS A 1 30 ? -6.634 -4.189 -3.082 1.00 0.00 30 HIS A CA 10
ATOM 9065 C C . HIS A 1 30 ? -5.424 -5.114 -3.179 1.00 0.00 30 HIS A C 10
ATOM 9066 O O . HIS A 1 30 ? -4.346 -4.700 -3.604 1.00 0.00 30 HIS A O 10
ATOM 9080 N N . VAL A 1 31 ? -5.612 -6.369 -2.782 1.00 0.00 31 VAL A N 10
ATOM 9081 C CA . VAL A 1 31 ? -4.537 -7.353 -2.824 1.00 0.00 31 VAL A CA 10
ATOM 9082 C C . VAL A 1 31 ? -3.747 -7.248 -4.125 1.00 0.00 31 VAL A C 10
ATOM 9083 O O . VAL A 1 31 ? -2.570 -7.601 -4.178 1.00 0.00 31 VAL A O 10
ATOM 9096 N N . GLY A 1 32 ? -4.405 -6.761 -5.172 1.00 0.00 32 GLY A N 10
ATOM 9097 C CA . GLY A 1 32 ? -3.749 -6.618 -6.459 1.00 0.00 32 GLY A CA 10
ATOM 9098 C C . GLY A 1 32 ? -3.218 -5.216 -6.687 1.00 0.00 32 GLY A C 10
ATOM 9099 O O . GLY A 1 32 ? -2.089 -5.039 -7.143 1.00 0.00 32 GLY A O 10
ATOM 9103 N N . CYS A 1 33 ? -4.035 -4.217 -6.370 1.00 0.00 33 CYS A N 10
ATOM 9104 C CA . CYS A 1 33 ? -3.644 -2.824 -6.545 1.00 0.00 33 CYS A CA 10
ATOM 9105 C C . CYS A 1 33 ? -2.308 -2.545 -5.862 1.00 0.00 33 CYS A C 10
ATOM 9106 O O . CYS A 1 33 ? -1.373 -2.042 -6.485 1.00 0.00 33 CYS A O 10
ATOM 9113 N N . PHE A 1 34 ? -2.226 -2.875 -4.577 1.00 0.00 34 PHE A N 10
ATOM 9114 C CA . PHE A 1 34 ? -1.006 -2.659 -3.809 1.00 0.00 34 PHE A CA 10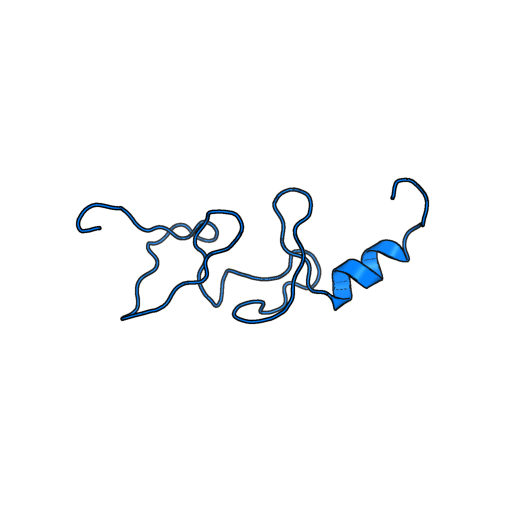
ATOM 9115 C C . PHE A 1 34 ? 0.179 -3.365 -4.461 1.00 0.00 34 PHE A C 10
ATOM 9116 O O . PHE A 1 34 ? 0.277 -4.592 -4.433 1.00 0.00 34 PHE A O 10
ATOM 9133 N N . VAL A 1 35 ? 1.078 -2.581 -5.048 1.00 0.00 35 VAL A N 10
ATOM 9134 C CA . VAL A 1 35 ? 2.257 -3.130 -5.707 1.00 0.00 35 VAL A CA 10
ATOM 9135 C C . VAL A 1 35 ? 3.421 -2.148 -5.657 1.00 0.00 35 VAL A C 10
ATOM 9136 O O . VAL A 1 35 ? 3.235 -0.959 -5.395 1.00 0.00 35 VAL A O 10
ATOM 9149 N N . CYS A 1 36 ? 4.625 -2.651 -5.911 1.00 0.00 36 CYS A N 10
ATOM 9150 C CA . CYS A 1 36 ? 5.821 -1.819 -5.896 1.00 0.00 36 CYS A CA 10
ATOM 9151 C C . CYS A 1 36 ? 5.657 -0.612 -6.815 1.00 0.00 36 CYS A C 10
ATOM 9152 O O . CYS A 1 36 ? 4.730 -0.556 -7.623 1.00 0.00 36 CYS A O 10
ATOM 9159 N N . SER A 1 37 ? 6.564 0.351 -6.686 1.00 0.00 37 SER A N 10
ATOM 9160 C CA . SER A 1 37 ? 6.517 1.558 -7.502 1.00 0.00 37 SER A CA 10
ATOM 9161 C C . SER A 1 37 ? 7.433 1.429 -8.716 1.00 0.00 37 SER A C 10
ATOM 9162 O O . SER A 1 37 ? 7.207 2.060 -9.749 1.00 0.00 37 SER A O 10
ATOM 9170 N N . THR A 1 38 ? 8.468 0.606 -8.584 1.00 0.00 38 THR A N 10
ATOM 9171 C CA . THR A 1 38 ? 9.419 0.393 -9.667 1.00 0.00 38 THR A CA 10
ATOM 9172 C C . THR A 1 38 ? 9.090 -0.875 -10.447 1.00 0.00 38 THR A C 10
ATOM 9173 O O . THR A 1 38 ? 8.692 -0.816 -11.610 1.00 0.00 38 THR A O 10
ATOM 9184 N N . CYS A 1 39 ? 9.258 -2.023 -9.798 1.00 0.00 39 CYS A N 10
ATOM 9185 C CA . CYS A 1 39 ? 8.979 -3.307 -10.430 1.00 0.00 39 CYS A CA 10
ATOM 9186 C C . CYS A 1 39 ? 7.478 -3.580 -10.466 1.00 0.00 39 CYS A C 10
ATOM 9187 O O . CYS A 1 39 ? 7.015 -4.465 -11.186 1.00 0.00 39 CYS A O 10
ATOM 9194 N N . ARG A 1 40 ? 6.723 -2.814 -9.684 1.00 0.00 40 ARG A N 10
ATOM 9195 C CA . ARG A 1 40 ? 5.275 -2.974 -9.626 1.00 0.00 40 ARG A CA 10
ATOM 9196 C C . ARG A 1 40 ? 4.900 -4.422 -9.325 1.00 0.00 40 ARG A C 10
ATOM 9197 O O . ARG A 1 40 ? 4.026 -4.995 -9.974 1.00 0.00 40 ARG A O 10
ATOM 9218 N N . ALA A 1 41 ? 5.567 -5.007 -8.336 1.00 0.00 41 ALA A N 10
ATOM 9219 C CA . ALA A 1 41 ? 5.303 -6.387 -7.947 1.00 0.00 41 ALA A CA 10
ATOM 9220 C C . ALA A 1 41 ? 4.192 -6.461 -6.905 1.00 0.00 41 ALA A C 10
ATOM 9221 O O . ALA A 1 41 ? 3.937 -5.493 -6.189 1.00 0.00 41 ALA A O 10
ATOM 9228 N N . GLN A 1 42 ? 3.536 -7.614 -6.827 1.00 0.00 42 GLN A N 10
ATOM 9229 C CA . GLN A 1 42 ? 2.452 -7.812 -5.872 1.00 0.00 42 GLN A CA 10
ATOM 9230 C C . GLN A 1 42 ? 2.973 -7.769 -4.440 1.00 0.00 42 GLN A C 10
ATOM 9231 O O . GLN A 1 42 ? 3.822 -8.573 -4.053 1.00 0.00 42 GLN A O 10
ATOM 9245 N N . LEU A 1 43 ? 2.460 -6.826 -3.657 1.00 0.00 43 LEU A N 10
ATOM 9246 C CA . LEU A 1 43 ? 2.874 -6.678 -2.266 1.00 0.00 43 LEU A CA 10
ATOM 9247 C C . LEU A 1 43 ? 1.720 -6.990 -1.318 1.00 0.00 43 LEU A C 10
ATOM 9248 O O . LEU A 1 43 ? 1.756 -6.631 -0.141 1.00 0.00 43 LEU A O 10
ATOM 9264 N N . ARG A 1 44 ? 0.698 -7.661 -1.839 1.00 0.00 44 ARG A N 10
ATOM 9265 C CA . ARG A 1 44 ? -0.466 -8.022 -1.039 1.00 0.00 44 ARG A CA 10
ATOM 9266 C C . ARG A 1 44 ? -0.053 -8.418 0.375 1.00 0.00 44 ARG A C 10
ATOM 9267 O O . ARG A 1 44 ? -0.721 -8.072 1.348 1.00 0.00 44 ARG A O 10
ATOM 9288 N N . GLY A 1 45 ? 1.055 -9.146 0.480 1.00 0.00 45 GLY A N 10
ATOM 9289 C CA . GLY A 1 45 ? 1.538 -9.578 1.779 1.00 0.00 45 GLY A CA 10
ATOM 9290 C C . GLY A 1 45 ? 3.014 -9.923 1.763 1.00 0.00 45 GLY A C 10
ATOM 9291 O O . GLY A 1 45 ? 3.388 -11.062 1.486 1.00 0.00 45 GLY A O 10
ATOM 9295 N N . GLN A 1 46 ? 3.854 -8.936 2.059 1.00 0.00 46 GLN A N 10
ATOM 9296 C CA . GLN A 1 46 ? 5.297 -9.141 2.075 1.00 0.00 46 GLN A CA 10
ATOM 9297 C C . GLN A 1 46 ? 6.008 -7.957 2.723 1.00 0.00 46 GLN A C 10
ATOM 9298 O O . GLN A 1 46 ? 5.373 -6.978 3.116 1.00 0.00 46 GLN A O 10
ATOM 9312 N N . HIS A 1 47 ? 7.330 -8.054 2.831 1.00 0.00 47 HIS A N 10
ATOM 9313 C CA . HIS A 1 47 ? 8.127 -6.991 3.432 1.00 0.00 47 HIS A CA 10
ATOM 9314 C C . HIS A 1 47 ? 8.491 -5.933 2.395 1.00 0.00 47 HIS A C 10
ATOM 9315 O O . HIS A 1 47 ? 9.283 -6.186 1.486 1.00 0.00 47 HIS A O 10
ATOM 9330 N N . PHE A 1 48 ? 7.907 -4.747 2.536 1.00 0.00 48 PHE A N 10
ATOM 9331 C CA . PHE A 1 48 ? 8.168 -3.651 1.611 1.00 0.00 48 PHE A CA 10
ATOM 9332 C C . PHE A 1 48 ? 8.627 -2.404 2.360 1.00 0.00 48 PHE A C 10
ATOM 9333 O O . PHE A 1 48 ? 8.582 -2.354 3.590 1.00 0.00 48 PHE A O 10
ATOM 9350 N N . TYR A 1 49 ? 9.068 -1.400 1.611 1.00 0.00 49 TYR A N 10
ATOM 9351 C CA . TYR A 1 49 ? 9.538 -0.153 2.204 1.00 0.00 49 TYR A CA 10
ATOM 9352 C C . TYR A 1 49 ? 8.605 1.002 1.854 1.00 0.00 49 TYR A C 10
ATOM 9353 O O . TYR A 1 49 ? 7.675 0.846 1.063 1.00 0.00 49 TYR A O 10
ATOM 9371 N N . ALA A 1 50 ? 8.862 2.162 2.449 1.00 0.00 50 ALA A N 10
ATOM 9372 C CA . ALA A 1 50 ? 8.048 3.345 2.200 1.00 0.00 50 ALA A CA 10
ATOM 9373 C C . ALA A 1 50 ? 8.914 4.597 2.105 1.00 0.00 50 ALA A C 10
ATOM 9374 O O . ALA A 1 50 ? 9.493 5.040 3.097 1.00 0.00 50 ALA A O 10
ATOM 9381 N N . VAL A 1 51 ? 8.998 5.163 0.905 1.00 0.00 51 VAL A N 10
ATOM 9382 C CA . VAL A 1 51 ? 9.793 6.365 0.681 1.00 0.00 51 VAL A CA 10
ATOM 9383 C C . VAL A 1 51 ? 9.045 7.364 -0.194 1.00 0.00 51 VAL A C 10
ATOM 9384 O O . VAL A 1 51 ? 8.636 7.042 -1.309 1.00 0.00 51 VAL A O 10
ATOM 9397 N N . GLU A 1 52 ? 8.869 8.577 0.319 1.00 0.00 52 GLU A N 10
ATOM 9398 C CA . GLU A 1 52 ? 8.169 9.623 -0.416 1.00 0.00 52 GLU A CA 10
ATOM 9399 C C . GLU A 1 52 ? 6.735 9.204 -0.725 1.00 0.00 52 GLU A C 10
ATOM 9400 O O . GLU A 1 52 ? 6.204 9.509 -1.793 1.00 0.00 52 GLU A O 10
ATOM 9412 N N . ARG A 1 53 ? 6.113 8.504 0.218 1.00 0.00 53 ARG A N 10
ATOM 9413 C CA . ARG A 1 53 ? 4.741 8.041 0.047 1.00 0.00 53 ARG A CA 10
ATOM 9414 C C . ARG A 1 53 ? 4.648 7.023 -1.087 1.00 0.00 53 ARG A C 10
ATOM 9415 O O . ARG A 1 53 ? 3.636 6.947 -1.784 1.00 0.00 53 ARG A O 10
ATOM 9436 N N . ARG A 1 54 ? 5.710 6.245 -1.265 1.00 0.00 54 ARG A N 10
ATOM 9437 C CA . ARG A 1 54 ? 5.749 5.234 -2.315 1.00 0.00 54 ARG A CA 10
ATOM 9438 C C . ARG A 1 54 ? 5.924 3.840 -1.720 1.00 0.00 54 ARG A C 10
ATOM 9439 O O . ARG A 1 54 ? 6.017 3.680 -0.503 1.00 0.00 54 ARG A O 10
ATOM 9460 N N . ALA A 1 55 ? 5.968 2.833 -2.587 1.00 0.00 55 ALA A N 10
ATOM 9461 C CA . ALA A 1 55 ? 6.134 1.453 -2.148 1.00 0.00 55 ALA A CA 10
ATOM 9462 C C . ALA A 1 55 ? 7.268 0.769 -2.904 1.00 0.00 55 ALA A C 10
ATOM 9463 O O . ALA A 1 55 ? 7.233 0.659 -4.130 1.00 0.00 55 ALA A O 10
ATOM 9470 N N . TYR A 1 56 ? 8.274 0.312 -2.166 1.00 0.00 56 TYR A N 10
ATOM 9471 C CA . TYR A 1 56 ? 9.420 -0.358 -2.767 1.00 0.00 56 TYR A CA 10
ATOM 9472 C C . TYR A 1 56 ? 9.696 -1.690 -2.076 1.00 0.00 56 TYR A C 10
ATOM 9473 O O . TYR A 1 56 ? 9.982 -1.736 -0.879 1.00 0.00 56 TYR A O 10
ATOM 9491 N N . CYS A 1 57 ? 9.608 -2.774 -2.840 1.00 0.00 57 CYS A N 10
ATOM 9492 C CA . CYS A 1 57 ? 9.848 -4.109 -2.304 1.00 0.00 57 CYS A CA 10
ATOM 9493 C C . CYS A 1 57 ? 11.297 -4.261 -1.852 1.00 0.00 57 CYS A C 10
ATOM 9494 O O . CYS A 1 57 ? 12.204 -3.666 -2.432 1.00 0.00 57 CYS A O 10
ATOM 9501 N N . GLU A 1 58 ? 11.506 -5.064 -0.812 1.00 0.00 58 GLU A N 10
ATOM 9502 C CA . GLU A 1 58 ? 12.845 -5.293 -0.282 1.00 0.00 58 GLU A CA 10
ATOM 9503 C C . GLU A 1 58 ? 13.886 -5.251 -1.397 1.00 0.00 58 GLU A C 10
ATOM 9504 O O . GLU A 1 58 ? 14.875 -4.525 -1.310 1.00 0.00 58 GLU A O 10
ATOM 9516 N N . GLY A 1 59 ? 13.655 -6.038 -2.444 1.00 0.00 59 GLY A N 10
ATOM 9517 C CA . GLY A 1 59 ? 14.581 -6.076 -3.561 1.00 0.00 59 GLY A CA 10
ATOM 9518 C C . GLY A 1 59 ? 14.871 -4.698 -4.122 1.00 0.00 59 GLY A C 10
ATOM 9519 O O . GLY A 1 59 ? 15.978 -4.180 -3.976 1.00 0.00 59 GLY A O 10
ATOM 9523 N N . CYS A 1 60 ? 13.874 -4.103 -4.769 1.00 0.00 60 CYS A N 10
ATOM 9524 C CA . CYS A 1 60 ? 14.026 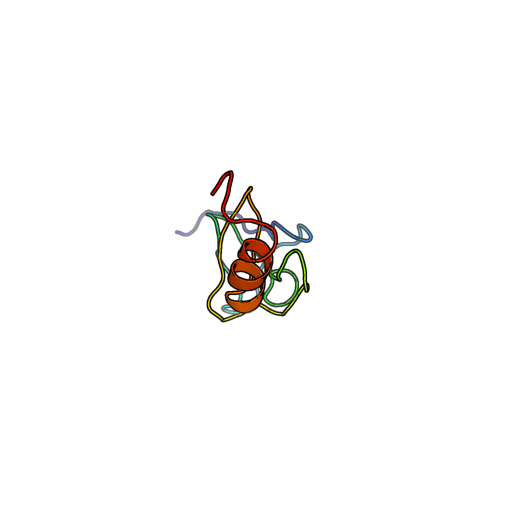-2.778 -5.357 1.00 0.00 60 CYS A CA 10
ATOM 9525 C C . CYS A 1 60 ? 14.697 -1.821 -4.375 1.00 0.00 60 CYS A C 10
ATOM 9526 O O . CYS A 1 60 ? 15.711 -1.199 -4.693 1.00 0.00 60 CYS A O 10
ATOM 9533 N N . TYR A 1 61 ? 14.125 -1.710 -3.182 1.00 0.00 61 TYR A N 10
ATOM 9534 C CA . TYR A 1 61 ? 14.665 -0.828 -2.154 1.00 0.00 61 TYR A CA 10
ATOM 9535 C C . TYR A 1 61 ? 16.183 -0.954 -2.072 1.00 0.00 61 TYR A C 10
ATOM 9536 O O . TYR A 1 61 ? 16.895 0.043 -1.947 1.00 0.00 61 TYR A O 10
ATOM 9554 N N . VAL A 1 62 ? 16.673 -2.188 -2.143 1.00 0.00 62 VAL A N 10
ATOM 9555 C CA . VAL A 1 62 ? 18.106 -2.446 -2.078 1.00 0.00 62 VAL A CA 10
ATOM 9556 C C . VAL A 1 62 ? 18.815 -1.927 -3.324 1.00 0.00 62 VAL A C 10
ATOM 9557 O O . VAL A 1 62 ? 19.934 -1.421 -3.248 1.00 0.00 62 VAL A O 10
ATOM 9570 N N . ALA A 1 63 ? 18.155 -2.055 -4.470 1.00 0.00 63 ALA A N 10
ATOM 9571 C CA . ALA A 1 63 ? 18.721 -1.597 -5.733 1.00 0.00 63 ALA A CA 10
ATOM 9572 C C . ALA A 1 63 ? 18.796 -0.075 -5.780 1.00 0.00 63 ALA A C 10
ATOM 9573 O O . ALA A 1 63 ? 19.694 0.495 -6.402 1.00 0.00 63 ALA A O 10
ATOM 9580 N N . THR A 1 64 ? 17.846 0.581 -5.120 1.00 0.00 64 THR A N 10
ATOM 9581 C CA . THR A 1 64 ? 17.804 2.038 -5.088 1.00 0.00 64 THR A CA 10
ATOM 9582 C C . THR A 1 64 ? 18.965 2.604 -4.279 1.00 0.00 64 THR A C 10
ATOM 9583 O O . THR A 1 64 ? 19.510 3.658 -4.610 1.00 0.00 64 THR A O 10
ATOM 9594 N N . LEU A 1 65 ? 19.341 1.898 -3.218 1.00 0.00 65 LEU A N 10
ATOM 9595 C CA . LEU A 1 65 ? 20.439 2.331 -2.361 1.00 0.00 65 LEU A CA 10
ATOM 9596 C C . LEU A 1 65 ? 21.747 2.395 -3.143 1.00 0.00 65 LEU A C 10
ATOM 9597 O O . LEU A 1 65 ? 22.465 3.392 -3.089 1.00 0.00 65 LEU A O 10
ATOM 9613 N N . GLU A 1 66 ? 22.048 1.324 -3.872 1.00 0.00 66 GLU A N 10
ATOM 9614 C CA . GLU A 1 66 ? 23.269 1.260 -4.667 1.00 0.00 66 GLU A CA 10
ATOM 9615 C C . GLU A 1 66 ? 23.189 2.203 -5.864 1.00 0.00 66 GLU A C 10
ATOM 9616 O O . GLU A 1 66 ? 24.165 2.868 -6.211 1.00 0.00 66 GLU A O 10
ATOM 9628 N N . SER A 1 67 ? 22.019 2.254 -6.492 1.00 0.00 67 SER A N 10
ATOM 9629 C CA . SER A 1 67 ? 21.811 3.111 -7.653 1.00 0.00 67 SER A CA 10
ATOM 9630 C C . SER A 1 67 ? 21.819 4.583 -7.251 1.00 0.00 67 SER A C 10
ATOM 9631 O O . SER A 1 67 ? 21.034 5.011 -6.406 1.00 0.00 67 SER A O 10
ATOM 9639 N N . GLY A 1 68 ? 22.714 5.352 -7.863 1.00 0.00 68 GLY A N 10
ATOM 9640 C CA . GLY A 1 68 ? 22.809 6.768 -7.556 1.00 0.00 68 GLY A CA 10
ATOM 9641 C C . GLY A 1 68 ? 23.356 7.577 -8.715 1.00 0.00 68 GLY A C 10
ATOM 9642 O O . GLY A 1 68 ? 23.861 7.032 -9.697 1.00 0.00 68 GLY A O 10
ATOM 9646 N N . PRO A 1 69 ? 23.256 8.910 -8.610 1.00 0.00 69 PRO A N 10
ATOM 9647 C CA . PRO A 1 69 ? 23.739 9.825 -9.650 1.00 0.00 69 PRO A CA 10
ATOM 9648 C C . PRO A 1 69 ? 25.260 9.847 -9.741 1.00 0.00 69 PRO A C 10
ATOM 9649 O O . PRO A 1 69 ? 25.833 10.584 -10.544 1.00 0.00 69 PRO A O 10
ATOM 9660 N N . SER A 1 70 ? 25.911 9.035 -8.913 1.00 0.00 70 SER A N 10
ATOM 9661 C CA . SER A 1 70 ? 27.367 8.965 -8.898 1.00 0.00 70 SER A CA 10
ATOM 9662 C C . SER A 1 70 ? 27.975 10.347 -8.681 1.00 0.00 70 SER A C 10
ATOM 9663 O O . SER A 1 70 ? 28.956 10.714 -9.328 1.00 0.00 70 SER A O 10
ATOM 9671 N N . SER A 1 71 ? 27.386 11.109 -7.766 1.00 0.00 71 SER A N 10
ATOM 9672 C CA . SER A 1 71 ? 27.866 12.453 -7.465 1.00 0.00 71 SER A CA 10
ATOM 9673 C C . SER A 1 71 ? 28.375 12.538 -6.029 1.00 0.00 71 SER A C 10
ATOM 9674 O O . SER A 1 71 ? 28.010 11.728 -5.179 1.00 0.00 71 SER A O 10
ATOM 9682 N N . GLY A 1 72 ? 29.223 13.528 -5.767 1.00 0.00 72 GLY A N 10
ATOM 9683 C CA . GLY A 1 72 ? 29.770 13.703 -4.434 1.00 0.00 72 GLY A CA 10
ATOM 9684 C C . GLY A 1 72 ? 29.247 14.951 -3.751 1.00 0.00 72 GLY A C 10
ATOM 9685 O O . GLY A 1 72 ? 28.118 14.938 -3.263 1.00 0.00 72 GLY A O 10
ATOM 9691 N N . GLY A 1 1 ? -13.180 1.386 11.939 1.00 0.00 1 GLY A N 11
ATOM 9692 C CA . GLY A 1 1 ? -12.979 2.549 11.095 1.00 0.00 1 GLY A CA 11
ATOM 9693 C C . GLY A 1 1 ? -14.271 3.289 10.809 1.00 0.00 1 GLY A C 11
ATOM 9694 O O . GLY A 1 1 ? -14.536 3.672 9.670 1.00 0.00 1 GLY A O 11
ATOM 9698 N N . SER A 1 2 ? -15.078 3.488 11.846 1.00 0.00 2 SER A N 11
ATOM 9699 C CA . SER A 1 2 ? -16.352 4.182 11.701 1.00 0.00 2 SER A CA 11
ATOM 9700 C C . SER A 1 2 ? -16.182 5.468 10.898 1.00 0.00 2 SER A C 11
ATOM 9701 O O . SER A 1 2 ? -17.040 5.828 10.092 1.00 0.00 2 SER A O 11
ATOM 9709 N N . SER A 1 3 ? -15.068 6.157 11.125 1.00 0.00 3 SER A N 11
ATOM 9710 C CA . SER A 1 3 ? -14.786 7.406 10.426 1.00 0.00 3 SER A CA 11
ATOM 9711 C C . SER A 1 3 ? -13.515 7.285 9.591 1.00 0.00 3 SER A C 11
ATOM 9712 O O . SER A 1 3 ? -12.423 7.095 10.126 1.00 0.00 3 SER A O 11
ATOM 9720 N N . GLY A 1 4 ? -13.665 7.397 8.275 1.00 0.00 4 GLY A N 11
ATOM 9721 C CA . GLY A 1 4 ? -12.522 7.299 7.386 1.00 0.00 4 GLY A CA 11
ATOM 9722 C C . GLY A 1 4 ? -12.927 7.041 5.948 1.00 0.00 4 GLY A C 11
ATOM 9723 O O . GLY A 1 4 ? -13.970 7.512 5.496 1.00 0.00 4 GLY A O 11
ATOM 9727 N N . SER A 1 5 ? -12.098 6.292 5.228 1.00 0.00 5 SER A N 11
ATOM 9728 C CA . SER A 1 5 ? -12.372 5.977 3.830 1.00 0.00 5 SER A CA 11
ATOM 9729 C C . SER A 1 5 ? -11.970 4.541 3.509 1.00 0.00 5 SER A C 11
ATOM 9730 O O . SER A 1 5 ? -10.812 4.157 3.673 1.00 0.00 5 SER A O 11
ATOM 9738 N N . SER A 1 6 ? -12.936 3.751 3.049 1.00 0.00 6 SER A N 11
ATOM 9739 C CA . SER A 1 6 ? -12.685 2.356 2.708 1.00 0.00 6 SER A CA 11
ATOM 9740 C C . SER A 1 6 ? -12.221 2.226 1.260 1.00 0.00 6 SER A C 11
ATOM 9741 O O . SER A 1 6 ? -11.349 1.418 0.946 1.00 0.00 6 SER A O 11
ATOM 9749 N N . GLY A 1 7 ? -12.813 3.030 0.381 1.00 0.00 7 GLY A N 11
ATOM 9750 C CA . GLY A 1 7 ? -12.448 2.990 -1.023 1.00 0.00 7 GLY A CA 11
ATOM 9751 C C . GLY A 1 7 ? -10.978 2.686 -1.232 1.00 0.00 7 GLY A C 11
ATOM 9752 O O . GLY A 1 7 ? -10.142 3.014 -0.388 1.00 0.00 7 GLY A O 11
ATOM 9756 N N . CYS A 1 8 ? -10.659 2.057 -2.358 1.00 0.00 8 CYS A N 11
ATOM 9757 C CA . CYS A 1 8 ? -9.280 1.706 -2.675 1.00 0.00 8 CYS A CA 11
ATOM 9758 C C . CYS A 1 8 ? -8.469 2.951 -3.024 1.00 0.00 8 CYS A C 11
ATOM 9759 O O . CYS A 1 8 ? -9.015 3.951 -3.487 1.00 0.00 8 CYS A O 11
ATOM 9766 N N . GLY A 1 9 ? -7.161 2.880 -2.797 1.00 0.00 9 GLY A N 11
ATOM 9767 C CA . GLY A 1 9 ? -6.295 4.007 -3.092 1.00 0.00 9 GLY A CA 11
ATOM 9768 C C . GLY A 1 9 ? -5.577 3.854 -4.418 1.00 0.00 9 GLY A C 11
ATOM 9769 O O . GLY A 1 9 ? -5.178 4.842 -5.034 1.00 0.00 9 GLY A O 11
ATOM 9773 N N . GLY A 1 10 ? -5.410 2.611 -4.860 1.00 0.00 10 GLY A N 11
ATOM 9774 C CA . GLY A 1 10 ? -4.733 2.356 -6.118 1.00 0.00 10 GLY A CA 11
ATOM 9775 C C . GLY A 1 10 ? -5.657 2.492 -7.312 1.00 0.00 10 GLY A C 11
ATOM 9776 O O . GLY A 1 10 ? -5.274 3.043 -8.344 1.00 0.00 10 GLY A O 11
ATOM 9780 N N . CYS A 1 11 ? -6.879 1.988 -7.173 1.00 0.00 11 CYS A N 11
ATOM 9781 C CA . CYS A 1 11 ? -7.861 2.053 -8.248 1.00 0.00 11 CYS A CA 11
ATOM 9782 C C . CYS A 1 11 ? -9.014 2.981 -7.877 1.00 0.00 11 CYS A C 11
ATOM 9783 O O . CYS A 1 11 ? -9.533 3.712 -8.720 1.00 0.00 11 CYS A O 11
ATOM 9790 N N . GLY A 1 12 ? -9.408 2.948 -6.607 1.00 0.00 12 GLY A N 11
ATOM 9791 C CA . GLY A 1 12 ? -10.496 3.790 -6.146 1.00 0.00 12 GLY A CA 11
ATOM 9792 C C . GLY A 1 12 ? -11.716 2.989 -5.737 1.00 0.00 12 GLY A C 11
ATOM 9793 O O . GLY A 1 12 ? -12.402 3.337 -4.777 1.00 0.00 12 GLY A O 11
ATOM 9797 N N . GLU A 1 13 ? -11.989 1.913 -6.469 1.00 0.00 13 GLU A N 11
ATOM 9798 C CA . GLU A 1 13 ? -13.137 1.062 -6.178 1.00 0.00 13 GLU A CA 11
ATOM 9799 C C . GLU A 1 13 ? -13.124 0.611 -4.721 1.00 0.00 13 GLU A C 11
ATOM 9800 O O . GLU A 1 13 ? -12.070 0.551 -4.088 1.00 0.00 13 GLU A O 11
ATOM 9812 N N . ASP A 1 14 ? -14.302 0.296 -4.195 1.00 0.00 14 ASP A N 11
ATOM 9813 C CA . ASP A 1 14 ? -14.428 -0.151 -2.812 1.00 0.00 14 ASP A CA 11
ATOM 9814 C C . ASP A 1 14 ? -13.621 -1.424 -2.577 1.00 0.00 14 ASP A C 11
ATOM 9815 O O . ASP A 1 14 ? -13.519 -2.279 -3.457 1.00 0.00 14 ASP A O 11
ATOM 9824 N N . VAL A 1 15 ? -13.048 -1.543 -1.384 1.00 0.00 15 VAL A N 11
ATOM 9825 C CA . VAL A 1 15 ? -12.250 -2.712 -1.032 1.00 0.00 15 VAL A CA 11
ATOM 9826 C C . VAL A 1 15 ? -12.948 -3.556 0.029 1.00 0.00 15 VAL A C 11
ATOM 9827 O O . VAL A 1 15 ? -13.106 -3.128 1.172 1.00 0.00 15 VAL A O 11
ATOM 9840 N N . VAL A 1 16 ? -13.364 -4.757 -0.358 1.00 0.00 16 VAL A N 11
ATOM 9841 C CA . VAL A 1 16 ? -14.044 -5.663 0.560 1.00 0.00 16 VAL A CA 11
ATOM 9842 C C . VAL A 1 16 ? -13.208 -6.910 0.822 1.00 0.00 16 VAL A C 11
ATOM 9843 O O . VAL A 1 16 ? -12.586 -7.456 -0.088 1.00 0.00 16 VAL A O 11
ATOM 9856 N N . GLY A 1 17 ? -13.198 -7.357 2.075 1.00 0.00 17 GLY A N 11
ATOM 9857 C CA . GLY A 1 17 ? -12.435 -8.538 2.435 1.00 0.00 17 GLY A CA 11
ATOM 9858 C C . GLY A 1 17 ? -11.762 -8.403 3.786 1.00 0.00 17 GLY A C 11
ATOM 9859 O O . GLY A 1 17 ? -10.646 -7.892 3.883 1.00 0.00 17 GLY A O 11
ATOM 9863 N N . ASP A 1 18 ? -12.441 -8.860 4.832 1.00 0.00 18 ASP A N 11
ATOM 9864 C CA . ASP A 1 18 ? -11.902 -8.787 6.185 1.00 0.00 18 ASP A CA 11
ATOM 9865 C C . ASP A 1 18 ? -10.394 -9.022 6.183 1.00 0.00 18 ASP A C 11
ATOM 9866 O O . ASP A 1 18 ? -9.660 -8.412 6.959 1.00 0.00 18 ASP A O 11
ATOM 9875 N N . GLY A 1 19 ? -9.940 -9.911 5.304 1.00 0.00 19 GLY A N 11
ATOM 9876 C CA . GLY A 1 19 ? -8.523 -10.211 5.218 1.00 0.00 19 GLY A CA 11
ATOM 9877 C C . GLY A 1 19 ? -7.881 -9.627 3.976 1.00 0.00 19 GLY A C 11
ATOM 9878 O O . GLY A 1 19 ? -6.805 -9.034 4.045 1.00 0.00 19 GLY A O 11
ATOM 9882 N N . ALA A 1 20 ? -8.542 -9.797 2.835 1.00 0.00 20 ALA A N 11
ATOM 9883 C CA . ALA A 1 20 ? -8.029 -9.282 1.571 1.00 0.00 20 ALA A CA 11
ATOM 9884 C C . ALA A 1 20 ? -7.573 -7.834 1.713 1.00 0.00 20 ALA A C 11
ATOM 9885 O O . ALA A 1 20 ? -6.399 -7.521 1.525 1.00 0.00 20 ALA A O 11
ATOM 9892 N N . GLY A 1 21 ? -8.512 -6.953 2.045 1.00 0.00 21 GLY A N 11
ATOM 9893 C CA . GLY A 1 21 ? -8.187 -5.547 2.205 1.00 0.00 21 GLY A CA 11
ATOM 9894 C C . GLY A 1 21 ? -6.794 -5.334 2.762 1.00 0.00 21 GLY A C 11
ATOM 9895 O O . GLY A 1 21 ? -6.458 -5.847 3.830 1.00 0.00 21 GLY A O 11
ATOM 9899 N N . VAL A 1 22 ? -5.978 -4.576 2.036 1.00 0.00 22 VAL A N 11
ATOM 9900 C CA . VAL A 1 22 ? -4.612 -4.297 2.463 1.00 0.00 22 VAL A CA 11
ATOM 9901 C C . VAL A 1 22 ? -4.473 -2.861 2.957 1.00 0.00 22 VAL A C 11
ATOM 9902 O O . VAL A 1 22 ? -4.636 -1.911 2.191 1.00 0.00 22 VAL A O 11
ATOM 9915 N N . VAL A 1 23 ? -4.171 -2.710 4.243 1.00 0.00 23 VAL A N 11
ATOM 9916 C CA . VAL A 1 23 ? -4.008 -1.389 4.839 1.00 0.00 23 VAL A CA 11
ATOM 9917 C C . VAL A 1 23 ? -2.536 -1.004 4.927 1.00 0.00 23 VAL A C 11
ATOM 9918 O O . VAL A 1 23 ? -1.770 -1.607 5.678 1.00 0.00 23 VAL A O 11
ATOM 9931 N N . ALA A 1 24 ? -2.147 0.006 4.156 1.00 0.00 24 ALA A N 11
ATOM 9932 C CA . ALA A 1 24 ? -0.767 0.475 4.149 1.00 0.00 24 ALA A CA 11
ATOM 9933 C C . ALA A 1 24 ? -0.700 1.982 3.928 1.00 0.00 24 ALA A C 11
ATOM 9934 O O . ALA A 1 24 ? -1.301 2.511 2.992 1.00 0.00 24 ALA A O 11
ATOM 9941 N N . LEU A 1 25 ? 0.033 2.670 4.796 1.00 0.00 25 LEU A N 11
ATOM 9942 C CA . LEU A 1 25 ? 0.178 4.119 4.697 1.00 0.00 25 LEU A CA 11
ATOM 9943 C C . LEU A 1 25 ? -1.152 4.818 4.961 1.00 0.00 25 LEU A C 11
ATOM 9944 O O . LEU A 1 25 ? -1.508 5.775 4.274 1.00 0.00 25 LEU A O 11
ATOM 9960 N N . ASP A 1 26 ? -1.880 4.336 5.962 1.00 0.00 26 ASP A N 11
ATOM 9961 C CA . ASP A 1 26 ? -3.168 4.917 6.320 1.00 0.00 26 ASP A CA 11
ATOM 9962 C C . ASP A 1 26 ? -4.118 4.908 5.126 1.00 0.00 26 ASP A C 11
ATOM 9963 O O . ASP A 1 26 ? -4.958 5.797 4.983 1.00 0.00 26 ASP A O 11
ATOM 9972 N N . ARG A 1 27 ? -3.978 3.900 4.272 1.00 0.00 27 ARG A N 11
ATOM 9973 C CA . ARG A 1 27 ? -4.822 3.778 3.090 1.00 0.00 27 ARG A CA 11
ATOM 9974 C C . ARG A 1 27 ? -5.222 2.324 2.855 1.00 0.00 27 ARG A C 11
ATOM 9975 O O . ARG A 1 27 ? -4.708 1.415 3.507 1.00 0.00 27 ARG A O 11
ATOM 9996 N N . VAL A 1 28 ? -6.141 2.112 1.919 1.00 0.00 28 VAL A N 11
ATOM 9997 C CA . VAL A 1 28 ? -6.610 0.769 1.597 1.00 0.00 28 VAL A CA 11
ATOM 9998 C C . VAL A 1 28 ? -6.439 0.469 0.112 1.00 0.00 28 VAL A C 11
ATOM 9999 O O . VAL A 1 28 ? -6.924 1.211 -0.742 1.00 0.00 28 VAL A O 11
ATOM 10012 N N . PHE A 1 29 ? -5.747 -0.625 -0.189 1.00 0.00 29 PHE A N 11
ATOM 10013 C CA . PHE A 1 29 ? -5.511 -1.024 -1.572 1.00 0.00 29 PHE A CA 11
ATOM 10014 C C . PHE A 1 29 ? -5.839 -2.501 -1.775 1.00 0.00 29 PHE A C 11
ATOM 10015 O O . PHE A 1 29 ? -5.719 -3.307 -0.852 1.00 0.00 29 PHE A O 11
ATOM 10032 N N . HIS A 1 30 ? -6.253 -2.847 -2.989 1.00 0.00 30 HIS A N 11
ATOM 10033 C CA . HIS A 1 30 ? -6.598 -4.226 -3.314 1.00 0.00 30 HIS A CA 11
ATOM 10034 C C . HIS A 1 30 ? -5.350 -5.102 -3.364 1.00 0.00 30 HIS A C 11
ATOM 10035 O O . HIS A 1 30 ? -4.299 -4.676 -3.844 1.00 0.00 30 HIS A O 11
ATOM 10049 N N . VAL A 1 31 ? -5.472 -6.327 -2.863 1.00 0.00 31 VAL A N 11
ATOM 10050 C CA . VAL A 1 31 ? -4.354 -7.263 -2.850 1.00 0.00 31 VAL A CA 11
ATOM 10051 C C . VAL A 1 31 ? -3.530 -7.152 -4.129 1.00 0.00 31 VAL A C 11
ATOM 10052 O O . VAL A 1 31 ? -2.314 -7.336 -4.114 1.00 0.00 31 VAL A O 11
ATOM 10065 N N . GLY A 1 32 ? -4.203 -6.850 -5.235 1.00 0.00 32 GLY A N 11
ATOM 10066 C CA . GLY A 1 32 ? -3.517 -6.720 -6.508 1.00 0.00 32 GLY A CA 11
ATOM 10067 C C . GLY A 1 32 ? -2.969 -5.325 -6.731 1.00 0.00 32 GLY A C 11
ATOM 10068 O O . GLY A 1 32 ? -1.806 -5.158 -7.102 1.00 0.00 32 GLY A O 11
ATOM 10072 N N . CYS A 1 33 ? -3.807 -4.319 -6.506 1.00 0.00 33 CYS A N 11
ATOM 10073 C CA . CYS A 1 33 ? -3.401 -2.930 -6.686 1.00 0.00 33 CYS A CA 11
ATOM 10074 C C . CYS A 1 33 ? -2.107 -2.639 -5.931 1.00 0.00 33 CYS A C 11
ATOM 10075 O O . CYS A 1 33 ? -1.143 -2.129 -6.503 1.00 0.00 33 CYS A O 11
ATOM 10082 N N . PHE A 1 34 ? -2.093 -2.968 -4.644 1.00 0.00 34 PHE A N 11
ATOM 10083 C CA . PHE A 1 34 ? -0.918 -2.741 -3.810 1.00 0.00 34 PHE A CA 11
ATOM 10084 C C . PHE A 1 34 ? 0.307 -3.438 -4.395 1.00 0.00 34 PHE A C 11
ATOM 10085 O O . PHE A 1 34 ? 0.447 -4.657 -4.297 1.00 0.00 34 PHE A O 11
ATOM 10102 N N . VAL A 1 35 ? 1.191 -2.655 -5.004 1.00 0.00 35 VAL A N 11
ATOM 10103 C CA . VAL A 1 35 ? 2.405 -3.195 -5.605 1.00 0.00 35 VAL A CA 11
ATOM 10104 C C . VAL A 1 35 ? 3.529 -2.165 -5.594 1.00 0.00 35 VAL A C 11
ATOM 10105 O O . VAL A 1 35 ? 3.292 -0.974 -5.395 1.00 0.00 35 VAL A O 11
ATOM 10118 N N . CYS A 1 36 ? 4.754 -2.633 -5.811 1.00 0.00 36 CYS A N 11
ATOM 10119 C CA . CYS A 1 36 ? 5.916 -1.753 -5.826 1.00 0.00 36 CYS A CA 11
ATOM 10120 C C . CYS A 1 36 ? 5.697 -0.578 -6.775 1.00 0.00 36 CYS A C 11
ATOM 10121 O O . CYS A 1 36 ? 4.763 -0.580 -7.577 1.00 0.00 36 CYS A O 11
ATOM 10128 N N . SER A 1 37 ? 6.564 0.424 -6.676 1.00 0.00 37 SER A N 11
ATOM 10129 C CA . SER A 1 37 ? 6.464 1.608 -7.522 1.00 0.00 37 SER A CA 11
ATOM 10130 C C . SER A 1 37 ? 7.372 1.483 -8.742 1.00 0.00 37 SER A C 11
ATOM 10131 O O . SER A 1 37 ? 7.131 2.104 -9.778 1.00 0.00 37 SER A O 11
ATOM 10139 N N . THR A 1 38 ? 8.419 0.674 -8.612 1.00 0.00 38 THR A N 11
ATOM 10140 C CA . THR A 1 38 ? 9.365 0.467 -9.701 1.00 0.00 38 THR A CA 11
ATOM 10141 C C . THR A 1 38 ? 9.047 -0.811 -10.470 1.00 0.00 38 THR A C 11
ATOM 10142 O O . THR A 1 38 ? 8.611 -0.763 -11.621 1.00 0.00 38 THR A O 11
ATOM 10153 N N . CYS A 1 39 ? 9.266 -1.953 -9.828 1.00 0.00 39 CYS A N 11
ATOM 10154 C CA . CYS A 1 39 ? 9.003 -3.244 -10.451 1.00 0.00 39 CYS A CA 11
ATOM 10155 C C . CYS A 1 39 ? 7.511 -3.564 -10.430 1.00 0.00 39 CYS A C 11
ATOM 10156 O O . CYS A 1 39 ? 7.045 -4.449 -11.148 1.00 0.00 39 CYS A O 11
ATOM 10163 N N . ARG A 1 40 ? 6.767 -2.837 -9.602 1.00 0.00 40 ARG A N 11
ATOM 10164 C CA . ARG A 1 40 ? 5.329 -3.044 -9.487 1.00 0.00 40 ARG A CA 11
ATOM 10165 C C . ARG A 1 40 ? 5.014 -4.497 -9.145 1.00 0.00 40 ARG A C 11
ATOM 10166 O O . ARG A 1 40 ? 4.112 -5.100 -9.726 1.00 0.00 40 ARG A O 11
ATOM 10187 N N . ALA A 1 41 ? 5.764 -5.054 -8.200 1.00 0.00 41 ALA A N 11
ATOM 10188 C CA . ALA A 1 41 ? 5.565 -6.436 -7.781 1.00 0.00 41 ALA A CA 11
ATOM 10189 C C . ALA A 1 41 ? 4.426 -6.544 -6.772 1.00 0.00 41 ALA A C 11
ATOM 10190 O O . ALA A 1 41 ? 4.105 -5.578 -6.080 1.00 0.00 41 ALA A O 11
ATOM 10197 N N . GLN A 1 42 ? 3.820 -7.724 -6.696 1.00 0.00 42 GLN A N 11
ATOM 10198 C CA . GLN A 1 42 ? 2.715 -7.957 -5.772 1.00 0.00 42 GLN A CA 11
ATOM 10199 C C . GLN A 1 42 ? 3.180 -7.830 -4.325 1.00 0.00 42 GLN A C 11
ATOM 10200 O O . GLN A 1 42 ? 3.986 -8.630 -3.849 1.00 0.00 42 GLN A O 11
ATOM 10214 N N . LEU A 1 43 ? 2.668 -6.820 -3.631 1.00 0.00 43 LEU A N 11
ATOM 10215 C CA . LEU A 1 43 ? 3.031 -6.588 -2.237 1.00 0.00 43 LEU A CA 11
ATOM 10216 C C . LEU A 1 43 ? 1.880 -6.956 -1.306 1.00 0.00 43 LEU A C 11
ATOM 10217 O O . LEU A 1 43 ? 1.856 -6.554 -0.143 1.00 0.00 43 LEU A O 11
ATOM 10233 N N . ARG A 1 44 ? 0.928 -7.725 -1.826 1.00 0.00 44 ARG A N 11
ATOM 10234 C CA . ARG A 1 44 ? -0.225 -8.149 -1.041 1.00 0.00 44 ARG A CA 11
ATOM 10235 C C . ARG A 1 44 ? 0.207 -8.643 0.337 1.00 0.00 44 ARG A C 11
ATOM 10236 O O . ARG A 1 44 ? -0.510 -8.472 1.322 1.00 0.00 44 ARG A O 11
ATOM 10257 N N . GLY A 1 45 ? 1.385 -9.258 0.397 1.00 0.00 45 GLY A N 11
ATOM 10258 C CA . GLY A 1 45 ? 1.892 -9.768 1.658 1.00 0.00 45 GLY A CA 11
ATOM 10259 C C . GLY A 1 45 ? 3.373 -10.084 1.601 1.00 0.00 45 GLY A C 11
ATOM 10260 O O . GLY A 1 45 ? 3.762 -11.212 1.300 1.00 0.00 45 GLY A O 11
ATOM 10264 N N . GLN A 1 46 ? 4.201 -9.086 1.890 1.00 0.00 46 GLN A N 11
ATOM 10265 C CA . GLN A 1 46 ? 5.648 -9.263 1.869 1.00 0.00 46 GLN A CA 11
ATOM 10266 C C . GLN A 1 46 ? 6.353 -8.068 2.502 1.00 0.00 46 GLN A C 11
ATOM 10267 O O . GLN A 1 46 ? 5.710 -7.103 2.915 1.00 0.00 46 GLN A O 11
ATOM 10281 N N . HIS A 1 47 ? 7.678 -8.139 2.575 1.00 0.00 47 HIS A N 11
ATOM 10282 C CA . HIS A 1 47 ? 8.471 -7.063 3.158 1.00 0.00 47 HIS A CA 11
ATOM 10283 C C . HIS A 1 47 ? 8.758 -5.978 2.123 1.00 0.00 47 HIS A C 11
ATOM 10284 O O . HIS A 1 47 ? 9.387 -6.236 1.097 1.00 0.00 47 HIS A O 11
ATOM 10299 N N . PHE A 1 48 ? 8.292 -4.765 2.400 1.00 0.00 48 PHE A N 11
ATOM 10300 C CA . PHE A 1 48 ? 8.497 -3.642 1.493 1.00 0.00 48 PHE A CA 11
ATOM 10301 C C . PHE A 1 48 ? 8.993 -2.414 2.252 1.00 0.00 48 PHE A C 11
ATOM 10302 O O . PHE A 1 48 ? 9.107 -2.432 3.477 1.00 0.00 48 PHE A O 11
ATOM 10319 N N . TYR A 1 49 ? 9.287 -1.349 1.513 1.00 0.00 49 TYR A N 11
ATOM 10320 C CA . TYR A 1 49 ? 9.773 -0.113 2.115 1.00 0.00 49 TYR A CA 11
ATOM 10321 C C . TYR A 1 49 ? 8.851 1.055 1.780 1.00 0.00 49 TYR A C 11
ATOM 10322 O O . TYR A 1 49 ? 8.151 1.038 0.769 1.00 0.00 49 TYR A O 11
ATOM 10340 N N . ALA A 1 50 ? 8.858 2.070 2.638 1.00 0.00 50 ALA A N 11
ATOM 10341 C CA . ALA A 1 50 ? 8.025 3.249 2.434 1.00 0.00 50 ALA A CA 11
ATOM 10342 C C . ALA A 1 50 ? 8.878 4.498 2.245 1.00 0.00 50 ALA A C 11
ATOM 10343 O O . ALA A 1 50 ? 9.534 4.961 3.178 1.00 0.00 50 ALA A O 11
ATOM 10350 N N . VAL A 1 51 ? 8.866 5.039 1.031 1.00 0.00 51 VAL A N 11
ATOM 10351 C CA . VAL A 1 51 ? 9.639 6.236 0.719 1.00 0.00 51 VAL A CA 11
ATOM 10352 C C . VAL A 1 51 ? 8.819 7.219 -0.109 1.00 0.00 51 VAL A C 11
ATOM 10353 O O . VAL A 1 51 ? 8.469 6.939 -1.255 1.00 0.00 51 VAL A O 11
ATOM 10366 N N . GLU A 1 52 ? 8.519 8.373 0.479 1.00 0.00 52 GLU A N 11
ATOM 10367 C CA . GLU A 1 52 ? 7.740 9.398 -0.205 1.00 0.00 52 GLU A CA 11
ATOM 10368 C C . GLU A 1 52 ? 6.317 8.914 -0.470 1.00 0.00 52 GLU A C 11
ATOM 10369 O O . GLU A 1 52 ? 5.757 9.155 -1.540 1.00 0.00 52 GLU A O 11
ATOM 10381 N N . ARG A 1 53 ? 5.739 8.230 0.511 1.00 0.00 53 ARG A N 11
ATOM 10382 C CA . ARG A 1 53 ? 4.382 7.711 0.384 1.00 0.00 53 ARG A CA 11
ATOM 10383 C C . ARG A 1 53 ? 4.297 6.682 -0.740 1.00 0.00 53 ARG A C 11
ATOM 10384 O O . ARG A 1 53 ? 3.325 6.652 -1.494 1.00 0.00 53 ARG A O 11
ATOM 10405 N N . ARG A 1 54 ? 5.322 5.843 -0.846 1.00 0.00 54 ARG A N 11
ATOM 10406 C CA . ARG A 1 54 ? 5.364 4.815 -1.879 1.00 0.00 54 ARG A CA 11
ATOM 10407 C C . ARG A 1 54 ? 5.721 3.457 -1.280 1.00 0.00 54 ARG A C 11
ATOM 10408 O O . ARG A 1 54 ? 5.972 3.343 -0.081 1.00 0.00 54 ARG A O 11
ATOM 10429 N N . ALA A 1 55 ? 5.740 2.431 -2.124 1.00 0.00 55 ALA A N 11
ATOM 10430 C CA . ALA A 1 55 ? 6.068 1.082 -1.680 1.00 0.00 55 ALA A CA 11
ATOM 10431 C C . ALA A 1 55 ? 7.166 0.471 -2.543 1.00 0.00 55 ALA A C 11
ATOM 10432 O O . ALA A 1 55 ? 6.990 0.281 -3.746 1.00 0.00 55 ALA A O 11
ATOM 10439 N N . TYR A 1 56 ? 8.299 0.165 -1.921 1.00 0.00 56 TYR A N 11
ATOM 10440 C CA . TYR A 1 56 ? 9.428 -0.422 -2.633 1.00 0.00 56 TYR A CA 11
ATOM 10441 C C . TYR A 1 56 ? 9.813 -1.769 -2.029 1.00 0.00 56 TYR A C 11
ATOM 10442 O O . TYR A 1 56 ? 10.185 -1.854 -0.858 1.00 0.00 56 TYR A O 11
ATOM 10460 N N . CYS A 1 57 ? 9.721 -2.820 -2.837 1.00 0.00 57 CYS A N 11
ATOM 10461 C CA . CYS A 1 57 ? 10.059 -4.164 -2.384 1.00 0.00 57 CYS A CA 11
ATOM 10462 C C . CYS A 1 57 ? 11.531 -4.251 -1.991 1.00 0.00 57 CYS A C 11
ATOM 10463 O O . CYS A 1 57 ? 12.382 -3.588 -2.583 1.00 0.00 57 CYS A O 11
ATOM 10470 N N . GLU A 1 58 ? 11.822 -5.075 -0.989 1.00 0.00 58 GLU A N 11
ATOM 10471 C CA . GLU A 1 58 ? 13.191 -5.249 -0.517 1.00 0.00 58 GLU A CA 11
ATOM 10472 C C . GLU A 1 58 ? 14.182 -5.144 -1.673 1.00 0.00 58 GLU A C 11
ATOM 10473 O O . GLU A 1 58 ? 15.165 -4.408 -1.597 1.00 0.00 58 GLU A O 11
ATOM 10485 N N . GLY A 1 59 ? 13.916 -5.888 -2.742 1.00 0.00 59 GLY A N 11
ATOM 10486 C CA . GLY A 1 59 ? 14.794 -5.866 -3.898 1.00 0.00 59 GLY A CA 11
ATOM 10487 C C . GLY A 1 59 ? 15.044 -4.461 -4.409 1.00 0.00 59 GLY A C 11
ATOM 10488 O O . GLY A 1 59 ? 16.147 -3.931 -4.276 1.00 0.00 59 GLY A O 11
ATOM 10492 N N . CYS A 1 60 ? 14.017 -3.855 -4.997 1.00 0.00 60 CYS A N 11
ATOM 10493 C CA . CYS A 1 60 ? 14.131 -2.504 -5.532 1.00 0.00 60 CYS A CA 11
ATOM 10494 C C . CYS A 1 60 ? 14.799 -1.574 -4.524 1.00 0.00 60 CYS A C 11
ATOM 10495 O O . CYS A 1 60 ? 15.793 -0.917 -4.833 1.00 0.00 60 CYS A O 11
ATOM 10502 N N . TYR A 1 61 ? 14.245 -1.523 -3.318 1.00 0.00 61 TYR A N 11
ATOM 10503 C CA . TYR A 1 61 ? 14.785 -0.672 -2.264 1.00 0.00 61 TYR A CA 11
ATOM 10504 C C . TYR A 1 61 ? 16.304 -0.792 -2.192 1.00 0.00 61 TYR A C 11
ATOM 10505 O O . TYR A 1 61 ? 17.011 0.205 -2.043 1.00 0.00 61 TYR A O 11
ATOM 10523 N N . VAL A 1 62 ? 16.800 -2.021 -2.298 1.00 0.00 62 VAL A N 11
ATOM 10524 C CA . VAL A 1 62 ? 18.235 -2.273 -2.247 1.00 0.00 62 VAL A CA 11
ATOM 10525 C C . VAL A 1 62 ? 18.923 -1.792 -3.519 1.00 0.00 62 VAL A C 11
ATOM 10526 O O . VAL A 1 62 ? 20.013 -1.222 -3.469 1.00 0.00 62 VAL A O 11
ATOM 10539 N N . ALA A 1 63 ? 18.280 -2.024 -4.658 1.00 0.00 63 ALA A N 11
ATOM 10540 C CA . ALA A 1 63 ? 18.829 -1.612 -5.944 1.00 0.00 63 ALA A CA 11
ATOM 10541 C C . ALA A 1 63 ? 18.961 -0.095 -6.023 1.00 0.00 63 ALA A C 11
ATOM 10542 O O . ALA A 1 63 ? 19.923 0.427 -6.588 1.00 0.00 63 ALA A O 11
ATOM 10549 N N . THR A 1 64 ? 17.987 0.610 -5.454 1.00 0.00 64 THR A N 11
ATOM 10550 C CA . THR A 1 64 ? 17.994 2.067 -5.462 1.00 0.00 64 THR A CA 11
ATOM 10551 C C . THR A 1 64 ? 19.198 2.616 -4.706 1.00 0.00 64 THR A C 11
ATOM 10552 O O . THR A 1 64 ? 19.886 3.519 -5.185 1.00 0.00 64 THR A O 11
ATOM 10563 N N . LEU A 1 65 ? 19.450 2.065 -3.524 1.00 0.00 65 LEU A N 11
ATOM 10564 C CA . LEU A 1 65 ? 20.574 2.499 -2.701 1.00 0.00 65 LEU A CA 11
ATOM 10565 C C . LEU A 1 65 ? 21.853 2.585 -3.528 1.00 0.00 65 LEU A C 11
ATOM 10566 O O . LEU A 1 65 ? 22.568 3.586 -3.479 1.00 0.00 65 LEU A O 11
ATOM 10582 N N . GLU A 1 66 ? 22.133 1.531 -4.287 1.00 0.00 66 GLU A N 11
ATOM 10583 C CA . GLU A 1 66 ? 23.325 1.489 -5.126 1.00 0.00 66 GLU A CA 11
ATOM 10584 C C . GLU A 1 66 ? 23.605 2.857 -5.741 1.00 0.00 66 GLU A C 11
ATOM 10585 O O . GLU A 1 66 ? 24.748 3.313 -5.772 1.00 0.00 66 GLU A O 11
ATOM 10597 N N . SER A 1 67 ? 22.554 3.505 -6.231 1.00 0.00 67 SER A N 11
ATOM 10598 C CA . SER A 1 67 ? 22.686 4.819 -6.851 1.00 0.00 67 SER A CA 11
ATOM 10599 C C . SER A 1 67 ? 22.767 5.913 -5.791 1.00 0.00 67 SER A C 11
ATOM 10600 O O . SER A 1 67 ? 22.339 5.725 -4.653 1.00 0.00 67 SER A O 11
ATOM 10608 N N . GLY A 1 68 ? 23.322 7.060 -6.174 1.00 0.00 68 GLY A N 11
ATOM 10609 C CA . GLY A 1 68 ? 23.450 8.168 -5.246 1.00 0.00 68 GLY A CA 11
ATOM 10610 C C . GLY A 1 68 ? 22.207 8.363 -4.401 1.00 0.00 68 GLY A C 11
ATOM 10611 O O . GLY A 1 68 ? 21.087 8.425 -4.909 1.00 0.00 68 GLY A O 11
ATOM 10615 N N . PRO A 1 69 ? 22.397 8.462 -3.076 1.00 0.00 69 PRO A N 11
ATOM 10616 C CA . PRO A 1 69 ? 21.293 8.652 -2.131 1.00 0.00 69 PRO A CA 11
ATOM 10617 C C . PRO A 1 69 ? 20.664 10.036 -2.243 1.00 0.00 69 PRO A C 11
ATOM 10618 O O . PRO A 1 69 ? 21.365 11.036 -2.395 1.00 0.00 69 PRO A O 11
ATOM 10629 N N . SER A 1 70 ? 19.338 10.087 -2.166 1.00 0.00 70 SER A N 11
ATOM 10630 C CA . SER A 1 70 ? 18.615 11.350 -2.263 1.00 0.00 70 SER A CA 11
ATOM 10631 C C . SER A 1 70 ? 17.870 11.649 -0.966 1.00 0.00 70 SER A C 11
ATOM 10632 O O . SER A 1 70 ? 17.092 10.828 -0.480 1.00 0.00 70 SER A O 11
ATOM 10640 N N . SER A 1 71 ? 18.114 12.832 -0.410 1.00 0.00 71 SER A N 11
ATOM 10641 C CA . SER A 1 71 ? 17.470 13.240 0.833 1.00 0.00 71 SER A CA 11
ATOM 10642 C C . SER A 1 71 ? 15.955 13.299 0.666 1.00 0.00 71 SER A C 11
ATOM 10643 O O . SER A 1 71 ? 15.212 12.661 1.411 1.00 0.00 71 SER A O 11
ATOM 10651 N N . GLY A 1 72 ? 15.504 14.070 -0.318 1.00 0.00 72 GLY A N 11
ATOM 10652 C CA . GLY A 1 72 ? 14.080 14.199 -0.566 1.00 0.00 72 GLY A CA 11
ATOM 10653 C C . GLY A 1 72 ? 13.330 14.749 0.631 1.00 0.00 72 GLY A C 11
ATOM 10654 O O . GLY A 1 72 ? 12.107 14.862 0.572 1.00 0.00 72 GLY A O 11
ATOM 10660 N N . GLY A 1 1 ? -16.810 11.557 12.050 1.00 0.00 1 GLY A N 12
ATOM 10661 C CA . GLY A 1 1 ? -17.006 10.867 10.789 1.00 0.00 1 GLY A CA 12
ATOM 10662 C C . GLY A 1 1 ? -18.301 10.080 10.753 1.00 0.00 1 GLY A C 12
ATOM 10663 O O . GLY A 1 1 ? -18.295 8.855 10.874 1.00 0.00 1 GLY A O 12
ATOM 10667 N N . SER A 1 2 ? -19.416 10.785 10.589 1.00 0.00 2 SER A N 12
ATOM 10668 C CA . SER A 1 2 ? -20.726 10.145 10.544 1.00 0.00 2 SER A CA 12
ATOM 10669 C C . SER A 1 2 ? -20.767 9.067 9.465 1.00 0.00 2 SER A C 12
ATOM 10670 O O . SER A 1 2 ? -21.183 7.937 9.717 1.00 0.00 2 SER A O 12
ATOM 10678 N N . SER A 1 3 ? -20.332 9.427 8.262 1.00 0.00 3 SER A N 12
ATOM 10679 C CA . SER A 1 3 ? -20.322 8.492 7.142 1.00 0.00 3 SER A CA 12
ATOM 10680 C C . SER A 1 3 ? -19.038 7.669 7.133 1.00 0.00 3 SER A C 12
ATOM 10681 O O . SER A 1 3 ? -18.136 7.895 7.939 1.00 0.00 3 SER A O 12
ATOM 10689 N N . GLY A 1 4 ? -18.963 6.711 6.214 1.00 0.00 4 GLY A N 12
ATOM 10690 C CA . GLY A 1 4 ? -17.786 5.867 6.116 1.00 0.00 4 GLY A CA 12
ATOM 10691 C C . GLY A 1 4 ? -17.869 4.888 4.962 1.00 0.00 4 GLY A C 12
ATOM 10692 O O . GLY A 1 4 ? -18.864 4.181 4.809 1.00 0.00 4 GLY A O 12
ATOM 10696 N N . SER A 1 5 ? -16.820 4.848 4.146 1.00 0.00 5 SER A N 12
ATOM 10697 C CA . SER A 1 5 ? -16.781 3.953 2.995 1.00 0.00 5 SER A CA 12
ATOM 10698 C C . SER A 1 5 ? -15.346 3.547 2.672 1.00 0.00 5 SER A C 12
ATOM 10699 O O . SER A 1 5 ? -14.544 4.365 2.223 1.00 0.00 5 SER A O 12
ATOM 10707 N N . SER A 1 6 ? -15.030 2.277 2.905 1.00 0.00 6 SER A N 12
ATOM 10708 C CA . SER A 1 6 ? -13.692 1.761 2.643 1.00 0.00 6 SER A CA 12
ATOM 10709 C C . SER A 1 6 ? -13.343 1.883 1.162 1.00 0.00 6 SER A C 12
ATOM 10710 O O . SER A 1 6 ? -13.850 1.133 0.330 1.00 0.00 6 SER A O 12
ATOM 10718 N N . GLY A 1 7 ? -12.472 2.836 0.842 1.00 0.00 7 GLY A N 12
ATOM 10719 C CA . GLY A 1 7 ? -12.070 3.040 -0.537 1.00 0.00 7 GLY A CA 12
ATOM 10720 C C . GLY A 1 7 ? -10.666 2.537 -0.812 1.00 0.00 7 GLY A C 12
ATOM 10721 O O . GLY A 1 7 ? -9.878 2.336 0.113 1.00 0.00 7 GLY A O 12
ATOM 10725 N N . CYS A 1 8 ? -10.352 2.332 -2.087 1.00 0.00 8 CYS A N 12
ATOM 10726 C CA . CYS A 1 8 ? -9.035 1.848 -2.482 1.00 0.00 8 CYS A CA 12
ATOM 10727 C C . CYS A 1 8 ? -8.182 2.984 -3.041 1.00 0.00 8 CYS A C 12
ATOM 10728 O O . CYS A 1 8 ? -8.454 3.504 -4.122 1.00 0.00 8 CYS A O 12
ATOM 10735 N N . GLY A 1 9 ? -7.149 3.364 -2.295 1.00 0.00 9 GLY A N 12
ATOM 10736 C CA . GLY A 1 9 ? -6.273 4.435 -2.732 1.00 0.00 9 GLY A CA 12
ATOM 10737 C C . GLY A 1 9 ? -5.639 4.152 -4.079 1.00 0.00 9 GLY A C 12
ATOM 10738 O O . GLY A 1 9 ? -5.300 5.074 -4.820 1.00 0.00 9 GLY A O 12
ATOM 10742 N N . GLY A 1 10 ? -5.477 2.871 -4.399 1.00 0.00 10 GLY A N 12
ATOM 10743 C CA . GLY A 1 10 ? -4.878 2.493 -5.665 1.00 0.00 10 GLY A CA 12
ATOM 10744 C C . GLY A 1 10 ? -5.788 2.776 -6.844 1.00 0.00 10 GLY A C 12
ATOM 10745 O O . GLY A 1 10 ? -5.556 3.716 -7.605 1.00 0.00 10 GLY A O 12
ATOM 10749 N N . CYS A 1 11 ? -6.825 1.959 -6.998 1.00 0.00 11 CYS A N 12
ATOM 10750 C CA . CYS A 1 11 ? -7.772 2.124 -8.094 1.00 0.00 11 CYS A CA 12
ATOM 10751 C C . CYS A 1 11 ? -8.897 3.079 -7.702 1.00 0.00 11 CYS A C 12
ATOM 10752 O O . CYS A 1 11 ? -9.244 3.988 -8.455 1.00 0.00 11 CYS A O 12
ATOM 10759 N N . GLY A 1 12 ? -9.462 2.864 -6.518 1.00 0.00 12 GLY A N 12
ATOM 10760 C CA . GLY A 1 12 ? -10.541 3.712 -6.046 1.00 0.00 12 GLY A CA 12
ATOM 10761 C C . GLY A 1 12 ? -11.745 2.916 -5.585 1.00 0.00 12 GLY A C 12
ATOM 10762 O O . GLY A 1 12 ? -12.451 3.325 -4.664 1.00 0.00 12 GLY A O 12
ATOM 10766 N N . GLU A 1 13 ? -11.981 1.777 -6.228 1.00 0.00 13 GLU A N 12
ATOM 10767 C CA . GLU A 1 13 ? -13.110 0.923 -5.878 1.00 0.00 13 GLU A CA 12
ATOM 10768 C C . GLU A 1 13 ? -13.111 0.605 -4.386 1.00 0.00 13 GLU A C 12
ATOM 10769 O O . GLU A 1 13 ? -12.068 0.639 -3.732 1.00 0.00 13 GLU A O 12
ATOM 10781 N N . ASP A 1 14 ? -14.289 0.298 -3.853 1.00 0.00 14 ASP A N 12
ATOM 10782 C CA . ASP A 1 14 ? -14.427 -0.027 -2.438 1.00 0.00 14 ASP A CA 12
ATOM 10783 C C . ASP A 1 14 ? -13.651 -1.294 -2.093 1.00 0.00 14 ASP A C 12
ATOM 10784 O O . ASP A 1 14 ? -13.691 -2.279 -2.830 1.00 0.00 14 ASP A O 12
ATOM 10793 N N . VAL A 1 15 ? -12.945 -1.262 -0.968 1.00 0.00 15 VAL A N 12
ATOM 10794 C CA . VAL A 1 15 ? -12.160 -2.408 -0.524 1.00 0.00 15 VAL A CA 12
ATOM 10795 C C . VAL A 1 15 ? -12.931 -3.243 0.491 1.00 0.00 15 VAL A C 12
ATOM 10796 O O . VAL A 1 15 ? -13.030 -2.879 1.663 1.00 0.00 15 VAL A O 12
ATOM 10809 N N . VAL A 1 16 ? -13.477 -4.365 0.033 1.00 0.00 16 VAL A N 12
ATOM 10810 C CA . VAL A 1 16 ? -14.240 -5.254 0.902 1.00 0.00 16 VAL A CA 12
ATOM 10811 C C . VAL A 1 16 ? -13.319 -6.206 1.658 1.00 0.00 16 VAL A C 12
ATOM 10812 O O . VAL A 1 16 ? -12.108 -6.214 1.446 1.00 0.00 16 VAL A O 12
ATOM 10825 N N . GLY A 1 17 ? -13.904 -7.009 2.542 1.00 0.00 17 GLY A N 12
ATOM 10826 C CA . GLY A 1 17 ? -13.122 -7.955 3.316 1.00 0.00 17 GLY A CA 12
ATOM 10827 C C . GLY A 1 17 ? -13.025 -9.312 2.648 1.00 0.00 17 GLY A C 12
ATOM 10828 O O . GLY A 1 17 ? -12.600 -9.415 1.497 1.00 0.00 17 GLY A O 12
ATOM 10832 N N . ASP A 1 18 ? -13.418 -10.355 3.371 1.00 0.00 18 ASP A N 12
ATOM 10833 C CA . ASP A 1 18 ? -13.373 -11.712 2.841 1.00 0.00 18 ASP A CA 12
ATOM 10834 C C . ASP A 1 18 ? -11.978 -12.049 2.325 1.00 0.00 18 ASP A C 12
ATOM 10835 O O . ASP A 1 18 ? -11.825 -12.646 1.261 1.00 0.00 18 ASP A O 12
ATOM 10844 N N . GLY A 1 19 ? -10.961 -11.659 3.088 1.00 0.00 19 GLY A N 12
ATOM 10845 C CA . GLY A 1 19 ? -9.591 -11.927 2.691 1.00 0.00 19 GLY A CA 12
ATOM 10846 C C . GLY A 1 19 ? -9.047 -10.878 1.741 1.00 0.00 19 GLY A C 12
ATOM 10847 O O . GLY A 1 19 ? -8.350 -11.203 0.780 1.00 0.00 19 GLY A O 12
ATOM 10851 N N . ALA A 1 20 ? -9.367 -9.616 2.009 1.00 0.00 20 ALA A N 12
ATOM 10852 C CA . ALA A 1 20 ? -8.905 -8.517 1.170 1.00 0.00 20 ALA A CA 12
ATOM 10853 C C . ALA A 1 20 ? -8.665 -7.259 1.998 1.00 0.00 20 ALA A C 12
ATOM 10854 O O . ALA A 1 20 ? -8.971 -7.220 3.189 1.00 0.00 20 ALA A O 12
ATOM 10861 N N . GLY A 1 21 ? -8.113 -6.232 1.359 1.00 0.00 21 GLY A N 12
ATOM 10862 C CA . GLY A 1 21 ? -7.840 -4.987 2.053 1.00 0.00 21 GLY A CA 12
ATOM 10863 C C . GLY A 1 21 ? -6.472 -4.976 2.707 1.00 0.00 21 GLY A C 12
ATOM 10864 O O . GLY A 1 21 ? -6.203 -5.765 3.612 1.00 0.00 21 GLY A O 12
ATOM 10868 N N . VAL A 1 22 ? -5.605 -4.079 2.247 1.00 0.00 22 VAL A N 12
ATOM 10869 C CA . VAL A 1 22 ? -4.258 -3.968 2.794 1.00 0.00 22 VAL A CA 12
ATOM 10870 C C . VAL A 1 22 ? -3.974 -2.550 3.274 1.00 0.00 22 VAL A C 12
ATOM 10871 O O . VAL A 1 22 ? -3.767 -1.640 2.471 1.00 0.00 22 VAL A O 12
ATOM 10884 N N . VAL A 1 23 ? -3.967 -2.367 4.591 1.00 0.00 23 VAL A N 12
ATOM 10885 C CA . VAL A 1 23 ? -3.707 -1.059 5.180 1.00 0.00 23 VAL A CA 12
ATOM 10886 C C . VAL A 1 23 ? -2.217 -0.739 5.173 1.00 0.00 23 VAL A C 12
ATOM 10887 O O . VAL A 1 23 ? -1.417 -1.446 5.786 1.00 0.00 23 VAL A O 12
ATOM 10900 N N . ALA A 1 24 ? -1.850 0.331 4.475 1.00 0.00 24 ALA A N 12
ATOM 10901 C CA . ALA A 1 24 ? -0.455 0.746 4.390 1.00 0.00 24 ALA A CA 12
ATOM 10902 C C . ALA A 1 24 ? -0.343 2.247 4.146 1.00 0.00 24 ALA A C 12
ATOM 10903 O O . ALA A 1 24 ? -0.934 2.779 3.205 1.00 0.00 24 ALA A O 12
ATOM 10910 N N . LEU A 1 25 ? 0.417 2.925 4.999 1.00 0.00 25 LEU A N 12
ATOM 10911 C CA . LEU A 1 25 ? 0.606 4.367 4.876 1.00 0.00 25 LEU A CA 12
ATOM 10912 C C . LEU A 1 25 ? -0.705 5.110 5.111 1.00 0.00 25 LEU A C 12
ATOM 10913 O O . LEU A 1 25 ? -1.013 6.081 4.419 1.00 0.00 25 LEU A O 12
ATOM 10929 N N . ASP A 1 26 ? -1.473 4.648 6.092 1.00 0.00 26 ASP A N 12
ATOM 10930 C CA . ASP A 1 26 ? -2.750 5.271 6.421 1.00 0.00 26 ASP A CA 12
ATOM 10931 C C . ASP A 1 26 ? -3.693 5.243 5.222 1.00 0.00 26 ASP A C 12
ATOM 10932 O O . ASP A 1 26 ? -4.512 6.146 5.042 1.00 0.00 26 ASP A O 12
ATOM 10941 N N . ARG A 1 27 ? -3.571 4.203 4.403 1.00 0.00 27 ARG A N 12
ATOM 10942 C CA . ARG A 1 27 ? -4.411 4.060 3.220 1.00 0.00 27 ARG A CA 12
ATOM 10943 C C . ARG A 1 27 ? -4.850 2.610 3.038 1.00 0.00 27 ARG A C 12
ATOM 10944 O O . ARG A 1 27 ? -4.435 1.726 3.787 1.00 0.00 27 ARG A O 12
ATOM 10965 N N . VAL A 1 28 ? -5.692 2.373 2.037 1.00 0.00 28 VAL A N 12
ATOM 10966 C CA . VAL A 1 28 ? -6.187 1.031 1.755 1.00 0.00 28 VAL A CA 12
ATOM 10967 C C . VAL A 1 28 ? -6.026 0.685 0.279 1.00 0.00 28 VAL A C 12
ATOM 10968 O O . VAL A 1 28 ? -6.501 1.410 -0.595 1.00 0.00 28 VAL A O 12
ATOM 10981 N N . PHE A 1 29 ? -5.354 -0.429 0.008 1.00 0.00 29 PHE A N 12
ATOM 10982 C CA . PHE A 1 29 ? -5.129 -0.873 -1.363 1.00 0.00 29 PHE A CA 12
ATOM 10983 C C . PHE A 1 29 ? -5.460 -2.354 -1.516 1.00 0.00 29 PHE A C 12
ATOM 10984 O O . PHE A 1 29 ? -5.125 -3.169 -0.655 1.00 0.00 29 PHE A O 12
ATOM 11001 N N . HIS A 1 30 ? -6.120 -2.696 -2.618 1.00 0.00 30 HIS A N 12
ATOM 11002 C CA . HIS A 1 30 ? -6.497 -4.080 -2.885 1.00 0.00 30 HIS A CA 12
ATOM 11003 C C . HIS A 1 30 ? -5.267 -4.983 -2.906 1.00 0.00 30 HIS A C 12
ATOM 11004 O O . HIS A 1 30 ? -4.220 -4.612 -3.437 1.00 0.00 30 HIS A O 12
ATOM 11018 N N . VAL A 1 31 ? -5.402 -6.171 -2.326 1.00 0.00 31 VAL A N 12
ATOM 11019 C CA . VAL A 1 31 ? -4.302 -7.128 -2.278 1.00 0.00 31 VAL A CA 12
ATOM 11020 C C . VAL A 1 31 ? -3.501 -7.109 -3.575 1.00 0.00 31 VAL A C 12
ATOM 11021 O O . VAL A 1 31 ? -2.285 -7.292 -3.568 1.00 0.00 31 VAL A O 12
ATOM 11034 N N . GLY A 1 32 ? -4.193 -6.885 -4.689 1.00 0.00 32 GLY A N 12
ATOM 11035 C CA . GLY A 1 32 ? -3.529 -6.846 -5.979 1.00 0.00 32 GLY A CA 12
ATOM 11036 C C . GLY A 1 32 ? -2.929 -5.487 -6.281 1.00 0.00 32 GLY A C 12
ATOM 11037 O O . GLY A 1 32 ? -1.776 -5.389 -6.703 1.00 0.00 32 GLY A O 12
ATOM 11041 N N . CYS A 1 33 ? -3.711 -4.435 -6.065 1.00 0.00 33 CYS A N 12
ATOM 11042 C CA . CYS A 1 33 ? -3.252 -3.075 -6.319 1.00 0.00 33 CYS A CA 12
ATOM 11043 C C . CYS A 1 33 ? -1.945 -2.796 -5.581 1.00 0.00 33 CYS A C 12
ATOM 11044 O O . CYS A 1 33 ? -0.958 -2.372 -6.182 1.00 0.00 33 CYS A O 12
ATOM 11051 N N . PHE A 1 34 ? -1.948 -3.036 -4.274 1.00 0.00 34 PHE A N 12
ATOM 11052 C CA . PHE A 1 34 ? -0.764 -2.810 -3.453 1.00 0.00 34 PHE A CA 12
ATOM 11053 C C . PHE A 1 34 ? 0.450 -3.526 -4.040 1.00 0.00 34 PHE A C 12
ATOM 11054 O O . PHE A 1 34 ? 0.593 -4.741 -3.904 1.00 0.00 34 PHE A O 12
ATOM 11071 N N . VAL A 1 35 ? 1.320 -2.763 -4.693 1.00 0.00 35 VAL A N 12
ATOM 11072 C CA . VAL A 1 35 ? 2.522 -3.323 -5.300 1.00 0.00 35 VAL A CA 12
ATOM 11073 C C . VAL A 1 35 ? 3.647 -2.295 -5.342 1.00 0.00 35 VAL A C 12
ATOM 11074 O O . VAL A 1 35 ? 3.421 -1.102 -5.136 1.00 0.00 35 VAL A O 12
ATOM 11087 N N . CYS A 1 36 ? 4.861 -2.764 -5.610 1.00 0.00 36 CYS A N 12
ATOM 11088 C CA . CYS A 1 36 ? 6.023 -1.887 -5.679 1.00 0.00 36 CYS A CA 12
ATOM 11089 C C . CYS A 1 36 ? 5.764 -0.714 -6.621 1.00 0.00 36 CYS A C 12
ATOM 11090 O O . CYS A 1 36 ? 4.804 -0.724 -7.392 1.00 0.00 36 CYS A O 12
ATOM 11097 N N . SER A 1 37 ? 6.627 0.294 -6.554 1.00 0.00 37 SER A N 12
ATOM 11098 C CA . SER A 1 37 ? 6.491 1.475 -7.398 1.00 0.00 37 SER A CA 12
ATOM 11099 C C . SER A 1 37 ? 7.366 1.358 -8.642 1.00 0.00 37 SER A C 12
ATOM 11100 O O . SER A 1 37 ? 7.100 1.989 -9.665 1.00 0.00 37 SER A O 12
ATOM 11108 N N . THR A 1 38 ? 8.414 0.546 -8.546 1.00 0.00 38 THR A N 12
ATOM 11109 C CA . THR A 1 38 ? 9.331 0.346 -9.661 1.00 0.00 38 THR A CA 12
ATOM 11110 C C . THR A 1 38 ? 8.991 -0.925 -10.431 1.00 0.00 38 THR A C 12
ATOM 11111 O O . THR A 1 38 ? 8.513 -0.869 -11.564 1.00 0.00 38 THR A O 12
ATOM 11122 N N . CYS A 1 39 ? 9.241 -2.073 -9.808 1.00 0.00 39 CYS A N 12
ATOM 11123 C CA . CYS A 1 39 ? 8.962 -3.359 -10.434 1.00 0.00 39 CYS A CA 12
ATOM 11124 C C . CYS A 1 39 ? 7.476 -3.697 -10.345 1.00 0.00 39 CYS A C 12
ATOM 11125 O O . CYS A 1 39 ? 6.988 -4.586 -11.042 1.00 0.00 39 CYS A O 12
ATOM 11132 N N . ARG A 1 40 ? 6.763 -2.980 -9.482 1.00 0.00 40 ARG A N 12
ATOM 11133 C CA . ARG A 1 40 ? 5.334 -3.204 -9.300 1.00 0.00 40 ARG A CA 12
ATOM 11134 C C . ARG A 1 40 ? 5.051 -4.665 -8.963 1.00 0.00 40 ARG A C 12
ATOM 11135 O O . ARG A 1 40 ? 4.147 -5.278 -9.529 1.00 0.00 40 ARG A O 12
ATOM 11156 N N . ALA A 1 41 ? 5.831 -5.215 -8.038 1.00 0.00 41 ALA A N 12
ATOM 11157 C CA . ALA A 1 41 ? 5.663 -6.603 -7.625 1.00 0.00 41 ALA A CA 12
ATOM 11158 C C . ALA A 1 41 ? 4.573 -6.732 -6.566 1.00 0.00 41 ALA A C 12
ATOM 11159 O O . ALA A 1 41 ? 4.265 -5.772 -5.860 1.00 0.00 41 ALA A O 12
ATOM 11166 N N . GLN A 1 42 ? 3.994 -7.923 -6.462 1.00 0.00 42 GLN A N 12
ATOM 11167 C CA . GLN A 1 42 ? 2.937 -8.177 -5.490 1.00 0.00 42 GLN A CA 12
ATOM 11168 C C . GLN A 1 42 ? 3.470 -8.064 -4.065 1.00 0.00 42 GLN A C 12
ATOM 11169 O O . GLN A 1 42 ? 4.298 -8.869 -3.636 1.00 0.00 42 GLN A O 12
ATOM 11183 N N . LEU A 1 43 ? 2.991 -7.062 -3.337 1.00 0.00 43 LEU A N 12
ATOM 11184 C CA . LEU A 1 43 ? 3.420 -6.844 -1.960 1.00 0.00 43 LEU A CA 12
ATOM 11185 C C . LEU A 1 43 ? 2.294 -7.164 -0.982 1.00 0.00 43 LEU A C 12
ATOM 11186 O O . LEU A 1 43 ? 2.338 -6.767 0.183 1.00 0.00 43 LEU A O 12
ATOM 11202 N N . ARG A 1 44 ? 1.288 -7.887 -1.462 1.00 0.00 44 ARG A N 12
ATOM 11203 C CA . ARG A 1 44 ? 0.151 -8.262 -0.630 1.00 0.00 44 ARG A CA 12
ATOM 11204 C C . ARG A 1 44 ? 0.605 -8.619 0.782 1.00 0.00 44 ARG A C 12
ATOM 11205 O O . ARG A 1 44 ? 0.303 -7.909 1.740 1.00 0.00 44 ARG A O 12
ATOM 11226 N N . GLY A 1 45 ? 1.334 -9.725 0.903 1.00 0.00 45 GLY A N 12
ATOM 11227 C CA . GLY A 1 45 ? 1.817 -10.157 2.201 1.00 0.00 45 GLY A CA 12
ATOM 11228 C C . GLY A 1 45 ? 3.316 -10.386 2.215 1.00 0.00 45 GLY A C 12
ATOM 11229 O O . GLY A 1 45 ? 3.777 -11.517 2.065 1.00 0.00 45 GLY A O 12
ATOM 11233 N N . GLN A 1 46 ? 4.076 -9.311 2.393 1.00 0.00 46 GLN A N 12
ATOM 11234 C CA . GLN A 1 46 ? 5.531 -9.401 2.423 1.00 0.00 46 GLN A CA 12
ATOM 11235 C C . GLN A 1 46 ? 6.146 -8.103 2.934 1.00 0.00 46 GLN A C 12
ATOM 11236 O O . GLN A 1 46 ? 5.439 -7.128 3.192 1.00 0.00 46 GLN A O 12
ATOM 11250 N N . HIS A 1 47 ? 7.468 -8.096 3.078 1.00 0.00 47 HIS A N 12
ATOM 11251 C CA . HIS A 1 47 ? 8.179 -6.917 3.559 1.00 0.00 47 HIS A CA 12
ATOM 11252 C C . HIS A 1 47 ? 8.419 -5.927 2.423 1.00 0.00 47 HIS A C 12
ATOM 11253 O O . HIS A 1 47 ? 8.734 -6.320 1.299 1.00 0.00 47 HIS A O 12
ATOM 11268 N N . PHE A 1 48 ? 8.268 -4.641 2.723 1.00 0.00 48 PHE A N 12
ATOM 11269 C CA . PHE A 1 48 ? 8.467 -3.595 1.726 1.00 0.00 48 PHE A CA 12
ATOM 11270 C C . PHE A 1 48 ? 8.882 -2.285 2.389 1.00 0.00 48 PHE A C 12
ATOM 11271 O O . PHE A 1 48 ? 8.957 -2.193 3.615 1.00 0.00 48 PHE A O 12
ATOM 11288 N N . TYR A 1 49 ? 9.153 -1.275 1.570 1.00 0.00 49 TYR A N 12
ATOM 11289 C CA . TYR A 1 49 ? 9.564 0.030 2.075 1.00 0.00 49 TYR A CA 12
ATOM 11290 C C . TYR A 1 49 ? 8.532 1.098 1.726 1.00 0.00 49 TYR A C 12
ATOM 11291 O O . TYR A 1 49 ? 7.608 0.856 0.951 1.00 0.00 49 TYR A O 12
ATOM 11309 N N . ALA A 1 50 ? 8.699 2.283 2.305 1.00 0.00 50 ALA A N 12
ATOM 11310 C CA . ALA A 1 50 ? 7.786 3.391 2.054 1.00 0.00 50 ALA A CA 12
ATOM 11311 C C . ALA A 1 50 ? 8.549 4.691 1.824 1.00 0.00 50 ALA A C 12
ATOM 11312 O O . ALA A 1 50 ? 9.160 5.235 2.744 1.00 0.00 50 ALA A O 12
ATOM 11319 N N . VAL A 1 51 ? 8.510 5.184 0.590 1.00 0.00 51 VAL A N 12
ATOM 11320 C CA . VAL A 1 51 ? 9.198 6.420 0.239 1.00 0.00 51 VAL A CA 12
ATOM 11321 C C . VAL A 1 51 ? 8.299 7.335 -0.584 1.00 0.00 51 VAL A C 12
ATOM 11322 O O . VAL A 1 51 ? 7.849 6.967 -1.669 1.00 0.00 51 VAL A O 12
ATOM 11335 N N . GLU A 1 52 ? 8.041 8.530 -0.061 1.00 0.00 52 GLU A N 12
ATOM 11336 C CA . GLU A 1 52 ? 7.194 9.498 -0.748 1.00 0.00 52 GLU A CA 12
ATOM 11337 C C . GLU A 1 52 ? 5.802 8.923 -0.998 1.00 0.00 52 GLU A C 12
ATOM 11338 O O . GLU A 1 52 ? 5.225 9.110 -2.069 1.00 0.00 52 GLU A O 12
ATOM 11350 N N . ARG A 1 53 ? 5.271 8.222 -0.001 1.00 0.00 53 ARG A N 12
ATOM 11351 C CA . ARG A 1 53 ? 3.949 7.618 -0.112 1.00 0.00 53 ARG A CA 12
ATOM 11352 C C . ARG A 1 53 ? 3.932 6.541 -1.193 1.00 0.00 53 ARG A C 12
ATOM 11353 O O . ARG A 1 53 ? 2.917 6.328 -1.856 1.00 0.00 53 ARG A O 12
ATOM 11374 N N . ARG A 1 54 ? 5.064 5.865 -1.365 1.00 0.00 54 ARG A N 12
ATOM 11375 C CA . ARG A 1 54 ? 5.179 4.811 -2.366 1.00 0.00 54 ARG A CA 12
ATOM 11376 C C . ARG A 1 54 ? 5.563 3.484 -1.718 1.00 0.00 54 ARG A C 12
ATOM 11377 O O . ARG A 1 54 ? 5.765 3.410 -0.506 1.00 0.00 54 ARG A O 12
ATOM 11398 N N . ALA A 1 55 ? 5.659 2.439 -2.533 1.00 0.00 55 ALA A N 12
ATOM 11399 C CA . ALA A 1 55 ? 6.019 1.116 -2.039 1.00 0.00 55 ALA A CA 12
ATOM 11400 C C . ALA A 1 55 ? 7.201 0.543 -2.815 1.00 0.00 55 ALA A C 12
ATOM 11401 O O . ALA A 1 55 ? 7.142 0.398 -4.036 1.00 0.00 55 ALA A O 12
ATOM 11408 N N . TYR A 1 56 ? 8.272 0.219 -2.099 1.00 0.00 56 TYR A N 12
ATOM 11409 C CA . TYR A 1 56 ? 9.468 -0.335 -2.721 1.00 0.00 56 TYR A CA 12
ATOM 11410 C C . TYR A 1 56 ? 9.858 -1.658 -2.069 1.00 0.00 56 TYR A C 12
ATOM 11411 O O . TYR A 1 56 ? 10.089 -1.725 -0.862 1.00 0.00 56 TYR A O 12
ATOM 11429 N N . CYS A 1 57 ? 9.930 -2.710 -2.878 1.00 0.00 57 CYS A N 12
ATOM 11430 C CA . CYS A 1 57 ? 10.292 -4.032 -2.383 1.00 0.00 57 CYS A CA 12
ATOM 11431 C C . CYS A 1 57 ? 11.764 -4.080 -1.984 1.00 0.00 57 CYS A C 12
ATOM 11432 O O . CYS A 1 57 ? 12.608 -3.443 -2.613 1.00 0.00 57 CYS A O 12
ATOM 11439 N N . GLU A 1 58 ? 12.062 -4.839 -0.934 1.00 0.00 58 GLU A N 12
ATOM 11440 C CA . GLU A 1 58 ? 13.432 -4.969 -0.451 1.00 0.00 58 GLU A CA 12
ATOM 11441 C C . GLU A 1 58 ? 14.426 -4.901 -1.607 1.00 0.00 58 GLU A C 12
ATOM 11442 O O . GLU A 1 58 ? 15.377 -4.121 -1.578 1.00 0.00 58 GLU A O 12
ATOM 11454 N N . GLY A 1 59 ? 14.197 -5.725 -2.625 1.00 0.00 59 GLY A N 12
ATOM 11455 C CA . GLY A 1 59 ? 15.080 -5.744 -3.777 1.00 0.00 59 GLY A CA 12
ATOM 11456 C C . GLY A 1 59 ? 15.263 -4.369 -4.390 1.00 0.00 59 GLY A C 12
ATOM 11457 O O . GLY A 1 59 ? 16.378 -3.849 -4.443 1.00 0.00 59 GLY A O 12
ATOM 11461 N N . CYS A 1 60 ? 14.167 -3.780 -4.855 1.00 0.00 60 CYS A N 12
ATOM 11462 C CA . CYS A 1 60 ? 14.211 -2.459 -5.469 1.00 0.00 60 CYS A CA 12
ATOM 11463 C C . CYS A 1 60 ? 14.876 -1.448 -4.539 1.00 0.00 60 CYS A C 12
ATOM 11464 O O . CYS A 1 60 ? 15.862 -0.808 -4.905 1.00 0.00 60 CYS A O 12
ATOM 11471 N N . TYR A 1 61 ? 14.330 -1.311 -3.336 1.00 0.00 61 TYR A N 12
ATOM 11472 C CA . TYR A 1 61 ? 14.869 -0.377 -2.354 1.00 0.00 61 TYR A CA 12
ATOM 11473 C C . TYR A 1 61 ? 16.392 -0.461 -2.302 1.00 0.00 61 TYR A C 12
ATOM 11474 O O . TYR A 1 61 ? 17.080 0.559 -2.250 1.00 0.00 61 TYR A O 12
ATOM 11492 N N . VAL A 1 62 ? 16.912 -1.684 -2.316 1.00 0.00 62 VAL A N 12
ATOM 11493 C CA . VAL A 1 62 ? 18.352 -1.903 -2.271 1.00 0.00 62 VAL A CA 12
ATOM 11494 C C . VAL A 1 62 ? 19.002 -1.558 -3.607 1.00 0.00 62 VAL A C 12
ATOM 11495 O O . VAL A 1 62 ? 20.096 -0.997 -3.650 1.00 0.00 62 VAL A O 12
ATOM 11508 N N . ALA A 1 63 ? 18.320 -1.898 -4.696 1.00 0.00 63 ALA A N 12
ATOM 11509 C CA . ALA A 1 63 ? 18.829 -1.622 -6.033 1.00 0.00 63 ALA A CA 12
ATOM 11510 C C . ALA A 1 63 ? 18.992 -0.123 -6.260 1.00 0.00 63 ALA A C 12
ATOM 11511 O O . ALA A 1 63 ? 19.974 0.323 -6.856 1.00 0.00 63 ALA A O 12
ATOM 11518 N N . THR A 1 64 ? 18.024 0.653 -5.782 1.00 0.00 64 THR A N 12
ATOM 11519 C CA . THR A 1 64 ? 18.060 2.102 -5.934 1.00 0.00 64 THR A CA 12
ATOM 11520 C C . THR A 1 64 ? 19.307 2.692 -5.287 1.00 0.00 64 THR A C 12
ATOM 11521 O O . THR A 1 64 ? 19.871 3.670 -5.780 1.00 0.00 64 THR A O 12
ATOM 11532 N N . LEU A 1 65 ? 19.735 2.093 -4.182 1.00 0.00 65 LEU A N 12
ATOM 11533 C CA . LEU A 1 65 ? 20.918 2.559 -3.467 1.00 0.00 65 LEU A CA 12
ATOM 11534 C C . LEU A 1 65 ? 22.179 2.324 -4.290 1.00 0.00 65 LEU A C 12
ATOM 11535 O O . LEU A 1 65 ? 23.035 3.202 -4.397 1.00 0.00 65 LEU A O 12
ATOM 11551 N N . GLU A 1 66 ? 22.287 1.134 -4.873 1.00 0.00 66 GLU A N 12
ATOM 11552 C CA . GLU A 1 66 ? 23.444 0.785 -5.688 1.00 0.00 66 GLU A CA 12
ATOM 11553 C C . GLU A 1 66 ? 23.723 1.867 -6.728 1.00 0.00 66 GLU A C 12
ATOM 11554 O O . GLU A 1 66 ? 24.832 2.396 -6.806 1.00 0.00 66 GLU A O 12
ATOM 11566 N N . SER A 1 67 ? 22.710 2.189 -7.525 1.00 0.00 67 SER A N 12
ATOM 11567 C CA . SER A 1 67 ? 22.846 3.204 -8.563 1.00 0.00 67 SER A CA 12
ATOM 11568 C C . SER A 1 67 ? 22.412 4.572 -8.045 1.00 0.00 67 SER A C 12
ATOM 11569 O O . SER A 1 67 ? 21.287 4.743 -7.579 1.00 0.00 67 SER A O 12
ATOM 11577 N N . GLY A 1 68 ? 23.315 5.544 -8.132 1.00 0.00 68 GLY A N 12
ATOM 11578 C CA . GLY A 1 68 ? 23.008 6.885 -7.669 1.00 0.00 68 GLY A CA 12
ATOM 11579 C C . GLY A 1 68 ? 22.269 7.703 -8.709 1.00 0.00 68 GLY A C 12
ATOM 11580 O O . GLY A 1 68 ? 21.980 7.232 -9.810 1.00 0.00 68 GLY A O 12
ATOM 11584 N N . PRO A 1 69 ? 21.950 8.959 -8.363 1.00 0.00 69 PRO A N 12
ATOM 11585 C CA . PRO A 1 69 ? 21.235 9.870 -9.262 1.00 0.00 69 PRO A CA 12
ATOM 11586 C C . PRO A 1 69 ? 22.092 10.309 -10.444 1.00 0.00 69 PRO A C 12
ATOM 11587 O O . PRO A 1 69 ? 23.311 10.430 -10.328 1.00 0.00 69 PRO A O 12
ATOM 11598 N N . SER A 1 70 ? 21.446 10.547 -11.581 1.00 0.00 70 SER A N 12
ATOM 11599 C CA . SER A 1 70 ? 22.150 10.970 -12.786 1.00 0.00 70 SER A CA 12
ATOM 11600 C C . SER A 1 70 ? 22.022 12.477 -12.989 1.00 0.00 70 SER A C 12
ATOM 11601 O O . SER A 1 70 ? 20.916 13.016 -13.039 1.00 0.00 70 SER A O 12
ATOM 11609 N N . SER A 1 71 ? 23.162 13.151 -13.106 1.00 0.00 71 SER A N 12
ATOM 11610 C CA . SER A 1 71 ? 23.179 14.596 -13.300 1.00 0.00 71 SER A CA 12
ATOM 11611 C C . SER A 1 71 ? 22.476 15.307 -12.148 1.00 0.00 71 SER A C 12
ATOM 11612 O O . SER A 1 71 ? 21.720 16.255 -12.358 1.00 0.00 71 SER A O 12
ATOM 11620 N N . GLY A 1 72 ? 22.732 14.842 -10.929 1.00 0.00 72 GLY A N 12
ATOM 11621 C CA . GLY A 1 72 ? 22.116 15.444 -9.761 1.00 0.00 72 GLY A CA 12
ATOM 11622 C C . GLY A 1 72 ? 20.602 15.423 -9.828 1.00 0.00 72 GLY A C 12
ATOM 11623 O O . GLY A 1 72 ? 19.974 16.418 -9.471 1.00 0.00 72 GLY A O 12
ATOM 11629 N N . GLY A 1 1 ? -23.936 1.472 2.154 1.00 0.00 1 GLY A N 13
ATOM 11630 C CA . GLY A 1 1 ? -22.736 2.217 2.488 1.00 0.00 1 GLY A CA 13
ATOM 11631 C C . GLY A 1 1 ? -22.787 2.801 3.886 1.00 0.00 1 GLY A C 13
ATOM 11632 O O . GLY A 1 1 ? -22.761 4.020 4.058 1.00 0.00 1 GLY A O 13
ATOM 11636 N N . SER A 1 2 ? -22.860 1.930 4.887 1.00 0.00 2 SER A N 13
ATOM 11637 C CA . SER A 1 2 ? -22.920 2.367 6.277 1.00 0.00 2 SER A CA 13
ATOM 11638 C C . SER A 1 2 ? -21.774 1.765 7.085 1.00 0.00 2 SER A C 13
ATOM 11639 O O . SER A 1 2 ? -21.652 0.545 7.198 1.00 0.00 2 SER A O 13
ATOM 11647 N N . SER A 1 3 ? -20.935 2.631 7.646 1.00 0.00 3 SER A N 13
ATOM 11648 C CA . SER A 1 3 ? -19.796 2.186 8.441 1.00 0.00 3 SER A CA 13
ATOM 11649 C C . SER A 1 3 ? -18.847 1.336 7.602 1.00 0.00 3 SER A C 13
ATOM 11650 O O . SER A 1 3 ? -18.351 0.307 8.057 1.00 0.00 3 SER A O 13
ATOM 11658 N N . GLY A 1 4 ? -18.599 1.776 6.371 1.00 0.00 4 GLY A N 13
ATOM 11659 C CA . GLY A 1 4 ? -17.711 1.045 5.487 1.00 0.00 4 GLY A CA 13
ATOM 11660 C C . GLY A 1 4 ? -17.038 1.943 4.469 1.00 0.00 4 GLY A C 13
ATOM 11661 O O . GLY A 1 4 ? -16.368 2.910 4.831 1.00 0.00 4 GLY A O 13
ATOM 11665 N N . SER A 1 5 ? -17.215 1.623 3.191 1.00 0.00 5 SER A N 13
ATOM 11666 C CA . SER A 1 5 ? -16.615 2.406 2.117 1.00 0.00 5 SER A CA 13
ATOM 11667 C C . SER A 1 5 ? -15.096 2.438 2.251 1.00 0.00 5 SER A C 13
ATOM 11668 O O . SER A 1 5 ? -14.471 3.489 2.111 1.00 0.00 5 SER A O 13
ATOM 11676 N N . SER A 1 6 ? -14.507 1.277 2.524 1.00 0.00 6 SER A N 13
ATOM 11677 C CA . SER A 1 6 ? -13.062 1.171 2.682 1.00 0.00 6 SER A CA 13
ATOM 11678 C C . SER A 1 6 ? -12.338 1.873 1.537 1.00 0.00 6 SER A C 13
ATOM 11679 O O . SER A 1 6 ? -11.367 2.597 1.752 1.00 0.00 6 SER A O 13
ATOM 11687 N N . GLY A 1 7 ? -12.818 1.652 0.317 1.00 0.00 7 GLY A N 13
ATOM 11688 C CA . GLY A 1 7 ? -12.206 2.269 -0.845 1.00 0.00 7 GLY A CA 13
ATOM 11689 C C . GLY A 1 7 ? -10.762 1.847 -1.032 1.00 0.00 7 GLY A C 13
ATOM 11690 O O . GLY A 1 7 ? -10.062 1.555 -0.061 1.00 0.00 7 GLY A O 13
ATOM 11694 N N . CYS A 1 8 ? -10.314 1.813 -2.282 1.00 0.00 8 CYS A N 13
ATOM 11695 C CA . CYS A 1 8 ? -8.944 1.422 -2.594 1.00 0.00 8 CYS A CA 13
ATOM 11696 C C . CYS A 1 8 ? -8.147 2.610 -3.124 1.00 0.00 8 CYS A C 13
ATOM 11697 O O . CYS A 1 8 ? -8.398 3.099 -4.225 1.00 0.00 8 CYS A O 13
ATOM 11704 N N . GLY A 1 9 ? -7.184 3.071 -2.331 1.00 0.00 9 GLY A N 13
ATOM 11705 C CA . GLY A 1 9 ? -6.364 4.197 -2.737 1.00 0.00 9 GLY A CA 13
ATOM 11706 C C . GLY A 1 9 ? -5.750 4.003 -4.109 1.00 0.00 9 GLY A C 13
ATOM 11707 O O . GLY A 1 9 ? -5.438 4.971 -4.800 1.00 0.00 9 GLY A O 13
ATOM 11711 N N . GLY A 1 10 ? -5.573 2.745 -4.505 1.00 0.00 10 GLY A N 13
ATOM 11712 C CA . GLY A 1 10 ? -4.991 2.450 -5.801 1.00 0.00 10 GLY A CA 13
ATOM 11713 C C . GLY A 1 10 ? -5.936 2.760 -6.945 1.00 0.00 10 GLY A C 13
ATOM 11714 O O . GLY A 1 10 ? -5.681 3.661 -7.744 1.00 0.00 10 GLY A O 13
ATOM 11718 N N . CYS A 1 11 ? -7.030 2.010 -7.026 1.00 0.00 11 CYS A N 13
ATOM 11719 C CA . CYS A 1 11 ? -8.016 2.207 -8.082 1.00 0.00 11 CYS A CA 13
ATOM 11720 C C . CYS A 1 11 ? -9.162 3.091 -7.598 1.00 0.00 11 CYS A C 13
ATOM 11721 O O . CYS A 1 11 ? -9.570 4.027 -8.284 1.00 0.00 11 CYS A O 13
ATOM 11728 N N . GLY A 1 12 ? -9.677 2.786 -6.411 1.00 0.00 12 GLY A N 13
ATOM 11729 C CA . GLY A 1 12 ? -10.770 3.561 -5.855 1.00 0.00 12 GLY A CA 13
ATOM 11730 C C . GLY A 1 12 ? -11.917 2.690 -5.381 1.00 0.00 12 GLY A C 13
ATOM 11731 O O . GLY A 1 12 ? -12.677 3.082 -4.497 1.00 0.00 12 GLY A O 13
ATOM 11735 N N . GLU A 1 13 ? -12.041 1.505 -5.972 1.00 0.00 13 GLU A N 13
ATOM 11736 C CA . GLU A 1 13 ? -13.105 0.578 -5.605 1.00 0.00 13 GLU A CA 13
ATOM 11737 C C . GLU A 1 13 ? -12.985 0.163 -4.142 1.00 0.00 13 GLU A C 13
ATOM 11738 O O . GLU A 1 13 ? -11.897 0.183 -3.567 1.00 0.00 13 GLU A O 13
ATOM 11750 N N . ASP A 1 14 ? -14.111 -0.212 -3.546 1.00 0.00 14 ASP A N 13
ATOM 11751 C CA . ASP A 1 14 ? -14.134 -0.633 -2.149 1.00 0.00 14 ASP A CA 13
ATOM 11752 C C . ASP A 1 14 ? -13.349 -1.927 -1.959 1.00 0.00 14 ASP A C 13
ATOM 11753 O O . ASP A 1 14 ? -13.435 -2.844 -2.776 1.00 0.00 14 ASP A O 13
ATOM 11762 N N . VAL A 1 15 ? -12.582 -1.993 -0.875 1.00 0.00 15 VAL A N 13
ATOM 11763 C CA . VAL A 1 15 ? -11.781 -3.175 -0.577 1.00 0.00 15 VAL A CA 13
ATOM 11764 C C . VAL A 1 15 ? -12.416 -4.004 0.533 1.00 0.00 15 VAL A C 13
ATOM 11765 O O . VAL A 1 15 ? -12.319 -3.661 1.712 1.00 0.00 15 VAL A O 13
ATOM 11778 N N . VAL A 1 16 ? -13.067 -5.097 0.149 1.00 0.00 16 VAL A N 13
ATOM 11779 C CA . VAL A 1 16 ? -13.718 -5.977 1.112 1.00 0.00 16 VAL A CA 13
ATOM 11780 C C . VAL A 1 16 ? -13.806 -7.404 0.582 1.00 0.00 16 VAL A C 13
ATOM 11781 O O . VAL A 1 16 ? -14.053 -7.622 -0.603 1.00 0.00 16 VAL A O 13
ATOM 11794 N N . GLY A 1 17 ? -13.602 -8.373 1.469 1.00 0.00 17 GLY A N 13
ATOM 11795 C CA . GLY A 1 17 ? -13.662 -9.767 1.071 1.00 0.00 17 GLY A CA 13
ATOM 11796 C C . GLY A 1 17 ? -13.687 -10.708 2.259 1.00 0.00 17 GLY A C 13
ATOM 11797 O O . GLY A 1 17 ? -12.983 -11.718 2.274 1.00 0.00 17 GLY A O 13
ATOM 11801 N N . ASP A 1 18 ? -14.498 -10.377 3.258 1.00 0.00 18 ASP A N 13
ATOM 11802 C CA . ASP A 1 18 ? -14.611 -11.200 4.456 1.00 0.00 18 ASP A CA 13
ATOM 11803 C C . ASP A 1 18 ? -13.259 -11.338 5.150 1.00 0.00 18 ASP A C 13
ATOM 11804 O O . ASP A 1 18 ? -12.886 -12.423 5.594 1.00 0.00 18 ASP A O 13
ATOM 11813 N N . GLY A 1 19 ? -12.529 -10.231 5.238 1.00 0.00 19 GLY A N 13
ATOM 11814 C CA . GLY A 1 19 ? -11.226 -10.250 5.878 1.00 0.00 19 GLY A CA 13
ATOM 11815 C C . GLY A 1 19 ? -10.090 -10.112 4.884 1.00 0.00 19 GLY A C 13
ATOM 11816 O O . GLY A 1 19 ? -9.077 -10.803 4.989 1.00 0.00 19 GLY A O 13
ATOM 11820 N N . ALA A 1 20 ? -10.259 -9.219 3.914 1.00 0.00 20 ALA A N 13
ATOM 11821 C CA . ALA A 1 20 ? -9.240 -8.993 2.898 1.00 0.00 20 ALA A CA 13
ATOM 11822 C C . ALA A 1 20 ? -9.058 -7.504 2.623 1.00 0.00 20 ALA A C 13
ATOM 11823 O O . ALA A 1 20 ? -10.006 -6.811 2.256 1.00 0.00 20 ALA A O 13
ATOM 11830 N N . GLY A 1 21 ? -7.834 -7.018 2.806 1.00 0.00 21 GLY A N 13
ATOM 11831 C CA . GLY A 1 21 ? -7.552 -5.613 2.575 1.00 0.00 21 GLY A CA 13
ATOM 11832 C C . GLY A 1 21 ? -6.154 -5.223 3.013 1.00 0.00 21 GLY A C 13
ATOM 11833 O O . GLY A 1 21 ? -5.853 -5.203 4.207 1.00 0.00 21 GLY A O 13
ATOM 11837 N N . VAL A 1 22 ? -5.297 -4.913 2.046 1.00 0.00 22 VAL A N 13
ATOM 11838 C CA . VAL A 1 22 ? -3.923 -4.522 2.339 1.00 0.00 22 VAL A CA 13
ATOM 11839 C C . VAL A 1 22 ? -3.800 -3.009 2.478 1.00 0.00 22 VAL A C 13
ATOM 11840 O O . VAL A 1 22 ? -3.971 -2.269 1.509 1.00 0.00 22 VAL A O 13
ATOM 11853 N N . VAL A 1 23 ? -3.503 -2.554 3.691 1.00 0.00 23 VAL A N 13
ATOM 11854 C CA . VAL A 1 23 ? -3.355 -1.128 3.958 1.00 0.00 23 VAL A CA 13
ATOM 11855 C C . VAL A 1 23 ? -1.885 -0.728 4.007 1.00 0.00 23 VAL A C 13
ATOM 11856 O O . VAL A 1 23 ? -1.028 -1.519 4.400 1.00 0.00 23 VAL A O 13
ATOM 11869 N N . ALA A 1 24 ? -1.600 0.507 3.606 1.00 0.00 24 ALA A N 13
ATOM 11870 C CA . ALA A 1 24 ? -0.234 1.014 3.607 1.00 0.00 24 ALA A CA 13
ATOM 11871 C C . ALA A 1 24 ? -0.213 2.537 3.685 1.00 0.00 24 ALA A C 13
ATOM 11872 O O . ALA A 1 24 ? -0.933 3.216 2.952 1.00 0.00 24 ALA A O 13
ATOM 11879 N N . LEU A 1 25 ? 0.615 3.067 4.578 1.00 0.00 25 LEU A N 13
ATOM 11880 C CA . LEU A 1 25 ? 0.729 4.511 4.753 1.00 0.00 25 LEU A CA 13
ATOM 11881 C C . LEU A 1 25 ? -0.620 5.124 5.114 1.00 0.00 25 LEU A C 13
ATOM 11882 O O . LEU A 1 25 ? -0.981 6.192 4.619 1.00 0.00 25 LEU A O 13
ATOM 11898 N N . ASP A 1 26 ? -1.361 4.442 5.980 1.00 0.00 26 ASP A N 13
ATOM 11899 C CA . ASP A 1 26 ? -2.670 4.920 6.411 1.00 0.00 26 ASP A CA 13
ATOM 11900 C C . ASP A 1 26 ? -3.648 4.955 5.241 1.00 0.00 26 ASP A C 13
ATOM 11901 O O . ASP A 1 26 ? -4.492 5.847 5.151 1.00 0.00 26 ASP A O 13
ATOM 11910 N N . ARG A 1 27 ? -3.527 3.979 4.347 1.00 0.00 27 ARG A N 13
ATOM 11911 C CA . ARG A 1 27 ? -4.399 3.899 3.181 1.00 0.00 27 ARG A CA 13
ATOM 11912 C C . ARG A 1 27 ? -4.808 2.455 2.906 1.00 0.00 27 ARG A C 13
ATOM 11913 O O . ARG A 1 27 ? -4.276 1.522 3.508 1.00 0.00 27 ARG A O 13
ATOM 11934 N N . VAL A 1 28 ? -5.757 2.278 1.993 1.00 0.00 28 VAL A N 13
ATOM 11935 C CA . VAL A 1 28 ? -6.237 0.948 1.637 1.00 0.00 28 VAL A CA 13
ATOM 11936 C C . VAL A 1 28 ? -5.869 0.596 0.200 1.00 0.00 28 VAL A C 13
ATOM 11937 O O . VAL A 1 28 ? -5.943 1.438 -0.695 1.00 0.00 28 VAL A O 13
ATOM 11950 N N . PHE A 1 29 ? -5.471 -0.654 -0.014 1.00 0.00 29 PHE A N 13
ATOM 11951 C CA . PHE A 1 29 ? -5.089 -1.117 -1.343 1.00 0.00 29 PHE A CA 13
ATOM 11952 C C . PHE A 1 29 ? -5.494 -2.574 -1.547 1.00 0.00 29 PHE A C 13
ATOM 11953 O O . PHE A 1 29 ? -5.485 -3.371 -0.608 1.00 0.00 29 PHE A O 13
ATOM 11970 N N . HIS A 1 30 ? -5.849 -2.916 -2.782 1.00 0.00 30 HIS A N 13
ATOM 11971 C CA . HIS A 1 30 ? -6.258 -4.277 -3.111 1.00 0.00 30 HIS A CA 13
ATOM 11972 C C . HIS A 1 30 ? -5.046 -5.199 -3.211 1.00 0.00 30 HIS A C 13
ATOM 11973 O O . HIS A 1 30 ? -3.969 -4.781 -3.635 1.00 0.00 30 HIS A O 13
ATOM 11987 N N . VAL A 1 31 ? -5.230 -6.455 -2.817 1.00 0.00 31 VAL A N 13
ATOM 11988 C CA . VAL A 1 31 ? -4.153 -7.436 -2.863 1.00 0.00 31 VAL A CA 13
ATOM 11989 C C . VAL A 1 31 ? -3.410 -7.375 -4.193 1.00 0.00 31 VAL A C 13
ATOM 11990 O O . VAL A 1 31 ? -2.266 -7.815 -4.298 1.00 0.00 31 VAL A O 13
ATOM 12003 N N . GLY A 1 32 ? -4.069 -6.825 -5.208 1.00 0.00 32 GLY A N 13
ATOM 12004 C CA . GLY A 1 32 ? -3.456 -6.715 -6.519 1.00 0.00 32 GLY A CA 13
ATOM 12005 C C . GLY A 1 32 ? -2.994 -5.305 -6.827 1.00 0.00 32 GLY A C 13
ATOM 12006 O O . GLY A 1 32 ? -1.947 -5.107 -7.444 1.00 0.00 32 GLY A O 13
ATOM 12010 N N . CYS A 1 33 ? -3.778 -4.321 -6.398 1.00 0.00 33 CYS A N 13
ATOM 12011 C CA . CYS A 1 33 ? -3.446 -2.921 -6.633 1.00 0.00 33 CYS A CA 13
ATOM 12012 C C . CYS A 1 33 ? -2.138 -2.548 -5.941 1.00 0.00 33 CYS A C 13
ATOM 12013 O O . CYS A 1 33 ? -1.266 -1.914 -6.536 1.00 0.00 33 CYS A O 13
ATOM 12020 N N . PHE A 1 34 ? -2.009 -2.946 -4.680 1.00 0.00 34 PHE A N 13
ATOM 12021 C CA . PHE A 1 34 ? -0.808 -2.654 -3.905 1.00 0.00 34 PHE A CA 13
ATOM 12022 C C . PHE A 1 34 ? 0.413 -3.334 -4.517 1.00 0.00 34 PHE A C 13
ATOM 12023 O O . PHE A 1 34 ? 0.619 -4.536 -4.346 1.00 0.00 34 PHE A O 13
ATOM 12040 N N . VAL A 1 35 ? 1.220 -2.557 -5.232 1.00 0.00 35 VAL A N 13
ATOM 12041 C CA . VAL A 1 35 ? 2.421 -3.082 -5.869 1.00 0.00 35 VAL A CA 13
ATOM 12042 C C . VAL A 1 35 ? 3.568 -2.081 -5.792 1.00 0.00 35 VAL A C 13
ATOM 12043 O O . VAL A 1 35 ? 3.362 -0.908 -5.478 1.00 0.00 35 VAL A O 13
ATOM 12056 N N . CYS A 1 36 ? 4.777 -2.550 -6.082 1.00 0.00 36 CYS A N 13
ATOM 12057 C CA . CYS A 1 36 ? 5.958 -1.696 -6.046 1.00 0.00 36 CYS A CA 13
ATOM 12058 C C . CYS A 1 36 ? 5.796 -0.503 -6.983 1.00 0.00 36 CYS A C 13
ATOM 12059 O O . CYS A 1 36 ? 4.871 -0.460 -7.795 1.00 0.00 36 CYS A O 13
ATOM 12066 N N . SER A 1 37 ? 6.701 0.463 -6.865 1.00 0.00 37 SER A N 13
ATOM 12067 C CA . SER A 1 37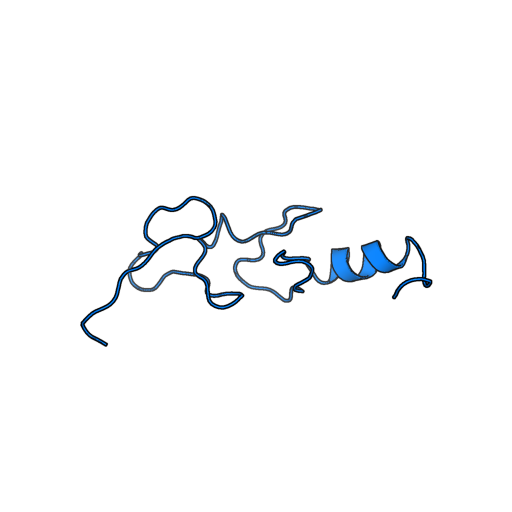 ? 6.656 1.659 -7.698 1.00 0.00 37 SER A CA 13
ATOM 12068 C C . SER A 1 37 ? 7.572 1.511 -8.909 1.00 0.00 37 SER A C 13
ATOM 12069 O O . SER A 1 37 ? 7.347 2.125 -9.953 1.00 0.00 37 SER A O 13
ATOM 12077 N N . THR A 1 38 ? 8.608 0.691 -8.763 1.00 0.00 38 THR A N 13
ATOM 12078 C CA . THR A 1 38 ? 9.560 0.462 -9.843 1.00 0.00 38 THR A CA 13
ATOM 12079 C C . THR A 1 38 ? 9.236 -0.821 -10.599 1.00 0.00 38 THR A C 13
ATOM 12080 O O . THR A 1 38 ? 8.819 -0.783 -11.757 1.00 0.00 38 THR A O 13
ATOM 12091 N N . CYS A 1 39 ? 9.428 -1.957 -9.937 1.00 0.00 39 CYS A N 13
ATOM 12092 C CA . CYS A 1 39 ? 9.156 -3.253 -10.547 1.00 0.00 39 CYS A CA 13
ATOM 12093 C C . CYS A 1 39 ? 7.658 -3.543 -10.562 1.00 0.00 39 CYS A C 13
ATOM 12094 O O . CYS A 1 39 ? 7.199 -4.456 -11.249 1.00 0.00 39 CYS A O 13
ATOM 12101 N N . ARG A 1 40 ? 6.901 -2.759 -9.801 1.00 0.00 40 ARG A N 13
ATOM 12102 C CA . ARG A 1 40 ? 5.456 -2.932 -9.727 1.00 0.00 40 ARG A CA 13
ATOM 12103 C C . ARG A 1 40 ? 5.097 -4.373 -9.378 1.00 0.00 40 ARG A C 13
ATOM 12104 O O . ARG A 1 40 ? 4.178 -4.952 -9.956 1.00 0.00 40 ARG A O 13
ATOM 12125 N N . ALA A 1 41 ? 5.831 -4.947 -8.430 1.00 0.00 41 ALA A N 13
ATOM 12126 C CA . ALA A 1 41 ? 5.589 -6.320 -8.004 1.00 0.00 41 ALA A CA 13
ATOM 12127 C C . ALA A 1 41 ? 4.438 -6.391 -7.006 1.00 0.00 41 ALA A C 13
ATOM 12128 O O . ALA A 1 41 ? 4.042 -5.379 -6.430 1.00 0.00 41 ALA A O 13
ATOM 12135 N N . GLN A 1 42 ? 3.907 -7.593 -6.808 1.00 0.00 42 GLN A N 13
ATOM 12136 C CA . GLN A 1 42 ? 2.800 -7.794 -5.880 1.00 0.00 42 GLN A CA 13
ATOM 12137 C C . GLN A 1 42 ? 3.281 -7.721 -4.435 1.00 0.00 42 GLN A C 13
ATOM 12138 O O . GLN A 1 42 ? 4.061 -8.562 -3.986 1.00 0.00 42 GLN A O 13
ATOM 12152 N N . LEU A 1 43 ? 2.811 -6.711 -3.710 1.00 0.00 43 LEU A N 13
ATOM 12153 C CA . LEU A 1 43 ? 3.193 -6.528 -2.315 1.00 0.00 43 LEU A CA 13
ATOM 12154 C C . LEU A 1 43 ? 2.030 -6.855 -1.384 1.00 0.00 43 LEU A C 13
ATOM 12155 O O . LEU A 1 43 ? 2.028 -6.465 -0.216 1.00 0.00 43 LEU A O 13
ATOM 12171 N N . ARG A 1 44 ? 1.043 -7.574 -1.908 1.00 0.00 44 ARG A N 13
ATOM 12172 C CA . ARG A 1 44 ? -0.125 -7.954 -1.124 1.00 0.00 44 ARG A CA 13
ATOM 12173 C C . ARG A 1 44 ? 0.274 -8.327 0.301 1.00 0.00 44 ARG A C 13
ATOM 12174 O O . ARG A 1 44 ? -0.361 -7.904 1.265 1.00 0.00 44 ARG A O 13
ATOM 12195 N N . GLY A 1 45 ? 1.332 -9.124 0.424 1.00 0.00 45 GLY A N 13
ATOM 12196 C CA . GLY A 1 45 ? 1.797 -9.541 1.734 1.00 0.00 45 GLY A CA 13
ATOM 12197 C C . GLY A 1 45 ? 3.290 -9.800 1.763 1.00 0.00 45 GLY A C 13
ATOM 12198 O O . GLY A 1 45 ? 3.737 -10.919 1.514 1.00 0.00 45 GLY A O 13
ATOM 12202 N N . GLN A 1 46 ? 4.063 -8.762 2.067 1.00 0.00 46 GLN A N 13
ATOM 12203 C CA . GLN A 1 46 ? 5.515 -8.883 2.125 1.00 0.00 46 GLN A CA 13
ATOM 12204 C C . GLN A 1 46 ? 6.139 -7.649 2.769 1.00 0.00 46 GLN A C 13
ATOM 12205 O O . GLN A 1 46 ? 5.442 -6.686 3.093 1.00 0.00 46 GLN A O 13
ATOM 12219 N N . HIS A 1 47 ? 7.455 -7.683 2.951 1.00 0.00 47 HIS A N 13
ATOM 12220 C CA . HIS A 1 47 ? 8.173 -6.567 3.555 1.00 0.00 47 HIS A CA 13
ATOM 12221 C C . HIS A 1 47 ? 8.574 -5.542 2.498 1.00 0.00 47 HIS A C 13
ATOM 12222 O O . HIS A 1 47 ? 9.431 -5.808 1.656 1.00 0.00 47 HIS A O 13
ATOM 12237 N N . PHE A 1 48 ? 7.948 -4.371 2.548 1.00 0.00 48 PHE A N 13
ATOM 12238 C CA . PHE A 1 48 ? 8.239 -3.307 1.594 1.00 0.00 48 PHE A CA 13
ATOM 12239 C C . PHE A 1 48 ? 8.849 -2.098 2.297 1.00 0.00 48 PHE A C 13
ATOM 12240 O O . PHE A 1 48 ? 9.009 -2.091 3.517 1.00 0.00 48 PHE A O 13
ATOM 12257 N N . TYR A 1 49 ? 9.188 -1.078 1.517 1.00 0.00 49 TYR A N 13
ATOM 12258 C CA . TYR A 1 49 ? 9.783 0.136 2.063 1.00 0.00 49 TYR A CA 13
ATOM 12259 C C . TYR A 1 49 ? 8.968 1.366 1.674 1.00 0.00 49 TYR A C 13
ATOM 12260 O O . TYR A 1 49 ? 8.370 1.413 0.600 1.00 0.00 49 TYR A O 13
ATOM 12278 N N . ALA A 1 50 ? 8.950 2.359 2.557 1.00 0.00 50 ALA A N 13
ATOM 12279 C CA . ALA A 1 50 ? 8.211 3.590 2.306 1.00 0.00 50 ALA A CA 13
ATOM 12280 C C . ALA A 1 50 ? 9.159 4.764 2.083 1.00 0.00 50 ALA A C 13
ATOM 12281 O O . ALA A 1 50 ? 9.925 5.134 2.973 1.00 0.00 50 ALA A O 13
ATOM 12288 N N . VAL A 1 51 ? 9.102 5.345 0.889 1.00 0.00 51 VAL A N 13
ATOM 12289 C CA . VAL A 1 51 ? 9.956 6.477 0.549 1.00 0.00 51 VAL A CA 13
ATOM 12290 C C . VAL A 1 51 ? 9.217 7.477 -0.333 1.00 0.00 51 VAL A C 13
ATOM 12291 O O . VAL A 1 51 ? 8.849 7.167 -1.466 1.00 0.00 51 VAL A O 13
ATOM 12304 N N . GLU A 1 52 ? 9.003 8.678 0.194 1.00 0.00 52 GLU A N 13
ATOM 12305 C CA . GLU A 1 52 ? 8.307 9.724 -0.546 1.00 0.00 52 GLU A CA 13
ATOM 12306 C C . GLU A 1 52 ? 6.858 9.328 -0.815 1.00 0.00 52 GLU A C 13
ATOM 12307 O O . GLU A 1 52 ? 6.320 9.592 -1.891 1.00 0.00 52 GLU A O 13
ATOM 12319 N N . ARG A 1 53 ? 6.232 8.692 0.170 1.00 0.00 53 ARG A N 13
ATOM 12320 C CA . ARG A 1 53 ? 4.846 8.258 0.039 1.00 0.00 53 ARG A CA 13
ATOM 12321 C C . ARG A 1 53 ? 4.709 7.197 -1.049 1.00 0.00 53 ARG A C 13
ATOM 12322 O O . ARG A 1 53 ? 3.738 7.193 -1.807 1.00 0.00 53 ARG A O 13
ATOM 12343 N N . ARG A 1 54 ? 5.687 6.301 -1.121 1.00 0.00 54 ARG A N 13
ATOM 12344 C CA . ARG A 1 54 ? 5.677 5.237 -2.118 1.00 0.00 54 ARG A CA 13
ATOM 12345 C C . ARG A 1 54 ? 5.961 3.884 -1.472 1.00 0.00 54 ARG A C 13
ATOM 12346 O O . ARG A 1 54 ? 6.221 3.800 -0.273 1.00 0.00 54 ARG A O 13
ATOM 12367 N N . ALA A 1 55 ? 5.908 2.827 -2.277 1.00 0.00 55 ALA A N 13
ATOM 12368 C CA . ALA A 1 55 ? 6.161 1.479 -1.785 1.00 0.00 55 ALA A CA 13
ATOM 12369 C C . ALA A 1 55 ? 7.208 0.770 -2.637 1.00 0.00 55 ALA A C 13
ATOM 12370 O O . ALA A 1 55 ? 6.995 0.530 -3.826 1.00 0.00 55 ALA A O 13
ATOM 12377 N N . TYR A 1 56 ? 8.338 0.439 -2.024 1.00 0.00 56 TYR A N 13
ATOM 12378 C CA . TYR A 1 56 ? 9.420 -0.240 -2.728 1.00 0.00 56 TYR A CA 13
ATOM 12379 C C . TYR A 1 56 ? 9.742 -1.579 -2.071 1.00 0.00 56 TYR A C 13
ATOM 12380 O O . TYR A 1 56 ? 10.012 -1.646 -0.872 1.00 0.00 56 TYR A O 13
ATOM 12398 N N . CYS A 1 57 ? 9.712 -2.643 -2.866 1.00 0.00 57 CYS A N 13
ATOM 12399 C CA . CYS A 1 57 ? 10.001 -3.981 -2.365 1.00 0.00 57 CYS A CA 13
ATOM 12400 C C . CYS A 1 57 ? 11.461 -4.099 -1.939 1.00 0.00 57 CYS A C 13
ATOM 12401 O O . CYS A 1 57 ? 12.340 -3.461 -2.518 1.00 0.00 57 CYS A O 13
ATOM 12408 N N . GLU A 1 58 ? 11.711 -4.919 -0.923 1.00 0.00 58 GLU A N 13
ATOM 12409 C CA . GLU A 1 58 ? 13.065 -5.119 -0.419 1.00 0.00 58 GLU A CA 13
ATOM 12410 C C . GLU A 1 58 ? 14.081 -5.072 -1.556 1.00 0.00 58 GLU A C 13
ATOM 12411 O O . GLU A 1 58 ? 15.121 -4.423 -1.447 1.00 0.00 58 GLU A O 13
ATOM 12423 N N . GLY A 1 59 ? 13.772 -5.765 -2.648 1.00 0.00 59 GLY A N 13
ATOM 12424 C CA . GLY A 1 59 ? 14.668 -5.790 -3.789 1.00 0.00 59 GLY A CA 13
ATOM 12425 C C . GLY A 1 59 ? 14.948 -4.405 -4.337 1.00 0.00 59 GLY A C 13
ATOM 12426 O O . GLY A 1 59 ? 16.062 -3.894 -4.213 1.00 0.00 59 GLY A O 13
ATOM 12430 N N . CYS A 1 60 ? 13.936 -3.795 -4.945 1.00 0.00 60 CYS A N 13
ATOM 12431 C CA . CYS A 1 60 ? 14.079 -2.461 -5.516 1.00 0.00 60 CYS A CA 13
ATOM 12432 C C . CYS A 1 60 ? 14.689 -1.498 -4.502 1.00 0.00 60 CYS A C 13
ATOM 12433 O O . CYS A 1 60 ? 15.666 -0.808 -4.795 1.00 0.00 60 CYS A O 13
ATOM 12440 N N . TYR A 1 61 ? 14.106 -1.456 -3.309 1.00 0.00 61 TYR A N 13
ATOM 12441 C CA . TYR A 1 61 ? 14.590 -0.576 -2.252 1.00 0.00 61 TYR A CA 13
ATOM 12442 C C . TYR A 1 61 ? 16.110 -0.643 -2.141 1.00 0.00 61 TYR A C 13
ATOM 12443 O O . TYR A 1 61 ? 16.778 0.378 -1.982 1.00 0.00 61 TYR A O 13
ATOM 12461 N N . VAL A 1 62 ? 16.650 -1.855 -2.226 1.00 0.00 62 VAL A N 13
ATOM 12462 C CA . VAL A 1 62 ? 18.091 -2.058 -2.137 1.00 0.00 62 VAL A CA 13
ATOM 12463 C C . VAL A 1 62 ? 18.786 -1.635 -3.427 1.00 0.00 62 VAL A C 13
ATOM 12464 O O . VAL A 1 62 ? 19.835 -0.993 -3.397 1.00 0.00 62 VAL A O 13
ATOM 12477 N N . ALA A 1 63 ? 18.193 -2.000 -4.559 1.00 0.00 63 ALA A N 13
ATOM 12478 C CA . ALA A 1 63 ? 18.754 -1.657 -5.860 1.00 0.00 63 ALA A CA 13
ATOM 12479 C C . ALA A 1 63 ? 18.995 -0.155 -5.975 1.00 0.00 63 ALA A C 13
ATOM 12480 O O . ALA A 1 63 ? 20.046 0.282 -6.444 1.00 0.00 63 ALA A O 13
ATOM 12487 N N . THR A 1 64 ? 18.013 0.632 -5.545 1.00 0.00 64 THR A N 13
ATOM 12488 C CA . THR A 1 64 ? 18.117 2.084 -5.602 1.00 0.00 64 THR A CA 13
ATOM 12489 C C . THR A 1 64 ? 19.358 2.575 -4.865 1.00 0.00 64 THR A C 13
ATOM 12490 O O . THR A 1 64 ? 20.109 3.406 -5.378 1.00 0.00 64 THR A O 13
ATOM 12501 N N . LEU A 1 65 ? 19.570 2.057 -3.660 1.00 0.00 65 LEU A N 13
ATOM 12502 C CA . LEU A 1 65 ? 20.722 2.443 -2.853 1.00 0.00 65 LEU A CA 13
ATOM 12503 C C . LEU A 1 65 ? 22.024 2.024 -3.527 1.00 0.00 65 LEU A C 13
ATOM 12504 O O . LEU A 1 65 ? 22.976 2.800 -3.594 1.00 0.00 65 LEU A O 13
ATOM 12520 N N . GLU A 1 66 ? 22.056 0.792 -4.026 1.00 0.00 66 GLU A N 13
ATOM 12521 C CA . GLU A 1 66 ? 23.242 0.271 -4.697 1.00 0.00 66 GLU A CA 13
ATOM 12522 C C . GLU A 1 66 ? 23.919 1.358 -5.527 1.00 0.00 66 GLU A C 13
ATOM 12523 O O . GLU A 1 66 ? 25.140 1.512 -5.491 1.00 0.00 66 GLU A O 13
ATOM 12535 N N . SER A 1 67 ? 23.117 2.108 -6.276 1.00 0.00 67 SER A N 13
ATOM 12536 C CA . SER A 1 67 ? 23.638 3.178 -7.119 1.00 0.00 67 SER A CA 13
ATOM 12537 C C . SER A 1 67 ? 23.313 4.545 -6.525 1.00 0.00 67 SER A C 13
ATOM 12538 O O . SER A 1 67 ? 22.225 4.761 -5.993 1.00 0.00 67 SER A O 13
ATOM 12546 N N . GLY A 1 68 ? 24.267 5.466 -6.620 1.00 0.00 68 GLY A N 13
ATOM 12547 C CA . GLY A 1 68 ? 24.065 6.801 -6.088 1.00 0.00 68 GLY A CA 13
ATOM 12548 C C . GLY A 1 68 ? 25.371 7.524 -5.825 1.00 0.00 68 GLY A C 13
ATOM 12549 O O . GLY A 1 68 ? 26.364 6.926 -5.411 1.00 0.00 68 GLY A O 13
ATOM 12553 N N . PRO A 1 69 ? 25.381 8.843 -6.068 1.00 0.00 69 PRO A N 13
ATOM 12554 C CA . PRO A 1 69 ? 26.569 9.677 -5.862 1.00 0.00 69 PRO A CA 13
ATOM 12555 C C . PRO A 1 69 ? 26.909 9.848 -4.385 1.00 0.00 69 PRO A C 13
ATOM 12556 O O . PRO A 1 69 ? 27.814 10.603 -4.030 1.00 0.00 69 PRO A O 13
ATOM 12567 N N . SER A 1 70 ? 26.178 9.141 -3.529 1.00 0.00 70 SER A N 13
ATOM 12568 C CA . SER A 1 70 ? 26.400 9.217 -2.090 1.00 0.00 70 SER A CA 13
ATOM 12569 C C . SER A 1 70 ? 27.869 8.976 -1.754 1.00 0.00 70 SER A C 13
ATOM 12570 O O . SER A 1 70 ? 28.554 8.209 -2.431 1.00 0.00 70 SER A O 13
ATOM 12578 N N . SER A 1 71 ? 28.345 9.636 -0.703 1.00 0.00 71 SER A N 13
ATOM 12579 C CA . SER A 1 71 ? 29.733 9.497 -0.278 1.00 0.00 71 SER A CA 13
ATOM 12580 C C . SER A 1 71 ? 29.875 8.388 0.760 1.00 0.00 71 SER A C 13
ATOM 12581 O O . SER A 1 71 ? 30.782 7.561 0.681 1.00 0.00 71 SER A O 13
ATOM 12589 N N . GLY A 1 72 ? 28.971 8.379 1.735 1.00 0.00 72 GLY A N 13
ATOM 12590 C CA . GLY A 1 72 ? 29.012 7.368 2.776 1.00 0.00 72 GLY A CA 13
ATOM 12591 C C . GLY A 1 72 ? 28.127 7.716 3.956 1.00 0.00 72 GLY A C 13
ATOM 12592 O O . GLY A 1 72 ? 28.509 7.440 5.093 1.00 0.00 72 GLY A O 13
ATOM 12598 N N . GLY A 1 1 ? -24.119 2.758 3.713 1.00 0.00 1 GLY A N 14
ATOM 12599 C CA . GLY A 1 1 ? -23.949 3.885 2.816 1.00 0.00 1 GLY A CA 14
ATOM 12600 C C . GLY A 1 1 ? -23.637 3.454 1.396 1.00 0.00 1 GLY A C 14
ATOM 12601 O O . GLY A 1 1 ? -22.966 2.445 1.180 1.00 0.00 1 GLY A O 14
ATOM 12605 N N . SER A 1 2 ? -24.126 4.220 0.426 1.00 0.00 2 SER A N 14
ATOM 12606 C CA . SER A 1 2 ? -23.899 3.909 -0.981 1.00 0.00 2 SER A CA 14
ATOM 12607 C C . SER A 1 2 ? -22.457 4.207 -1.378 1.00 0.00 2 SER A C 14
ATOM 12608 O O . SER A 1 2 ? -21.764 3.353 -1.930 1.00 0.00 2 SER A O 14
ATOM 12616 N N . SER A 1 3 ? -22.011 5.426 -1.092 1.00 0.00 3 SER A N 14
ATOM 12617 C CA . SER A 1 3 ? -20.653 5.841 -1.422 1.00 0.00 3 SER A CA 14
ATOM 12618 C C . SER A 1 3 ? -19.633 5.088 -0.572 1.00 0.00 3 SER A C 14
ATOM 12619 O O . SER A 1 3 ? -19.690 5.119 0.657 1.00 0.00 3 SER A O 14
ATOM 12627 N N . GLY A 1 4 ? -18.701 4.413 -1.236 1.00 0.00 4 GLY A N 14
ATOM 12628 C CA . GLY A 1 4 ? -17.682 3.661 -0.527 1.00 0.00 4 GLY A CA 14
ATOM 12629 C C . GLY A 1 4 ? -16.862 4.532 0.405 1.00 0.00 4 GLY A C 14
ATOM 12630 O O . GLY A 1 4 ? -16.249 5.509 -0.027 1.00 0.00 4 GLY A O 14
ATOM 12634 N N . SER A 1 5 ? -16.853 4.180 1.686 1.00 0.00 5 SER A N 14
ATOM 12635 C CA . SER A 1 5 ? -16.107 4.941 2.682 1.00 0.00 5 SER A CA 14
ATOM 12636 C C . SER A 1 5 ? -14.630 4.561 2.661 1.00 0.00 5 SER A C 14
ATOM 12637 O O . SER A 1 5 ? -13.757 5.426 2.588 1.00 0.00 5 SER A O 14
ATOM 12645 N N . SER A 1 6 ? -14.358 3.262 2.726 1.00 0.00 6 SER A N 14
ATOM 12646 C CA . SER A 1 6 ? -12.986 2.766 2.718 1.00 0.00 6 SER A CA 14
ATOM 12647 C C . SER A 1 6 ? -12.385 2.856 1.319 1.00 0.00 6 SER A C 14
ATOM 12648 O O . SER A 1 6 ? -11.269 3.342 1.141 1.00 0.00 6 SER A O 14
ATOM 12656 N N . GLY A 1 7 ? -13.134 2.382 0.328 1.00 0.00 7 GLY A N 14
ATOM 12657 C CA . GLY A 1 7 ? -12.658 2.418 -1.043 1.00 0.00 7 GLY A CA 14
ATOM 12658 C C . GLY A 1 7 ? -11.230 1.928 -1.175 1.00 0.00 7 GLY A C 14
ATOM 12659 O O . GLY A 1 7 ? -10.637 1.453 -0.206 1.00 0.00 7 GLY A O 14
ATOM 12663 N N . CYS A 1 8 ? -10.675 2.041 -2.377 1.00 0.00 8 CYS A N 14
ATOM 12664 C CA . CYS A 1 8 ? -9.308 1.604 -2.633 1.00 0.00 8 CYS A CA 14
ATOM 12665 C C . CYS A 1 8 ? -8.429 2.782 -3.044 1.00 0.00 8 CYS A C 14
ATOM 12666 O O . CYS A 1 8 ? -8.604 3.356 -4.118 1.00 0.00 8 CYS A O 14
ATOM 12673 N N . GLY A 1 9 ? -7.482 3.136 -2.181 1.00 0.00 9 GLY A N 14
ATOM 12674 C CA . GLY A 1 9 ? -6.589 4.242 -2.472 1.00 0.00 9 GLY A CA 14
ATOM 12675 C C . GLY A 1 9 ? -5.806 4.034 -3.753 1.00 0.00 9 GLY A C 14
ATOM 12676 O O . GLY A 1 9 ? -5.365 4.995 -4.382 1.00 0.00 9 GLY A O 14
ATOM 12680 N N . GLY A 1 10 ? -5.630 2.774 -4.139 1.00 0.00 10 GLY A N 14
ATOM 12681 C CA . GLY A 1 10 ? -4.893 2.465 -5.350 1.00 0.00 10 GLY A CA 14
ATOM 12682 C C . GLY A 1 10 ? -5.654 2.845 -6.605 1.00 0.00 10 GLY A C 14
ATOM 12683 O O . GLY A 1 10 ? -5.303 3.810 -7.285 1.00 0.00 10 GLY A O 14
ATO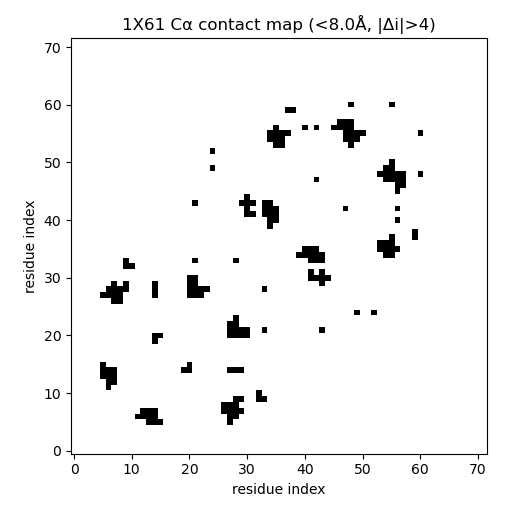M 12687 N N . CYS A 1 11 ? -6.698 2.083 -6.915 1.00 0.00 11 CYS A N 14
ATOM 12688 C CA . CYS A 1 11 ? -7.510 2.343 -8.097 1.00 0.00 11 CYS A CA 14
ATOM 12689 C C . CYS A 1 11 ? -8.760 3.141 -7.735 1.00 0.00 11 CYS A C 14
ATOM 12690 O O . CYS A 1 11 ? -9.095 4.123 -8.395 1.00 0.00 11 CYS A O 14
ATOM 12697 N N . GLY A 1 12 ? -9.445 2.710 -6.680 1.00 0.00 12 GLY A N 14
ATOM 12698 C CA . GLY A 1 12 ? -10.649 3.395 -6.247 1.00 0.00 12 GLY A CA 14
ATOM 12699 C C . GLY A 1 12 ? -11.792 2.439 -5.970 1.00 0.00 12 GLY A C 14
ATOM 12700 O O . GLY A 1 12 ? -12.706 2.759 -5.210 1.00 0.00 12 GLY A O 14
ATOM 12704 N N . GLU A 1 13 ? -11.742 1.264 -6.589 1.00 0.00 13 GLU A N 14
ATOM 12705 C CA . GLU A 1 13 ? -12.784 0.260 -6.405 1.00 0.00 13 GLU A CA 14
ATOM 12706 C C . GLU A 1 13 ? -13.027 -0.007 -4.923 1.00 0.00 13 GLU A C 14
ATOM 12707 O O . GLU A 1 13 ? -12.141 0.191 -4.091 1.00 0.00 13 GLU A O 14
ATOM 12719 N N . ASP A 1 14 ? -14.235 -0.456 -4.599 1.00 0.00 14 ASP A N 14
ATOM 12720 C CA . ASP A 1 14 ? -14.596 -0.751 -3.217 1.00 0.00 14 ASP A CA 14
ATOM 12721 C C . ASP A 1 14 ? -13.690 -1.832 -2.638 1.00 0.00 14 ASP A C 14
ATOM 12722 O O . ASP A 1 14 ? -13.464 -2.869 -3.262 1.00 0.00 14 ASP A O 14
ATOM 12731 N N . VAL A 1 15 ? -13.171 -1.583 -1.439 1.00 0.00 15 VAL A N 14
ATOM 12732 C CA . VAL A 1 15 ? -12.289 -2.535 -0.775 1.00 0.00 15 VAL A CA 14
ATOM 12733 C C . VAL A 1 15 ? -13.041 -3.333 0.285 1.00 0.00 15 VAL A C 14
ATOM 12734 O O . VAL A 1 15 ? -13.297 -2.839 1.384 1.00 0.00 15 VAL A O 14
ATOM 12747 N N . VAL A 1 16 ? -13.391 -4.570 -0.051 1.00 0.00 16 VAL A N 14
ATOM 12748 C CA . VAL A 1 16 ? -14.112 -5.438 0.873 1.00 0.00 16 VAL A CA 14
ATOM 12749 C C . VAL A 1 16 ? -13.157 -6.112 1.852 1.00 0.00 16 VAL A C 14
ATOM 12750 O O . VAL A 1 16 ? -11.942 -5.936 1.772 1.00 0.00 16 VAL A O 14
ATOM 12763 N N . GLY A 1 17 ? -13.716 -6.886 2.778 1.00 0.00 17 GLY A N 14
ATOM 12764 C CA . GLY A 1 17 ? -12.900 -7.575 3.760 1.00 0.00 17 GLY A CA 14
ATOM 12765 C C . GLY A 1 17 ? -12.513 -8.971 3.315 1.00 0.00 17 GLY A C 14
ATOM 12766 O O . GLY A 1 17 ? -12.298 -9.214 2.127 1.00 0.00 17 GLY A O 14
ATOM 12770 N N . ASP A 1 18 ? -12.421 -9.891 4.269 1.00 0.00 18 ASP A N 14
ATOM 12771 C CA . ASP A 1 18 ? -12.056 -11.270 3.969 1.00 0.00 18 ASP A CA 14
ATOM 12772 C C . ASP A 1 18 ? -10.676 -11.339 3.322 1.00 0.00 18 ASP A C 14
ATOM 12773 O O . ASP A 1 18 ? -10.461 -12.090 2.372 1.00 0.00 18 ASP A O 14
ATOM 12782 N N . GLY A 1 19 ? -9.744 -10.548 3.844 1.00 0.00 19 GLY A N 14
ATOM 12783 C CA . GLY A 1 19 ? -8.397 -10.533 3.304 1.00 0.00 19 GLY A CA 14
ATOM 12784 C C . GLY A 1 19 ? -8.319 -9.843 1.957 1.00 0.00 19 GLY A C 14
ATOM 12785 O O . GLY A 1 19 ? -7.475 -10.179 1.127 1.00 0.00 19 GLY A O 14
ATOM 12789 N N . ALA A 1 20 ? -9.205 -8.877 1.737 1.00 0.00 20 ALA A N 14
ATOM 12790 C CA . ALA A 1 20 ? -9.233 -8.138 0.481 1.00 0.00 20 ALA A CA 14
ATOM 12791 C C . ALA A 1 20 ? -8.952 -6.656 0.709 1.00 0.00 20 ALA A C 14
ATOM 12792 O O . ALA A 1 20 ? -9.202 -5.825 -0.163 1.00 0.00 20 ALA A O 14
ATOM 12799 N N . GLY A 1 21 ? -8.430 -6.332 1.888 1.00 0.00 21 GLY A N 14
ATOM 12800 C CA . GLY A 1 21 ? -8.124 -4.951 2.210 1.00 0.00 21 GLY A CA 14
ATOM 12801 C C . GLY A 1 21 ? -6.749 -4.790 2.825 1.00 0.00 21 GLY A C 14
ATOM 12802 O O . GLY A 1 21 ? -6.574 -4.974 4.030 1.00 0.00 21 GLY A O 14
ATOM 12806 N N . VAL A 1 22 ? -5.768 -4.445 1.997 1.00 0.00 22 VAL A N 14
ATOM 12807 C CA . VAL A 1 22 ? -4.400 -4.260 2.467 1.00 0.00 22 VAL A CA 14
ATOM 12808 C C . VAL A 1 22 ? -4.070 -2.780 2.628 1.00 0.00 22 VAL A C 14
ATOM 12809 O O . VAL A 1 22 ? -3.891 -2.062 1.644 1.00 0.00 22 VAL A O 14
ATOM 12822 N N . VAL A 1 23 ? -3.990 -2.330 3.876 1.00 0.00 23 VAL A N 14
ATOM 12823 C CA . VAL A 1 23 ? -3.680 -0.935 4.168 1.00 0.00 23 VAL A CA 14
ATOM 12824 C C . VAL A 1 23 ? -2.175 -0.695 4.165 1.00 0.00 23 VAL A C 14
ATOM 12825 O O . VAL A 1 23 ? -1.396 -1.572 4.538 1.00 0.00 23 VAL A O 14
ATOM 12838 N N . ALA A 1 24 ? -1.772 0.499 3.743 1.00 0.00 24 ALA A N 14
ATOM 12839 C CA . ALA A 1 24 ? -0.360 0.856 3.695 1.00 0.00 24 ALA A CA 14
ATOM 12840 C C . ALA A 1 24 ? -0.174 2.369 3.743 1.00 0.00 24 ALA A C 14
ATOM 12841 O O . ALA A 1 24 ? -0.652 3.091 2.867 1.00 0.00 24 ALA A O 14
ATOM 12848 N N . LEU A 1 25 ? 0.522 2.842 4.771 1.00 0.00 25 LEU A N 14
ATOM 12849 C CA . LEU A 1 25 ? 0.770 4.270 4.933 1.00 0.00 25 LEU A CA 14
ATOM 12850 C C . LEU A 1 25 ? -0.524 5.017 5.241 1.00 0.00 25 LEU A C 14
ATOM 12851 O O . LEU A 1 25 ? -0.776 6.093 4.699 1.00 0.00 25 LEU A O 14
ATOM 12867 N N . ASP A 1 26 ? -1.339 4.439 6.117 1.00 0.00 26 ASP A N 14
ATOM 12868 C CA . ASP A 1 26 ? -2.606 5.051 6.500 1.00 0.00 26 ASP A CA 14
ATOM 12869 C C . ASP A 1 26 ? -3.554 5.130 5.308 1.00 0.00 26 ASP A C 14
ATOM 12870 O O . ASP A 1 26 ? -4.306 6.095 5.163 1.00 0.00 26 ASP A O 14
ATOM 12879 N N . ARG A 1 27 ? -3.513 4.111 4.456 1.00 0.00 27 ARG A N 14
ATOM 12880 C CA . ARG A 1 27 ? -4.367 4.067 3.275 1.00 0.00 27 ARG A CA 14
ATOM 12881 C C . ARG A 1 27 ? -4.906 2.658 3.047 1.00 0.00 27 ARG A C 14
ATOM 12882 O O . ARG A 1 27 ? -4.579 1.729 3.786 1.00 0.00 27 ARG A O 14
ATOM 12903 N N . VAL A 1 28 ? -5.736 2.506 2.020 1.00 0.00 28 VAL A N 14
ATOM 12904 C CA . VAL A 1 28 ? -6.321 1.211 1.693 1.00 0.00 28 VAL A CA 14
ATOM 12905 C C . VAL A 1 28 ? -6.000 0.809 0.258 1.00 0.00 28 VAL A C 14
ATOM 12906 O O . VAL A 1 28 ? -6.064 1.630 -0.657 1.00 0.00 28 VAL A O 14
ATOM 12919 N N . PHE A 1 29 ? -5.655 -0.460 0.069 1.00 0.00 29 PHE A N 14
ATOM 12920 C CA . PHE A 1 29 ? -5.323 -0.972 -1.256 1.00 0.00 29 PHE A CA 14
ATOM 12921 C C . PHE A 1 29 ? -5.783 -2.419 -1.410 1.00 0.00 29 PHE A C 14
ATOM 12922 O O . PHE A 1 29 ? -5.731 -3.204 -0.463 1.00 0.00 29 PHE A O 14
ATOM 12939 N N . HIS A 1 30 ? -6.235 -2.765 -2.612 1.00 0.00 30 HIS A N 14
ATOM 12940 C CA . HIS A 1 30 ? -6.704 -4.117 -2.892 1.00 0.00 30 HIS A CA 14
ATOM 12941 C C . HIS A 1 30 ? -5.539 -5.102 -2.922 1.00 0.00 30 HIS A C 14
ATOM 12942 O O . HIS A 1 30 ? -4.422 -4.746 -3.296 1.00 0.00 30 HIS A O 14
ATOM 12956 N N . VAL A 1 31 ? -5.808 -6.341 -2.525 1.00 0.00 31 VAL A N 14
ATOM 12957 C CA . VAL A 1 31 ? -4.782 -7.378 -2.507 1.00 0.00 31 VAL A CA 14
ATOM 12958 C C . VAL A 1 31 ? -3.929 -7.329 -3.769 1.00 0.00 31 VAL A C 14
ATOM 12959 O O . VAL A 1 31 ? -2.760 -7.712 -3.757 1.00 0.00 31 VAL A O 14
ATOM 12972 N N . GLY A 1 32 ? -4.523 -6.854 -4.860 1.00 0.00 32 GLY A N 14
ATOM 12973 C CA . GLY A 1 32 ? -3.803 -6.763 -6.117 1.00 0.00 32 GLY A CA 14
ATOM 12974 C C . GLY A 1 32 ? -3.252 -5.374 -6.370 1.00 0.00 32 GLY A C 14
ATOM 12975 O O . GLY A 1 32 ? -2.116 -5.221 -6.820 1.00 0.00 32 GLY A O 14
ATOM 12979 N N . CYS A 1 33 ? -4.058 -4.358 -6.083 1.00 0.00 33 CYS A N 14
ATOM 12980 C CA . CYS A 1 33 ? -3.647 -2.974 -6.284 1.00 0.00 33 CYS A CA 14
ATOM 12981 C C . CYS A 1 33 ? -2.311 -2.698 -5.599 1.00 0.00 33 CYS A C 14
ATOM 12982 O O . CYS A 1 33 ? -1.366 -2.221 -6.227 1.00 0.00 33 CYS A O 14
ATOM 12989 N N . PHE A 1 34 ? -2.241 -3.003 -4.308 1.00 0.00 34 PHE A N 14
ATOM 12990 C CA . PHE A 1 34 ? -1.022 -2.788 -3.536 1.00 0.00 34 PHE A CA 14
ATOM 12991 C C . PHE A 1 34 ? 0.164 -3.494 -4.187 1.00 0.00 34 PHE A C 14
ATOM 12992 O O . PHE A 1 34 ? 0.221 -4.722 -4.234 1.00 0.00 34 PHE A O 14
ATOM 13009 N N . VAL A 1 35 ? 1.110 -2.706 -4.689 1.00 0.00 35 VAL A N 14
ATOM 13010 C CA . VAL A 1 35 ? 2.296 -3.254 -5.337 1.00 0.00 35 VAL A CA 14
ATOM 13011 C C . VAL A 1 35 ? 3.425 -2.230 -5.373 1.00 0.00 35 VAL A C 14
ATOM 13012 O O . VAL A 1 35 ? 3.220 -1.053 -5.074 1.00 0.00 35 VAL A O 14
ATOM 13025 N N . CYS A 1 36 ? 4.618 -2.685 -5.741 1.00 0.00 36 CYS A N 14
ATOM 13026 C CA . CYS A 1 36 ? 5.781 -1.809 -5.816 1.00 0.00 36 CYS A CA 14
ATOM 13027 C C . CYS A 1 36 ? 5.539 -0.667 -6.799 1.00 0.00 36 CYS A C 14
ATOM 13028 O O . CYS A 1 36 ? 4.592 -0.700 -7.585 1.00 0.00 36 CYS A O 14
ATOM 13035 N N . SER A 1 37 ? 6.402 0.343 -6.749 1.00 0.00 37 SER A N 14
ATOM 13036 C CA . SER A 1 37 ? 6.280 1.497 -7.632 1.00 0.00 37 SER A CA 14
ATOM 13037 C C . SER A 1 37 ? 7.189 1.348 -8.849 1.00 0.00 37 SER A C 14
ATOM 13038 O O . SER A 1 37 ? 6.950 1.953 -9.894 1.00 0.00 37 SER A O 14
ATOM 13046 N N . THR A 1 38 ? 8.233 0.538 -8.704 1.00 0.00 38 THR A N 14
ATOM 13047 C CA . THR A 1 38 ? 9.178 0.310 -9.790 1.00 0.00 38 THR A CA 14
ATOM 13048 C C . THR A 1 38 ? 8.858 -0.981 -10.535 1.00 0.00 38 THR A C 14
ATOM 13049 O O . THR A 1 38 ? 8.425 -0.953 -11.687 1.00 0.00 38 THR A O 14
ATOM 13060 N N . CYS A 1 39 ? 9.074 -2.111 -9.871 1.00 0.00 39 CYS A N 14
ATOM 13061 C CA . CYS A 1 39 ? 8.809 -3.414 -10.470 1.00 0.00 39 CYS A CA 14
ATOM 13062 C C . CYS A 1 39 ? 7.322 -3.752 -10.399 1.00 0.00 39 CYS A C 14
ATOM 13063 O O . CYS A 1 39 ? 6.850 -4.667 -11.075 1.00 0.00 39 CYS A O 14
ATOM 13070 N N . ARG A 1 40 ? 6.590 -3.008 -9.576 1.00 0.00 40 ARG A N 14
ATOM 13071 C CA . ARG A 1 40 ? 5.159 -3.230 -9.415 1.00 0.00 40 ARG A CA 14
ATOM 13072 C C . ARG A 1 40 ? 4.871 -4.681 -9.042 1.00 0.00 40 ARG A C 14
ATOM 13073 O O . ARG A 1 40 ? 3.972 -5.310 -9.601 1.00 0.00 40 ARG A O 14
ATOM 13094 N N . ALA A 1 41 ? 5.642 -5.207 -8.096 1.00 0.00 41 ALA A N 14
ATOM 13095 C CA . ALA A 1 41 ? 5.469 -6.583 -7.647 1.00 0.00 41 ALA A CA 14
ATOM 13096 C C . ALA A 1 41 ? 4.410 -6.676 -6.554 1.00 0.00 41 ALA A C 14
ATOM 13097 O O . ALA A 1 41 ? 4.168 -5.711 -5.830 1.00 0.00 41 ALA A O 14
ATOM 13104 N N . GLN A 1 42 ? 3.783 -7.842 -6.442 1.00 0.00 42 GLN A N 14
ATOM 13105 C CA . GLN A 1 42 ? 2.748 -8.059 -5.437 1.00 0.00 42 GLN A CA 14
ATOM 13106 C C . GLN A 1 42 ? 3.320 -7.927 -4.030 1.00 0.00 42 GLN A C 14
ATOM 13107 O O . GLN A 1 42 ? 4.147 -8.735 -3.606 1.00 0.00 42 GLN A O 14
ATOM 13121 N N . LEU A 1 43 ? 2.875 -6.904 -3.309 1.00 0.00 43 LEU A N 14
ATOM 13122 C CA . LEU A 1 43 ? 3.343 -6.665 -1.948 1.00 0.00 43 LEU A CA 14
ATOM 13123 C C . LEU A 1 43 ? 2.280 -7.063 -0.929 1.00 0.00 43 LEU A C 14
ATOM 13124 O O . LEU A 1 43 ? 2.331 -6.651 0.229 1.00 0.00 43 LEU A O 14
ATOM 13140 N N . ARG A 1 44 ? 1.318 -7.868 -1.369 1.00 0.00 44 ARG A N 14
ATOM 13141 C CA . ARG A 1 44 ? 0.243 -8.323 -0.495 1.00 0.00 44 ARG A CA 14
ATOM 13142 C C . ARG A 1 44 ? 0.802 -8.861 0.819 1.00 0.00 44 ARG A C 14
ATOM 13143 O O . ARG A 1 44 ? 0.365 -8.466 1.899 1.00 0.00 44 ARG A O 14
ATOM 13164 N N . GLY A 1 45 ? 1.770 -9.766 0.718 1.00 0.00 45 GLY A N 14
ATOM 13165 C CA . GLY A 1 45 ? 2.372 -10.344 1.905 1.00 0.00 45 GLY A CA 14
ATOM 13166 C C . GLY A 1 45 ? 3.874 -10.501 1.776 1.00 0.00 45 GLY A C 14
ATOM 13167 O O . GLY A 1 45 ? 4.364 -11.570 1.413 1.00 0.00 45 GLY A O 14
ATOM 13171 N N . GLN A 1 46 ? 4.607 -9.433 2.074 1.00 0.00 46 GLN A N 14
ATOM 13172 C CA . GLN A 1 46 ? 6.062 -9.456 1.986 1.00 0.00 46 GLN A CA 14
ATOM 13173 C C . GLN A 1 46 ? 6.668 -8.225 2.652 1.00 0.00 46 GLN A C 14
ATOM 13174 O O . GLN A 1 46 ? 5.948 -7.348 3.132 1.00 0.00 46 GLN A O 14
ATOM 13188 N N . HIS A 1 47 ? 7.995 -8.166 2.680 1.00 0.00 47 HIS A N 14
ATOM 13189 C CA . HIS A 1 47 ? 8.698 -7.041 3.287 1.00 0.00 47 HIS A CA 14
ATOM 13190 C C . HIS A 1 47 ? 8.963 -5.947 2.258 1.00 0.00 47 HIS A C 14
ATOM 13191 O O . HIS A 1 47 ? 9.667 -6.165 1.271 1.00 0.00 47 HIS A O 14
ATOM 13206 N N . PHE A 1 48 ? 8.395 -4.769 2.494 1.00 0.00 48 PHE A N 14
ATOM 13207 C CA . PHE A 1 48 ? 8.569 -3.640 1.587 1.00 0.00 48 PHE A CA 14
ATOM 13208 C C . PHE A 1 48 ? 9.053 -2.405 2.342 1.00 0.00 48 PHE A C 14
ATOM 13209 O O . PHE A 1 48 ? 9.193 -2.427 3.565 1.00 0.00 48 PHE A O 14
ATOM 13226 N N . TYR A 1 49 ? 9.306 -1.330 1.604 1.00 0.00 49 TYR A N 14
ATOM 13227 C CA . TYR A 1 49 ? 9.776 -0.086 2.201 1.00 0.00 49 TYR A CA 14
ATOM 13228 C C . TYR A 1 49 ? 8.812 1.059 1.907 1.00 0.00 49 TYR A C 14
ATOM 13229 O O . TYR A 1 49 ? 7.936 0.942 1.051 1.00 0.00 49 TYR A O 14
ATOM 13247 N N . ALA A 1 50 ? 8.982 2.165 2.623 1.00 0.00 50 ALA A N 14
ATOM 13248 C CA . ALA A 1 50 ? 8.130 3.333 2.437 1.00 0.00 50 ALA A CA 14
ATOM 13249 C C . ALA A 1 50 ? 8.963 4.590 2.207 1.00 0.00 50 ALA A C 14
ATOM 13250 O O . ALA A 1 50 ? 9.636 5.076 3.116 1.00 0.00 50 ALA A O 14
ATOM 13257 N N . VAL A 1 51 ? 8.914 5.111 0.985 1.00 0.00 51 VAL A N 14
ATOM 13258 C CA . VAL A 1 51 ? 9.664 6.312 0.636 1.00 0.00 51 VAL A CA 14
ATOM 13259 C C . VAL A 1 51 ? 8.859 7.211 -0.296 1.00 0.00 51 VAL A C 14
ATOM 13260 O O . VAL A 1 51 ? 8.410 6.777 -1.357 1.00 0.00 51 VAL A O 14
ATOM 13273 N N . GLU A 1 52 ? 8.681 8.465 0.108 1.00 0.00 52 GLU A N 14
ATOM 13274 C CA . GLU A 1 52 ? 7.930 9.425 -0.692 1.00 0.00 52 GLU A CA 14
ATOM 13275 C C . GLU A 1 52 ? 6.481 8.977 -0.861 1.00 0.00 52 GLU A C 14
ATOM 13276 O O . GLU A 1 52 ? 5.882 9.159 -1.921 1.00 0.00 52 GLU A O 14
ATOM 13288 N N . ARG A 1 53 ? 5.923 8.389 0.193 1.00 0.00 53 ARG A N 14
ATOM 13289 C CA . ARG A 1 53 ? 4.546 7.912 0.162 1.00 0.00 53 ARG A CA 14
ATOM 13290 C C . ARG A 1 53 ? 4.369 6.828 -0.896 1.00 0.00 53 ARG A C 14
ATOM 13291 O O . ARG A 1 53 ? 3.344 6.770 -1.576 1.00 0.00 53 ARG A O 14
ATOM 13312 N N . ARG A 1 54 ? 5.375 5.969 -1.030 1.00 0.00 54 ARG A N 14
ATOM 13313 C CA . ARG A 1 54 ? 5.331 4.888 -2.007 1.00 0.00 54 ARG A CA 14
ATOM 13314 C C . ARG A 1 54 ? 5.718 3.559 -1.364 1.00 0.00 54 ARG A C 14
ATOM 13315 O O . ARG A 1 54 ? 6.053 3.505 -0.181 1.00 0.00 54 ARG A O 14
ATOM 13336 N N . ALA A 1 55 ? 5.669 2.490 -2.152 1.00 0.00 55 ALA A N 14
ATOM 13337 C CA . ALA A 1 55 ? 6.015 1.162 -1.660 1.00 0.00 55 ALA A CA 14
ATOM 13338 C C . ALA A 1 55 ? 7.085 0.515 -2.533 1.00 0.00 55 ALA A C 14
ATOM 13339 O O . ALA A 1 55 ? 6.864 0.260 -3.717 1.00 0.00 55 ALA A O 14
ATOM 13346 N N . TYR A 1 56 ? 8.246 0.254 -1.941 1.00 0.00 56 TYR A N 14
ATOM 13347 C CA . TYR A 1 56 ? 9.352 -0.360 -2.666 1.00 0.00 56 TYR A CA 14
ATOM 13348 C C . TYR A 1 56 ? 9.758 -1.682 -2.022 1.00 0.00 56 TYR A C 14
ATOM 13349 O O . TYR A 1 56 ? 10.162 -1.722 -0.859 1.00 0.00 56 TYR A O 14
ATOM 13367 N N . CYS A 1 57 ? 9.649 -2.763 -2.786 1.00 0.00 57 CYS A N 14
ATOM 13368 C CA . CYS A 1 57 ? 10.005 -4.088 -2.293 1.00 0.00 57 CYS A CA 14
ATOM 13369 C C . CYS A 1 57 ? 11.485 -4.154 -1.928 1.00 0.00 57 CYS A C 14
ATOM 13370 O O . CYS A 1 57 ? 12.321 -3.520 -2.570 1.00 0.00 57 CYS A O 14
ATOM 13377 N N . GLU A 1 58 ? 11.800 -4.925 -0.892 1.00 0.00 58 GLU A N 14
ATOM 13378 C CA . GLU A 1 58 ? 13.179 -5.072 -0.441 1.00 0.00 58 GLU A CA 14
ATOM 13379 C C . GLU A 1 58 ? 14.146 -5.015 -1.621 1.00 0.00 58 GLU A C 14
ATOM 13380 O O . GLU A 1 58 ? 15.147 -4.302 -1.582 1.00 0.00 58 GLU A O 14
ATOM 13392 N N . GLY A 1 59 ? 13.837 -5.773 -2.669 1.00 0.00 59 GLY A N 14
ATOM 13393 C CA . GLY A 1 59 ? 14.688 -5.796 -3.844 1.00 0.00 59 GLY A CA 14
ATOM 13394 C C . GLY A 1 59 ? 14.911 -4.413 -4.424 1.00 0.00 59 GLY A C 14
ATOM 13395 O O . GLY A 1 59 ? 16.024 -3.888 -4.385 1.00 0.00 59 GLY A O 14
ATOM 13399 N N . CYS A 1 60 ? 13.852 -3.822 -4.966 1.00 0.00 60 CYS A N 14
ATOM 13400 C CA . CYS A 1 60 ? 13.937 -2.493 -5.560 1.00 0.00 60 CYS A CA 14
ATOM 13401 C C . CYS A 1 60 ? 14.564 -1.501 -4.584 1.00 0.00 60 CYS A C 14
ATOM 13402 O O . CYS A 1 60 ? 15.514 -0.796 -4.925 1.00 0.00 60 CYS A O 14
ATOM 13409 N N . TYR A 1 61 ? 14.026 -1.454 -3.371 1.00 0.00 61 TYR A N 14
ATOM 13410 C CA . TYR A 1 61 ? 14.531 -0.548 -2.346 1.00 0.00 61 TYR A CA 14
ATOM 13411 C C . TYR A 1 61 ? 16.055 -0.577 -2.295 1.00 0.00 61 TYR A C 14
ATOM 13412 O O . TYR A 1 61 ? 16.706 0.464 -2.200 1.00 0.00 61 TYR A O 14
ATOM 13430 N N . VAL A 1 62 ? 16.620 -1.779 -2.359 1.00 0.00 62 VAL A N 14
ATOM 13431 C CA . VAL A 1 62 ? 18.068 -1.947 -2.322 1.00 0.00 62 VAL A CA 14
ATOM 13432 C C . VAL A 1 62 ? 18.712 -1.445 -3.610 1.00 0.00 62 VAL A C 14
ATOM 13433 O O . VAL A 1 62 ? 19.747 -0.780 -3.580 1.00 0.00 62 VAL A O 14
ATOM 13446 N N . ALA A 1 63 ? 18.092 -1.769 -4.740 1.00 0.00 63 ALA A N 14
ATOM 13447 C CA . ALA A 1 63 ? 18.604 -1.348 -6.039 1.00 0.00 63 ALA A CA 14
ATOM 13448 C C . ALA A 1 63 ? 18.807 0.162 -6.086 1.00 0.00 63 ALA A C 14
ATOM 13449 O O . ALA A 1 63 ? 19.823 0.647 -6.586 1.00 0.00 63 ALA A O 14
ATOM 13456 N N . THR A 1 64 ? 17.835 0.902 -5.563 1.00 0.00 64 THR A N 14
ATOM 13457 C CA . THR A 1 64 ? 17.906 2.358 -5.548 1.00 0.00 64 THR A CA 14
ATOM 13458 C C . THR A 1 64 ? 19.102 2.841 -4.735 1.00 0.00 64 THR A C 14
ATOM 13459 O O . THR A 1 64 ? 19.720 3.855 -5.062 1.00 0.00 64 THR A O 14
ATOM 13470 N N . LEU A 1 65 ? 19.424 2.109 -3.674 1.00 0.00 65 LEU A N 14
ATOM 13471 C CA . LEU A 1 65 ? 20.548 2.463 -2.814 1.00 0.00 65 LEU A CA 14
ATOM 13472 C C . LEU A 1 65 ? 21.871 2.317 -3.558 1.00 0.00 65 LEU A C 14
ATOM 13473 O O . LEU A 1 65 ? 22.697 3.229 -3.561 1.00 0.00 65 LEU A O 14
ATOM 13489 N N . GLU A 1 66 ? 22.065 1.163 -4.190 1.00 0.00 66 GLU A N 14
ATOM 13490 C CA . GLU A 1 66 ? 23.287 0.898 -4.939 1.00 0.00 66 GLU A CA 14
ATOM 13491 C C . GLU A 1 66 ? 23.363 1.778 -6.184 1.00 0.00 66 GLU A C 14
ATOM 13492 O O . GLU A 1 66 ? 24.439 2.234 -6.570 1.00 0.00 66 GLU A O 14
ATOM 13504 N N . SER A 1 67 ? 22.213 2.011 -6.808 1.00 0.00 67 SER A N 14
ATOM 13505 C CA . SER A 1 67 ? 22.149 2.832 -8.011 1.00 0.00 67 SER A CA 14
ATOM 13506 C C . SER A 1 67 ? 22.038 4.311 -7.655 1.00 0.00 67 SER A C 14
ATOM 13507 O O . SER A 1 67 ? 21.526 4.669 -6.595 1.00 0.00 67 SER A O 14
ATOM 13515 N N . GLY A 1 68 ? 22.522 5.167 -8.550 1.00 0.00 68 GLY A N 14
ATOM 13516 C CA . GLY A 1 68 ? 22.468 6.598 -8.313 1.00 0.00 68 GLY A CA 14
ATOM 13517 C C . GLY A 1 68 ? 23.526 7.063 -7.332 1.00 0.00 68 GLY A C 14
ATOM 13518 O O . GLY A 1 68 ? 23.902 6.346 -6.405 1.00 0.00 68 GLY A O 14
ATOM 13522 N N . PRO A 1 69 ? 24.027 8.291 -7.534 1.00 0.00 69 PRO A N 14
ATOM 13523 C CA . PRO A 1 69 ? 25.056 8.878 -6.671 1.00 0.00 69 PRO A CA 14
ATOM 13524 C C . PRO A 1 69 ? 24.525 9.216 -5.283 1.00 0.00 69 PRO A C 14
ATOM 13525 O O . PRO A 1 69 ? 25.215 9.843 -4.479 1.00 0.00 69 PRO A O 14
ATOM 13536 N N . SER A 1 70 ? 23.295 8.796 -5.006 1.00 0.00 70 SER A N 14
ATOM 13537 C CA . SER A 1 70 ? 22.670 9.057 -3.715 1.00 0.00 70 SER A CA 14
ATOM 13538 C C . SER A 1 70 ? 22.390 10.547 -3.539 1.00 0.00 70 SER A C 14
ATOM 13539 O O . SER A 1 70 ? 22.579 11.101 -2.456 1.00 0.00 70 SER A O 14
ATOM 13547 N N . SER A 1 71 ? 21.938 11.189 -4.611 1.00 0.00 71 SER A N 14
ATOM 13548 C CA . SER A 1 71 ? 21.636 12.615 -4.578 1.00 0.00 71 SER A CA 14
ATOM 13549 C C . SER A 1 71 ? 20.385 12.886 -3.747 1.00 0.00 71 SER A C 14
ATOM 13550 O O . SER A 1 71 ? 20.391 13.731 -2.853 1.00 0.00 71 SER A O 14
ATOM 13558 N N . GLY A 1 72 ? 19.313 12.160 -4.049 1.00 0.00 72 GLY A N 14
ATOM 13559 C CA . GLY A 1 72 ? 18.069 12.336 -3.322 1.00 0.00 72 GLY A CA 14
ATOM 13560 C C . GLY A 1 72 ? 17.116 13.282 -4.024 1.00 0.00 72 GLY A C 14
ATOM 13561 O O . GLY A 1 72 ? 16.079 12.834 -4.512 1.00 0.00 72 GLY A O 14
ATOM 13567 N N . GLY A 1 1 ? -17.089 3.016 -9.280 1.00 0.00 1 GLY A N 15
ATOM 13568 C CA . GLY A 1 1 ? -16.850 4.416 -9.575 1.00 0.00 1 GLY A CA 15
ATOM 13569 C C . GLY A 1 1 ? -16.648 5.247 -8.324 1.00 0.00 1 GLY A C 15
ATOM 13570 O O . GLY A 1 1 ? -15.545 5.303 -7.779 1.00 0.00 1 GLY A O 15
ATOM 13574 N N . SER A 1 2 ? -17.715 5.894 -7.866 1.00 0.00 2 SER A N 15
ATOM 13575 C CA . SER A 1 2 ? -17.648 6.731 -6.674 1.00 0.00 2 SER A CA 15
ATOM 13576 C C . SER A 1 2 ? -17.153 5.928 -5.474 1.00 0.00 2 SER A C 15
ATOM 13577 O O . SER A 1 2 ? -17.587 4.798 -5.248 1.00 0.00 2 SER A O 15
ATOM 13585 N N . SER A 1 3 ? -16.243 6.521 -4.709 1.00 0.00 3 SER A N 15
ATOM 13586 C CA . SER A 1 3 ? -15.685 5.861 -3.534 1.00 0.00 3 SER A CA 15
ATOM 13587 C C . SER A 1 3 ? -16.524 6.158 -2.295 1.00 0.00 3 SER A C 15
ATOM 13588 O O . SER A 1 3 ? -17.118 7.229 -2.175 1.00 0.00 3 SER A O 15
ATOM 13596 N N . GLY A 1 4 ? -16.567 5.200 -1.373 1.00 0.00 4 GLY A N 15
ATOM 13597 C CA . GLY A 1 4 ? -17.335 5.377 -0.155 1.00 0.00 4 GLY A CA 15
ATOM 13598 C C . GLY A 1 4 ? -16.501 5.164 1.093 1.00 0.00 4 GLY A C 15
ATOM 13599 O O . GLY A 1 4 ? -15.324 5.522 1.129 1.00 0.00 4 GLY A O 15
ATOM 13603 N N . SER A 1 5 ? -17.112 4.580 2.119 1.00 0.00 5 SER A N 15
ATOM 13604 C CA . SER A 1 5 ? -16.419 4.324 3.376 1.00 0.00 5 SER A CA 15
ATOM 13605 C C . SER A 1 5 ? -15.064 3.668 3.126 1.00 0.00 5 SER A C 15
ATOM 13606 O O . SER A 1 5 ? -14.032 4.153 3.590 1.00 0.00 5 SER A O 15
ATOM 13614 N N . SER A 1 6 ? -15.076 2.561 2.390 1.00 0.00 6 SER A N 15
ATOM 13615 C CA . SER A 1 6 ? -13.850 1.835 2.081 1.00 0.00 6 SER A CA 15
ATOM 13616 C C . SER A 1 6 ? -13.532 1.915 0.591 1.00 0.00 6 SER A C 15
ATOM 13617 O O . SER A 1 6 ? -14.242 1.346 -0.238 1.00 0.00 6 SER A O 15
ATOM 13625 N N . GLY A 1 7 ? -12.460 2.627 0.258 1.00 0.00 7 GLY A N 15
ATOM 13626 C CA . GLY A 1 7 ? -12.066 2.769 -1.131 1.00 0.00 7 GLY A CA 15
ATOM 13627 C C . GLY A 1 7 ? -10.685 2.206 -1.403 1.00 0.00 7 GLY A C 15
ATOM 13628 O O . GLY A 1 7 ? -9.977 1.805 -0.479 1.00 0.00 7 GLY A O 15
ATOM 13632 N N . CYS A 1 8 ? -10.300 2.174 -2.675 1.00 0.00 8 CYS A N 15
ATOM 13633 C CA . CYS A 1 8 ? -8.996 1.654 -3.067 1.00 0.00 8 CYS A CA 15
ATOM 13634 C C . CYS A 1 8 ? -8.095 2.775 -3.577 1.00 0.00 8 CYS A C 15
ATOM 13635 O O . CYS A 1 8 ? -8.292 3.295 -4.674 1.00 0.00 8 CYS A O 15
ATOM 13642 N N . GLY A 1 9 ? -7.103 3.143 -2.771 1.00 0.00 9 GLY A N 15
ATOM 13643 C CA . GLY A 1 9 ? -6.186 4.199 -3.157 1.00 0.00 9 GLY A CA 15
ATOM 13644 C C . GLY A 1 9 ? -5.529 3.935 -4.497 1.00 0.00 9 GLY A C 15
ATOM 13645 O O . GLY A 1 9 ? -5.158 4.868 -5.209 1.00 0.00 9 GLY A O 15
ATOM 13649 N N . GLY A 1 10 ? -5.383 2.659 -4.842 1.00 0.00 10 GLY A N 15
ATOM 13650 C CA . GLY A 1 10 ? -4.764 2.298 -6.104 1.00 0.00 10 GLY A CA 15
ATOM 13651 C C . GLY A 1 10 ? -5.636 2.638 -7.296 1.00 0.00 10 GLY A C 15
ATOM 13652 O O . GLY A 1 10 ? -5.335 3.562 -8.052 1.00 0.00 10 GLY A O 15
ATOM 13656 N N . CYS A 1 11 ? -6.720 1.888 -7.466 1.00 0.00 11 CYS A N 15
ATOM 13657 C CA . CYS A 1 11 ? -7.639 2.112 -8.576 1.00 0.00 11 CYS A CA 15
ATOM 13658 C C . CYS A 1 11 ? -8.777 3.041 -8.161 1.00 0.00 11 CYS A C 15
ATOM 13659 O O . CYS A 1 11 ? -9.092 4.003 -8.859 1.00 0.00 11 CYS A O 15
ATOM 13666 N N . GLY A 1 12 ? -9.389 2.744 -7.019 1.00 0.00 12 GLY A N 15
ATOM 13667 C CA . GLY A 1 12 ? -10.484 3.561 -6.530 1.00 0.00 12 GLY A CA 15
ATOM 13668 C C . GLY A 1 12 ? -11.680 2.732 -6.104 1.00 0.00 12 GLY A C 15
ATOM 13669 O O . GLY A 1 12 ? -12.482 3.167 -5.279 1.00 0.00 12 GLY A O 15
ATOM 13673 N N . GLU A 1 13 ? -11.801 1.536 -6.671 1.00 0.00 13 GLU A N 15
ATOM 13674 C CA . GLU A 1 13 ? -12.910 0.646 -6.347 1.00 0.00 13 GLU A CA 15
ATOM 13675 C C . GLU A 1 13 ? -13.006 0.423 -4.840 1.00 0.00 13 GLU A C 15
ATOM 13676 O O . GLU A 1 13 ? -12.017 0.553 -4.119 1.00 0.00 13 GLU A O 15
ATOM 13688 N N . ASP A 1 14 ? -14.203 0.086 -4.373 1.00 0.00 14 ASP A N 15
ATOM 13689 C CA . ASP A 1 14 ? -14.428 -0.156 -2.953 1.00 0.00 14 ASP A CA 15
ATOM 13690 C C . ASP A 1 14 ? -13.638 -1.371 -2.476 1.00 0.00 14 ASP A C 15
ATOM 13691 O O . ASP A 1 14 ? -13.642 -2.419 -3.121 1.00 0.00 14 ASP A O 15
ATOM 13700 N N . VAL A 1 15 ? -12.959 -1.221 -1.343 1.00 0.00 15 VAL A N 15
ATOM 13701 C CA . VAL A 1 15 ? -12.164 -2.306 -0.780 1.00 0.00 15 VAL A CA 15
ATOM 13702 C C . VAL A 1 15 ? -12.846 -2.911 0.442 1.00 0.00 15 VAL A C 15
ATOM 13703 O O . VAL A 1 15 ? -12.844 -2.322 1.523 1.00 0.00 15 VAL A O 15
ATOM 13716 N N . VAL A 1 16 ? -13.431 -4.091 0.262 1.00 0.00 16 VAL A N 15
ATOM 13717 C CA . VAL A 1 16 ? -14.116 -4.778 1.350 1.00 0.00 16 VAL A CA 15
ATOM 13718 C C . VAL A 1 16 ? -13.898 -6.285 1.273 1.00 0.00 16 VAL A C 15
ATOM 13719 O O . VAL A 1 16 ? -13.962 -6.878 0.196 1.00 0.00 16 VAL A O 15
ATOM 13732 N N . GLY A 1 17 ? -13.641 -6.901 2.423 1.00 0.00 17 GLY A N 15
ATOM 13733 C CA . GLY A 1 17 ? -13.418 -8.334 2.464 1.00 0.00 17 GLY A CA 15
ATOM 13734 C C . GLY A 1 17 ? -12.406 -8.734 3.520 1.00 0.00 17 GLY A C 15
ATOM 13735 O O . GLY A 1 17 ? -11.202 -8.555 3.334 1.00 0.00 17 GLY A O 15
ATOM 13739 N N . ASP A 1 18 ? -12.895 -9.274 4.630 1.00 0.00 18 ASP A N 15
ATOM 13740 C CA . ASP A 1 18 ? -12.025 -9.699 5.721 1.00 0.00 18 ASP A CA 15
ATOM 13741 C C . ASP A 1 18 ? -10.921 -10.619 5.208 1.00 0.00 18 ASP A C 15
ATOM 13742 O O . ASP A 1 18 ? -11.154 -11.797 4.941 1.00 0.00 18 ASP A O 15
ATOM 13751 N N . GLY A 1 19 ? -9.717 -10.071 5.071 1.00 0.00 19 GLY A N 15
ATOM 13752 C CA . GLY A 1 19 ? -8.595 -10.855 4.590 1.00 0.00 19 GLY A CA 15
ATOM 13753 C C . GLY A 1 19 ? -7.961 -10.259 3.349 1.00 0.00 19 GLY A C 15
ATOM 13754 O O . GLY A 1 19 ? -6.746 -10.335 3.167 1.00 0.00 19 GLY A O 15
ATOM 13758 N N . ALA A 1 20 ? -8.785 -9.665 2.492 1.00 0.00 20 ALA A N 15
ATOM 13759 C CA . ALA A 1 20 ? -8.297 -9.053 1.262 1.00 0.00 20 ALA A CA 15
ATOM 13760 C C . ALA A 1 20 ? -7.822 -7.626 1.510 1.00 0.00 20 ALA A C 15
ATOM 13761 O O . ALA A 1 20 ? -6.631 -7.333 1.415 1.00 0.00 20 ALA A O 15
ATOM 13768 N N . GLY A 1 21 ? -8.762 -6.741 1.827 1.00 0.00 21 GLY A N 15
ATOM 13769 C CA . GLY A 1 21 ? -8.419 -5.354 2.083 1.00 0.00 21 GLY A CA 15
ATOM 13770 C C . GLY A 1 21 ? -7.067 -5.205 2.752 1.00 0.00 21 GLY A C 15
ATOM 13771 O O . GLY A 1 21 ? -6.818 -5.793 3.805 1.00 0.00 21 GLY A O 15
ATOM 13775 N N . VAL A 1 22 ? -6.188 -4.418 2.138 1.00 0.00 22 VAL A N 15
ATOM 13776 C CA . VAL A 1 22 ? -4.853 -4.194 2.680 1.00 0.00 22 VAL A CA 15
ATOM 13777 C C . VAL A 1 22 ? -4.661 -2.736 3.083 1.00 0.00 22 VAL A C 15
ATOM 13778 O O . VAL A 1 22 ? -4.817 -1.829 2.266 1.00 0.00 22 VAL A O 15
ATOM 13791 N N . VAL A 1 23 ? -4.321 -2.518 4.350 1.00 0.00 23 VAL A N 15
ATOM 13792 C CA . VAL A 1 23 ? -4.106 -1.170 4.862 1.00 0.00 23 VAL A CA 15
ATOM 13793 C C . VAL A 1 23 ? -2.619 -0.839 4.930 1.00 0.00 23 VAL A C 15
ATOM 13794 O O . VAL A 1 23 ? -1.852 -1.520 5.610 1.00 0.00 23 VAL A O 15
ATOM 13807 N N . ALA A 1 24 ? -2.220 0.212 4.221 1.00 0.00 24 ALA A N 15
ATOM 13808 C CA . ALA A 1 24 ? -0.825 0.635 4.203 1.00 0.00 24 ALA A CA 15
ATOM 13809 C C . ALA A 1 24 ? -0.713 2.144 4.010 1.00 0.00 24 ALA A C 15
ATOM 13810 O O . ALA A 1 24 ? -1.421 2.730 3.191 1.00 0.00 24 ALA A O 15
ATOM 13817 N N . LEU A 1 25 ? 0.182 2.767 4.770 1.00 0.00 25 LEU A N 15
ATOM 13818 C CA . LEU A 1 25 ? 0.387 4.209 4.683 1.00 0.00 25 LEU A CA 15
ATOM 13819 C C . LEU A 1 25 ? -0.924 4.959 4.892 1.00 0.00 25 LEU A C 15
ATOM 13820 O O . LEU A 1 25 ? -1.214 5.930 4.192 1.00 0.00 25 LEU A O 15
ATOM 13836 N N . ASP A 1 26 ? -1.712 4.504 5.860 1.00 0.00 26 ASP A N 15
ATOM 13837 C CA . ASP A 1 26 ? -2.992 5.135 6.164 1.00 0.00 26 ASP A CA 15
ATOM 13838 C C . ASP A 1 26 ? -3.911 5.111 4.948 1.00 0.00 26 ASP A C 15
ATOM 13839 O O . ASP A 1 26 ? -4.722 6.018 4.752 1.00 0.00 26 ASP A O 15
ATOM 13848 N N . ARG A 1 27 ? -3.780 4.070 4.132 1.00 0.00 27 ARG A N 15
ATOM 13849 C CA . ARG A 1 27 ? -4.597 3.930 2.933 1.00 0.00 27 ARG A CA 15
ATOM 13850 C C . ARG A 1 27 ? -5.038 2.482 2.742 1.00 0.00 27 ARG A C 15
ATOM 13851 O O . ARG A 1 27 ? -4.663 1.601 3.515 1.00 0.00 27 ARG A O 15
ATOM 13872 N N . VAL A 1 28 ? -5.838 2.244 1.707 1.00 0.00 28 VAL A N 15
ATOM 13873 C CA . VAL A 1 28 ? -6.330 0.904 1.414 1.00 0.00 28 VAL A CA 15
ATOM 13874 C C . VAL A 1 28 ? -6.059 0.524 -0.038 1.00 0.00 28 VAL A C 15
ATOM 13875 O O . VAL A 1 28 ? -6.312 1.308 -0.953 1.00 0.00 28 VAL A O 15
ATOM 13888 N N . PHE A 1 29 ? -5.542 -0.683 -0.241 1.00 0.00 29 PHE A N 15
ATOM 13889 C CA . PHE A 1 29 ? -5.236 -1.167 -1.582 1.00 0.00 29 PHE A CA 15
ATOM 13890 C C . PHE A 1 29 ? -5.577 -2.648 -1.717 1.00 0.00 29 PHE A C 15
ATOM 13891 O O . PHE A 1 29 ? -5.276 -3.449 -0.831 1.00 0.00 29 PHE A O 15
ATOM 13908 N N . HIS A 1 30 ? -6.207 -3.005 -2.832 1.00 0.00 30 HIS A N 15
ATOM 13909 C CA . HIS A 1 30 ? -6.590 -4.390 -3.084 1.00 0.00 30 HIS A CA 15
ATOM 13910 C C . HIS A 1 30 ? -5.364 -5.297 -3.105 1.00 0.00 30 HIS A C 15
ATOM 13911 O O . HIS A 1 30 ? -4.322 -4.938 -3.656 1.00 0.00 30 HIS A O 15
ATOM 13925 N N . VAL A 1 31 ? -5.494 -6.475 -2.503 1.00 0.00 31 VAL A N 15
ATOM 13926 C CA . VAL A 1 31 ? -4.397 -7.434 -2.453 1.00 0.00 31 VAL A CA 15
ATOM 13927 C C . VAL A 1 31 ? -3.589 -7.412 -3.746 1.00 0.00 31 VAL A C 15
ATOM 13928 O O . VAL A 1 31 ? -2.382 -7.651 -3.740 1.00 0.00 31 VAL A O 15
ATOM 13941 N N . GLY A 1 32 ? -4.264 -7.123 -4.854 1.00 0.00 32 GLY A N 15
ATOM 13942 C CA . GLY A 1 32 ? -3.593 -7.074 -6.140 1.00 0.00 32 GLY A CA 15
ATOM 13943 C C . GLY A 1 32 ? -3.045 -5.697 -6.457 1.00 0.00 32 GLY A C 15
ATOM 13944 O O . GLY A 1 32 ? -1.877 -5.554 -6.822 1.00 0.00 32 GLY A O 15
ATOM 13948 N N . CYS A 1 33 ? -3.888 -4.680 -6.318 1.00 0.00 33 CYS A N 15
ATOM 13949 C CA . CYS A 1 33 ? -3.484 -3.307 -6.594 1.00 0.00 33 CYS A CA 15
ATOM 13950 C C . CYS A 1 33 ? -2.221 -2.946 -5.817 1.00 0.00 33 CYS A C 15
ATOM 13951 O O . CYS A 1 33 ? -1.316 -2.301 -6.348 1.00 0.00 33 CYS A O 15
ATOM 13958 N N . PHE A 1 34 ? -2.166 -3.366 -4.558 1.00 0.00 34 PHE A N 15
ATOM 13959 C CA . PHE A 1 34 ? -1.015 -3.087 -3.708 1.00 0.00 34 PHE A CA 15
ATOM 13960 C C . PHE A 1 34 ? 0.252 -3.711 -4.285 1.00 0.00 34 PHE A C 15
ATOM 13961 O O . PHE A 1 34 ? 0.463 -4.920 -4.186 1.00 0.00 34 PHE A O 15
ATOM 13978 N N . VAL A 1 35 ? 1.092 -2.877 -4.890 1.00 0.00 35 VAL A N 15
ATOM 13979 C CA . VAL A 1 35 ? 2.339 -3.346 -5.484 1.00 0.00 35 VAL A CA 15
ATOM 13980 C C . VAL A 1 35 ? 3.416 -2.269 -5.421 1.00 0.00 35 VAL A C 15
ATOM 13981 O O . VAL A 1 35 ? 3.132 -1.107 -5.131 1.00 0.00 35 VAL A O 15
ATOM 13994 N N . CYS A 1 36 ? 4.655 -2.663 -5.695 1.00 0.00 36 CYS A N 15
ATOM 13995 C CA . CYS A 1 36 ? 5.777 -1.732 -5.670 1.00 0.00 36 CYS A CA 15
ATOM 13996 C C . CYS A 1 36 ? 5.488 -0.508 -6.534 1.00 0.00 36 CYS A C 15
ATOM 13997 O O . CYS A 1 36 ? 4.546 -0.503 -7.326 1.00 0.00 36 CYS A O 15
ATOM 14004 N N . SER A 1 37 ? 6.305 0.528 -6.375 1.00 0.00 37 SER A N 15
ATOM 14005 C CA . SER A 1 37 ? 6.135 1.760 -7.137 1.00 0.00 37 SER A CA 15
ATOM 14006 C C . SER A 1 37 ? 7.039 1.767 -8.366 1.00 0.00 37 SER A C 15
ATOM 14007 O O . SER A 1 37 ? 6.751 2.434 -9.361 1.00 0.00 37 SER A O 15
ATOM 14015 N N . THR A 1 38 ? 8.137 1.020 -8.290 1.00 0.00 38 THR A N 15
ATOM 14016 C CA . THR A 1 38 ? 9.085 0.941 -9.394 1.00 0.00 38 THR A CA 15
ATOM 14017 C C . THR A 1 38 ? 8.845 -0.307 -10.236 1.00 0.00 38 THR A C 15
ATOM 14018 O O . THR A 1 38 ? 8.410 -0.219 -11.385 1.00 0.00 38 THR A O 15
ATOM 14029 N N . CYS A 1 39 ? 9.130 -1.469 -9.659 1.00 0.00 39 CYS A N 15
ATOM 14030 C CA . CYS A 1 39 ? 8.945 -2.736 -10.356 1.00 0.00 39 CYS A CA 15
ATOM 14031 C C . CYS A 1 39 ? 7.474 -3.141 -10.367 1.00 0.00 39 CYS A C 15
ATOM 14032 O O . CYS A 1 39 ? 7.067 -4.021 -11.126 1.00 0.00 39 CYS A O 15
ATOM 14039 N N . ARG A 1 40 ? 6.681 -2.493 -9.519 1.00 0.00 40 ARG A N 15
ATOM 14040 C CA . ARG A 1 40 ? 5.256 -2.786 -9.430 1.00 0.00 40 ARG A CA 15
ATOM 14041 C C . ARG A 1 40 ? 5.021 -4.272 -9.176 1.00 0.00 40 ARG A C 15
ATOM 14042 O O . ARG A 1 40 ? 4.144 -4.885 -9.784 1.00 0.00 40 ARG A O 15
ATOM 14063 N N . ALA A 1 41 ? 5.812 -4.845 -8.274 1.00 0.00 41 ALA A N 15
ATOM 14064 C CA . ALA A 1 41 ? 5.689 -6.258 -7.939 1.00 0.00 41 ALA A CA 15
ATOM 14065 C C . ALA A 1 41 ? 4.624 -6.478 -6.869 1.00 0.00 41 ALA A C 15
ATOM 14066 O O . ALA A 1 41 ? 4.341 -5.585 -6.071 1.00 0.00 41 ALA A O 15
ATOM 14073 N N . GLN A 1 42 ? 4.038 -7.671 -6.860 1.00 0.00 42 GLN A N 15
ATOM 14074 C CA . GLN A 1 42 ? 3.004 -8.006 -5.889 1.00 0.00 42 GLN A CA 15
ATOM 14075 C C . GLN A 1 42 ? 3.563 -7.989 -4.470 1.00 0.00 42 GLN A C 15
ATOM 14076 O O . GLN A 1 42 ? 4.399 -8.820 -4.111 1.00 0.00 42 GLN A O 15
ATOM 14090 N N . LEU A 1 43 ? 3.098 -7.038 -3.668 1.00 0.00 43 LEU A N 15
ATOM 14091 C CA . LEU A 1 43 ? 3.552 -6.912 -2.288 1.00 0.00 43 LEU A CA 15
ATOM 14092 C C . LEU A 1 43 ? 2.590 -7.610 -1.332 1.00 0.00 43 LEU A C 15
ATOM 14093 O O . LEU A 1 43 ? 2.620 -7.375 -0.124 1.00 0.00 43 LEU A O 15
ATOM 14109 N N . ARG A 1 44 ? 1.739 -8.470 -1.881 1.00 0.00 44 ARG A N 15
ATOM 14110 C CA . ARG A 1 44 ? 0.768 -9.203 -1.078 1.00 0.00 44 ARG A CA 15
ATOM 14111 C C . ARG A 1 44 ? 1.470 -10.112 -0.073 1.00 0.00 44 ARG A C 15
ATOM 14112 O O . ARG A 1 44 ? 2.344 -10.898 -0.436 1.00 0.00 44 ARG A O 15
ATOM 14133 N N . GLY A 1 45 ? 1.081 -9.998 1.193 1.00 0.00 45 GLY A N 15
ATOM 14134 C CA . GLY A 1 45 ? 1.684 -10.814 2.231 1.00 0.00 45 GLY A CA 15
ATOM 14135 C C . GLY A 1 45 ? 3.195 -10.864 2.125 1.00 0.00 45 GLY A C 15
ATOM 14136 O O . GLY A 1 45 ? 3.771 -11.925 1.884 1.00 0.00 45 GLY A O 15
ATOM 14140 N N . GLN A 1 46 ? 3.838 -9.715 2.303 1.00 0.00 46 GLN A N 15
ATOM 14141 C CA . GLN A 1 46 ? 5.292 -9.633 2.223 1.00 0.00 46 GLN A CA 15
ATOM 14142 C C . GLN A 1 46 ? 5.793 -8.300 2.769 1.00 0.00 46 GLN A C 15
ATOM 14143 O O . GLN A 1 46 ? 5.013 -7.371 2.979 1.00 0.00 46 GLN A O 15
ATOM 14157 N N . HIS A 1 47 ? 7.099 -8.214 2.999 1.00 0.00 47 HIS A N 15
ATOM 14158 C CA . HIS A 1 47 ? 7.705 -6.994 3.521 1.00 0.00 47 HIS A CA 15
ATOM 14159 C C . HIS A 1 47 ? 7.940 -5.983 2.403 1.00 0.00 47 HIS A C 15
ATOM 14160 O O . HIS A 1 47 ? 8.092 -6.353 1.239 1.00 0.00 47 HIS A O 15
ATOM 14175 N N . PHE A 1 48 ? 7.968 -4.704 2.765 1.00 0.00 48 PHE A N 15
ATOM 14176 C CA . PHE A 1 48 ? 8.183 -3.639 1.793 1.00 0.00 48 PHE A CA 15
ATOM 14177 C C . PHE A 1 48 ? 8.725 -2.385 2.471 1.00 0.00 48 PHE A C 15
ATOM 14178 O O . PHE A 1 48 ? 8.795 -2.310 3.698 1.00 0.00 48 PHE A O 15
ATOM 14195 N N . TYR A 1 49 ? 9.108 -1.402 1.664 1.00 0.00 49 TYR A N 15
ATOM 14196 C CA . TYR A 1 49 ? 9.648 -0.151 2.185 1.00 0.00 49 TYR A CA 15
ATOM 14197 C C . TYR A 1 49 ? 8.691 1.007 1.920 1.00 0.00 49 TYR A C 15
ATOM 14198 O O . TYR A 1 49 ? 7.765 0.891 1.118 1.00 0.00 49 TYR A O 15
ATOM 14216 N N . ALA A 1 50 ? 8.923 2.125 2.599 1.00 0.00 50 ALA A N 15
ATOM 14217 C CA . ALA A 1 50 ? 8.085 3.307 2.436 1.00 0.00 50 ALA A CA 15
ATOM 14218 C C . ALA A 1 50 ? 8.932 4.569 2.316 1.00 0.00 50 ALA A C 15
ATOM 14219 O O . ALA A 1 50 ? 9.605 4.970 3.266 1.00 0.00 50 ALA A O 15
ATOM 14226 N N . VAL A 1 51 ? 8.895 5.191 1.142 1.00 0.00 51 VAL A N 15
ATOM 14227 C CA . VAL A 1 51 ? 9.660 6.408 0.898 1.00 0.00 51 VAL A CA 15
ATOM 14228 C C . VAL A 1 51 ? 8.844 7.418 0.098 1.00 0.00 51 VAL A C 15
ATOM 14229 O O . VAL A 1 51 ? 8.451 7.152 -1.038 1.00 0.00 51 VAL A O 15
ATOM 14242 N N . GLU A 1 52 ? 8.594 8.577 0.698 1.00 0.00 52 GLU A N 15
ATOM 14243 C CA . GLU A 1 52 ? 7.825 9.627 0.041 1.00 0.00 52 GLU A CA 15
ATOM 14244 C C . GLU A 1 52 ? 6.386 9.178 -0.199 1.00 0.00 52 GLU A C 15
ATOM 14245 O O . GLU A 1 52 ? 5.796 9.478 -1.237 1.00 0.00 52 GLU A O 15
ATOM 14257 N N . ARG A 1 53 ? 5.829 8.457 0.768 1.00 0.00 53 ARG A N 15
ATOM 14258 C CA . ARG A 1 53 ? 4.460 7.964 0.662 1.00 0.00 53 ARG A CA 15
ATOM 14259 C C . ARG A 1 53 ? 4.324 6.982 -0.498 1.00 0.00 53 ARG A C 15
ATOM 14260 O O . ARG A 1 53 ? 3.319 6.980 -1.208 1.00 0.00 53 ARG A O 15
ATOM 14281 N N . ARG A 1 54 ? 5.343 6.149 -0.684 1.00 0.00 54 ARG A N 15
ATOM 14282 C CA . ARG A 1 54 ? 5.339 5.163 -1.758 1.00 0.00 54 ARG A CA 15
ATOM 14283 C C . ARG A 1 54 ? 5.717 3.782 -1.230 1.00 0.00 54 ARG A C 15
ATOM 14284 O O . ARG A 1 54 ? 6.015 3.619 -0.047 1.00 0.00 54 ARG A O 15
ATOM 14305 N N . ALA A 1 55 ? 5.704 2.792 -2.116 1.00 0.00 55 ALA A N 15
ATOM 14306 C CA . ALA A 1 55 ? 6.047 1.426 -1.741 1.00 0.00 55 ALA A CA 15
ATOM 14307 C C . ALA A 1 55 ? 7.226 0.911 -2.559 1.00 0.00 55 ALA A C 15
ATOM 14308 O O . ALA A 1 55 ? 7.254 1.053 -3.782 1.00 0.00 55 ALA A O 15
ATOM 14315 N N . TYR A 1 56 ? 8.198 0.315 -1.878 1.00 0.00 56 TYR A N 15
ATOM 14316 C CA . TYR A 1 56 ? 9.382 -0.218 -2.542 1.00 0.00 56 TYR A CA 15
ATOM 14317 C C . TYR A 1 56 ? 9.778 -1.567 -1.950 1.00 0.00 56 TYR A C 15
ATOM 14318 O O . TYR A 1 56 ? 10.079 -1.672 -0.760 1.00 0.00 56 TYR A O 15
ATOM 14336 N N . CYS A 1 57 ? 9.775 -2.597 -2.789 1.00 0.00 57 CYS A N 15
ATOM 14337 C CA . CYS A 1 57 ? 10.134 -3.941 -2.351 1.00 0.00 57 CYS A CA 15
ATOM 14338 C C . CYS A 1 57 ? 11.626 -4.033 -2.043 1.00 0.00 57 CYS A C 15
ATOM 14339 O O . CYS A 1 57 ? 12.441 -3.352 -2.665 1.00 0.00 57 CYS A O 15
ATOM 14346 N N . GLU A 1 58 ? 11.975 -4.879 -1.079 1.00 0.00 58 GLU A N 15
ATOM 14347 C CA . GLU A 1 58 ? 13.368 -5.059 -0.689 1.00 0.00 58 GLU A CA 15
ATOM 14348 C C . GLU A 1 58 ? 14.293 -4.927 -1.896 1.00 0.00 58 GLU A C 15
ATOM 14349 O O . GLU A 1 58 ? 15.247 -4.151 -1.878 1.00 0.00 58 GLU A O 15
ATOM 14361 N N . GLY A 1 59 ? 14.001 -5.692 -2.944 1.00 0.00 59 GLY A N 15
ATOM 14362 C CA . GLY A 1 59 ? 14.815 -5.646 -4.144 1.00 0.00 59 GLY A CA 15
ATOM 14363 C C . GLY A 1 59 ? 15.039 -4.231 -4.640 1.00 0.00 59 GLY A C 15
ATOM 14364 O O . GLY A 1 59 ? 16.170 -3.743 -4.658 1.00 0.00 59 GLY A O 15
ATOM 14368 N N . CYS A 1 60 ? 13.960 -3.571 -5.046 1.00 0.00 60 CYS A N 15
ATOM 14369 C CA . CYS A 1 60 ? 14.043 -2.204 -5.546 1.00 0.00 60 CYS A CA 15
ATOM 14370 C C . CYS A 1 60 ? 14.764 -1.302 -4.549 1.00 0.00 60 CYS A C 15
ATOM 14371 O O . CYS A 1 60 ? 15.724 -0.615 -4.898 1.00 0.00 60 CYS A O 15
ATOM 14378 N N . TYR A 1 61 ? 14.295 -1.310 -3.306 1.00 0.00 61 TYR A N 15
ATOM 14379 C CA . TYR A 1 61 ? 14.893 -0.491 -2.258 1.00 0.00 61 TYR A CA 15
ATOM 14380 C C . TYR A 1 61 ? 16.414 -0.611 -2.274 1.00 0.00 61 TYR A C 15
ATOM 14381 O O . TYR A 1 61 ? 17.128 0.388 -2.186 1.00 0.00 61 TYR A O 15
ATOM 14399 N N . VAL A 1 62 ? 16.903 -1.842 -2.389 1.00 0.00 62 VAL A N 15
ATOM 14400 C CA . VAL A 1 62 ? 18.338 -2.094 -2.419 1.00 0.00 62 VAL A CA 15
ATOM 14401 C C . VAL A 1 62 ? 18.954 -1.610 -3.727 1.00 0.00 62 VAL A C 15
ATOM 14402 O O . VAL A 1 62 ? 20.058 -1.066 -3.742 1.00 0.00 62 VAL A O 15
ATOM 14415 N N . ALA A 1 63 ? 18.232 -1.812 -4.824 1.00 0.00 63 ALA A N 15
ATOM 14416 C CA . ALA A 1 63 ? 18.706 -1.394 -6.138 1.00 0.00 63 ALA A CA 15
ATOM 14417 C C . ALA A 1 63 ? 18.945 0.111 -6.182 1.00 0.00 63 ALA A C 15
ATOM 14418 O O . ALA A 1 63 ? 19.915 0.580 -6.779 1.00 0.00 63 ALA A O 15
ATOM 14425 N N . THR A 1 64 ? 18.053 0.866 -5.547 1.00 0.00 64 THR A N 15
ATOM 14426 C CA . THR A 1 64 ? 18.166 2.319 -5.516 1.00 0.00 64 THR A CA 15
ATOM 14427 C C . THR A 1 64 ? 19.479 2.755 -4.878 1.00 0.00 64 THR A C 15
ATOM 14428 O O . THR A 1 64 ? 20.068 3.763 -5.271 1.00 0.00 64 THR A O 15
ATOM 14439 N N . LEU A 1 65 ? 19.936 1.989 -3.893 1.00 0.00 65 LEU A N 15
ATOM 14440 C CA . LEU A 1 65 ? 21.183 2.297 -3.200 1.00 0.00 65 LEU A CA 15
ATOM 14441 C C . LEU A 1 65 ? 22.388 1.937 -4.063 1.00 0.00 65 LEU A C 15
ATOM 14442 O O . LEU A 1 65 ? 23.463 2.517 -3.917 1.00 0.00 65 LEU A O 15
ATOM 14458 N N . GLU A 1 66 ? 22.199 0.977 -4.964 1.00 0.00 66 GLU A N 15
ATOM 14459 C CA . GLU A 1 66 ? 23.272 0.542 -5.851 1.00 0.00 66 GLU A CA 15
ATOM 14460 C C . GLU A 1 66 ? 23.435 1.508 -7.022 1.00 0.00 66 GLU A C 15
ATOM 14461 O O . GLU A 1 66 ? 24.171 1.232 -7.969 1.00 0.00 66 GLU A O 15
ATOM 14473 N N . SER A 1 67 ? 22.742 2.640 -6.949 1.00 0.00 67 SER A N 15
ATOM 14474 C CA . SER A 1 67 ? 22.806 3.645 -8.003 1.00 0.00 67 SER A CA 15
ATOM 14475 C C . SER A 1 67 ? 23.739 4.786 -7.610 1.00 0.00 67 SER A C 15
ATOM 14476 O O . SER A 1 67 ? 23.943 5.057 -6.428 1.00 0.00 67 SER A O 15
ATOM 14484 N N . GLY A 1 68 ? 24.303 5.453 -8.613 1.00 0.00 68 GLY A N 15
ATOM 14485 C CA . GLY A 1 68 ? 25.207 6.558 -8.353 1.00 0.00 68 GLY A CA 15
ATOM 14486 C C . GLY A 1 68 ? 24.581 7.626 -7.479 1.00 0.00 68 GLY A C 15
ATOM 14487 O O . GLY A 1 68 ? 23.367 7.662 -7.278 1.00 0.00 68 GLY A O 15
ATOM 14491 N N . PRO A 1 69 ? 25.422 8.522 -6.939 1.00 0.00 69 PRO A N 15
ATOM 14492 C CA . PRO A 1 69 ? 24.966 9.612 -6.072 1.00 0.00 69 PRO A CA 15
ATOM 14493 C C . PRO A 1 69 ? 24.174 10.668 -6.835 1.00 0.00 69 PRO A C 15
ATOM 14494 O O . PRO A 1 69 ? 23.888 11.744 -6.309 1.00 0.00 69 PRO A O 15
ATOM 14505 N N . SER A 1 70 ? 23.823 10.354 -8.078 1.00 0.00 70 SER A N 15
ATOM 14506 C CA . SER A 1 70 ? 23.067 11.278 -8.915 1.00 0.00 70 SER A CA 15
ATOM 14507 C C . SER A 1 70 ? 21.813 11.764 -8.194 1.00 0.00 70 SER A C 15
ATOM 14508 O O . SER A 1 70 ? 21.260 11.062 -7.348 1.00 0.00 70 SER A O 15
ATOM 14516 N N . SER A 1 71 ? 21.371 12.970 -8.535 1.00 0.00 71 SER A N 15
ATOM 14517 C CA . SER A 1 71 ? 20.185 13.552 -7.918 1.00 0.00 71 SER A CA 15
ATOM 14518 C C . SER A 1 71 ? 19.093 12.502 -7.743 1.00 0.00 71 SER A C 15
ATOM 14519 O O . SER A 1 71 ? 18.752 12.125 -6.623 1.00 0.00 71 SER A O 15
ATOM 14527 N N . GLY A 1 72 ? 18.546 12.034 -8.861 1.00 0.00 72 GLY A N 15
ATOM 14528 C CA . GLY A 1 72 ? 17.498 11.032 -8.811 1.00 0.00 72 GLY A CA 15
ATOM 14529 C C . GLY A 1 72 ? 17.679 9.950 -9.857 1.00 0.00 72 GLY A C 15
ATOM 14530 O O . GLY A 1 72 ? 18.375 8.971 -9.592 1.00 0.00 72 GLY A O 15
ATOM 14536 N N . GLY A 1 1 ? -15.097 4.356 9.139 1.00 0.00 1 GLY A N 16
ATOM 14537 C CA . GLY A 1 1 ? -16.101 3.680 8.340 1.00 0.00 1 GLY A CA 16
ATOM 14538 C C . GLY A 1 1 ? -17.084 4.645 7.707 1.00 0.00 1 GLY A C 16
ATOM 14539 O O . GLY A 1 1 ? -17.089 4.827 6.490 1.00 0.00 1 GLY A O 16
ATOM 14543 N N . SER A 1 2 ? -17.921 5.263 8.534 1.00 0.00 2 SER A N 16
ATOM 14544 C CA . SER A 1 2 ? -18.917 6.210 8.048 1.00 0.00 2 SER A CA 16
ATOM 14545 C C . SER A 1 2 ? -18.289 7.577 7.794 1.00 0.00 2 SER A C 16
ATOM 14546 O O . SER A 1 2 ? -18.326 8.092 6.676 1.00 0.00 2 SER A O 16
ATOM 14554 N N . SER A 1 3 ? -17.712 8.160 8.840 1.00 0.00 3 SER A N 16
ATOM 14555 C CA . SER A 1 3 ? -17.079 9.468 8.733 1.00 0.00 3 SER A CA 16
ATOM 14556 C C . SER A 1 3 ? -16.293 9.587 7.431 1.00 0.00 3 SER A C 16
ATOM 14557 O O . SER A 1 3 ? -16.353 10.608 6.748 1.00 0.00 3 SER A O 16
ATOM 14565 N N . GLY A 1 4 ? -15.556 8.533 7.093 1.00 0.00 4 GLY A N 16
ATOM 14566 C CA . GLY A 1 4 ? -14.768 8.538 5.874 1.00 0.00 4 GLY A CA 16
ATOM 14567 C C . GLY A 1 4 ? -15.220 7.480 4.888 1.00 0.00 4 GLY A C 16
ATOM 14568 O O . GLY A 1 4 ? -16.400 7.405 4.545 1.00 0.00 4 GLY A O 16
ATOM 14572 N N . SER A 1 5 ? -14.280 6.661 4.429 1.00 0.00 5 SER A N 16
ATOM 14573 C CA . SER A 1 5 ? -14.586 5.605 3.472 1.00 0.00 5 SER A CA 16
ATOM 14574 C C . SER A 1 5 ? -13.438 4.604 3.380 1.00 0.00 5 SER A C 16
ATOM 14575 O O . SER A 1 5 ? -12.299 4.917 3.725 1.00 0.00 5 SER A O 16
ATOM 14583 N N . SER A 1 6 ? -13.747 3.399 2.911 1.00 0.00 6 SER A N 16
ATOM 14584 C CA . SER A 1 6 ? -12.743 2.350 2.777 1.00 0.00 6 SER A CA 16
ATOM 14585 C C . SER A 1 6 ? -12.302 2.203 1.324 1.00 0.00 6 SER A C 16
ATOM 14586 O O . SER A 1 6 ? -11.639 1.234 0.960 1.00 0.00 6 SER A O 16
ATOM 14594 N N . GLY A 1 7 ? -12.676 3.175 0.497 1.00 0.00 7 GLY A N 16
ATOM 14595 C CA . GLY A 1 7 ? -12.311 3.136 -0.907 1.00 0.00 7 GLY A CA 16
ATOM 14596 C C . GLY A 1 7 ? -10.880 2.685 -1.121 1.00 0.00 7 GLY A C 16
ATOM 14597 O O . GLY A 1 7 ? -10.062 2.734 -0.203 1.00 0.00 7 GLY A O 16
ATOM 14601 N N . CYS A 1 8 ? -10.577 2.243 -2.337 1.00 0.00 8 CYS A N 16
ATOM 14602 C CA . CYS A 1 8 ? -9.236 1.779 -2.670 1.00 0.00 8 CYS A CA 16
ATOM 14603 C C . CYS A 1 8 ? -8.375 2.929 -3.186 1.00 0.00 8 CYS A C 16
ATOM 14604 O O . CYS A 1 8 ? -8.633 3.481 -4.255 1.00 0.00 8 CYS A O 16
ATOM 14611 N N . GLY A 1 9 ? -7.350 3.284 -2.417 1.00 0.00 9 GLY A N 16
ATOM 14612 C CA . GLY A 1 9 ? -6.466 4.366 -2.812 1.00 0.00 9 GLY A CA 16
ATOM 14613 C C . GLY A 1 9 ? -5.894 4.168 -4.202 1.00 0.00 9 GLY A C 16
ATOM 14614 O O . GLY A 1 9 ? -5.639 5.135 -4.919 1.00 0.00 9 GLY A O 16
ATOM 14618 N N . GLY A 1 10 ? -5.688 2.911 -4.582 1.00 0.00 10 GLY A N 16
ATOM 14619 C CA . GLY A 1 10 ? -5.141 2.613 -5.893 1.00 0.00 10 GLY A CA 16
ATOM 14620 C C . GLY A 1 10 ? -6.113 2.929 -7.013 1.00 0.00 10 GLY A C 16
ATOM 14621 O O . GLY A 1 10 ? -5.953 3.922 -7.723 1.00 0.00 10 GLY A O 16
ATOM 14625 N N . CYS A 1 11 ? -7.125 2.082 -7.172 1.00 0.00 11 CYS A N 16
ATOM 14626 C CA . CYS A 1 11 ? -8.126 2.274 -8.214 1.00 0.00 11 CYS A CA 16
ATOM 14627 C C . CYS A 1 11 ? -9.240 3.200 -7.735 1.00 0.00 11 CYS A C 16
ATOM 14628 O O . CYS A 1 11 ? -9.606 4.155 -8.419 1.00 0.00 11 CYS A O 16
ATOM 14635 N N . GLY A 1 12 ? -9.776 2.909 -6.553 1.00 0.00 12 GLY A N 16
ATOM 14636 C CA . GLY A 1 12 ? -10.842 3.725 -6.001 1.00 0.00 12 GLY A CA 16
ATOM 14637 C C . GLY A 1 12 ? -12.000 2.893 -5.486 1.00 0.00 12 GLY A C 16
ATOM 14638 O O . GLY A 1 12 ? -12.635 3.251 -4.494 1.00 0.00 12 GLY A O 16
ATOM 14642 N N . GLU A 1 13 ? -12.276 1.782 -6.162 1.00 0.00 13 GLU A N 16
ATOM 14643 C CA . GLU A 1 13 ? -13.368 0.900 -5.767 1.00 0.00 13 GLU A CA 16
ATOM 14644 C C . GLU A 1 13 ? -13.244 0.506 -4.297 1.00 0.00 13 GLU A C 16
ATOM 14645 O O . GLU A 1 13 ? -12.142 0.428 -3.755 1.00 0.00 13 GLU A O 16
ATOM 14657 N N . ASP A 1 14 ? -14.383 0.260 -3.660 1.00 0.00 14 ASP A N 16
ATOM 14658 C CA . ASP A 1 14 ? -14.404 -0.127 -2.254 1.00 0.00 14 ASP A CA 16
ATOM 14659 C C . ASP A 1 14 ? -13.600 -1.403 -2.029 1.00 0.00 14 ASP A C 16
ATOM 14660 O O . ASP A 1 14 ? -13.623 -2.317 -2.853 1.00 0.00 14 ASP A O 16
ATOM 14669 N N . VAL A 1 15 ? -12.887 -1.458 -0.908 1.00 0.00 15 VAL A N 16
ATOM 14670 C CA . VAL A 1 15 ? -12.075 -2.622 -0.574 1.00 0.00 15 VAL A CA 16
ATOM 14671 C C . VAL A 1 15 ? -12.727 -3.449 0.528 1.00 0.00 15 VAL A C 16
ATOM 14672 O O . VAL A 1 15 ? -12.777 -3.033 1.685 1.00 0.00 15 VAL A O 16
ATOM 14685 N N . VAL A 1 16 ? -13.227 -4.625 0.160 1.00 0.00 16 VAL A N 16
ATOM 14686 C CA . VAL A 1 16 ? -13.875 -5.513 1.118 1.00 0.00 16 VAL A CA 16
ATOM 14687 C C . VAL A 1 16 ? -13.803 -6.965 0.657 1.00 0.00 16 VAL A C 16
ATOM 14688 O O . VAL A 1 16 ? -14.517 -7.373 -0.258 1.00 0.00 16 VAL A O 16
ATOM 14701 N N . GLY A 1 17 ? -12.936 -7.742 1.299 1.00 0.00 17 GLY A N 16
ATOM 14702 C CA . GLY A 1 17 ? -12.787 -9.140 0.941 1.00 0.00 17 GLY A CA 16
ATOM 14703 C C . GLY A 1 17 ? -12.558 -10.026 2.150 1.00 0.00 17 GLY A C 16
ATOM 14704 O O . GLY A 1 17 ? -11.695 -10.904 2.129 1.00 0.00 17 GLY A O 16
ATOM 14708 N N . ASP A 1 18 ? -13.331 -9.796 3.205 1.00 0.00 18 ASP A N 16
ATOM 14709 C CA . ASP A 1 18 ? -13.208 -10.580 4.429 1.00 0.00 18 ASP A CA 16
ATOM 14710 C C . ASP A 1 18 ? -11.768 -10.579 4.932 1.00 0.00 18 ASP A C 16
ATOM 14711 O O . ASP A 1 18 ? -11.255 -11.603 5.379 1.00 0.00 18 ASP A O 16
ATOM 14720 N N . GLY A 1 19 ? -11.120 -9.420 4.855 1.00 0.00 19 GLY A N 16
ATOM 14721 C CA . GLY A 1 19 ? -9.745 -9.307 5.306 1.00 0.00 19 GLY A CA 16
ATOM 14722 C C . GLY A 1 19 ? -8.796 -8.934 4.184 1.00 0.00 19 GLY A C 16
ATOM 14723 O O . GLY A 1 19 ? -7.846 -8.180 4.391 1.00 0.00 19 GLY A O 16
ATOM 14727 N N . ALA A 1 20 ? -9.053 -9.465 2.993 1.00 0.00 20 ALA A N 16
ATOM 14728 C CA . ALA A 1 20 ? -8.214 -9.183 1.834 1.00 0.00 20 ALA A CA 16
ATOM 14729 C C . ALA A 1 20 ? -7.671 -7.759 1.883 1.00 0.00 20 ALA A C 16
ATOM 14730 O O . ALA A 1 20 ? -6.485 -7.529 1.654 1.00 0.00 20 ALA A O 16
ATOM 14737 N N . GLY A 1 21 ? -8.549 -6.806 2.181 1.00 0.00 21 GLY A N 16
ATOM 14738 C CA . GLY A 1 21 ? -8.138 -5.416 2.253 1.00 0.00 21 GLY A CA 16
ATOM 14739 C C . GLY A 1 21 ? -6.747 -5.252 2.831 1.00 0.00 21 GLY A C 16
ATOM 14740 O O . GLY A 1 21 ? -6.424 -5.833 3.867 1.00 0.00 21 GLY A O 16
ATOM 14744 N N . VAL A 1 22 ? -5.919 -4.458 2.160 1.00 0.00 22 VAL A N 16
ATOM 14745 C CA . VAL A 1 22 ? -4.553 -4.219 2.612 1.00 0.00 22 VAL A CA 16
ATOM 14746 C C . VAL A 1 22 ? -4.373 -2.779 3.080 1.00 0.00 22 VAL A C 16
ATOM 14747 O O . VAL A 1 22 ? -4.563 -1.837 2.311 1.00 0.00 22 VAL A O 16
ATOM 14760 N N . VAL A 1 23 ? -4.006 -2.616 4.347 1.00 0.00 23 VAL A N 16
ATOM 14761 C CA . VAL A 1 23 ? -3.798 -1.291 4.918 1.00 0.00 23 VAL A CA 16
ATOM 14762 C C . VAL A 1 23 ? -2.318 -0.926 4.937 1.00 0.00 23 VAL A C 16
ATOM 14763 O O . VAL A 1 23 ? -1.510 -1.601 5.573 1.00 0.00 23 VAL A O 16
ATOM 14776 N N . ALA A 1 24 ? -1.970 0.148 4.234 1.00 0.00 24 ALA A N 16
ATOM 14777 C CA . ALA A 1 24 ? -0.587 0.604 4.172 1.00 0.00 24 ALA A CA 16
ATOM 14778 C C . ALA A 1 24 ? -0.516 2.120 4.023 1.00 0.00 24 ALA A C 16
ATOM 14779 O O . ALA A 1 24 ? -1.286 2.717 3.269 1.00 0.00 24 ALA A O 16
ATOM 14786 N N . LEU A 1 25 ? 0.412 2.738 4.745 1.00 0.00 25 LEU A N 16
ATOM 14787 C CA . LEU A 1 25 ? 0.583 4.186 4.694 1.00 0.00 25 LEU A CA 16
ATOM 14788 C C . LEU A 1 25 ? -0.727 4.901 5.005 1.00 0.00 25 LEU A C 16
ATOM 14789 O O . LEU A 1 25 ? -1.062 5.906 4.377 1.00 0.00 25 LEU A O 16
ATOM 14805 N N . ASP A 1 26 ? -1.464 4.377 5.979 1.00 0.00 26 ASP A N 16
ATOM 14806 C CA . ASP A 1 26 ? -2.737 4.967 6.377 1.00 0.00 26 ASP A CA 16
ATOM 14807 C C . ASP A 1 26 ? -3.716 4.986 5.207 1.00 0.00 26 ASP A C 16
ATOM 14808 O O . ASP A 1 26 ? -4.541 5.892 5.089 1.00 0.00 26 ASP A O 16
ATOM 14817 N N . ARG A 1 27 ? -3.619 3.979 4.345 1.00 0.00 27 ARG A N 16
ATOM 14818 C CA . ARG A 1 27 ? -4.494 3.880 3.183 1.00 0.00 27 ARG A CA 16
ATOM 14819 C C . ARG A 1 27 ? -4.936 2.438 2.956 1.00 0.00 27 ARG A C 16
ATOM 14820 O O . ARG A 1 27 ? -4.507 1.527 3.665 1.00 0.00 27 ARG A O 16
ATOM 14841 N N . VAL A 1 28 ? -5.798 2.237 1.964 1.00 0.00 28 VAL A N 16
ATOM 14842 C CA . VAL A 1 28 ? -6.297 0.906 1.643 1.00 0.00 28 VAL A CA 16
ATOM 14843 C C . VAL A 1 28 ? -6.121 0.595 0.161 1.00 0.00 28 VAL A C 16
ATOM 14844 O O . VAL A 1 28 ? -6.586 1.342 -0.701 1.00 0.00 28 VAL A O 16
ATOM 14857 N N . PHE A 1 29 ? -5.447 -0.512 -0.130 1.00 0.00 29 PHE A N 16
ATOM 14858 C CA . PHE A 1 29 ? -5.208 -0.923 -1.509 1.00 0.00 29 PHE A CA 16
ATOM 14859 C C . PHE A 1 29 ? -5.509 -2.407 -1.695 1.00 0.00 29 PHE A C 16
ATOM 14860 O O . PHE A 1 29 ? -5.229 -3.223 -0.817 1.00 0.00 29 PHE A O 16
ATOM 14877 N N . HIS A 1 30 ? -6.082 -2.749 -2.845 1.00 0.00 30 HIS A N 16
ATOM 14878 C CA . HIS A 1 30 ? -6.422 -4.135 -3.147 1.00 0.00 30 HIS A CA 16
ATOM 14879 C C . HIS A 1 30 ? -5.166 -4.998 -3.220 1.00 0.00 30 HIS A C 16
ATOM 14880 O O . HIS A 1 30 ? -4.136 -4.572 -3.742 1.00 0.00 30 HIS A O 16
ATOM 14894 N N . VAL A 1 31 ? -5.258 -6.215 -2.692 1.00 0.00 31 VAL A N 16
ATOM 14895 C CA . VAL A 1 31 ? -4.130 -7.139 -2.697 1.00 0.00 31 VAL A CA 16
ATOM 14896 C C . VAL A 1 31 ? -3.337 -7.030 -3.995 1.00 0.00 31 VAL A C 16
ATOM 14897 O O . VAL A 1 31 ? -2.112 -7.141 -3.997 1.00 0.00 31 VAL A O 16
ATOM 14910 N N . GLY A 1 32 ? -4.046 -6.811 -5.099 1.00 0.00 32 GLY A N 16
ATOM 14911 C CA . GLY A 1 32 ? -3.392 -6.690 -6.388 1.00 0.00 32 GLY A CA 16
ATOM 14912 C C . GLY A 1 32 ? -2.845 -5.298 -6.633 1.00 0.00 32 GLY A C 16
ATOM 14913 O O . GLY A 1 32 ? -1.694 -5.138 -7.040 1.00 0.00 32 GLY A O 16
ATOM 14917 N N . CYS A 1 33 ? -3.672 -4.288 -6.387 1.00 0.00 33 CYS A N 16
ATOM 14918 C CA . CYS A 1 33 ? -3.266 -2.901 -6.585 1.00 0.00 33 CYS A CA 16
ATOM 14919 C C . CYS A 1 33 ? -1.976 -2.599 -5.828 1.00 0.00 33 CYS A C 16
ATOM 14920 O O . CYS A 1 33 ? -1.025 -2.057 -6.393 1.00 0.00 33 CYS A O 16
ATOM 14927 N N . PHE A 1 34 ? -1.950 -2.954 -4.548 1.00 0.00 34 PHE A N 16
ATOM 14928 C CA . PHE A 1 34 ? -0.777 -2.720 -3.714 1.00 0.00 34 PHE A CA 16
ATOM 14929 C C . PHE A 1 34 ? 0.447 -3.430 -4.285 1.00 0.00 34 PHE A C 16
ATOM 14930 O O . PHE A 1 34 ? 0.564 -4.653 -4.202 1.00 0.00 34 PHE A O 16
ATOM 14947 N N . VAL A 1 35 ? 1.357 -2.655 -4.865 1.00 0.00 35 VAL A N 16
ATOM 14948 C CA . VAL A 1 35 ? 2.573 -3.208 -5.449 1.00 0.00 35 VAL A CA 16
ATOM 14949 C C . VAL A 1 35 ? 3.699 -2.180 -5.453 1.00 0.00 35 VAL A C 16
ATOM 14950 O O . VAL A 1 35 ? 3.486 -1.009 -5.138 1.00 0.00 35 VAL A O 16
ATOM 14963 N N . CYS A 1 36 ? 4.898 -2.625 -5.811 1.00 0.00 36 CYS A N 16
ATOM 14964 C CA . CYS A 1 36 ? 6.059 -1.745 -5.856 1.00 0.00 36 CYS A CA 16
ATOM 14965 C C . CYS A 1 36 ? 5.821 -0.578 -6.810 1.00 0.00 36 CYS A C 16
ATOM 14966 O O . CYS A 1 36 ? 4.881 -0.595 -7.604 1.00 0.00 36 CYS A O 16
ATOM 14973 N N . SER A 1 37 ? 6.678 0.434 -6.725 1.00 0.00 37 SER A N 16
ATOM 14974 C CA . SER A 1 37 ? 6.559 1.611 -7.577 1.00 0.00 37 SER A CA 16
ATOM 14975 C C . SER A 1 37 ? 7.458 1.486 -8.803 1.00 0.00 37 SER A C 16
ATOM 14976 O O . SER A 1 37 ? 7.202 2.098 -9.841 1.00 0.00 37 SER A O 16
ATOM 14984 N N . THR A 1 38 ? 8.514 0.689 -8.677 1.00 0.00 38 THR A N 16
ATOM 14985 C CA . THR A 1 38 ? 9.453 0.484 -9.773 1.00 0.00 38 THR A CA 16
ATOM 14986 C C . THR A 1 38 ? 9.145 -0.805 -10.527 1.00 0.00 38 THR A C 16
ATOM 14987 O O . THR A 1 38 ? 8.707 -0.774 -11.678 1.00 0.00 38 THR A O 16
ATOM 14998 N N . CYS A 1 39 ? 9.375 -1.938 -9.872 1.00 0.00 39 CYS A N 16
ATOM 14999 C CA . CYS A 1 39 ? 9.122 -3.238 -10.480 1.00 0.00 39 CYS A CA 16
ATOM 15000 C C . CYS A 1 39 ? 7.634 -3.573 -10.450 1.00 0.00 39 CYS A C 16
ATOM 15001 O O . CYS A 1 39 ? 7.173 -4.467 -11.159 1.00 0.00 39 CYS A O 16
ATOM 15008 N N . ARG A 1 40 ? 6.887 -2.847 -9.624 1.00 0.00 40 ARG A N 16
ATOM 15009 C CA . ARG A 1 40 ? 5.451 -3.067 -9.500 1.00 0.00 40 ARG A CA 16
ATOM 15010 C C . ARG A 1 40 ? 5.150 -4.529 -9.182 1.00 0.00 40 ARG A C 16
ATOM 15011 O O . ARG A 1 40 ? 4.285 -5.144 -9.805 1.00 0.00 40 ARG A O 16
ATOM 15032 N N . ALA A 1 41 ? 5.870 -5.078 -8.210 1.00 0.00 41 ALA A N 16
ATOM 15033 C CA . ALA A 1 41 ? 5.679 -6.467 -7.809 1.00 0.00 41 ALA A CA 16
ATOM 15034 C C . ALA A 1 41 ? 4.623 -6.582 -6.715 1.00 0.00 41 ALA A C 16
ATOM 15035 O O . ALA A 1 41 ? 4.407 -5.644 -5.947 1.00 0.00 41 ALA A O 16
ATOM 15042 N N . GLN A 1 42 ? 3.968 -7.736 -6.650 1.00 0.00 42 GLN A N 16
ATOM 15043 C CA . GLN A 1 42 ? 2.933 -7.972 -5.650 1.00 0.00 42 GLN A CA 16
ATOM 15044 C C . GLN A 1 42 ? 3.510 -7.892 -4.241 1.00 0.00 42 GLN A C 16
ATOM 15045 O O . GLN A 1 42 ? 4.329 -8.723 -3.845 1.00 0.00 42 GLN A O 16
ATOM 15059 N N . LEU A 1 43 ? 3.079 -6.887 -3.487 1.00 0.00 43 LEU A N 16
ATOM 15060 C CA . LEU A 1 43 ? 3.553 -6.697 -2.120 1.00 0.00 43 LEU A CA 16
ATOM 15061 C C . LEU A 1 43 ? 2.529 -7.211 -1.113 1.00 0.00 43 LEU A C 16
ATOM 15062 O O . LEU A 1 43 ? 2.575 -6.861 0.066 1.00 0.00 43 LEU A O 16
ATOM 15078 N N . ARG A 1 44 ? 1.608 -8.045 -1.586 1.00 0.00 44 ARG A N 16
ATOM 15079 C CA . ARG A 1 44 ? 0.574 -8.608 -0.726 1.00 0.00 44 ARG A CA 16
ATOM 15080 C C . ARG A 1 44 ? 1.136 -9.739 0.131 1.00 0.00 44 ARG A C 16
ATOM 15081 O O . ARG A 1 44 ? 1.592 -10.757 -0.388 1.00 0.00 44 ARG A O 16
ATOM 15102 N N . GLY A 1 45 ? 1.100 -9.551 1.447 1.00 0.00 45 GLY A N 16
ATOM 15103 C CA . GLY A 1 45 ? 1.609 -10.563 2.354 1.00 0.00 45 GLY A CA 16
ATOM 15104 C C . GLY A 1 45 ? 3.113 -10.724 2.259 1.00 0.00 45 GLY A C 16
ATOM 15105 O O . GLY A 1 45 ? 3.613 -11.828 2.046 1.00 0.00 45 GLY A O 16
ATOM 15109 N N . GLN A 1 46 ? 3.836 -9.619 2.414 1.00 0.00 46 GLN A N 16
ATOM 15110 C CA . GLN A 1 46 ? 5.292 -9.644 2.341 1.00 0.00 46 GLN A CA 16
ATOM 15111 C C . GLN A 1 46 ? 5.884 -8.326 2.832 1.00 0.00 46 GLN A C 16
ATOM 15112 O O . GLN A 1 46 ? 5.156 -7.376 3.122 1.00 0.00 46 GLN A O 16
ATOM 15126 N N . HIS A 1 47 ? 7.209 -8.275 2.922 1.00 0.00 47 HIS A N 16
ATOM 15127 C CA . HIS A 1 47 ? 7.899 -7.074 3.377 1.00 0.00 47 HIS A CA 16
ATOM 15128 C C . HIS A 1 47 ? 8.019 -6.055 2.248 1.00 0.00 47 HIS A C 16
ATOM 15129 O O . HIS A 1 47 ? 7.970 -6.410 1.070 1.00 0.00 47 HIS A O 16
ATOM 15144 N N . PHE A 1 48 ? 8.174 -4.787 2.615 1.00 0.00 48 PHE A N 16
ATOM 15145 C CA . PHE A 1 48 ? 8.299 -3.717 1.632 1.00 0.00 48 PHE A CA 16
ATOM 15146 C C . PHE A 1 48 ? 8.857 -2.451 2.275 1.00 0.00 48 PHE A C 16
ATOM 15147 O O . PHE A 1 48 ? 9.093 -2.407 3.483 1.00 0.00 48 PHE A O 16
ATOM 15164 N N . TYR A 1 49 ? 9.067 -1.423 1.460 1.00 0.00 49 TYR A N 16
ATOM 15165 C CA . TYR A 1 49 ? 9.601 -0.157 1.947 1.00 0.00 49 TYR A CA 16
ATOM 15166 C C . TYR A 1 49 ? 8.673 1.000 1.587 1.00 0.00 49 TYR A C 16
ATOM 15167 O O . TYR A 1 49 ? 7.856 0.893 0.674 1.00 0.00 49 TYR A O 16
ATOM 15185 N N . ALA A 1 50 ? 8.808 2.105 2.313 1.00 0.00 50 ALA A N 16
ATOM 15186 C CA . ALA A 1 50 ? 7.985 3.283 2.070 1.00 0.00 50 ALA A CA 16
ATOM 15187 C C . ALA A 1 50 ? 8.848 4.525 1.875 1.00 0.00 50 ALA A C 16
ATOM 15188 O O . ALA A 1 50 ? 9.518 4.980 2.803 1.00 0.00 50 ALA A O 16
ATOM 15195 N N . VAL A 1 51 ? 8.829 5.069 0.663 1.00 0.00 51 VAL A N 16
ATOM 15196 C CA . VAL A 1 51 ? 9.610 6.259 0.346 1.00 0.00 51 VAL A CA 16
ATOM 15197 C C . VAL A 1 51 ? 8.801 7.240 -0.495 1.00 0.00 51 VAL A C 16
ATOM 15198 O O . VAL A 1 51 ? 8.408 6.931 -1.620 1.00 0.00 51 VAL A O 16
ATOM 15211 N N . GLU A 1 52 ? 8.555 8.424 0.058 1.00 0.00 52 GLU A N 16
ATOM 15212 C CA . GLU A 1 52 ? 7.792 9.450 -0.642 1.00 0.00 52 GLU A CA 16
ATOM 15213 C C . GLU A 1 52 ? 6.360 8.986 -0.895 1.00 0.00 52 GLU A C 16
ATOM 15214 O O . GLU A 1 52 ? 5.801 9.219 -1.967 1.00 0.00 52 GLU A O 16
ATOM 15226 N N . ARG A 1 53 ? 5.774 8.327 0.099 1.00 0.00 53 ARG A N 16
ATOM 15227 C CA . ARG A 1 53 ? 4.409 7.828 -0.016 1.00 0.00 53 ARG A CA 16
ATOM 15228 C C . ARG A 1 53 ? 4.301 6.791 -1.130 1.00 0.00 53 ARG A C 16
ATOM 15229 O O . ARG A 1 53 ? 3.319 6.762 -1.872 1.00 0.00 53 ARG A O 16
ATOM 15250 N N . ARG A 1 54 ? 5.316 5.941 -1.241 1.00 0.00 54 ARG A N 16
ATOM 15251 C CA . ARG A 1 54 ? 5.337 4.904 -2.265 1.00 0.00 54 ARG A CA 16
ATOM 15252 C C . ARG A 1 54 ? 5.688 3.548 -1.659 1.00 0.00 54 ARG A C 16
ATOM 15253 O O . ARG A 1 54 ? 5.965 3.444 -0.464 1.00 0.00 54 ARG A O 16
ATOM 15274 N N . ALA A 1 55 ? 5.673 2.512 -2.491 1.00 0.00 55 ALA A N 16
ATOM 15275 C CA . ALA A 1 55 ? 5.991 1.164 -2.037 1.00 0.00 55 ALA A CA 16
ATOM 15276 C C . ALA A 1 55 ? 7.164 0.584 -2.820 1.00 0.00 55 ALA A C 16
ATOM 15277 O O . ALA A 1 55 ? 7.117 0.485 -4.046 1.00 0.00 55 ALA A O 16
ATOM 15284 N N . TYR A 1 56 ? 8.216 0.202 -2.104 1.00 0.00 56 TYR A N 16
ATOM 15285 C CA . TYR A 1 56 ? 9.403 -0.365 -2.732 1.00 0.00 56 TYR A CA 16
ATOM 15286 C C . TYR A 1 56 ? 9.778 -1.696 -2.087 1.00 0.00 56 TYR A C 16
ATOM 15287 O O . TYR A 1 56 ? 10.020 -1.769 -0.882 1.00 0.00 56 TYR A O 16
ATOM 15305 N N . CYS A 1 57 ? 9.824 -2.747 -2.899 1.00 0.00 57 CYS A N 16
ATOM 15306 C CA . CYS A 1 57 ? 10.169 -4.076 -2.410 1.00 0.00 57 CYS A CA 16
ATOM 15307 C C . CYS A 1 57 ? 11.638 -4.141 -2.001 1.00 0.00 57 CYS A C 16
ATOM 15308 O O . CYS A 1 57 ? 12.492 -3.503 -2.615 1.00 0.00 57 CYS A O 16
ATOM 15315 N N . GLU A 1 58 ? 11.922 -4.917 -0.959 1.00 0.00 58 GLU A N 16
ATOM 15316 C CA . GLU A 1 58 ? 13.287 -5.064 -0.468 1.00 0.00 58 GLU A CA 16
ATOM 15317 C C . GLU A 1 58 ? 14.290 -4.993 -1.616 1.00 0.00 58 GLU A C 16
ATOM 15318 O O . GLU A 1 58 ? 15.258 -4.236 -1.563 1.00 0.00 58 GLU A O 16
ATOM 15330 N N . GLY A 1 59 ? 14.048 -5.787 -2.655 1.00 0.00 59 GLY A N 16
ATOM 15331 C CA . GLY A 1 59 ? 14.938 -5.800 -3.801 1.00 0.00 59 GLY A CA 16
ATOM 15332 C C . GLY A 1 59 ? 15.156 -4.417 -4.382 1.00 0.00 59 GLY A C 16
ATOM 15333 O O . GLY A 1 59 ? 16.277 -3.908 -4.390 1.00 0.00 59 GLY A O 16
ATOM 15337 N N . CYS A 1 60 ? 14.082 -3.806 -4.870 1.00 0.00 60 CYS A N 16
ATOM 15338 C CA . CYS A 1 60 ? 14.159 -2.474 -5.458 1.00 0.00 60 CYS A CA 16
ATOM 15339 C C . CYS A 1 60 ? 14.800 -1.488 -4.486 1.00 0.00 60 CYS A C 16
ATOM 15340 O O . CYS A 1 60 ? 15.723 -0.756 -4.846 1.00 0.00 60 CYS A O 16
ATOM 15347 N N . TYR A 1 61 ? 14.304 -1.473 -3.254 1.00 0.00 61 TYR A N 16
ATOM 15348 C CA . TYR A 1 61 ? 14.827 -0.575 -2.230 1.00 0.00 61 TYR A CA 16
ATOM 15349 C C . TYR A 1 61 ? 16.351 -0.611 -2.201 1.00 0.00 61 TYR A C 16
ATOM 15350 O O . TYR A 1 61 ? 17.007 0.430 -2.146 1.00 0.00 61 TYR A O 16
ATOM 15368 N N . VAL A 1 62 ? 16.910 -1.816 -2.239 1.00 0.00 62 VAL A N 16
ATOM 15369 C CA . VAL A 1 62 ? 18.358 -1.989 -2.219 1.00 0.00 62 VAL A CA 16
ATOM 15370 C C . VAL A 1 62 ? 18.983 -1.543 -3.536 1.00 0.00 62 VAL A C 16
ATOM 15371 O O . VAL A 1 62 ? 20.063 -0.954 -3.554 1.00 0.00 62 VAL A O 16
ATOM 15384 N N . ALA A 1 63 ? 18.296 -1.829 -4.638 1.00 0.00 63 ALA A N 16
ATOM 15385 C CA . ALA A 1 63 ? 18.782 -1.455 -5.960 1.00 0.00 63 ALA A CA 16
ATOM 15386 C C . ALA A 1 63 ? 18.868 0.061 -6.105 1.00 0.00 63 ALA A C 16
ATOM 15387 O O . ALA A 1 63 ? 19.800 0.585 -6.715 1.00 0.00 63 ALA A O 16
ATOM 15394 N N . THR A 1 64 ? 17.888 0.761 -5.541 1.00 0.00 64 THR A N 16
ATOM 15395 C CA . THR A 1 64 ? 17.852 2.216 -5.610 1.00 0.00 64 THR A CA 16
ATOM 15396 C C . THR A 1 64 ? 19.062 2.830 -4.914 1.00 0.00 64 THR A C 16
ATOM 15397 O O . THR A 1 64 ? 19.641 3.804 -5.397 1.00 0.00 64 THR A O 16
ATOM 15408 N N . LEU A 1 65 ? 19.440 2.254 -3.778 1.00 0.00 65 LEU A N 16
ATOM 15409 C CA . LEU A 1 65 ? 20.583 2.744 -3.016 1.00 0.00 65 LEU A CA 16
ATOM 15410 C C . LEU A 1 65 ? 21.880 2.556 -3.797 1.00 0.00 65 LEU A C 16
ATOM 15411 O O . LEU A 1 65 ? 22.710 3.461 -3.866 1.00 0.00 65 LEU A O 16
ATOM 15427 N N . GLU A 1 66 ? 22.045 1.374 -4.384 1.00 0.00 66 GLU A N 16
ATOM 15428 C CA . GLU A 1 66 ? 23.240 1.069 -5.161 1.00 0.00 66 GLU A CA 16
ATOM 15429 C C . GLU A 1 66 ? 23.730 2.303 -5.913 1.00 0.00 66 GLU A C 16
ATOM 15430 O O . GLU A 1 66 ? 24.933 2.536 -6.027 1.00 0.00 66 GLU A O 16
ATOM 15442 N N . SER A 1 67 ? 22.788 3.089 -6.426 1.00 0.00 67 SER A N 16
ATOM 15443 C CA . SER A 1 67 ? 23.123 4.297 -7.171 1.00 0.00 67 SER A CA 16
ATOM 15444 C C . SER A 1 67 ? 23.790 5.327 -6.265 1.00 0.00 67 SER A C 16
ATOM 15445 O O . SER A 1 67 ? 23.279 5.651 -5.193 1.00 0.00 67 SER A O 16
ATOM 15453 N N . GLY A 1 68 ? 24.935 5.840 -6.704 1.00 0.00 68 GLY A N 16
ATOM 15454 C CA . GLY A 1 68 ? 25.654 6.828 -5.922 1.00 0.00 68 GLY A CA 16
ATOM 15455 C C . GLY A 1 68 ? 26.920 6.269 -5.303 1.00 0.00 68 GLY A C 16
ATOM 15456 O O . GLY A 1 68 ? 26.899 5.258 -4.601 1.00 0.00 68 GLY A O 16
ATOM 15460 N N . PRO A 1 69 ? 28.055 6.934 -5.566 1.00 0.00 69 PRO A N 16
ATOM 15461 C CA . PRO A 1 69 ? 29.358 6.514 -5.040 1.00 0.00 69 PRO A CA 16
ATOM 15462 C C . PRO A 1 69 ? 29.469 6.722 -3.534 1.00 0.00 69 PRO A C 16
ATOM 15463 O O . PRO A 1 69 ? 30.537 6.539 -2.950 1.00 0.00 69 PRO A O 16
ATOM 15474 N N . SER A 1 70 ? 28.360 7.106 -2.910 1.00 0.00 70 SER A N 16
ATOM 15475 C CA . SER A 1 70 ? 28.334 7.342 -1.472 1.00 0.00 70 SER A CA 16
ATOM 15476 C C . SER A 1 70 ? 28.403 6.026 -0.704 1.00 0.00 70 SER A C 16
ATOM 15477 O O . SER A 1 70 ? 29.155 5.896 0.262 1.00 0.00 70 SER A O 16
ATOM 15485 N N . SER A 1 71 ? 27.611 5.051 -1.141 1.00 0.00 71 SER A N 16
ATOM 15486 C CA . SER A 1 71 ? 27.578 3.745 -0.493 1.00 0.00 71 SER A CA 16
ATOM 15487 C C . SER A 1 71 ? 27.326 3.887 1.005 1.00 0.00 71 SER A C 16
ATOM 15488 O O . SER A 1 71 ? 27.936 3.194 1.817 1.00 0.00 71 SER A O 16
ATOM 15496 N N . GLY A 1 72 ? 26.421 4.794 1.363 1.00 0.00 72 GLY A N 16
ATOM 15497 C CA . GLY A 1 72 ? 26.104 5.012 2.762 1.00 0.00 72 GLY A CA 16
ATOM 15498 C C . GLY A 1 72 ? 24.701 4.558 3.116 1.00 0.00 72 GLY A C 16
ATOM 15499 O O . GLY A 1 72 ? 23.818 4.621 2.262 1.00 0.00 72 GLY A O 16
ATOM 15505 N N . GLY A 1 1 ? -16.197 19.293 4.105 1.00 0.00 1 GLY A N 17
ATOM 15506 C CA . GLY A 1 1 ? -15.155 18.316 3.848 1.00 0.00 1 GLY A CA 17
ATOM 15507 C C . GLY A 1 1 ? -15.042 17.285 4.953 1.00 0.00 1 GLY A C 17
ATOM 15508 O O . GLY A 1 1 ? -14.565 17.587 6.046 1.00 0.00 1 GLY A O 17
ATOM 15512 N N . SER A 1 2 ? -15.482 16.063 4.668 1.00 0.00 2 SER A N 17
ATOM 15513 C CA . SER A 1 2 ? -15.433 14.985 5.648 1.00 0.00 2 SER A CA 17
ATOM 15514 C C . SER A 1 2 ? -14.632 13.801 5.114 1.00 0.00 2 SER A C 17
ATOM 15515 O O . SER A 1 2 ? -14.472 13.642 3.904 1.00 0.00 2 SER A O 17
ATOM 15523 N N . SER A 1 3 ? -14.132 12.973 6.026 1.00 0.00 3 SER A N 17
ATOM 15524 C CA . SER A 1 3 ? -13.345 11.806 5.648 1.00 0.00 3 SER A CA 17
ATOM 15525 C C . SER A 1 3 ? -13.787 10.575 6.434 1.00 0.00 3 SER A C 17
ATOM 15526 O O . SER A 1 3 ? -13.845 10.597 7.662 1.00 0.00 3 SER A O 17
ATOM 15534 N N . GLY A 1 4 ? -14.097 9.501 5.714 1.00 0.00 4 GLY A N 17
ATOM 15535 C CA . GLY A 1 4 ? -14.529 8.275 6.360 1.00 0.00 4 GLY A CA 17
ATOM 15536 C C . GLY A 1 4 ? -14.870 7.184 5.364 1.00 0.00 4 GLY A C 17
ATOM 15537 O O . GLY A 1 4 ? -15.940 6.579 5.438 1.00 0.00 4 GLY A O 17
ATOM 15541 N N . SER A 1 5 ? -13.960 6.934 4.429 1.00 0.00 5 SER A N 17
ATOM 15542 C CA . SER A 1 5 ? -14.172 5.912 3.410 1.00 0.00 5 SER A CA 17
ATOM 15543 C C . SER A 1 5 ? -12.960 4.992 3.302 1.00 0.00 5 SER A C 17
ATOM 15544 O O . SER A 1 5 ? -11.833 5.397 3.589 1.00 0.00 5 SER A O 17
ATOM 15552 N N . SER A 1 6 ? -13.200 3.753 2.887 1.00 0.00 6 SER A N 17
ATOM 15553 C CA . SER A 1 6 ? -12.129 2.773 2.744 1.00 0.00 6 SER A CA 17
ATOM 15554 C C . SER A 1 6 ? -11.704 2.641 1.285 1.00 0.00 6 SER A C 17
ATOM 15555 O O . SER A 1 6 ? -11.061 1.666 0.900 1.00 0.00 6 SER A O 17
ATOM 15563 N N . GLY A 1 7 ? -12.070 3.632 0.477 1.00 0.00 7 GLY A N 17
ATOM 15564 C CA . GLY A 1 7 ? -11.718 3.609 -0.931 1.00 0.00 7 GLY A CA 17
ATOM 15565 C C . GLY A 1 7 ? -10.300 3.129 -1.167 1.00 0.00 7 GLY A C 17
ATOM 15566 O O . GLY A 1 7 ? -9.431 3.290 -0.309 1.00 0.00 7 GLY A O 17
ATOM 15570 N N . CYS A 1 8 ? -10.063 2.536 -2.332 1.00 0.00 8 CYS A N 17
ATOM 15571 C CA . CYS A 1 8 ? -8.741 2.029 -2.679 1.00 0.00 8 CYS A CA 17
ATOM 15572 C C . CYS A 1 8 ? -7.863 3.142 -3.244 1.00 0.00 8 CYS A C 17
ATOM 15573 O O . CYS A 1 8 ? -8.342 4.025 -3.954 1.00 0.00 8 CYS A O 17
ATOM 15580 N N . GLY A 1 9 ? -6.573 3.091 -2.924 1.00 0.00 9 GLY A N 17
ATOM 15581 C CA . GLY A 1 9 ? -5.648 4.099 -3.408 1.00 0.00 9 GLY A CA 17
ATOM 15582 C C . GLY A 1 9 ? -5.060 3.745 -4.759 1.00 0.00 9 GLY A C 17
ATOM 15583 O O . GLY A 1 9 ? -4.638 4.624 -5.509 1.00 0.00 9 GLY A O 17
ATOM 15587 N N . GLY A 1 10 ? -5.031 2.453 -5.071 1.00 0.00 10 GLY A N 17
ATOM 15588 C CA . GLY A 1 10 ? -4.487 2.008 -6.340 1.00 0.00 10 GLY A CA 17
ATOM 15589 C C . GLY A 1 10 ? -5.450 2.220 -7.491 1.00 0.00 10 GLY A C 17
ATOM 15590 O O . GLY A 1 10 ? -5.140 2.930 -8.448 1.00 0.00 10 GLY A O 17
ATOM 15594 N N . CYS A 1 11 ? -6.623 1.602 -7.400 1.00 0.00 11 CYS A N 17
ATOM 15595 C CA . CYS A 1 11 ? -7.635 1.725 -8.442 1.00 0.00 11 CYS A CA 17
ATOM 15596 C C . CYS A 1 11 ? -8.653 2.806 -8.088 1.00 0.00 11 CYS A C 17
ATOM 15597 O O . CYS A 1 11 ? -8.968 3.668 -8.906 1.00 0.00 11 CYS A O 17
ATOM 15604 N N . GLY A 1 12 ? -9.163 2.752 -6.861 1.00 0.00 12 GLY A N 17
ATOM 15605 C CA . GLY A 1 12 ? -10.139 3.731 -6.420 1.00 0.00 12 GLY A CA 17
ATOM 15606 C C . GLY A 1 12 ? -11.394 3.089 -5.862 1.00 0.00 12 GLY A C 17
ATOM 15607 O O . GLY A 1 12 ? -12.018 3.624 -4.948 1.00 0.00 12 GLY A O 17
ATOM 15611 N N . GLU A 1 13 ? -11.764 1.938 -6.416 1.00 0.00 13 GLU A N 17
ATOM 15612 C CA . GLU A 1 13 ? -12.954 1.224 -5.969 1.00 0.00 13 GLU A CA 17
ATOM 15613 C C . GLU A 1 13 ? -12.901 0.966 -4.466 1.00 0.00 13 GLU A C 17
ATOM 15614 O O . GLU A 1 13 ? -11.823 0.843 -3.884 1.00 0.00 13 GLU A O 17
ATOM 15626 N N . ASP A 1 14 ? -14.072 0.885 -3.845 1.00 0.00 14 ASP A N 17
ATOM 15627 C CA . ASP A 1 14 ? -14.161 0.640 -2.410 1.00 0.00 14 ASP A CA 17
ATOM 15628 C C . ASP A 1 14 ? -13.485 -0.677 -2.040 1.00 0.00 14 ASP A C 17
ATOM 15629 O O . ASP A 1 14 ? -13.628 -1.678 -2.742 1.00 0.00 14 ASP A O 17
ATOM 15638 N N . VAL A 1 15 ? -12.748 -0.668 -0.934 1.00 0.00 15 VAL A N 17
ATOM 15639 C CA . VAL A 1 15 ? -12.050 -1.861 -0.471 1.00 0.00 15 VAL A CA 17
ATOM 15640 C C . VAL A 1 15 ? -12.870 -2.605 0.577 1.00 0.00 15 VAL A C 17
ATOM 15641 O O . VAL A 1 15 ? -12.978 -2.166 1.723 1.00 0.00 15 VAL A O 17
ATOM 15654 N N . VAL A 1 16 ? -13.446 -3.735 0.178 1.00 0.00 16 VAL A N 17
ATOM 15655 C CA . VAL A 1 16 ? -14.255 -4.542 1.084 1.00 0.00 16 VAL A CA 17
ATOM 15656 C C . VAL A 1 16 ? -14.213 -6.015 0.693 1.00 0.00 16 VAL A C 17
ATOM 15657 O O . VAL A 1 16 ? -14.286 -6.357 -0.487 1.00 0.00 16 VAL A O 17
ATOM 15670 N N . GLY A 1 17 ? -14.096 -6.884 1.692 1.00 0.00 17 GLY A N 17
ATOM 15671 C CA . GLY A 1 17 ? -14.047 -8.311 1.432 1.00 0.00 17 GLY A CA 17
ATOM 15672 C C . GLY A 1 17 ? -13.525 -9.098 2.618 1.00 0.00 17 GLY A C 17
ATOM 15673 O O . GLY A 1 17 ? -12.395 -8.891 3.061 1.00 0.00 17 GLY A O 17
ATOM 15677 N N . ASP A 1 18 ? -14.350 -10.003 3.134 1.00 0.00 18 ASP A N 17
ATOM 15678 C CA . ASP A 1 18 ? -13.965 -10.824 4.276 1.00 0.00 18 ASP A CA 17
ATOM 15679 C C . ASP A 1 18 ? -12.634 -11.523 4.020 1.00 0.00 18 ASP A C 17
ATOM 15680 O O . ASP A 1 18 ? -12.573 -12.520 3.301 1.00 0.00 18 ASP A O 17
ATOM 15689 N N . GLY A 1 19 ? -11.568 -10.992 4.612 1.00 0.00 19 GLY A N 17
ATOM 15690 C CA . GLY A 1 19 ? -10.252 -11.577 4.434 1.00 0.00 19 GLY A CA 17
ATOM 15691 C C . GLY A 1 19 ? -9.430 -10.848 3.390 1.00 0.00 19 GLY A C 17
ATOM 15692 O O . GLY A 1 19 ? -8.709 -11.472 2.612 1.00 0.00 19 GLY A O 17
ATOM 15696 N N . ALA A 1 20 ? -9.540 -9.524 3.371 1.00 0.00 20 ALA A N 17
ATOM 15697 C CA . ALA A 1 20 ? -8.800 -8.710 2.414 1.00 0.00 20 ALA A CA 17
ATOM 15698 C C . ALA A 1 20 ? -8.650 -7.277 2.914 1.00 0.00 20 ALA A C 17
ATOM 15699 O O . ALA A 1 20 ? -9.188 -6.913 3.959 1.00 0.00 20 ALA A O 17
ATOM 15706 N N . GLY A 1 21 ? -7.914 -6.466 2.159 1.00 0.00 21 GLY A N 17
ATOM 15707 C CA . GLY A 1 21 ? -7.706 -5.082 2.543 1.00 0.00 21 GLY A CA 17
ATOM 15708 C C . GLY A 1 21 ? -6.307 -4.831 3.070 1.00 0.00 21 GLY A C 17
ATOM 15709 O O . GLY A 1 21 ? -6.036 -5.034 4.254 1.00 0.00 21 GLY A O 17
ATOM 15713 N N . VAL A 1 22 ? -5.414 -4.389 2.189 1.00 0.00 22 VAL A N 17
ATOM 15714 C CA . VAL A 1 22 ? -4.036 -4.110 2.572 1.00 0.00 22 VAL A CA 17
ATOM 15715 C C . VAL A 1 22 ? -3.858 -2.646 2.961 1.00 0.00 22 VAL A C 17
ATOM 15716 O O . VAL A 1 22 ? -3.921 -1.756 2.113 1.00 0.00 22 VAL A O 17
ATOM 15729 N N . VAL A 1 23 ? -3.636 -2.404 4.249 1.00 0.00 23 VAL A N 17
ATOM 15730 C CA . VAL A 1 23 ? -3.448 -1.048 4.751 1.00 0.00 23 VAL A CA 17
ATOM 15731 C C . VAL A 1 23 ? -1.967 -0.696 4.840 1.00 0.00 23 VAL A C 17
ATOM 15732 O O . VAL A 1 23 ? -1.199 -1.371 5.524 1.00 0.00 23 VAL A O 17
ATOM 15745 N N . ALA A 1 24 ? -1.574 0.366 4.145 1.00 0.00 24 ALA A N 17
ATOM 15746 C CA . ALA A 1 24 ? -0.186 0.810 4.147 1.00 0.00 24 ALA A CA 17
ATOM 15747 C C . ALA A 1 24 ? -0.084 2.295 3.816 1.00 0.00 24 ALA A C 17
ATOM 15748 O O . ALA A 1 24 ? -0.734 2.781 2.889 1.00 0.00 24 ALA A O 17
ATOM 15755 N N . LEU A 1 25 ? 0.734 3.011 4.579 1.00 0.00 25 LEU A N 17
ATOM 15756 C CA . LEU A 1 25 ? 0.921 4.442 4.366 1.00 0.00 25 LEU A CA 17
ATOM 15757 C C . LEU A 1 25 ? -0.386 5.199 4.577 1.00 0.00 25 LEU A C 17
ATOM 15758 O O . LEU A 1 25 ? -0.719 6.107 3.815 1.00 0.00 25 LEU A O 17
ATOM 15774 N N . ASP A 1 26 ? -1.122 4.821 5.617 1.00 0.00 26 ASP A N 17
ATOM 15775 C CA . ASP A 1 26 ? -2.392 5.466 5.930 1.00 0.00 26 ASP A CA 17
ATOM 15776 C C . ASP A 1 26 ? -3.357 5.366 4.754 1.00 0.00 26 ASP A C 17
ATOM 15777 O O . ASP A 1 26 ? -4.179 6.256 4.534 1.00 0.00 26 ASP A O 17
ATOM 15786 N N . ARG A 1 27 ? -3.252 4.276 4.000 1.00 0.00 27 ARG A N 17
ATOM 15787 C CA . ARG A 1 27 ? -4.114 4.060 2.844 1.00 0.00 27 ARG A CA 17
ATOM 15788 C C . ARG A 1 27 ? -4.555 2.602 2.760 1.00 0.00 27 ARG A C 17
ATOM 15789 O O . ARG A 1 27 ? -4.153 1.772 3.575 1.00 0.00 27 ARG A O 17
ATOM 15810 N N . VAL A 1 28 ? -5.386 2.297 1.768 1.00 0.00 28 VAL A N 17
ATOM 15811 C CA . VAL A 1 28 ? -5.882 0.939 1.576 1.00 0.00 28 VAL A CA 17
ATOM 15812 C C . VAL A 1 28 ? -5.842 0.542 0.105 1.00 0.00 28 VAL A C 17
ATOM 15813 O O . VAL A 1 28 ? -6.398 1.231 -0.751 1.00 0.00 28 VAL A O 17
ATOM 15826 N N . PHE A 1 29 ? -5.180 -0.574 -0.183 1.00 0.00 29 PHE A N 17
ATOM 15827 C CA . PHE A 1 29 ? -5.067 -1.064 -1.552 1.00 0.00 29 PHE A CA 17
ATOM 15828 C C . PHE A 1 29 ? -5.421 -2.546 -1.630 1.00 0.00 29 PHE A C 17
ATOM 15829 O O . PHE A 1 29 ? -5.013 -3.339 -0.781 1.00 0.00 29 PHE A O 17
ATOM 15846 N N . HIS A 1 30 ? -6.183 -2.913 -2.656 1.00 0.00 30 HIS A N 17
ATOM 15847 C CA . HIS A 1 30 ? -6.592 -4.300 -2.846 1.00 0.00 30 HIS A CA 17
ATOM 15848 C C . HIS A 1 30 ? -5.381 -5.228 -2.856 1.00 0.00 30 HIS A C 17
ATOM 15849 O O . HIS A 1 30 ? -4.327 -4.884 -3.392 1.00 0.00 30 HIS A O 17
ATOM 15863 N N . VAL A 1 31 ? -5.539 -6.405 -2.258 1.00 0.00 31 VAL A N 17
ATOM 15864 C CA . VAL A 1 31 ? -4.458 -7.382 -2.198 1.00 0.00 31 VAL A CA 17
ATOM 15865 C C . VAL A 1 31 ? -3.665 -7.405 -3.500 1.00 0.00 31 VAL A C 17
ATOM 15866 O O . VAL A 1 31 ? -2.471 -7.702 -3.507 1.00 0.00 31 VAL A O 17
ATOM 15879 N N . GLY A 1 32 ? -4.338 -7.089 -4.602 1.00 0.00 32 GLY A N 17
ATOM 15880 C CA . GLY A 1 32 ? -3.680 -7.079 -5.896 1.00 0.00 32 GLY A CA 17
ATOM 15881 C C . GLY A 1 32 ? -3.096 -5.723 -6.239 1.00 0.00 32 GLY A C 17
ATOM 15882 O O . GLY A 1 32 ? -1.941 -5.623 -6.655 1.00 0.00 32 GLY A O 17
ATOM 15886 N N . CYS A 1 33 ? -3.895 -4.676 -6.066 1.00 0.00 33 CYS A N 17
ATOM 15887 C CA . CYS A 1 33 ? -3.453 -3.318 -6.362 1.00 0.00 33 CYS A CA 17
ATOM 15888 C C . CYS A 1 33 ? -2.144 -3.004 -5.644 1.00 0.00 33 CYS A C 17
ATOM 15889 O O . CYS A 1 33 ? -1.244 -2.384 -6.212 1.00 0.00 33 CYS A O 17
ATOM 15896 N N . PHE A 1 34 ? -2.043 -3.437 -4.391 1.00 0.00 34 PHE A N 17
ATOM 15897 C CA . PHE A 1 34 ? -0.845 -3.202 -3.595 1.00 0.00 34 PHE A CA 17
ATOM 15898 C C . PHE A 1 34 ? 0.381 -3.818 -4.262 1.00 0.00 34 PHE A C 17
ATOM 15899 O O . PHE A 1 34 ? 0.565 -5.035 -4.245 1.00 0.00 34 PHE A O 17
ATOM 15916 N N . VAL A 1 35 ? 1.217 -2.968 -4.850 1.00 0.00 35 VAL A N 17
ATOM 15917 C CA . VAL A 1 35 ? 2.426 -3.428 -5.523 1.00 0.00 35 VAL A CA 17
ATOM 15918 C C . VAL A 1 35 ? 3.505 -2.351 -5.512 1.00 0.00 35 VAL A C 17
ATOM 15919 O O . VAL A 1 35 ? 3.249 -1.204 -5.143 1.00 0.00 35 VAL A O 17
ATOM 15932 N N . CYS A 1 36 ? 4.713 -2.727 -5.918 1.00 0.00 36 CYS A N 17
ATOM 15933 C CA . CYS A 1 36 ? 5.833 -1.794 -5.955 1.00 0.00 36 CYS A CA 17
ATOM 15934 C C . CYS A 1 36 ? 5.538 -0.628 -6.894 1.00 0.00 36 CYS A C 17
ATOM 15935 O O . CYS A 1 36 ? 4.565 -0.654 -7.647 1.00 0.00 36 CYS A O 17
ATOM 15942 N N . SER A 1 37 ? 6.386 0.395 -6.843 1.00 0.00 37 SER A N 17
ATOM 15943 C CA . SER A 1 37 ? 6.216 1.572 -7.686 1.00 0.00 37 SER A CA 17
ATOM 15944 C C . SER A 1 37 ? 7.212 1.562 -8.842 1.00 0.00 37 SER A C 17
ATOM 15945 O O . SER A 1 37 ? 7.017 2.239 -9.852 1.00 0.00 37 SER A O 17
ATOM 15953 N N . THR A 1 38 ? 8.282 0.788 -8.686 1.00 0.00 38 THR A N 17
ATOM 15954 C CA . THR A 1 38 ? 9.310 0.690 -9.714 1.00 0.00 38 THR A CA 17
ATOM 15955 C C . THR A 1 38 ? 9.107 -0.550 -10.578 1.00 0.00 38 THR A C 17
ATOM 15956 O O . THR A 1 38 ? 9.000 -0.455 -11.801 1.00 0.00 38 THR A O 17
ATOM 15967 N N . CYS A 1 39 ? 9.053 -1.711 -9.935 1.00 0.00 39 CYS A N 17
ATOM 15968 C CA . CYS A 1 39 ? 8.862 -2.970 -10.644 1.00 0.00 39 CYS A CA 17
ATOM 15969 C C . CYS A 1 39 ? 7.396 -3.392 -10.618 1.00 0.00 39 CYS A C 17
ATOM 15970 O O . CYS A 1 39 ? 6.987 -4.301 -11.342 1.00 0.00 39 CYS A O 17
ATOM 15977 N N . ARG A 1 40 ? 6.609 -2.727 -9.779 1.00 0.00 40 ARG A N 17
ATOM 15978 C CA . ARG A 1 40 ? 5.189 -3.033 -9.657 1.00 0.00 40 ARG A CA 17
ATOM 15979 C C . ARG A 1 40 ? 4.975 -4.515 -9.366 1.00 0.00 40 ARG A C 17
ATOM 15980 O O . ARG A 1 40 ? 4.131 -5.164 -9.982 1.00 0.00 40 ARG A O 17
ATOM 16001 N N . ALA A 1 41 ? 5.747 -5.044 -8.421 1.00 0.00 41 ALA A N 17
ATOM 16002 C CA . ALA A 1 41 ? 5.641 -6.449 -8.047 1.00 0.00 41 ALA A CA 17
ATOM 16003 C C . ALA A 1 41 ? 4.673 -6.636 -6.884 1.00 0.00 41 ALA A C 17
ATOM 16004 O O . ALA A 1 41 ? 4.459 -5.721 -6.090 1.00 0.00 41 ALA A O 17
ATOM 16011 N N . GLN A 1 42 ? 4.089 -7.827 -6.792 1.00 0.00 42 GLN A N 17
ATOM 16012 C CA . GLN A 1 42 ? 3.142 -8.132 -5.726 1.00 0.00 42 GLN A CA 17
ATOM 16013 C C . GLN A 1 42 ? 3.808 -8.025 -4.358 1.00 0.00 42 GLN A C 17
ATOM 16014 O O . GLN A 1 42 ? 4.783 -8.723 -4.074 1.00 0.00 42 GLN A O 17
ATOM 16028 N N . LEU A 1 43 ? 3.277 -7.147 -3.514 1.00 0.00 43 LEU A N 17
ATOM 16029 C CA . LEU A 1 43 ? 3.821 -6.948 -2.175 1.00 0.00 43 LEU A CA 17
ATOM 16030 C C . LEU A 1 43 ? 2.895 -7.542 -1.118 1.00 0.00 43 LEU A C 17
ATOM 16031 O O . LEU A 1 43 ? 2.990 -7.208 0.063 1.00 0.00 43 LEU A O 17
ATOM 16047 N N . ARG A 1 44 ? 2.002 -8.426 -1.551 1.00 0.00 44 ARG A N 17
ATOM 16048 C CA . ARG A 1 44 ? 1.060 -9.067 -0.641 1.00 0.00 44 ARG A CA 17
ATOM 16049 C C . ARG A 1 44 ? 1.742 -10.178 0.153 1.00 0.00 44 ARG A C 17
ATOM 16050 O O . ARG A 1 44 ? 2.327 -11.096 -0.421 1.00 0.00 44 ARG A O 17
ATOM 16071 N N . GLY A 1 45 ? 1.661 -10.088 1.477 1.00 0.00 45 GLY A N 17
ATOM 16072 C CA . GLY A 1 45 ? 2.275 -11.090 2.328 1.00 0.00 45 GLY A CA 17
ATOM 16073 C C . GLY A 1 45 ? 3.787 -11.087 2.230 1.00 0.00 45 GLY A C 17
ATOM 16074 O O . GLY A 1 45 ? 4.401 -12.122 1.972 1.00 0.00 45 GLY A O 17
ATOM 16078 N N . GLN A 1 46 ? 4.389 -9.920 2.435 1.00 0.00 46 GLN A N 17
ATOM 16079 C CA . GLN A 1 46 ? 5.839 -9.786 2.366 1.00 0.00 46 GLN A CA 17
ATOM 16080 C C . GLN A 1 46 ? 6.290 -8.444 2.932 1.00 0.00 46 GLN A C 17
ATOM 16081 O O . GLN A 1 46 ? 5.477 -7.545 3.148 1.00 0.00 46 GLN A O 17
ATOM 16095 N N . HIS A 1 47 ? 7.591 -8.315 3.171 1.00 0.00 47 HIS A N 17
ATOM 16096 C CA . HIS A 1 47 ? 8.151 -7.081 3.713 1.00 0.00 47 HIS A CA 17
ATOM 16097 C C . HIS A 1 47 ? 8.428 -6.076 2.599 1.00 0.00 47 HIS A C 17
ATOM 16098 O O . HIS A 1 47 ? 8.844 -6.449 1.502 1.00 0.00 47 HIS A O 17
ATOM 16113 N N . PHE A 1 48 ? 8.195 -4.800 2.889 1.00 0.00 48 PHE A N 17
ATOM 16114 C CA . PHE A 1 48 ? 8.418 -3.741 1.912 1.00 0.00 48 PHE A CA 17
ATOM 16115 C C . PHE A 1 48 ? 8.861 -2.452 2.598 1.00 0.00 48 PHE A C 17
ATOM 16116 O O . PHE A 1 48 ? 8.860 -2.358 3.826 1.00 0.00 48 PHE A O 17
ATOM 16133 N N . TYR A 1 49 ? 9.240 -1.463 1.797 1.00 0.00 49 TYR A N 17
ATOM 16134 C CA . TYR A 1 49 ? 9.689 -0.180 2.326 1.00 0.00 49 TYR A CA 17
ATOM 16135 C C . TYR A 1 49 ? 8.706 0.930 1.969 1.00 0.00 49 TYR A C 17
ATOM 16136 O O . TYR A 1 49 ? 8.188 0.981 0.853 1.00 0.00 49 TYR A O 17
ATOM 16154 N N . ALA A 1 50 ? 8.453 1.819 2.924 1.00 0.00 50 ALA A N 17
ATOM 16155 C CA . ALA A 1 50 ? 7.535 2.931 2.711 1.00 0.00 50 ALA A CA 17
ATOM 16156 C C . ALA A 1 50 ? 8.293 4.241 2.528 1.00 0.00 50 ALA A C 17
ATOM 16157 O O . ALA A 1 50 ? 8.894 4.759 3.469 1.00 0.00 50 ALA A O 17
ATOM 16164 N N . VAL A 1 51 ? 8.261 4.773 1.310 1.00 0.00 51 VAL A N 17
ATOM 16165 C CA . VAL A 1 51 ? 8.945 6.023 1.003 1.00 0.00 51 VAL A CA 17
ATOM 16166 C C . VAL A 1 51 ? 8.074 6.929 0.140 1.00 0.00 51 VAL A C 17
ATOM 16167 O O . VAL A 1 51 ? 7.340 6.457 -0.727 1.00 0.00 51 VAL A O 17
ATOM 16180 N N . GLU A 1 52 ? 8.161 8.233 0.384 1.00 0.00 52 GLU A N 17
ATOM 16181 C CA . GLU A 1 52 ? 7.380 9.205 -0.372 1.00 0.00 52 GLU A CA 17
ATOM 16182 C C . GLU A 1 52 ? 5.933 8.742 -0.521 1.00 0.00 52 GLU A C 17
ATOM 16183 O O . GLU A 1 52 ? 5.305 8.959 -1.557 1.00 0.00 52 GLU A O 17
ATOM 16195 N N . ARG A 1 53 ? 5.412 8.102 0.521 1.00 0.00 53 ARG A N 17
ATOM 16196 C CA . ARG A 1 53 ? 4.041 7.607 0.506 1.00 0.00 53 ARG A CA 17
ATOM 16197 C C . ARG A 1 53 ? 3.858 6.548 -0.578 1.00 0.00 53 ARG A C 17
ATOM 16198 O O . ARG A 1 53 ? 2.797 6.456 -1.196 1.00 0.00 53 ARG A O 17
ATOM 16219 N N . ARG A 1 54 ? 4.898 5.753 -0.804 1.00 0.00 54 ARG A N 17
ATOM 16220 C CA . ARG A 1 54 ? 4.852 4.703 -1.814 1.00 0.00 54 ARG A CA 17
ATOM 16221 C C . ARG A 1 54 ? 5.345 3.377 -1.243 1.00 0.00 54 ARG A C 17
ATOM 16222 O O . ARG A 1 54 ? 5.807 3.314 -0.104 1.00 0.00 54 ARG A O 17
ATOM 16243 N N . ALA A 1 55 ? 5.242 2.320 -2.041 1.00 0.00 55 ALA A N 17
ATOM 16244 C CA . ALA A 1 55 ? 5.679 0.996 -1.616 1.00 0.00 55 ALA A CA 17
ATOM 16245 C C . ALA A 1 55 ? 6.794 0.471 -2.513 1.00 0.00 55 ALA A C 17
ATOM 16246 O O . ALA A 1 55 ? 6.643 0.401 -3.733 1.00 0.00 55 ALA A O 17
ATOM 16253 N N . TYR A 1 56 ? 7.915 0.103 -1.901 1.00 0.00 56 TYR A N 17
ATOM 16254 C CA . TYR A 1 56 ? 9.058 -0.412 -2.646 1.00 0.00 56 TYR A CA 17
ATOM 16255 C C . TYR A 1 56 ? 9.521 -1.749 -2.075 1.00 0.00 56 TYR A C 17
ATOM 16256 O O . TYR A 1 56 ? 9.753 -1.878 -0.873 1.00 0.00 56 TYR A O 17
ATOM 16274 N N . CYS A 1 57 ? 9.654 -2.743 -2.947 1.00 0.00 57 CYS A N 17
ATOM 16275 C CA . CYS A 1 57 ? 10.089 -4.071 -2.533 1.00 0.00 57 CYS A CA 17
ATOM 16276 C C . CYS A 1 57 ? 11.572 -4.070 -2.172 1.00 0.00 57 CYS A C 17
ATOM 16277 O O . CYS A 1 57 ? 12.372 -3.375 -2.797 1.00 0.00 57 CYS A O 17
ATOM 16284 N N . GLU A 1 58 ? 11.929 -4.853 -1.159 1.00 0.00 58 GLU A N 17
ATOM 16285 C CA . GLU A 1 58 ? 13.315 -4.941 -0.714 1.00 0.00 58 GLU A CA 17
ATOM 16286 C C . GLU A 1 58 ? 14.274 -4.810 -1.894 1.00 0.00 58 GLU A C 17
ATOM 16287 O O . GLU A 1 58 ? 15.165 -3.961 -1.892 1.00 0.00 58 GLU A O 17
ATOM 16299 N N . GLY A 1 59 ? 14.085 -5.658 -2.900 1.00 0.00 59 GLY A N 17
ATOM 16300 C CA . GLY A 1 59 ? 14.941 -5.621 -4.072 1.00 0.00 59 GLY A CA 17
ATOM 16301 C C . GLY A 1 59 ? 15.121 -4.217 -4.614 1.00 0.00 59 GLY A C 17
ATOM 16302 O O . GLY A 1 59 ? 16.243 -3.715 -4.699 1.00 0.00 59 GLY A O 17
ATOM 16306 N N . CYS A 1 60 ? 14.015 -3.580 -4.984 1.00 0.00 60 CYS A N 17
ATOM 16307 C CA . CYS A 1 60 ? 14.055 -2.226 -5.523 1.00 0.00 60 CYS A CA 17
ATOM 16308 C C . CYS A 1 60 ? 14.693 -1.263 -4.527 1.00 0.00 60 CYS A C 17
ATOM 16309 O O . CYS A 1 60 ? 15.686 -0.603 -4.834 1.00 0.00 60 CYS A O 17
ATOM 16316 N N . TYR A 1 61 ? 14.116 -1.188 -3.333 1.00 0.00 61 TYR A N 17
ATOM 16317 C CA . TYR A 1 61 ? 14.627 -0.304 -2.291 1.00 0.00 61 TYR A CA 17
ATOM 16318 C C . TYR A 1 61 ? 16.151 -0.344 -2.242 1.00 0.00 61 TYR A C 17
ATOM 16319 O O . TYR A 1 61 ? 16.806 0.686 -2.085 1.00 0.00 61 TYR A O 17
ATOM 16337 N N . VAL A 1 62 ? 16.710 -1.543 -2.377 1.00 0.00 62 VAL A N 17
ATOM 16338 C CA . VAL A 1 62 ? 18.157 -1.719 -2.349 1.00 0.00 62 VAL A CA 17
ATOM 16339 C C . VAL A 1 62 ? 18.791 -1.267 -3.661 1.00 0.00 62 VAL A C 17
ATOM 16340 O O . VAL A 1 62 ? 19.849 -0.640 -3.666 1.00 0.00 62 VAL A O 17
ATOM 16353 N N . ALA A 1 63 ? 18.135 -1.591 -4.770 1.00 0.00 63 ALA A N 17
ATOM 16354 C CA . ALA A 1 63 ? 18.633 -1.216 -6.088 1.00 0.00 63 ALA A CA 17
ATOM 16355 C C . ALA A 1 63 ? 18.787 0.296 -6.207 1.00 0.00 63 ALA A C 17
ATOM 16356 O O . ALA A 1 63 ? 19.757 0.789 -6.784 1.00 0.00 63 ALA A O 17
ATOM 16363 N N . THR A 1 64 ? 17.824 1.030 -5.658 1.00 0.00 64 THR A N 17
ATOM 16364 C CA . THR A 1 64 ? 17.852 2.486 -5.705 1.00 0.00 64 THR A CA 17
ATOM 16365 C C . THR A 1 64 ? 19.123 3.032 -5.064 1.00 0.00 64 THR A C 17
ATOM 16366 O O . THR A 1 64 ? 19.810 3.874 -5.644 1.00 0.00 64 THR A O 17
ATOM 16377 N N . LEU A 1 65 ? 19.431 2.548 -3.866 1.00 0.00 65 LEU A N 17
ATOM 16378 C CA . LEU A 1 65 ? 20.621 2.988 -3.146 1.00 0.00 65 LEU A CA 17
ATOM 16379 C C . LEU A 1 65 ? 21.855 2.920 -4.041 1.00 0.00 65 LEU A C 17
ATOM 16380 O O . LEU A 1 65 ? 22.614 3.884 -4.141 1.00 0.00 65 LEU A O 17
ATOM 16396 N N . GLU A 1 66 ? 22.046 1.777 -4.692 1.00 0.00 66 GLU A N 17
ATOM 16397 C CA . GLU A 1 66 ? 23.187 1.585 -5.580 1.00 0.00 66 GLU A CA 17
ATOM 16398 C C . GLU A 1 66 ? 23.424 2.826 -6.436 1.00 0.00 66 GLU A C 17
ATOM 16399 O O . GLU A 1 66 ? 24.562 3.256 -6.622 1.00 0.00 66 GLU A O 17
ATOM 16411 N N . SER A 1 67 ? 22.341 3.396 -6.954 1.00 0.00 67 SER A N 17
ATOM 16412 C CA . SER A 1 67 ? 22.431 4.585 -7.794 1.00 0.00 67 SER A CA 17
ATOM 16413 C C . SER A 1 67 ? 22.615 5.838 -6.944 1.00 0.00 67 SER A C 17
ATOM 16414 O O . SER A 1 67 ? 22.219 5.876 -5.780 1.00 0.00 67 SER A O 17
ATOM 16422 N N . GLY A 1 68 ? 23.219 6.864 -7.536 1.00 0.00 68 GLY A N 17
ATOM 16423 C CA . GLY A 1 68 ? 23.447 8.105 -6.820 1.00 0.00 68 GLY A CA 17
ATOM 16424 C C . GLY A 1 68 ? 22.326 8.430 -5.852 1.00 0.00 68 GLY A C 17
ATOM 16425 O O . GLY A 1 68 ? 21.167 8.074 -6.069 1.00 0.00 68 GLY A O 17
ATOM 16429 N N . PRO A 1 69 ? 22.668 9.120 -4.754 1.00 0.00 69 PRO A N 17
ATOM 16430 C CA . PRO A 1 69 ? 21.696 9.506 -3.727 1.00 0.00 69 PRO A CA 17
ATOM 16431 C C . PRO A 1 69 ? 20.728 10.577 -4.218 1.00 0.00 69 PRO A C 17
ATOM 16432 O O . PRO A 1 69 ? 21.141 11.674 -4.596 1.00 0.00 69 PRO A O 17
ATOM 16443 N N . SER A 1 70 ? 19.440 10.253 -4.209 1.00 0.00 70 SER A N 17
ATOM 16444 C CA . SER A 1 70 ? 18.413 11.187 -4.657 1.00 0.00 70 SER A CA 17
ATOM 16445 C C . SER A 1 70 ? 17.593 11.699 -3.477 1.00 0.00 70 SER A C 17
ATOM 16446 O O . SER A 1 70 ? 17.347 10.972 -2.515 1.00 0.00 70 SER A O 17
ATOM 16454 N N . SER A 1 71 ? 17.172 12.957 -3.560 1.00 0.00 71 SER A N 17
ATOM 16455 C CA . SER A 1 71 ? 16.382 13.570 -2.498 1.00 0.00 71 SER A CA 17
ATOM 16456 C C . SER A 1 71 ? 14.893 13.315 -2.712 1.00 0.00 71 SER A C 17
ATOM 16457 O O . SER A 1 71 ? 14.482 12.810 -3.755 1.00 0.00 71 SER A O 17
ATOM 16465 N N . GLY A 1 72 ? 14.089 13.669 -1.714 1.00 0.00 72 GLY A N 17
ATOM 16466 C CA . GLY A 1 72 ? 12.655 13.471 -1.811 1.00 0.00 72 GLY A CA 17
ATOM 16467 C C . GLY A 1 72 ? 12.236 12.067 -1.426 1.00 0.00 72 GLY A C 17
ATOM 16468 O O . GLY A 1 72 ? 13.100 11.244 -1.127 1.00 0.00 72 GLY A O 17
ATOM 16474 N N . GLY A 1 1 ? -16.283 11.432 -7.024 1.00 0.00 1 GLY A N 18
ATOM 16475 C CA . GLY A 1 1 ? -16.572 10.368 -7.968 1.00 0.00 1 GLY A CA 18
ATOM 16476 C C . GLY A 1 1 ? -16.840 9.043 -7.282 1.00 0.00 1 GLY A C 18
ATOM 16477 O O . GLY A 1 1 ? -17.896 8.440 -7.472 1.00 0.00 1 GLY A O 18
ATOM 16481 N N . SER A 1 2 ? -15.880 8.587 -6.484 1.00 0.00 2 SER A N 18
ATOM 16482 C CA . SER A 1 2 ? -16.015 7.321 -5.772 1.00 0.00 2 SER A CA 18
ATOM 16483 C C . SER A 1 2 ? -16.842 7.498 -4.502 1.00 0.00 2 SER A C 18
ATOM 16484 O O . SER A 1 2 ? -16.547 8.357 -3.671 1.00 0.00 2 SER A O 18
ATOM 16492 N N . SER A 1 3 ? -17.878 6.677 -4.359 1.00 0.00 3 SER A N 18
ATOM 16493 C CA . SER A 1 3 ? -18.750 6.744 -3.193 1.00 0.00 3 SER A CA 18
ATOM 16494 C C . SER A 1 3 ? -18.596 5.498 -2.326 1.00 0.00 3 SER A C 18
ATOM 16495 O O . SER A 1 3 ? -18.661 4.373 -2.820 1.00 0.00 3 SER A O 18
ATOM 16503 N N . GLY A 1 4 ? -18.390 5.708 -1.029 1.00 0.00 4 GLY A N 18
ATOM 16504 C CA . GLY A 1 4 ? -18.229 4.594 -0.114 1.00 0.00 4 GLY A CA 18
ATOM 16505 C C . GLY A 1 4 ? -17.255 4.899 1.006 1.00 0.00 4 GLY A C 18
ATOM 16506 O O . GLY A 1 4 ? -16.406 5.781 0.876 1.00 0.00 4 GLY A O 18
ATOM 16510 N N . SER A 1 5 ? -17.377 4.170 2.110 1.00 0.00 5 SER A N 18
ATOM 16511 C CA . SER A 1 5 ? -16.503 4.372 3.260 1.00 0.00 5 SER A CA 18
ATOM 16512 C C . SER A 1 5 ? -15.109 3.815 2.987 1.00 0.00 5 SER A C 18
ATOM 16513 O O . SER A 1 5 ? -14.107 4.510 3.157 1.00 0.00 5 SER A O 18
ATOM 16521 N N . SER A 1 6 ? -15.054 2.557 2.562 1.00 0.00 6 SER A N 18
ATOM 16522 C CA . SER A 1 6 ? -13.783 1.904 2.269 1.00 0.00 6 SER A CA 18
ATOM 16523 C C . SER A 1 6 ? -13.425 2.052 0.793 1.00 0.00 6 SER A C 18
ATOM 16524 O O . SER A 1 6 ? -14.088 1.490 -0.078 1.00 0.00 6 SER A O 18
ATOM 16532 N N . GLY A 1 7 ? -12.369 2.813 0.520 1.00 0.00 7 GLY A N 18
ATOM 16533 C CA . GLY A 1 7 ? -11.940 3.022 -0.850 1.00 0.00 7 GLY A CA 18
ATOM 16534 C C . GLY A 1 7 ? -10.520 2.549 -1.091 1.00 0.00 7 GLY A C 18
ATOM 16535 O O . GLY A 1 7 ? -9.720 2.461 -0.159 1.00 0.00 7 GLY A O 18
ATOM 16539 N N . CYS A 1 8 ? -10.206 2.241 -2.345 1.00 0.00 8 CYS A N 18
ATOM 16540 C CA . CYS A 1 8 ? -8.874 1.771 -2.707 1.00 0.00 8 CYS A CA 18
ATOM 16541 C C . CYS A 1 8 ? -8.031 2.911 -3.273 1.00 0.00 8 CYS A C 18
ATOM 16542 O O . CYS A 1 8 ? -8.401 3.538 -4.264 1.00 0.00 8 CYS A O 18
ATOM 16549 N N . GLY A 1 9 ? -6.894 3.172 -2.634 1.00 0.00 9 GLY A N 18
ATOM 16550 C CA . GLY A 1 9 ? -6.016 4.235 -3.088 1.00 0.00 9 GLY A CA 18
ATOM 16551 C C . GLY A 1 9 ? -5.328 3.900 -4.396 1.00 0.00 9 GLY A C 18
ATOM 16552 O O . GLY A 1 9 ? -4.851 4.790 -5.100 1.00 0.00 9 GLY A O 18
ATOM 16556 N N . GLY A 1 10 ? -5.276 2.613 -4.723 1.00 0.00 10 GLY A N 18
ATOM 16557 C CA . GLY A 1 10 ? -4.637 2.185 -5.954 1.00 0.00 10 GLY A CA 18
ATOM 16558 C C . GLY A 1 10 ? -5.499 2.443 -7.174 1.00 0.00 10 GLY A C 18
ATOM 16559 O O . GLY A 1 10 ? -5.165 3.277 -8.015 1.00 0.00 10 GLY A O 18
ATOM 16563 N N . CYS A 1 11 ? -6.612 1.723 -7.272 1.00 0.00 11 CYS A N 18
ATOM 16564 C CA . CYS A 1 11 ? -7.525 1.876 -8.399 1.00 0.00 11 CYS A CA 18
ATOM 16565 C C . CYS A 1 11 ? -8.612 2.900 -8.084 1.00 0.00 11 CYS A C 18
ATOM 16566 O O . CYS A 1 11 ? -8.908 3.775 -8.895 1.00 0.00 11 CYS A O 18
ATOM 16573 N N . GLY A 1 12 ? -9.203 2.782 -6.899 1.00 0.00 12 GLY A N 18
ATOM 16574 C CA . GLY A 1 12 ? -10.250 3.703 -6.497 1.00 0.00 12 GLY A CA 18
ATOM 16575 C C . GLY A 1 12 ? -11.508 2.989 -6.044 1.00 0.00 12 GLY A C 18
ATOM 16576 O O . GLY A 1 12 ? -12.227 3.478 -5.174 1.00 0.00 12 GLY A O 18
ATOM 16580 N N . GLU A 1 13 ? -11.774 1.828 -6.635 1.00 0.00 13 GLU A N 18
ATOM 16581 C CA . GLU A 1 13 ? -12.955 1.047 -6.288 1.00 0.00 13 GLU A CA 18
ATOM 16582 C C . GLU A 1 13 ? -12.973 0.721 -4.797 1.00 0.00 13 GLU A C 18
ATOM 16583 O O . GLU A 1 13 ? -11.923 0.595 -4.166 1.00 0.00 13 GLU A O 18
ATOM 16595 N N . ASP A 1 14 ? -14.172 0.587 -4.241 1.00 0.00 14 ASP A N 18
ATOM 16596 C CA . ASP A 1 14 ? -14.327 0.275 -2.825 1.00 0.00 14 ASP A CA 18
ATOM 16597 C C . ASP A 1 14 ? -13.689 -1.070 -2.492 1.00 0.00 14 ASP A C 18
ATOM 16598 O O . ASP A 1 14 ? -13.575 -1.945 -3.350 1.00 0.00 14 ASP A O 18
ATOM 16607 N N . VAL A 1 15 ? -13.273 -1.227 -1.239 1.00 0.00 15 VAL A N 18
ATOM 16608 C CA . VAL A 1 15 ? -12.646 -2.465 -0.791 1.00 0.00 15 VAL A CA 18
ATOM 16609 C C . VAL A 1 15 ? -13.496 -3.160 0.266 1.00 0.00 15 VAL A C 18
ATOM 16610 O O . VAL A 1 15 ? -13.674 -2.647 1.371 1.00 0.00 15 VAL A O 18
ATOM 16623 N N . VAL A 1 16 ? -14.018 -4.333 -0.079 1.00 0.00 16 VAL A N 18
ATOM 16624 C CA . VAL A 1 16 ? -14.849 -5.100 0.841 1.00 0.00 16 VAL A CA 18
ATOM 16625 C C . VAL A 1 16 ? -14.501 -6.584 0.787 1.00 0.00 16 VAL A C 18
ATOM 16626 O O . VAL A 1 16 ? -14.351 -7.158 -0.290 1.00 0.00 16 VAL A O 18
ATOM 16639 N N . GLY A 1 17 ? -14.376 -7.200 1.959 1.00 0.00 17 GLY A N 18
ATOM 16640 C CA . GLY A 1 17 ? -14.047 -8.612 2.024 1.00 0.00 17 GLY A CA 18
ATOM 16641 C C . GLY A 1 17 ? -13.451 -9.008 3.359 1.00 0.00 17 GLY A C 18
ATOM 16642 O O . GLY A 1 17 ? -12.333 -8.612 3.690 1.00 0.00 17 GLY A O 18
ATOM 16646 N N . ASP A 1 18 ? -14.198 -9.791 4.130 1.00 0.00 18 ASP A N 18
ATOM 16647 C CA . ASP A 1 18 ? -13.736 -10.240 5.439 1.00 0.00 18 ASP A CA 18
ATOM 16648 C C . ASP A 1 18 ? -12.360 -10.890 5.336 1.00 0.00 18 ASP A C 18
ATOM 16649 O O . ASP A 1 18 ? -12.234 -12.037 4.909 1.00 0.00 18 ASP A O 18
ATOM 16658 N N . GLY A 1 19 ? -11.329 -10.148 5.729 1.00 0.00 19 GLY A N 18
ATOM 16659 C CA . GLY A 1 19 ? -9.976 -10.668 5.672 1.00 0.00 19 GLY A CA 18
ATOM 16660 C C . GLY A 1 19 ? -9.131 -9.972 4.624 1.00 0.00 19 GLY A C 18
ATOM 16661 O O . GLY A 1 19 ? -7.937 -9.752 4.825 1.00 0.00 19 GLY A O 18
ATOM 16665 N N . ALA A 1 20 ? -9.751 -9.626 3.500 1.00 0.00 20 ALA A N 18
ATOM 16666 C CA . ALA A 1 20 ? -9.048 -8.951 2.416 1.00 0.00 20 ALA A CA 18
ATOM 16667 C C . ALA A 1 20 ? -8.831 -7.476 2.738 1.00 0.00 20 ALA A C 18
ATOM 16668 O O . ALA A 1 20 ? -9.260 -6.989 3.783 1.00 0.00 20 ALA A O 18
ATOM 16675 N N . GLY A 1 21 ? -8.160 -6.770 1.833 1.00 0.00 21 GLY A N 18
ATOM 16676 C CA . GLY A 1 21 ? -7.896 -5.358 2.039 1.00 0.00 21 GLY A CA 18
ATOM 16677 C C . GLY A 1 21 ? -6.560 -5.110 2.711 1.00 0.00 21 GLY A C 18
ATOM 16678 O O . GLY A 1 21 ? -6.412 -5.327 3.913 1.00 0.00 21 GLY A O 18
ATOM 16682 N N . VAL A 1 22 ? -5.584 -4.655 1.932 1.00 0.00 22 VAL A N 18
ATOM 16683 C CA . VAL A 1 22 ? -4.253 -4.377 2.458 1.00 0.00 22 VAL A CA 18
ATOM 16684 C C . VAL A 1 22 ? -4.137 -2.931 2.925 1.00 0.00 22 VAL A C 18
ATOM 16685 O O . VAL A 1 22 ? -4.152 -2.003 2.116 1.00 0.00 22 VAL A O 18
ATOM 16698 N N . VAL A 1 23 ? -4.021 -2.745 4.236 1.00 0.00 23 VAL A N 18
ATOM 16699 C CA . VAL A 1 23 ? -3.901 -1.411 4.812 1.00 0.00 23 VAL A CA 18
ATOM 16700 C C . VAL A 1 23 ? -2.439 -1.007 4.963 1.00 0.00 23 VAL A C 18
ATOM 16701 O O . VAL A 1 23 ? -1.699 -1.596 5.750 1.00 0.00 23 VAL A O 18
ATOM 16714 N N . ALA A 1 24 ? -2.028 0.003 4.202 1.00 0.00 24 ALA A N 18
ATOM 16715 C CA . ALA A 1 24 ? -0.655 0.488 4.252 1.00 0.00 24 ALA A CA 18
ATOM 16716 C C . ALA A 1 24 ? -0.598 1.999 4.055 1.00 0.00 24 ALA A C 18
ATOM 16717 O O . ALA A 1 24 ? -1.352 2.560 3.258 1.00 0.00 24 ALA A O 18
ATOM 16724 N N . LEU A 1 25 ? 0.298 2.653 4.786 1.00 0.00 25 LEU A N 18
ATOM 16725 C CA . LEU A 1 25 ? 0.452 4.101 4.692 1.00 0.00 25 LEU A CA 18
ATOM 16726 C C . LEU A 1 25 ? -0.867 4.809 4.987 1.00 0.00 25 LEU A C 18
ATOM 16727 O O . LEU A 1 25 ? -1.222 5.783 4.323 1.00 0.00 25 LEU A O 18
ATOM 16743 N N . ASP A 1 26 ? -1.587 4.314 5.988 1.00 0.00 26 ASP A N 18
ATOM 16744 C CA . ASP A 1 26 ? -2.865 4.902 6.373 1.00 0.00 26 ASP A CA 18
ATOM 16745 C C . ASP A 1 26 ? -3.838 4.906 5.198 1.00 0.00 26 ASP A C 18
ATOM 16746 O O . ASP A 1 26 ? -4.675 5.800 5.076 1.00 0.00 26 ASP A O 18
ATOM 16755 N N . ARG A 1 27 ? -3.720 3.901 4.336 1.00 0.00 27 ARG A N 18
ATOM 16756 C CA . ARG A 1 27 ? -4.588 3.790 3.170 1.00 0.00 27 ARG A CA 18
ATOM 16757 C C . ARG A 1 27 ? -5.008 2.342 2.940 1.00 0.00 27 ARG A C 18
ATOM 16758 O O . ARG A 1 27 ? -4.561 1.436 3.644 1.00 0.00 27 ARG A O 18
ATOM 16779 N N . VAL A 1 28 ? -5.870 2.130 1.951 1.00 0.00 28 VAL A N 18
ATOM 16780 C CA . VAL A 1 28 ? -6.351 0.792 1.628 1.00 0.00 28 VAL A CA 18
ATOM 16781 C C . VAL A 1 28 ? -6.118 0.464 0.158 1.00 0.00 28 VAL A C 18
ATOM 16782 O O . VAL A 1 28 ? -6.447 1.256 -0.726 1.00 0.00 28 VAL A O 18
ATOM 16795 N N . PHE A 1 29 ? -5.547 -0.709 -0.098 1.00 0.00 29 PHE A N 18
ATOM 16796 C CA . PHE A 1 29 ? -5.269 -1.142 -1.462 1.00 0.00 29 PHE A CA 18
ATOM 16797 C C . PHE A 1 29 ? -5.596 -2.622 -1.640 1.00 0.00 29 PHE A C 18
ATOM 16798 O O . PHE A 1 29 ? -5.413 -3.424 -0.724 1.00 0.00 29 PHE A O 18
ATOM 16815 N N . HIS A 1 30 ? -6.081 -2.976 -2.826 1.00 0.00 30 HIS A N 18
ATOM 16816 C CA . HIS A 1 30 ? -6.434 -4.360 -3.125 1.00 0.00 30 HIS A CA 18
ATOM 16817 C C . HIS A 1 30 ? -5.186 -5.235 -3.194 1.00 0.00 30 HIS A C 18
ATOM 16818 O O . HIS A 1 30 ? -4.165 -4.836 -3.754 1.00 0.00 30 HIS A O 18
ATOM 16832 N N . VAL A 1 31 ? -5.276 -6.432 -2.622 1.00 0.00 31 VAL A N 18
ATOM 16833 C CA . VAL A 1 31 ? -4.156 -7.364 -2.619 1.00 0.00 31 VAL A CA 18
ATOM 16834 C C . VAL A 1 31 ? -3.347 -7.256 -3.906 1.00 0.00 31 VAL A C 18
ATOM 16835 O O . VAL A 1 31 ? -2.119 -7.333 -3.889 1.00 0.00 31 VAL A O 18
ATOM 16848 N N . GLY A 1 32 ? -4.045 -7.076 -5.024 1.00 0.00 32 GLY A N 18
ATOM 16849 C CA . GLY A 1 32 ? -3.376 -6.959 -6.306 1.00 0.00 32 GLY A CA 18
ATOM 16850 C C . GLY A 1 32 ? -2.869 -5.555 -6.570 1.00 0.00 32 GLY A C 18
ATOM 16851 O O . GLY A 1 32 ? -1.724 -5.367 -6.982 1.00 0.00 32 GLY A O 18
ATOM 16855 N N . CYS A 1 33 ? -3.724 -4.565 -6.334 1.00 0.00 33 CYS A N 18
ATOM 16856 C CA . CYS A 1 33 ? -3.358 -3.171 -6.550 1.00 0.00 33 CYS A CA 18
ATOM 16857 C C . CYS A 1 33 ? -2.053 -2.833 -5.835 1.00 0.00 33 CYS A C 18
ATOM 16858 O O . CYS A 1 33 ? -1.110 -2.330 -6.446 1.00 0.00 33 CYS A O 18
ATOM 16865 N N . PHE A 1 34 ? -2.006 -3.114 -4.537 1.00 0.00 34 PHE A N 18
ATOM 16866 C CA . PHE A 1 34 ? -0.818 -2.840 -3.738 1.00 0.00 34 PHE A CA 18
ATOM 16867 C C . PHE A 1 34 ? 0.410 -3.517 -4.339 1.00 0.00 34 PHE A C 18
ATOM 16868 O O . PHE A 1 34 ? 0.608 -4.722 -4.184 1.00 0.00 34 PHE A O 18
ATOM 16885 N N . VAL A 1 35 ? 1.233 -2.732 -5.028 1.00 0.00 35 VAL A N 18
ATOM 16886 C CA . VAL A 1 35 ? 2.443 -3.253 -5.653 1.00 0.00 35 VAL A CA 18
ATOM 16887 C C . VAL A 1 35 ? 3.582 -2.244 -5.573 1.00 0.00 35 VAL A C 18
ATOM 16888 O O . VAL A 1 35 ? 3.393 -1.112 -5.126 1.00 0.00 35 VAL A O 18
ATOM 16901 N N . CYS A 1 36 ? 4.766 -2.661 -6.009 1.00 0.00 36 CYS A N 18
ATOM 16902 C CA . CYS A 1 36 ? 5.938 -1.794 -5.987 1.00 0.00 36 CYS A CA 18
ATOM 16903 C C . CYS A 1 36 ? 5.741 -0.589 -6.903 1.00 0.00 36 CYS A C 18
ATOM 16904 O O . CYS A 1 36 ? 4.811 -0.554 -7.708 1.00 0.00 36 CYS A O 18
ATOM 16911 N N . SER A 1 37 ? 6.623 0.397 -6.773 1.00 0.00 37 SER A N 18
ATOM 16912 C CA . SER A 1 37 ? 6.545 1.605 -7.586 1.00 0.00 37 SER A CA 18
ATOM 16913 C C . SER A 1 37 ? 7.497 1.522 -8.775 1.00 0.00 37 SER A C 18
ATOM 16914 O O . SER A 1 37 ? 7.347 2.248 -9.759 1.00 0.00 37 SER A O 18
ATOM 16922 N N . THR A 1 38 ? 8.480 0.632 -8.677 1.00 0.00 38 THR A N 18
ATOM 16923 C CA . THR A 1 38 ? 9.459 0.455 -9.742 1.00 0.00 38 THR A CA 18
ATOM 16924 C C . THR A 1 38 ? 9.094 -0.728 -10.633 1.00 0.00 38 THR A C 18
ATOM 16925 O O . THR A 1 38 ? 8.700 -0.551 -11.786 1.00 0.00 38 THR A O 18
ATOM 16936 N N . CYS A 1 39 ? 9.226 -1.934 -10.090 1.00 0.00 39 CYS A N 18
ATOM 16937 C CA . CYS A 1 39 ? 8.910 -3.146 -10.835 1.00 0.00 39 CYS A CA 18
ATOM 16938 C C . CYS A 1 39 ? 7.417 -3.455 -10.764 1.00 0.00 39 CYS A C 18
ATOM 16939 O O . CYS A 1 39 ? 6.903 -4.265 -11.536 1.00 0.00 39 CYS A O 18
ATOM 16946 N N . ARG A 1 40 ? 6.728 -2.803 -9.833 1.00 0.00 40 ARG A N 18
ATOM 16947 C CA . ARG A 1 40 ? 5.295 -3.008 -9.661 1.00 0.00 40 ARG A CA 18
ATOM 16948 C C . ARG A 1 40 ? 4.992 -4.462 -9.310 1.00 0.00 40 ARG A C 18
ATOM 16949 O O . ARG A 1 40 ? 4.078 -5.068 -9.867 1.00 0.00 40 ARG A O 18
ATOM 16970 N N . ALA A 1 41 ? 5.766 -5.015 -8.382 1.00 0.00 41 ALA A N 18
ATOM 16971 C CA . ALA A 1 41 ? 5.580 -6.396 -7.955 1.00 0.00 41 ALA A CA 18
ATOM 16972 C C . ALA A 1 41 ? 4.569 -6.488 -6.817 1.00 0.00 41 ALA A C 18
ATOM 16973 O O . ALA A 1 41 ? 4.358 -5.522 -6.084 1.00 0.00 41 ALA A O 18
ATOM 16980 N N . GLN A 1 42 ? 3.947 -7.654 -6.676 1.00 0.00 42 GLN A N 18
ATOM 16981 C CA . GLN A 1 42 ? 2.957 -7.869 -5.628 1.00 0.00 42 GLN A CA 18
ATOM 16982 C C . GLN A 1 42 ? 3.603 -7.803 -4.248 1.00 0.00 42 GLN A C 18
ATOM 16983 O O . GLN A 1 42 ? 4.406 -8.663 -3.884 1.00 0.00 42 GLN A O 18
ATOM 16997 N N . LEU A 1 43 ? 3.247 -6.776 -3.483 1.00 0.00 43 LEU A N 18
ATOM 16998 C CA . LEU A 1 43 ? 3.792 -6.597 -2.142 1.00 0.00 43 LEU A CA 18
ATOM 16999 C C . LEU A 1 43 ? 2.800 -7.068 -1.083 1.00 0.00 43 LEU A C 18
ATOM 17000 O O . LEU A 1 43 ? 2.933 -6.741 0.096 1.00 0.00 43 LEU A O 18
ATOM 17016 N N . ARG A 1 44 ? 1.807 -7.841 -1.512 1.00 0.00 44 ARG A N 18
ATOM 17017 C CA . ARG A 1 44 ? 0.794 -8.358 -0.601 1.00 0.00 44 ARG A CA 18
ATOM 17018 C C . ARG A 1 44 ? 1.391 -9.396 0.344 1.00 0.00 44 ARG A C 18
ATOM 17019 O O . ARG A 1 44 ? 1.800 -10.476 -0.082 1.00 0.00 44 ARG A O 18
ATOM 17040 N N . GLY A 1 45 ? 1.438 -9.061 1.630 1.00 0.00 45 GLY A N 18
ATOM 17041 C CA . GLY A 1 45 ? 1.988 -9.974 2.615 1.00 0.00 45 GLY A CA 18
ATOM 17042 C C . GLY A 1 45 ? 3.490 -9.834 2.761 1.00 0.00 45 GLY A C 18
ATOM 17043 O O . GLY A 1 45 ? 3.997 -9.641 3.866 1.00 0.00 45 GLY A O 18
ATOM 17047 N N . GLN A 1 46 ? 4.203 -9.934 1.644 1.00 0.00 46 GLN A N 18
ATOM 17048 C CA . GLN A 1 46 ? 5.657 -9.819 1.654 1.00 0.00 46 GLN A CA 18
ATOM 17049 C C . GLN A 1 46 ? 6.094 -8.485 2.250 1.00 0.00 46 GLN A C 18
ATOM 17050 O O . GLN A 1 46 ? 5.280 -7.580 2.436 1.00 0.00 46 GLN A O 18
ATOM 17064 N N . HIS A 1 47 ? 7.384 -8.370 2.550 1.00 0.00 47 HIS A N 18
ATOM 17065 C CA . HIS A 1 47 ? 7.929 -7.146 3.126 1.00 0.00 47 HIS A CA 18
ATOM 17066 C C . HIS A 1 47 ? 8.165 -6.096 2.045 1.00 0.00 47 HIS A C 18
ATOM 17067 O O . HIS A 1 47 ? 8.330 -6.425 0.870 1.00 0.00 47 HIS A O 18
ATOM 17082 N N . PHE A 1 48 ? 8.179 -4.830 2.450 1.00 0.00 48 PHE A N 18
ATOM 17083 C CA . PHE A 1 48 ? 8.393 -3.731 1.516 1.00 0.00 48 PHE A CA 18
ATOM 17084 C C . PHE A 1 48 ? 8.915 -2.494 2.241 1.00 0.00 48 PHE A C 18
ATOM 17085 O O . PHE A 1 48 ? 9.035 -2.484 3.467 1.00 0.00 48 PHE A O 18
ATOM 17102 N N . TYR A 1 49 ? 9.225 -1.454 1.476 1.00 0.00 49 TYR A N 18
ATOM 17103 C CA . TYR A 1 49 ? 9.737 -0.213 2.045 1.00 0.00 49 TYR A CA 18
ATOM 17104 C C . TYR A 1 49 ? 8.809 0.956 1.727 1.00 0.00 49 TYR A C 18
ATOM 17105 O O . TYR A 1 49 ? 8.068 0.926 0.745 1.00 0.00 49 TYR A O 18
ATOM 17123 N N . ALA A 1 50 ? 8.857 1.986 2.566 1.00 0.00 50 ALA A N 18
ATOM 17124 C CA . ALA A 1 50 ? 8.023 3.166 2.375 1.00 0.00 50 ALA A CA 18
ATOM 17125 C C . ALA A 1 50 ? 8.874 4.426 2.261 1.00 0.00 50 ALA A C 18
ATOM 17126 O O . ALA A 1 50 ? 9.496 4.858 3.231 1.00 0.00 50 ALA A O 18
ATOM 17133 N N . VAL A 1 51 ? 8.898 5.013 1.068 1.00 0.00 51 VAL A N 18
ATOM 17134 C CA . VAL A 1 51 ? 9.672 6.224 0.827 1.00 0.00 51 VAL A CA 18
ATOM 17135 C C . VAL A 1 51 ? 8.883 7.223 -0.012 1.00 0.00 51 VAL A C 18
ATOM 17136 O O . VAL A 1 51 ? 8.535 6.945 -1.159 1.00 0.00 51 VAL A O 18
ATOM 17149 N N . GLU A 1 52 ? 8.606 8.387 0.568 1.00 0.00 52 GLU A N 18
ATOM 17150 C CA . GLU A 1 52 ? 7.858 9.427 -0.128 1.00 0.00 52 GLU A CA 18
ATOM 17151 C C . GLU A 1 52 ? 6.434 8.965 -0.427 1.00 0.00 52 GLU A C 18
ATOM 17152 O O . GLU A 1 52 ? 5.892 9.245 -1.497 1.00 0.00 52 GLU A O 18
ATOM 17164 N N . ARG A 1 53 ? 5.836 8.257 0.524 1.00 0.00 53 ARG A N 18
ATOM 17165 C CA . ARG A 1 53 ? 4.477 7.754 0.363 1.00 0.00 53 ARG A CA 18
ATOM 17166 C C . ARG A 1 53 ? 4.399 6.757 -0.790 1.00 0.00 53 ARG A C 18
ATOM 17167 O O . ARG A 1 53 ? 3.447 6.768 -1.570 1.00 0.00 53 ARG A O 18
ATOM 17188 N N . ARG A 1 54 ? 5.408 5.897 -0.890 1.00 0.00 54 ARG A N 18
ATOM 17189 C CA . ARG A 1 54 ? 5.454 4.895 -1.948 1.00 0.00 54 ARG A CA 18
ATOM 17190 C C . ARG A 1 54 ? 5.761 3.514 -1.375 1.00 0.00 54 ARG A C 18
ATOM 17191 O O . ARG A 1 54 ? 5.968 3.363 -0.171 1.00 0.00 54 ARG A O 18
ATOM 17212 N N . ALA A 1 55 ? 5.787 2.511 -2.246 1.00 0.00 55 ALA A N 18
ATOM 17213 C CA . ALA A 1 55 ? 6.069 1.143 -1.827 1.00 0.00 55 ALA A CA 18
ATOM 17214 C C . ALA A 1 55 ? 7.157 0.517 -2.693 1.00 0.00 55 ALA A C 18
ATOM 17215 O O . ALA A 1 55 ? 6.959 0.289 -3.887 1.00 0.00 55 ALA A O 18
ATOM 17222 N N . TYR A 1 56 ? 8.306 0.243 -2.085 1.00 0.00 56 TYR A N 18
ATOM 17223 C CA . TYR A 1 56 ? 9.427 -0.353 -2.802 1.00 0.00 56 TYR A CA 18
ATOM 17224 C C . TYR A 1 56 ? 9.822 -1.689 -2.180 1.00 0.00 56 TYR A C 18
ATOM 17225 O O . TYR A 1 56 ? 10.101 -1.773 -0.984 1.00 0.00 56 TYR A O 18
ATOM 17243 N N . CYS A 1 57 ? 9.844 -2.733 -3.002 1.00 0.00 57 CYS A N 18
ATOM 17244 C CA . CYS A 1 57 ? 10.205 -4.067 -2.536 1.00 0.00 57 CYS A CA 18
ATOM 17245 C C . CYS A 1 57 ? 11.682 -4.128 -2.155 1.00 0.00 57 CYS A C 18
ATOM 17246 O O . CYS A 1 57 ? 12.516 -3.454 -2.757 1.00 0.00 57 CYS A O 18
ATOM 17253 N N . GLU A 1 58 ? 11.995 -4.943 -1.152 1.00 0.00 58 GLU A N 18
ATOM 17254 C CA . GLU A 1 58 ? 13.370 -5.092 -0.691 1.00 0.00 58 GLU A CA 18
ATOM 17255 C C . GLU A 1 58 ? 14.351 -4.961 -1.853 1.00 0.00 58 GLU A C 18
ATOM 17256 O O . GLU A 1 58 ? 15.215 -4.086 -1.853 1.00 0.00 58 GLU A O 18
ATOM 17268 N N . GLY A 1 59 ? 14.209 -5.839 -2.841 1.00 0.00 59 GLY A N 18
ATOM 17269 C CA . GLY A 1 59 ? 15.089 -5.805 -3.995 1.00 0.00 59 GLY A CA 18
ATOM 17270 C C . GLY A 1 59 ? 15.309 -4.398 -4.515 1.00 0.00 59 GLY A C 18
ATOM 17271 O O . GLY A 1 59 ? 16.429 -3.886 -4.484 1.00 0.00 59 GLY A O 18
ATOM 17275 N N . CYS A 1 60 ? 14.240 -3.772 -4.995 1.00 0.00 60 CYS A N 18
ATOM 17276 C CA . CYS A 1 60 ? 14.322 -2.417 -5.526 1.00 0.00 60 CYS A CA 18
ATOM 17277 C C . CYS A 1 60 ? 14.936 -1.467 -4.502 1.00 0.00 60 CYS A C 18
ATOM 17278 O O . CYS A 1 60 ? 15.967 -0.844 -4.757 1.00 0.00 60 CYS A O 18
ATOM 17285 N N . TYR A 1 61 ? 14.296 -1.362 -3.343 1.00 0.00 61 TYR A N 18
ATOM 17286 C CA . TYR A 1 61 ? 14.778 -0.487 -2.280 1.00 0.00 61 TYR A CA 18
ATOM 17287 C C . TYR A 1 61 ? 16.301 -0.521 -2.195 1.00 0.00 61 TYR A C 18
ATOM 17288 O O . TYR A 1 61 ? 16.949 0.511 -2.021 1.00 0.00 61 TYR A O 18
ATOM 17306 N N . VAL A 1 62 ? 16.867 -1.718 -2.319 1.00 0.00 62 VAL A N 18
ATOM 17307 C CA . VAL A 1 62 ? 18.314 -1.889 -2.257 1.00 0.00 62 VAL A CA 18
ATOM 17308 C C . VAL A 1 62 ? 18.977 -1.424 -3.549 1.00 0.00 62 VAL A C 18
ATOM 17309 O O . VAL A 1 62 ? 20.029 -0.785 -3.523 1.00 0.00 62 VAL A O 18
ATOM 17322 N N . ALA A 1 63 ? 18.356 -1.749 -4.678 1.00 0.00 63 ALA A N 18
ATOM 17323 C CA . ALA A 1 63 ? 18.884 -1.363 -5.980 1.00 0.00 63 ALA A CA 18
ATOM 17324 C C . ALA A 1 63 ? 18.979 0.154 -6.106 1.00 0.00 63 ALA A C 18
ATOM 17325 O O . ALA A 1 63 ? 19.944 0.684 -6.658 1.00 0.00 63 ALA A O 18
ATOM 17332 N N . THR A 1 64 ? 17.970 0.850 -5.590 1.00 0.00 64 THR A N 18
ATOM 17333 C CA . THR A 1 64 ? 17.938 2.306 -5.647 1.00 0.00 64 THR A CA 18
ATOM 17334 C C . THR A 1 64 ? 19.144 2.910 -4.935 1.00 0.00 64 THR A C 18
ATOM 17335 O O . THR A 1 64 ? 19.810 3.799 -5.468 1.00 0.00 64 THR A O 18
ATOM 17346 N N . LEU A 1 65 ? 19.419 2.423 -3.731 1.00 0.00 65 LEU A N 18
ATOM 17347 C CA . LEU A 1 65 ? 20.546 2.915 -2.946 1.00 0.00 65 LEU A CA 18
ATOM 17348 C C . LEU A 1 65 ? 21.800 3.031 -3.807 1.00 0.00 65 LEU A C 18
ATOM 17349 O O . LEU A 1 65 ? 22.461 4.069 -3.821 1.00 0.00 65 LEU A O 18
ATOM 17365 N N . GLU A 1 66 ? 22.120 1.958 -4.524 1.00 0.00 66 GLU A N 18
ATOM 17366 C CA . GLU A 1 66 ? 23.294 1.941 -5.389 1.00 0.00 66 GLU A CA 18
ATOM 17367 C C . GLU A 1 66 ? 23.466 3.280 -6.099 1.00 0.00 66 GLU A C 18
ATOM 17368 O O . GLU A 1 66 ? 24.441 3.996 -5.870 1.00 0.00 66 GLU A O 18
ATOM 17380 N N . SER A 1 67 ? 22.512 3.612 -6.964 1.00 0.00 67 SER A N 18
ATOM 17381 C CA . SER A 1 67 ? 22.560 4.863 -7.712 1.00 0.00 67 SER A CA 18
ATOM 17382 C C . SER A 1 67 ? 22.253 6.050 -6.804 1.00 0.00 67 SER A C 18
ATOM 17383 O O . SER A 1 67 ? 22.649 7.181 -7.087 1.00 0.00 67 SER A O 18
ATOM 17391 N N . GLY A 1 68 ? 21.545 5.785 -5.711 1.00 0.00 68 GLY A N 18
ATOM 17392 C CA . GLY A 1 68 ? 21.197 6.840 -4.778 1.00 0.00 68 GLY A CA 18
ATOM 17393 C C . GLY A 1 68 ? 22.417 7.487 -4.152 1.00 0.00 68 GLY A C 18
ATOM 17394 O O . GLY A 1 68 ? 23.231 6.829 -3.504 1.00 0.00 68 GLY A O 18
ATOM 17398 N N . PRO A 1 69 ? 22.556 8.807 -4.346 1.00 0.00 69 PRO A N 18
ATOM 17399 C CA . PRO A 1 69 ? 23.684 9.571 -3.805 1.00 0.00 69 PRO A CA 18
ATOM 17400 C C . PRO A 1 69 ? 23.621 9.701 -2.287 1.00 0.00 69 PRO A C 18
ATOM 17401 O O . PRO A 1 69 ? 24.342 10.503 -1.692 1.00 0.00 69 PRO A O 18
ATOM 17412 N N . SER A 1 70 ? 22.754 8.908 -1.665 1.00 0.00 70 SER A N 18
ATOM 17413 C CA . SER A 1 70 ? 22.595 8.938 -0.216 1.00 0.00 70 SER A CA 18
ATOM 17414 C C . SER A 1 70 ? 23.920 9.255 0.470 1.00 0.00 70 SER A C 18
ATOM 17415 O O . SER A 1 70 ? 23.976 10.075 1.386 1.00 0.00 70 SER A O 18
ATOM 17423 N N . SER A 1 71 ? 24.984 8.599 0.020 1.00 0.00 71 SER A N 18
ATOM 17424 C CA . SER A 1 71 ? 26.309 8.808 0.592 1.00 0.00 71 SER A CA 18
ATOM 17425 C C . SER A 1 71 ? 26.938 10.089 0.054 1.00 0.00 71 SER A C 18
ATOM 17426 O O . SER A 1 71 ? 27.119 10.246 -1.153 1.00 0.00 71 SER A O 18
ATOM 17434 N N . GLY A 1 72 ? 27.268 11.005 0.960 1.00 0.00 72 GLY A N 18
ATOM 17435 C CA . GLY A 1 72 ? 27.873 12.261 0.558 1.00 0.00 72 GLY A CA 18
ATOM 17436 C C . GLY A 1 72 ? 27.788 13.318 1.641 1.00 0.00 72 GLY A C 18
ATOM 17437 O O . GLY A 1 72 ? 26.717 13.889 1.839 1.00 0.00 72 GLY A O 18
ATOM 17443 N N . GLY A 1 1 ? -25.572 5.061 7.556 1.00 0.00 1 GLY A N 19
ATOM 17444 C CA . GLY A 1 1 ? -24.713 4.053 8.150 1.00 0.00 1 GLY A CA 19
ATOM 17445 C C . GLY A 1 1 ? -23.487 4.651 8.809 1.00 0.00 1 GLY A C 19
ATOM 17446 O O . GLY A 1 1 ? -23.599 5.403 9.778 1.00 0.00 1 GLY A O 19
ATOM 17450 N N . SER A 1 2 ? -22.312 4.317 8.286 1.00 0.00 2 SER A N 19
ATOM 17451 C CA . SER A 1 2 ? -21.059 4.822 8.834 1.00 0.00 2 SER A CA 19
ATOM 17452 C C . SER A 1 2 ? -20.595 6.062 8.076 1.00 0.00 2 SER A C 19
ATOM 17453 O O . SER A 1 2 ? -20.961 6.269 6.919 1.00 0.00 2 SER A O 19
ATOM 17461 N N . SER A 1 3 ? -19.787 6.884 8.737 1.00 0.00 3 SER A N 19
ATOM 17462 C CA . SER A 1 3 ? -19.275 8.107 8.128 1.00 0.00 3 SER A CA 19
ATOM 17463 C C . SER A 1 3 ? -18.293 7.785 7.006 1.00 0.00 3 SER A C 19
ATOM 17464 O O . SER A 1 3 ? -18.523 8.126 5.847 1.00 0.00 3 SER A O 19
ATOM 17472 N N . GLY A 1 4 ? -17.195 7.125 7.361 1.00 0.00 4 GLY A N 19
ATOM 17473 C CA . GLY A 1 4 ? -16.192 6.768 6.374 1.00 0.00 4 GLY A CA 19
ATOM 17474 C C . GLY A 1 4 ? -16.231 5.295 6.015 1.00 0.00 4 GLY A C 19
ATOM 17475 O O . GLY A 1 4 ? -16.857 4.496 6.712 1.00 0.00 4 GLY A O 19
ATOM 17479 N N . SER A 1 5 ? -15.562 4.936 4.924 1.00 0.00 5 SER A N 19
ATOM 17480 C CA . SER A 1 5 ? -15.527 3.550 4.471 1.00 0.00 5 SER A CA 19
ATOM 17481 C C . SER A 1 5 ? -14.127 3.168 3.999 1.00 0.00 5 SER A C 19
ATOM 17482 O O . SER A 1 5 ? -13.257 4.025 3.844 1.00 0.00 5 SER A O 19
ATOM 17490 N N . SER A 1 6 ? -13.919 1.875 3.773 1.00 0.00 6 SER A N 19
ATOM 17491 C CA . SER A 1 6 ? -12.624 1.377 3.323 1.00 0.00 6 SER A CA 19
ATOM 17492 C C . SER A 1 6 ? -12.529 1.409 1.800 1.00 0.00 6 SER A C 19
ATOM 17493 O O . SER A 1 6 ? -13.077 0.547 1.115 1.00 0.00 6 SER A O 19
ATOM 17501 N N . GLY A 1 7 ? -11.828 2.412 1.278 1.00 0.00 7 GLY A N 19
ATOM 17502 C CA . GLY A 1 7 ? -11.674 2.539 -0.159 1.00 0.00 7 GLY A CA 19
ATOM 17503 C C . GLY A 1 7 ? -10.309 2.084 -0.638 1.00 0.00 7 GLY A C 19
ATOM 17504 O O . GLY A 1 7 ? -9.406 1.852 0.167 1.00 0.00 7 GLY A O 19
ATOM 17508 N N . CYS A 1 8 ? -10.158 1.955 -1.952 1.00 0.00 8 CYS A N 19
ATOM 17509 C CA . CYS A 1 8 ? -8.895 1.523 -2.537 1.00 0.00 8 CYS A CA 19
ATOM 17510 C C . CYS A 1 8 ? -8.063 2.723 -2.983 1.00 0.00 8 CYS A C 19
ATOM 17511 O O . CYS A 1 8 ? -8.414 3.414 -3.938 1.00 0.00 8 CYS A O 19
ATOM 17518 N N . GLY A 1 9 ? -6.959 2.963 -2.284 1.00 0.00 9 GLY A N 19
ATOM 17519 C CA . GLY A 1 9 ? -6.094 4.079 -2.622 1.00 0.00 9 GLY A CA 19
ATOM 17520 C C . GLY A 1 9 ? -5.564 3.992 -4.039 1.00 0.00 9 GLY A C 19
ATOM 17521 O O . GLY A 1 9 ? -5.257 5.010 -4.658 1.00 0.00 9 GLY A O 19
ATOM 17525 N N . GLY A 1 10 ? -5.454 2.772 -4.555 1.00 0.00 10 GLY A N 19
ATOM 17526 C CA . GLY A 1 10 ? -4.954 2.578 -5.904 1.00 0.00 10 GLY A CA 19
ATOM 17527 C C . GLY A 1 10 ? -5.926 3.070 -6.958 1.00 0.00 10 GLY A C 19
ATOM 17528 O O . GLY A 1 10 ? -5.673 4.071 -7.628 1.00 0.00 10 GLY A O 19
ATOM 17532 N N . CYS A 1 11 ? -7.042 2.364 -7.107 1.00 0.00 11 CYS A N 19
ATOM 17533 C CA . CYS A 1 11 ? -8.055 2.732 -8.088 1.00 0.00 11 CYS A CA 19
ATOM 17534 C C . CYS A 1 11 ? -9.135 3.604 -7.454 1.00 0.00 11 CYS A C 19
ATOM 17535 O O . CYS A 1 11 ? -9.449 4.683 -7.955 1.00 0.00 11 CYS A O 19
ATOM 17542 N N . GLY A 1 12 ? -9.700 3.128 -6.349 1.00 0.00 12 GLY A N 19
ATOM 17543 C CA . GLY A 1 12 ? -10.738 3.876 -5.664 1.00 0.00 12 GLY A CA 19
ATOM 17544 C C . GLY A 1 12 ? -11.881 2.994 -5.204 1.00 0.00 12 GLY A C 19
ATOM 17545 O O . GLY A 1 12 ? -12.463 3.224 -4.144 1.00 0.00 12 GLY A O 19
ATOM 17549 N N . GLU A 1 13 ? -12.205 1.982 -6.003 1.00 0.00 13 GLU A N 19
ATOM 17550 C CA . GLU A 1 13 ? -13.288 1.065 -5.672 1.00 0.00 13 GLU A CA 19
ATOM 17551 C C . GLU A 1 13 ? -13.112 0.499 -4.265 1.00 0.00 13 GLU A C 19
ATOM 17552 O O . GLU A 1 13 ? -11.996 0.198 -3.842 1.00 0.00 13 GLU A O 19
ATOM 17564 N N . ASP A 1 14 ? -14.220 0.359 -3.547 1.00 0.00 14 ASP A N 19
ATOM 17565 C CA . ASP A 1 14 ? -14.189 -0.171 -2.189 1.00 0.00 14 ASP A CA 19
ATOM 17566 C C . ASP A 1 14 ? -13.554 -1.557 -2.160 1.00 0.00 14 ASP A C 19
ATOM 17567 O O . ASP A 1 14 ? -13.841 -2.401 -3.010 1.00 0.00 14 ASP A O 19
ATOM 17576 N N . VAL A 1 15 ? -12.688 -1.786 -1.178 1.00 0.00 15 VAL A N 19
ATOM 17577 C CA . VAL A 1 15 ? -12.012 -3.071 -1.038 1.00 0.00 15 VAL A CA 19
ATOM 17578 C C . VAL A 1 15 ? -12.843 -4.042 -0.208 1.00 0.00 15 VAL A C 19
ATOM 17579 O O . VAL A 1 15 ? -12.888 -3.946 1.019 1.00 0.00 15 VAL A O 19
ATOM 17592 N N . VAL A 1 16 ? -13.500 -4.979 -0.884 1.00 0.00 16 VAL A N 19
ATOM 17593 C CA . VAL A 1 16 ? -14.329 -5.970 -0.209 1.00 0.00 16 VAL A CA 19
ATOM 17594 C C . VAL A 1 16 ? -13.548 -7.253 0.053 1.00 0.00 16 VAL A C 19
ATOM 17595 O O . VAL A 1 16 ? -12.374 -7.360 -0.299 1.00 0.00 16 VAL A O 19
ATOM 17608 N N . GLY A 1 17 ? -14.209 -8.225 0.674 1.00 0.00 17 GLY A N 19
ATOM 17609 C CA . GLY A 1 17 ? -13.561 -9.489 0.972 1.00 0.00 17 GLY A CA 19
ATOM 17610 C C . GLY A 1 17 ? -13.882 -9.990 2.366 1.00 0.00 17 GLY A C 19
ATOM 17611 O O . GLY A 1 17 ? -13.344 -11.005 2.808 1.00 0.00 17 GLY A O 19
ATOM 17615 N N . ASP A 1 18 ? -14.761 -9.277 3.062 1.00 0.00 18 ASP A N 19
ATOM 17616 C CA . ASP A 1 18 ? -15.153 -9.655 4.415 1.00 0.00 18 ASP A CA 19
ATOM 17617 C C . ASP A 1 18 ? -13.927 -9.838 5.304 1.00 0.00 18 ASP A C 19
ATOM 17618 O O . ASP A 1 18 ? -13.898 -10.715 6.166 1.00 0.00 18 ASP A O 19
ATOM 17627 N N . GLY A 1 19 ? -12.915 -9.003 5.088 1.00 0.00 19 GLY A N 19
ATOM 17628 C CA . GLY A 1 19 ? -11.700 -9.090 5.876 1.00 0.00 19 GLY A CA 19
ATOM 17629 C C . GLY A 1 19 ? -10.462 -8.739 5.075 1.00 0.00 19 GLY A C 19
ATOM 17630 O O . GLY A 1 19 ? -9.436 -8.359 5.640 1.00 0.00 19 GLY A O 19
ATOM 17634 N N . ALA A 1 20 ? -10.557 -8.866 3.756 1.00 0.00 20 ALA A N 19
ATOM 17635 C CA . ALA A 1 20 ? -9.436 -8.559 2.876 1.00 0.00 20 ALA A CA 19
ATOM 17636 C C . ALA A 1 20 ? -9.088 -7.075 2.929 1.00 0.00 20 ALA A C 19
ATOM 17637 O O . ALA A 1 20 ? -9.784 -6.287 3.567 1.00 0.00 20 ALA A O 19
ATOM 17644 N N . GLY A 1 21 ? -8.004 -6.702 2.255 1.00 0.00 21 GLY A N 19
ATOM 17645 C CA . GLY A 1 21 ? -7.582 -5.314 2.239 1.00 0.00 21 GLY A CA 19
ATOM 17646 C C . GLY A 1 21 ? -6.194 -5.123 2.818 1.00 0.00 21 GLY A C 19
ATOM 17647 O O . GLY A 1 21 ? -5.998 -5.229 4.029 1.00 0.00 21 GLY A O 19
ATOM 17651 N N . VAL A 1 22 ? -5.226 -4.844 1.951 1.00 0.00 22 VAL A N 19
ATOM 17652 C CA . VAL A 1 22 ? -3.848 -4.639 2.382 1.00 0.00 22 VAL A CA 19
ATOM 17653 C C . VAL A 1 22 ? -3.653 -3.238 2.950 1.00 0.00 22 VAL A C 19
ATOM 17654 O O . VAL A 1 22 ? -3.606 -2.257 2.209 1.00 0.00 22 VAL A O 19
ATOM 17667 N N . VAL A 1 23 ? -3.539 -3.152 4.272 1.00 0.00 23 VAL A N 19
ATOM 17668 C CA . VAL A 1 23 ? -3.347 -1.871 4.941 1.00 0.00 23 VAL A CA 19
ATOM 17669 C C . VAL A 1 23 ? -1.895 -1.416 4.850 1.00 0.00 23 VAL A C 19
ATOM 17670 O O . VAL A 1 23 ? -0.995 -2.066 5.382 1.00 0.00 23 VAL A O 19
ATOM 17683 N N . ALA A 1 24 ? -1.674 -0.294 4.171 1.00 0.00 24 ALA A N 19
ATOM 17684 C CA . ALA A 1 24 ? -0.331 0.250 4.012 1.00 0.00 24 ALA A CA 19
ATOM 17685 C C . ALA A 1 24 ? -0.355 1.774 3.999 1.00 0.00 24 ALA A C 19
ATOM 17686 O O . ALA A 1 24 ? -1.045 2.388 3.185 1.00 0.00 24 ALA A O 19
ATOM 17693 N N . LEU A 1 25 ? 0.403 2.381 4.907 1.00 0.00 25 LEU A N 19
ATOM 17694 C CA . LEU A 1 25 ? 0.468 3.835 5.001 1.00 0.00 25 LEU A CA 19
ATOM 17695 C C . LEU A 1 25 ? -0.895 4.420 5.355 1.00 0.00 25 LEU A C 19
ATOM 17696 O O . LEU A 1 25 ? -1.323 5.418 4.776 1.00 0.00 25 LEU A O 19
ATOM 17712 N N . ASP A 1 26 ? -1.572 3.793 6.311 1.00 0.00 26 ASP A N 19
ATOM 17713 C CA . ASP A 1 26 ? -2.886 4.253 6.745 1.00 0.00 26 ASP A CA 19
ATOM 17714 C C . ASP A 1 26 ? -3.869 4.270 5.578 1.00 0.00 26 ASP A C 19
ATOM 17715 O O . ASP A 1 26 ? -4.771 5.106 5.526 1.00 0.00 26 ASP A O 19
ATOM 17724 N N . ARG A 1 27 ? -3.687 3.342 4.644 1.00 0.00 27 ARG A N 19
ATOM 17725 C CA . ARG A 1 27 ? -4.556 3.252 3.477 1.00 0.00 27 ARG A CA 19
ATOM 17726 C C . ARG A 1 27 ? -4.855 1.796 3.133 1.00 0.00 27 ARG A C 19
ATOM 17727 O O . ARG A 1 27 ? -4.255 0.879 3.693 1.00 0.00 27 ARG A O 19
ATOM 17748 N N . VAL A 1 28 ? -5.787 1.591 2.208 1.00 0.00 28 VAL A N 19
ATOM 17749 C CA . VAL A 1 28 ? -6.166 0.248 1.788 1.00 0.00 28 VAL A CA 19
ATOM 17750 C C . VAL A 1 28 ? -6.047 0.089 0.277 1.00 0.00 28 VAL A C 19
ATOM 17751 O O . VAL A 1 28 ? -6.553 0.912 -0.487 1.00 0.00 28 VAL A O 19
ATOM 17764 N N . PHE A 1 29 ? -5.373 -0.974 -0.150 1.00 0.00 29 PHE A N 19
ATOM 17765 C CA . PHE A 1 29 ? -5.186 -1.241 -1.572 1.00 0.00 29 PHE A CA 19
ATOM 17766 C C . PHE A 1 29 ? -5.492 -2.700 -1.896 1.00 0.00 29 PHE A C 19
ATOM 17767 O O . PHE A 1 29 ? -5.176 -3.600 -1.117 1.00 0.00 29 PHE A O 19
ATOM 17784 N N . HIS A 1 30 ? -6.108 -2.927 -3.052 1.00 0.00 30 HIS A N 19
ATOM 17785 C CA . HIS A 1 30 ? -6.457 -4.277 -3.480 1.00 0.00 30 HIS A CA 19
ATOM 17786 C C . HIS A 1 30 ? -5.214 -5.157 -3.566 1.00 0.00 30 HIS A C 19
ATOM 17787 O O . HIS A 1 30 ? -4.199 -4.762 -4.139 1.00 0.00 30 HIS A O 19
ATOM 17801 N N . VAL A 1 31 ? -5.301 -6.353 -2.991 1.00 0.00 31 VAL A N 19
ATOM 17802 C CA . VAL A 1 31 ? -4.184 -7.290 -3.003 1.00 0.00 31 VAL A CA 19
ATOM 17803 C C . VAL A 1 31 ? -3.379 -7.169 -4.292 1.00 0.00 31 VAL A C 19
ATOM 17804 O O . VAL A 1 31 ? -2.161 -7.345 -4.295 1.00 0.00 31 VAL A O 19
ATOM 17817 N N . GLY A 1 32 ? -4.069 -6.868 -5.388 1.00 0.00 32 GLY A N 19
ATOM 17818 C CA . GLY A 1 32 ? -3.402 -6.729 -6.669 1.00 0.00 32 GLY A CA 19
ATOM 17819 C C . GLY A 1 32 ? -2.809 -5.348 -6.868 1.00 0.00 32 GLY A C 19
ATOM 17820 O O . GLY A 1 32 ? -1.653 -5.212 -7.269 1.00 0.00 32 GLY A O 19
ATOM 17824 N N . CYS A 1 33 ? -3.603 -4.320 -6.588 1.00 0.00 33 CYS A N 19
ATOM 17825 C CA . CYS A 1 33 ? -3.152 -2.942 -6.739 1.00 0.00 33 CYS A CA 19
ATOM 17826 C C . CYS A 1 33 ? -1.879 -2.694 -5.934 1.00 0.00 33 CYS A C 19
ATOM 17827 O O . CYS A 1 33 ? -0.894 -2.171 -6.455 1.00 0.00 33 CYS A O 19
ATOM 17834 N N . PHE A 1 34 ? -1.908 -3.074 -4.661 1.00 0.00 34 PHE A N 19
ATOM 17835 C CA . PHE A 1 34 ? -0.757 -2.894 -3.783 1.00 0.00 34 PHE A CA 19
ATOM 17836 C C . PHE A 1 34 ? 0.481 -3.569 -4.364 1.00 0.00 34 PHE A C 19
ATOM 17837 O O . PHE A 1 34 ? 0.631 -4.789 -4.286 1.00 0.00 34 PHE A O 19
ATOM 17854 N N . VAL A 1 35 ? 1.367 -2.768 -4.947 1.00 0.00 35 VAL A N 19
ATOM 17855 C CA . VAL A 1 35 ? 2.593 -3.286 -5.541 1.00 0.00 35 VAL A CA 19
ATOM 17856 C C . VAL A 1 35 ? 3.681 -2.219 -5.577 1.00 0.00 35 VAL A C 19
ATOM 17857 O O . VAL A 1 35 ? 3.415 -1.038 -5.349 1.00 0.00 35 VAL A O 19
ATOM 17870 N N . CYS A 1 36 ? 4.907 -2.641 -5.866 1.00 0.00 36 CYS A N 19
ATOM 17871 C CA . CYS A 1 36 ? 6.037 -1.722 -5.932 1.00 0.00 36 CYS A CA 19
ATOM 17872 C C . CYS A 1 36 ? 5.758 -0.586 -6.911 1.00 0.00 36 CYS A C 19
ATOM 17873 O O . CYS A 1 36 ? 4.815 -0.651 -7.701 1.00 0.00 36 CYS A O 19
ATOM 17880 N N . SER A 1 37 ? 6.583 0.454 -6.854 1.00 0.00 37 SER A N 19
ATOM 17881 C CA . SER A 1 37 ? 6.423 1.607 -7.733 1.00 0.00 37 SER A CA 19
ATOM 17882 C C . SER A 1 37 ? 7.345 1.498 -8.944 1.00 0.00 37 SER A C 19
ATOM 17883 O O . SER A 1 37 ? 7.094 2.103 -9.986 1.00 0.00 37 SER A O 19
ATOM 17891 N N . THR A 1 38 ? 8.415 0.723 -8.798 1.00 0.00 38 THR A N 19
ATOM 17892 C CA . THR A 1 38 ? 9.375 0.535 -9.877 1.00 0.00 38 THR A CA 19
ATOM 17893 C C . THR A 1 38 ? 9.103 -0.758 -10.637 1.00 0.00 38 THR A C 19
ATOM 17894 O O . THR A 1 38 ? 8.718 -0.734 -11.807 1.00 0.00 38 THR A O 19
ATOM 17905 N N . CYS A 1 39 ? 9.304 -1.887 -9.966 1.00 0.00 39 CYS A N 19
ATOM 17906 C CA . CYS A 1 39 ? 9.080 -3.191 -10.578 1.00 0.00 39 CYS A CA 19
ATOM 17907 C C . CYS A 1 39 ? 7.602 -3.570 -10.526 1.00 0.00 39 CYS A C 19
ATOM 17908 O O . CYS A 1 39 ? 7.160 -4.482 -11.224 1.00 0.00 39 CYS A O 19
ATOM 17915 N N . ARG A 1 40 ? 6.845 -2.862 -9.694 1.00 0.00 40 ARG A N 19
ATOM 17916 C CA . ARG A 1 40 ? 5.418 -3.124 -9.550 1.00 0.00 40 ARG A CA 19
ATOM 17917 C C . ARG A 1 40 ? 5.165 -4.592 -9.219 1.00 0.00 40 ARG A C 19
ATOM 17918 O O . ARG A 1 40 ? 4.302 -5.233 -9.817 1.00 0.00 40 ARG A O 19
ATOM 17939 N N . ALA A 1 41 ? 5.925 -5.117 -8.263 1.00 0.00 41 ALA A N 19
ATOM 17940 C CA . ALA A 1 41 ? 5.782 -6.508 -7.852 1.00 0.00 41 ALA A CA 19
ATOM 17941 C C . ALA A 1 41 ? 4.830 -6.636 -6.668 1.00 0.00 41 ALA A C 19
ATOM 17942 O O . ALA A 1 41 ? 4.741 -5.737 -5.833 1.00 0.00 41 ALA A O 19
ATOM 17949 N N . GLN A 1 42 ? 4.121 -7.758 -6.603 1.00 0.00 42 GLN A N 19
ATOM 17950 C CA . GLN A 1 42 ? 3.174 -8.001 -5.521 1.00 0.00 42 GLN A CA 19
ATOM 17951 C C . GLN A 1 42 ? 3.846 -7.835 -4.162 1.00 0.00 42 GLN A C 19
ATOM 17952 O O . GLN A 1 42 ? 4.828 -8.513 -3.856 1.00 0.00 42 GLN A O 19
ATOM 17966 N N . LEU A 1 43 ? 3.312 -6.929 -3.351 1.00 0.00 43 LEU A N 19
ATOM 17967 C CA . LEU A 1 43 ? 3.860 -6.672 -2.024 1.00 0.00 43 LEU A CA 19
ATOM 17968 C C . LEU A 1 43 ? 2.939 -7.221 -0.939 1.00 0.00 43 LEU A C 19
ATOM 17969 O O . LEU A 1 43 ? 3.053 -6.853 0.231 1.00 0.00 43 LEU A O 19
ATOM 17985 N N . ARG A 1 44 ? 2.028 -8.104 -1.334 1.00 0.00 44 ARG A N 19
ATOM 17986 C CA . ARG A 1 44 ? 1.088 -8.705 -0.395 1.00 0.00 44 ARG A CA 19
ATOM 17987 C C . ARG A 1 44 ? 1.765 -9.797 0.428 1.00 0.00 44 ARG A C 19
ATOM 17988 O O . ARG A 1 44 ? 2.483 -10.639 -0.110 1.00 0.00 44 ARG A O 19
ATOM 18009 N N . GLY A 1 45 ? 1.530 -9.776 1.736 1.00 0.00 45 GLY A N 19
ATOM 18010 C CA . GLY A 1 45 ? 2.124 -10.769 2.613 1.00 0.00 45 GLY A CA 19
ATOM 18011 C C . GLY A 1 45 ? 3.640 -10.744 2.573 1.00 0.00 45 GLY A C 19
ATOM 18012 O O . GLY A 1 45 ? 4.283 -11.793 2.575 1.00 0.00 45 GLY A O 19
ATOM 18016 N N . GLN A 1 46 ? 4.209 -9.544 2.536 1.00 0.00 46 GLN A N 19
ATOM 18017 C CA . GLN A 1 46 ? 5.658 -9.388 2.494 1.00 0.00 46 GLN A CA 19
ATOM 18018 C C . GLN A 1 46 ? 6.070 -7.995 2.959 1.00 0.00 46 GLN A C 19
ATOM 18019 O O . GLN A 1 46 ? 5.242 -7.087 3.040 1.00 0.00 46 GLN A O 19
ATOM 18033 N N . HIS A 1 47 ? 7.354 -7.833 3.264 1.00 0.00 47 HIS A N 19
ATOM 18034 C CA . HIS A 1 47 ? 7.875 -6.550 3.722 1.00 0.00 47 HIS A CA 19
ATOM 18035 C C . HIS A 1 47 ? 8.051 -5.587 2.551 1.00 0.00 47 HIS A C 19
ATOM 18036 O O . HIS A 1 47 ? 8.040 -5.996 1.390 1.00 0.00 47 HIS A O 19
ATOM 18051 N N . PHE A 1 48 ? 8.212 -4.306 2.865 1.00 0.00 48 PHE A N 19
ATOM 18052 C CA . PHE A 1 48 ? 8.388 -3.284 1.840 1.00 0.00 48 PHE A CA 19
ATOM 18053 C C . PHE A 1 48 ? 8.941 -1.997 2.444 1.00 0.00 48 PHE A C 19
ATOM 18054 O O . PHE A 1 48 ? 9.140 -1.902 3.655 1.00 0.00 48 PHE A O 19
ATOM 18071 N N . TYR A 1 49 ? 9.187 -1.008 1.591 1.00 0.00 49 TYR A N 19
ATOM 18072 C CA . TYR A 1 49 ? 9.720 0.273 2.040 1.00 0.00 49 TYR A CA 19
ATOM 18073 C C . TYR A 1 49 ? 8.779 1.415 1.666 1.00 0.00 49 TYR A C 19
ATOM 18074 O O . TYR A 1 49 ? 7.987 1.301 0.731 1.00 0.00 49 TYR A O 19
ATOM 18092 N N . ALA A 1 50 ? 8.873 2.516 2.405 1.00 0.00 50 ALA A N 19
ATOM 18093 C CA . ALA A 1 50 ? 8.034 3.680 2.151 1.00 0.00 50 ALA A CA 19
ATOM 18094 C C . ALA A 1 50 ? 8.880 4.927 1.920 1.00 0.00 50 ALA A C 19
ATOM 18095 O O . ALA A 1 50 ? 9.541 5.419 2.835 1.00 0.00 50 ALA A O 19
ATOM 18102 N N . VAL A 1 51 ? 8.855 5.435 0.692 1.00 0.00 51 VAL A N 19
ATOM 18103 C CA . VAL A 1 51 ? 9.620 6.625 0.341 1.00 0.00 51 VAL A CA 19
ATOM 18104 C C . VAL A 1 51 ? 8.812 7.552 -0.560 1.00 0.00 51 VAL A C 19
ATOM 18105 O O . VAL A 1 51 ? 8.417 7.171 -1.662 1.00 0.00 51 VAL A O 19
ATOM 18118 N N . GLU A 1 52 ? 8.571 8.769 -0.085 1.00 0.00 52 GLU A N 19
ATOM 18119 C CA . GLU A 1 52 ? 7.809 9.750 -0.849 1.00 0.00 52 GLU A CA 19
ATOM 18120 C C . GLU A 1 52 ? 6.379 9.270 -1.077 1.00 0.00 52 GLU A C 19
ATOM 18121 O O . GLU A 1 52 ? 5.811 9.465 -2.153 1.00 0.00 52 GLU A O 19
ATOM 18133 N N . ARG A 1 53 ? 5.802 8.641 -0.059 1.00 0.00 53 ARG A N 19
ATOM 18134 C CA . ARG A 1 53 ? 4.439 8.131 -0.148 1.00 0.00 53 ARG A CA 19
ATOM 18135 C C . ARG A 1 53 ? 4.333 7.048 -1.218 1.00 0.00 53 ARG A C 19
ATOM 18136 O O . ARG A 1 53 ? 3.352 6.989 -1.960 1.00 0.00 53 ARG A O 19
ATOM 18157 N N . ARG A 1 54 ? 5.349 6.195 -1.292 1.00 0.00 54 ARG A N 19
ATOM 18158 C CA . ARG A 1 54 ? 5.371 5.116 -2.273 1.00 0.00 54 ARG A CA 19
ATOM 18159 C C . ARG A 1 54 ? 5.717 3.786 -1.609 1.00 0.00 54 ARG A C 19
ATOM 18160 O O . ARG A 1 54 ? 5.973 3.729 -0.407 1.00 0.00 54 ARG A O 19
ATOM 18181 N N . ALA A 1 55 ? 5.722 2.719 -2.402 1.00 0.00 55 ALA A N 19
ATOM 18182 C CA . ALA A 1 55 ? 6.039 1.391 -1.893 1.00 0.00 55 ALA A CA 19
ATOM 18183 C C . ALA A 1 55 ? 7.117 0.721 -2.738 1.00 0.00 55 ALA A C 19
ATOM 18184 O O . ALA A 1 55 ? 6.926 0.484 -3.931 1.00 0.00 55 ALA A O 19
ATOM 18191 N N . TYR A 1 56 ? 8.249 0.419 -2.112 1.00 0.00 56 TYR A N 19
ATOM 18192 C CA . TYR A 1 56 ? 9.360 -0.220 -2.808 1.00 0.00 56 TYR A CA 19
ATOM 18193 C C . TYR A 1 56 ? 9.729 -1.544 -2.145 1.00 0.00 56 TYR A C 19
ATOM 18194 O O . TYR A 1 56 ? 9.857 -1.625 -0.923 1.00 0.00 56 TYR A O 19
ATOM 18212 N N . CYS A 1 57 ? 9.899 -2.579 -2.960 1.00 0.00 57 CYS A N 19
ATOM 18213 C CA . CYS A 1 57 ? 10.253 -3.900 -2.455 1.00 0.00 57 CYS A CA 19
ATOM 18214 C C . CYS A 1 57 ? 11.725 -3.953 -2.055 1.00 0.00 57 CYS A C 19
ATOM 18215 O O . CYS A 1 57 ? 12.574 -3.330 -2.693 1.00 0.00 57 CYS A O 19
ATOM 18222 N N . GLU A 1 58 ? 12.019 -4.701 -0.997 1.00 0.00 58 GLU A N 19
ATOM 18223 C CA . GLU A 1 58 ? 13.388 -4.834 -0.513 1.00 0.00 58 GLU A CA 19
ATOM 18224 C C . GLU A 1 58 ? 14.382 -4.786 -1.670 1.00 0.00 58 GLU A C 19
ATOM 18225 O O . GLU A 1 58 ? 15.338 -4.011 -1.650 1.00 0.00 58 GLU A O 19
ATOM 18237 N N . GLY A 1 59 ? 14.148 -5.620 -2.679 1.00 0.00 59 GLY A N 19
ATOM 18238 C CA . GLY A 1 59 ? 15.030 -5.657 -3.830 1.00 0.00 59 GLY A CA 19
ATOM 18239 C C . GLY A 1 59 ? 15.239 -4.287 -4.445 1.00 0.00 59 GLY A C 19
ATOM 18240 O O . GLY A 1 59 ? 16.362 -3.786 -4.495 1.00 0.00 59 GLY A O 19
ATOM 18244 N N . CYS A 1 60 ? 14.155 -3.681 -4.917 1.00 0.00 60 CYS A N 19
ATOM 18245 C CA . CYS A 1 60 ? 14.224 -2.362 -5.534 1.00 0.00 60 CYS A CA 19
ATOM 18246 C C . CYS A 1 60 ? 14.858 -1.349 -4.584 1.00 0.00 60 CYS A C 19
ATOM 18247 O O . CYS A 1 60 ? 15.811 -0.658 -4.944 1.00 0.00 60 CYS A O 19
ATOM 18254 N N . TYR A 1 61 ? 14.324 -1.269 -3.371 1.00 0.00 61 TYR A N 19
ATOM 18255 C CA . TYR A 1 61 ? 14.835 -0.340 -2.370 1.00 0.00 61 TYR A CA 19
ATOM 18256 C C . TYR A 1 61 ? 16.357 -0.418 -2.283 1.00 0.00 61 TYR A C 19
ATOM 18257 O O . TYR A 1 61 ? 17.041 0.605 -2.242 1.00 0.00 61 TYR A O 19
ATOM 18275 N N . VAL A 1 62 ? 16.880 -1.640 -2.255 1.00 0.00 62 VAL A N 19
ATOM 18276 C CA . VAL A 1 62 ? 18.320 -1.853 -2.174 1.00 0.00 62 VAL A CA 19
ATOM 18277 C C . VAL A 1 62 ? 19.001 -1.513 -3.495 1.00 0.00 62 VAL A C 19
ATOM 18278 O O . VAL A 1 62 ? 20.087 -0.937 -3.515 1.00 0.00 62 VAL A O 19
ATOM 18291 N N . ALA A 1 63 ? 18.353 -1.875 -4.598 1.00 0.00 63 ALA A N 19
ATOM 18292 C CA . ALA A 1 63 ? 18.895 -1.606 -5.925 1.00 0.00 63 ALA A CA 19
ATOM 18293 C C . ALA A 1 63 ? 19.093 -0.110 -6.144 1.00 0.00 63 ALA A C 19
ATOM 18294 O O . ALA A 1 63 ? 20.124 0.322 -6.660 1.00 0.00 63 ALA A O 19
ATOM 18301 N N . THR A 1 64 ? 18.098 0.678 -5.749 1.00 0.00 64 THR A N 19
ATOM 18302 C CA . THR A 1 64 ? 18.162 2.126 -5.905 1.00 0.00 64 THR A CA 19
ATOM 18303 C C . THR A 1 64 ? 19.398 2.698 -5.221 1.00 0.00 64 THR A C 19
ATOM 18304 O O . THR A 1 64 ? 20.102 3.536 -5.787 1.00 0.00 64 THR A O 19
ATOM 18315 N N . LEU A 1 65 ? 19.659 2.241 -4.001 1.00 0.00 65 LEU A N 19
ATOM 18316 C CA . LEU A 1 65 ? 20.812 2.707 -3.239 1.00 0.00 65 LEU A CA 19
ATOM 18317 C C . LEU A 1 65 ? 22.101 2.523 -4.035 1.00 0.00 65 LEU A C 19
ATOM 18318 O O . LEU A 1 65 ? 22.956 3.407 -4.061 1.00 0.00 65 LEU A O 19
ATOM 18334 N N . GLU A 1 66 ? 22.230 1.371 -4.685 1.00 0.00 66 GLU A N 19
ATOM 18335 C CA . GLU A 1 66 ? 23.413 1.073 -5.483 1.00 0.00 66 GLU A CA 19
ATOM 18336 C C . GLU A 1 66 ? 23.368 1.808 -6.819 1.00 0.00 66 GLU A C 19
ATOM 18337 O O . GLU A 1 66 ? 24.209 2.664 -7.097 1.00 0.00 66 GLU A O 19
ATOM 18349 N N . SER A 1 67 ? 22.382 1.468 -7.642 1.00 0.00 67 SER A N 19
ATOM 18350 C CA . SER A 1 67 ? 22.228 2.093 -8.951 1.00 0.00 67 SER A CA 19
ATOM 18351 C C . SER A 1 67 ? 20.980 2.968 -8.992 1.00 0.00 67 SER A C 19
ATOM 18352 O O . SER A 1 67 ? 19.923 2.586 -8.491 1.00 0.00 67 SER A O 19
ATOM 18360 N N . GLY A 1 68 ? 21.110 4.146 -9.594 1.00 0.00 68 GLY A N 19
ATOM 18361 C CA . GLY A 1 68 ? 19.986 5.059 -9.691 1.00 0.00 68 GLY A CA 19
ATOM 18362 C C . GLY A 1 68 ? 20.420 6.491 -9.929 1.00 0.00 68 GLY A C 19
ATOM 18363 O O . GLY A 1 68 ? 21.382 6.978 -9.334 1.00 0.00 68 GLY A O 19
ATOM 18367 N N . PRO A 1 69 ? 19.703 7.191 -10.821 1.00 0.00 69 PRO A N 19
ATOM 18368 C CA . PRO A 1 69 ? 20.002 8.585 -11.158 1.00 0.00 69 PRO A CA 19
ATOM 18369 C C . PRO A 1 69 ? 19.688 9.539 -10.011 1.00 0.00 69 PRO A C 19
ATOM 18370 O O . PRO A 1 69 ? 18.537 9.925 -9.808 1.00 0.00 69 PRO A O 19
ATOM 18381 N N . SER A 1 70 ? 20.720 9.917 -9.262 1.00 0.00 70 SER A N 19
ATOM 18382 C CA . SER A 1 70 ? 20.553 10.824 -8.132 1.00 0.00 70 SER A CA 19
ATOM 18383 C C . SER A 1 70 ? 21.757 11.751 -7.998 1.00 0.00 70 SER A C 19
ATOM 18384 O O . SER A 1 70 ? 22.889 11.362 -8.283 1.00 0.00 70 SER A O 19
ATOM 18392 N N . SER A 1 71 ? 21.503 12.981 -7.563 1.00 0.00 71 SER A N 19
ATOM 18393 C CA . SER A 1 71 ? 22.564 13.967 -7.394 1.00 0.00 71 SER A CA 19
ATOM 18394 C C . SER A 1 71 ? 22.650 14.429 -5.942 1.00 0.00 71 SER A C 19
ATOM 18395 O O . SER A 1 71 ? 21.858 14.012 -5.098 1.00 0.00 71 SER A O 19
ATOM 18403 N N . GLY A 1 72 ? 23.620 15.294 -5.660 1.00 0.00 72 GLY A N 19
ATOM 18404 C CA . GLY A 1 72 ? 23.793 15.799 -4.310 1.00 0.00 72 GLY A CA 19
ATOM 18405 C C . GLY A 1 72 ? 22.485 16.236 -3.682 1.00 0.00 72 GLY A C 19
ATOM 18406 O O . GLY A 1 72 ? 22.492 16.693 -2.540 1.00 0.00 72 GLY A O 19
ATOM 18412 N N . GLY A 1 1 ? -22.135 14.051 10.456 1.00 0.00 1 GLY A N 20
ATOM 18413 C CA . GLY A 1 1 ? -21.773 12.690 10.105 1.00 0.00 1 GLY A CA 20
ATOM 18414 C C . GLY A 1 1 ? -20.283 12.437 10.223 1.00 0.00 1 GLY A C 20
ATOM 18415 O O . GLY A 1 1 ? -19.696 12.631 11.287 1.00 0.00 1 GLY A O 20
ATOM 18419 N N . SER A 1 2 ? -19.670 12.003 9.127 1.00 0.00 2 SER A N 20
ATOM 18420 C CA . SER A 1 2 ? -18.240 11.718 9.113 1.00 0.00 2 SER A CA 20
ATOM 18421 C C . SER A 1 2 ? -17.686 11.782 7.693 1.00 0.00 2 SER A C 20
ATOM 18422 O O . SER A 1 2 ? -18.334 11.343 6.742 1.00 0.00 2 SER A O 20
ATOM 18430 N N . SER A 1 3 ? -16.484 12.332 7.557 1.00 0.00 3 SER A N 20
ATOM 18431 C CA . SER A 1 3 ? -15.844 12.458 6.253 1.00 0.00 3 SER A CA 20
ATOM 18432 C C . SER A 1 3 ? -14.808 11.357 6.048 1.00 0.00 3 SER A C 20
ATOM 18433 O O . SER A 1 3 ? -13.822 11.273 6.779 1.00 0.00 3 SER A O 20
ATOM 18441 N N . GLY A 1 4 ? -15.039 10.513 5.047 1.00 0.00 4 GLY A N 20
ATOM 18442 C CA . GLY A 1 4 ? -14.118 9.428 4.762 1.00 0.00 4 GLY A CA 20
ATOM 18443 C C . GLY A 1 4 ? -14.816 8.086 4.665 1.00 0.00 4 GLY A C 20
ATOM 18444 O O . GLY A 1 4 ? -15.566 7.702 5.563 1.00 0.00 4 GLY A O 20
ATOM 18448 N N . SER A 1 5 ? -14.571 7.371 3.571 1.00 0.00 5 SER A N 20
ATOM 18449 C CA . SER A 1 5 ? -15.185 6.067 3.357 1.00 0.00 5 SER A CA 20
ATOM 18450 C C . SER A 1 5 ? -14.134 5.024 2.990 1.00 0.00 5 SER A C 20
ATOM 18451 O O . SER A 1 5 ? -13.120 5.342 2.367 1.00 0.00 5 SER A O 20
ATOM 18459 N N . SER A 1 6 ? -14.383 3.778 3.380 1.00 0.00 6 SER A N 20
ATOM 18460 C CA . SER A 1 6 ? -13.456 2.689 3.095 1.00 0.00 6 SER A CA 20
ATOM 18461 C C . SER A 1 6 ? -13.385 2.414 1.596 1.00 0.00 6 SER A C 20
ATOM 18462 O O . SER A 1 6 ? -14.307 1.846 1.013 1.00 0.00 6 SER A O 20
ATOM 18470 N N . GLY A 1 7 ? -12.281 2.822 0.978 1.00 0.00 7 GLY A N 20
ATOM 18471 C CA . GLY A 1 7 ? -12.108 2.611 -0.448 1.00 0.00 7 GLY A CA 20
ATOM 18472 C C . GLY A 1 7 ? -10.727 2.091 -0.794 1.00 0.00 7 GLY A C 20
ATOM 18473 O O . GLY A 1 7 ? -9.973 1.676 0.087 1.00 0.00 7 GLY A O 20
ATOM 18477 N N . CYS A 1 8 ? -10.394 2.111 -2.080 1.00 0.00 8 CYS A N 20
ATOM 18478 C CA . CYS A 1 8 ? -9.095 1.636 -2.542 1.00 0.00 8 CYS A CA 20
ATOM 18479 C C . CYS A 1 8 ? -8.276 2.780 -3.131 1.00 0.00 8 CYS A C 20
ATOM 18480 O O . CYS A 1 8 ? -8.555 3.255 -4.231 1.00 0.00 8 CYS A O 20
ATOM 18487 N N . GLY A 1 9 ? -7.262 3.218 -2.390 1.00 0.00 9 GLY A N 20
ATOM 18488 C CA . GLY A 1 9 ? -6.418 4.303 -2.856 1.00 0.00 9 GLY A CA 20
ATOM 18489 C C . GLY A 1 9 ? -5.820 4.027 -4.221 1.00 0.00 9 GLY A C 20
ATOM 18490 O O . GLY A 1 9 ? -5.561 4.951 -4.991 1.00 0.00 9 GLY A O 20
ATOM 18494 N N . GLY A 1 10 ? -5.597 2.751 -4.521 1.00 0.00 10 GLY A N 20
ATOM 18495 C CA . GLY A 1 10 ? -5.025 2.379 -5.802 1.00 0.00 10 GLY A CA 20
ATOM 18496 C C . GLY A 1 10 ? -5.964 2.659 -6.959 1.00 0.00 10 GLY A C 20
ATOM 18497 O O . GLY A 1 10 ? -5.755 3.601 -7.724 1.00 0.00 10 GLY A O 20
ATOM 18501 N N . CYS A 1 11 ? -7.001 1.838 -7.090 1.00 0.00 11 CYS A N 20
ATOM 18502 C CA . CYS A 1 11 ? -7.974 1.999 -8.163 1.00 0.00 11 CYS A CA 20
ATOM 18503 C C . CYS A 1 11 ? -9.127 2.897 -7.721 1.00 0.00 11 CYS A C 20
ATOM 18504 O O . CYS A 1 11 ? -9.518 3.819 -8.436 1.00 0.00 11 CYS A O 20
ATOM 18511 N N . GLY A 1 12 ? -9.666 2.620 -6.538 1.00 0.00 12 GLY A N 20
ATOM 18512 C CA . GLY A 1 12 ? -10.767 3.411 -6.021 1.00 0.00 12 GLY A CA 20
ATOM 18513 C C . GLY A 1 12 ? -11.959 2.559 -5.631 1.00 0.00 12 GLY A C 20
ATOM 18514 O O . GLY A 1 12 ? -12.752 2.947 -4.774 1.00 0.00 12 GLY A O 20
ATOM 18518 N N . GLU A 1 13 ? -12.086 1.396 -6.262 1.00 0.00 13 GLU A N 20
ATOM 18519 C CA . GLU A 1 13 ? -13.191 0.490 -5.977 1.00 0.00 13 GLU A CA 20
ATOM 18520 C C . GLU A 1 13 ? -13.293 0.209 -4.481 1.00 0.00 13 GLU A C 20
ATOM 18521 O O . GLU A 1 13 ? -12.290 0.221 -3.767 1.00 0.00 13 GLU A O 20
ATOM 18533 N N . ASP A 1 14 ? -14.510 -0.044 -4.013 1.00 0.00 14 ASP A N 20
ATOM 18534 C CA . ASP A 1 14 ? -14.744 -0.328 -2.602 1.00 0.00 14 ASP A CA 20
ATOM 18535 C C . ASP A 1 14 ? -13.899 -1.512 -2.139 1.00 0.00 14 ASP A C 20
ATOM 18536 O O . ASP A 1 14 ? -13.870 -2.558 -2.788 1.00 0.00 14 ASP A O 20
ATOM 18545 N N . VAL A 1 15 ? -13.212 -1.338 -1.015 1.00 0.00 15 VAL A N 20
ATOM 18546 C CA . VAL A 1 15 ? -12.367 -2.392 -0.465 1.00 0.00 15 VAL A CA 20
ATOM 18547 C C . VAL A 1 15 ? -13.108 -3.191 0.601 1.00 0.00 15 VAL A C 20
ATOM 18548 O O . VAL A 1 15 ? -13.263 -2.739 1.735 1.00 0.00 15 VAL A O 20
ATOM 18561 N N . VAL A 1 16 ? -13.564 -4.383 0.229 1.00 0.00 16 VAL A N 20
ATOM 18562 C CA . VAL A 1 16 ? -14.288 -5.247 1.153 1.00 0.00 16 VAL A CA 20
ATOM 18563 C C . VAL A 1 16 ? -13.327 -6.065 2.008 1.00 0.00 16 VAL A C 20
ATOM 18564 O O . VAL A 1 16 ? -12.110 -5.984 1.843 1.00 0.00 16 VAL A O 20
ATOM 18577 N N . GLY A 1 17 ? -13.882 -6.853 2.924 1.00 0.00 17 GLY A N 20
ATOM 18578 C CA . GLY A 1 17 ? -13.059 -7.676 3.792 1.00 0.00 17 GLY A CA 20
ATOM 18579 C C . GLY A 1 17 ? -12.700 -9.006 3.160 1.00 0.00 17 GLY A C 20
ATOM 18580 O O . GLY A 1 17 ? -12.558 -9.104 1.942 1.00 0.00 17 GLY A O 20
ATOM 18584 N N . ASP A 1 18 ? -12.551 -10.032 3.991 1.00 0.00 18 ASP A N 20
ATOM 18585 C CA . ASP A 1 18 ? -12.205 -11.363 3.507 1.00 0.00 18 ASP A CA 20
ATOM 18586 C C . ASP A 1 18 ? -10.877 -11.341 2.757 1.00 0.00 18 ASP A C 20
ATOM 18587 O O . ASP A 1 18 ? -10.714 -12.018 1.743 1.00 0.00 18 ASP A O 20
ATOM 18596 N N . GLY A 1 19 ? -9.930 -10.557 3.264 1.00 0.00 19 GLY A N 20
ATOM 18597 C CA . GLY A 1 19 ? -8.629 -10.460 2.629 1.00 0.00 19 GLY A CA 20
ATOM 18598 C C . GLY A 1 19 ? -8.671 -9.665 1.339 1.00 0.00 19 GLY A C 20
ATOM 18599 O O . GLY A 1 19 ? -7.943 -9.964 0.393 1.00 0.00 19 GLY A O 20
ATOM 18603 N N . ALA A 1 20 ? -9.527 -8.649 1.300 1.00 0.00 20 ALA A N 20
ATOM 18604 C CA . ALA A 1 20 ? -9.661 -7.808 0.117 1.00 0.00 20 ALA A CA 20
ATOM 18605 C C . ALA A 1 20 ? -9.216 -6.378 0.406 1.00 0.00 20 ALA A C 20
ATOM 18606 O O . ALA A 1 20 ? -9.538 -5.455 -0.339 1.00 0.00 20 ALA A O 20
ATOM 18613 N N . GLY A 1 21 ? -8.473 -6.204 1.495 1.00 0.00 21 GLY A N 20
ATOM 18614 C CA . GLY A 1 21 ? -7.997 -4.883 1.864 1.00 0.00 21 GLY A CA 20
ATOM 18615 C C . GLY A 1 21 ? -6.666 -4.929 2.589 1.00 0.00 21 GLY A C 20
ATOM 18616 O O . GLY A 1 21 ? -6.496 -5.689 3.542 1.00 0.00 21 GLY A O 20
ATOM 18620 N N . VAL A 1 22 ? -5.719 -4.114 2.136 1.00 0.00 22 VAL A N 20
ATOM 18621 C CA . VAL A 1 22 ? -4.396 -4.064 2.747 1.00 0.00 22 VAL A CA 20
ATOM 18622 C C . VAL A 1 22 ? -4.067 -2.656 3.231 1.00 0.00 22 VAL A C 20
ATOM 18623 O O . VAL A 1 22 ? -3.773 -1.767 2.432 1.00 0.00 22 VAL A O 20
ATOM 18636 N N . VAL A 1 23 ? -4.117 -2.461 4.545 1.00 0.00 23 VAL A N 20
ATOM 18637 C CA . VAL A 1 23 ? -3.823 -1.161 5.136 1.00 0.00 23 VAL A CA 20
ATOM 18638 C C . VAL A 1 23 ? -2.325 -0.876 5.118 1.00 0.00 23 VAL A C 20
ATOM 18639 O O . VAL A 1 23 ? -1.544 -1.564 5.773 1.00 0.00 23 VAL A O 20
ATOM 18652 N N . ALA A 1 24 ? -1.932 0.145 4.362 1.00 0.00 24 ALA A N 20
ATOM 18653 C CA . ALA A 1 24 ? -0.528 0.523 4.260 1.00 0.00 24 ALA A CA 20
ATOM 18654 C C . ALA A 1 24 ? -0.379 2.025 4.041 1.00 0.00 24 ALA A C 20
ATOM 18655 O O . ALA A 1 24 ? -0.980 2.592 3.127 1.00 0.00 24 ALA A O 20
ATOM 18662 N N . LEU A 1 25 ? 0.424 2.664 4.884 1.00 0.00 25 LEU A N 20
ATOM 18663 C CA . LEU A 1 25 ? 0.652 4.101 4.783 1.00 0.00 25 LEU A CA 20
ATOM 18664 C C . LEU A 1 25 ? -0.638 4.876 5.034 1.00 0.00 25 LEU A C 20
ATOM 18665 O O . LEU A 1 25 ? -0.944 5.838 4.329 1.00 0.00 25 LEU A O 20
ATOM 18681 N N . ASP A 1 26 ? -1.389 4.452 6.044 1.00 0.00 26 ASP A N 20
ATOM 18682 C CA . ASP A 1 26 ? -2.644 5.108 6.392 1.00 0.00 26 ASP A CA 20
ATOM 18683 C C . ASP A 1 26 ? -3.600 5.116 5.203 1.00 0.00 26 ASP A C 20
ATOM 18684 O O . ASP A 1 26 ? -4.376 6.055 5.024 1.00 0.00 26 ASP A O 20
ATOM 18693 N N . ARG A 1 27 ? -3.537 4.065 4.392 1.00 0.00 27 ARG A N 20
ATOM 18694 C CA . ARG A 1 27 ? -4.395 3.953 3.219 1.00 0.00 27 ARG A CA 20
ATOM 18695 C C . ARG A 1 27 ? -4.880 2.517 3.036 1.00 0.00 27 ARG A C 20
ATOM 18696 O O . ARG A 1 27 ? -4.473 1.615 3.768 1.00 0.00 27 ARG A O 20
ATOM 18717 N N . VAL A 1 28 ? -5.752 2.313 2.053 1.00 0.00 28 VAL A N 20
ATOM 18718 C CA . VAL A 1 28 ? -6.292 0.988 1.773 1.00 0.00 28 VAL A CA 20
ATOM 18719 C C . VAL A 1 28 ? -6.117 0.623 0.303 1.00 0.00 28 VAL A C 20
ATOM 18720 O O . VAL A 1 28 ? -6.555 1.354 -0.585 1.00 0.00 28 VAL A O 20
ATOM 18733 N N . PHE A 1 29 ? -5.474 -0.513 0.054 1.00 0.00 29 PHE A N 20
ATOM 18734 C CA . PHE A 1 29 ? -5.241 -0.976 -1.309 1.00 0.00 29 PHE A CA 20
ATOM 18735 C C . PHE A 1 29 ? -5.565 -2.461 -1.442 1.00 0.00 29 PHE A C 20
ATOM 18736 O O . PHE A 1 29 ? -5.338 -3.243 -0.517 1.00 0.00 29 PHE A O 20
ATOM 18753 N N . HIS A 1 30 ? -6.098 -2.843 -2.598 1.00 0.00 30 HIS A N 20
ATOM 18754 C CA . HIS A 1 30 ? -6.455 -4.234 -2.853 1.00 0.00 30 HIS A CA 20
ATOM 18755 C C . HIS A 1 30 ? -5.207 -5.107 -2.944 1.00 0.00 30 HIS A C 20
ATOM 18756 O O . HIS A 1 30 ? -4.224 -4.737 -3.587 1.00 0.00 30 HIS A O 20
ATOM 18770 N N . VAL A 1 31 ? -5.252 -6.266 -2.296 1.00 0.00 31 VAL A N 20
ATOM 18771 C CA . VAL A 1 31 ? -4.125 -7.192 -2.304 1.00 0.00 31 VAL A CA 20
ATOM 18772 C C . VAL A 1 31 ? -3.387 -7.146 -3.637 1.00 0.00 31 VAL A C 20
ATOM 18773 O O . VAL A 1 31 ? -2.159 -7.201 -3.680 1.00 0.00 31 VAL A O 20
ATOM 18786 N N . GLY A 1 32 ? -4.145 -7.045 -4.725 1.00 0.00 32 GLY A N 20
ATOM 18787 C CA . GLY A 1 32 ? -3.545 -6.993 -6.045 1.00 0.00 32 GLY A CA 20
ATOM 18788 C C . GLY A 1 32 ? -3.009 -5.616 -6.385 1.00 0.00 32 GLY A C 20
ATOM 18789 O O . GLY A 1 32 ? -1.887 -5.482 -6.874 1.00 0.00 32 GLY A O 20
ATOM 18793 N N . CYS A 1 33 ? -3.813 -4.590 -6.128 1.00 0.00 33 CYS A N 20
ATOM 18794 C CA . CYS A 1 33 ? -3.415 -3.217 -6.411 1.00 0.00 33 CYS A CA 20
ATOM 18795 C C . CYS A 1 33 ? -2.114 -2.869 -5.695 1.00 0.00 33 CYS A C 20
ATOM 18796 O O . CYS A 1 33 ? -1.168 -2.373 -6.309 1.00 0.00 33 CYS A O 20
ATOM 18803 N N . PHE A 1 34 ? -2.073 -3.132 -4.393 1.00 0.00 34 PHE A N 20
ATOM 18804 C CA . PHE A 1 34 ? -0.888 -2.846 -3.592 1.00 0.00 34 PHE A CA 20
ATOM 18805 C C . PHE A 1 34 ? 0.339 -3.551 -4.165 1.00 0.00 34 PHE A C 20
ATOM 18806 O O . PHE A 1 34 ? 0.517 -4.755 -3.984 1.00 0.00 34 PHE A O 20
ATOM 18823 N N . VAL A 1 35 ? 1.181 -2.791 -4.858 1.00 0.00 35 VAL A N 20
ATOM 18824 C CA . VAL A 1 35 ? 2.391 -3.341 -5.457 1.00 0.00 35 VAL A CA 20
ATOM 18825 C C . VAL A 1 35 ? 3.498 -2.295 -5.518 1.00 0.00 35 VAL A C 20
ATOM 18826 O O . VAL A 1 35 ? 3.249 -1.100 -5.353 1.00 0.00 35 VAL A O 20
ATOM 18839 N N . CYS A 1 36 ? 4.723 -2.752 -5.755 1.00 0.00 36 CYS A N 20
ATOM 18840 C CA . CYS A 1 36 ? 5.871 -1.857 -5.837 1.00 0.00 36 CYS A CA 20
ATOM 18841 C C . CYS A 1 36 ? 5.630 -0.756 -6.866 1.00 0.00 36 CYS A C 20
ATOM 18842 O O . CYS A 1 36 ? 4.696 -0.832 -7.664 1.00 0.00 36 CYS A O 20
ATOM 18849 N N . SER A 1 37 ? 6.479 0.266 -6.841 1.00 0.00 37 SER A N 20
ATOM 18850 C CA . SER A 1 37 ? 6.357 1.384 -7.769 1.00 0.00 37 SER A CA 20
ATOM 18851 C C . SER A 1 37 ? 7.264 1.187 -8.980 1.00 0.00 37 SER A C 20
ATOM 18852 O O . SER A 1 37 ? 7.008 1.727 -10.057 1.00 0.00 37 SER A O 20
ATOM 18860 N N . THR A 1 38 ? 8.326 0.409 -8.796 1.00 0.00 38 THR A N 20
ATOM 18861 C CA . THR A 1 38 ? 9.272 0.141 -9.871 1.00 0.00 38 THR A CA 20
ATOM 18862 C C . THR A 1 38 ? 8.967 -1.189 -10.553 1.00 0.00 38 THR A C 20
ATOM 18863 O O . THR A 1 38 ? 8.521 -1.223 -11.700 1.00 0.00 38 THR A O 20
ATOM 18874 N N . CYS A 1 39 ? 9.211 -2.283 -9.839 1.00 0.00 39 CYS A N 20
ATOM 18875 C CA . CYS A 1 39 ? 8.962 -3.616 -10.374 1.00 0.00 39 CYS A CA 20
ATOM 18876 C C . CYS A 1 39 ? 7.481 -3.971 -10.286 1.00 0.00 39 CYS A C 20
ATOM 18877 O O . CYS A 1 39 ? 7.024 -4.933 -10.903 1.00 0.00 39 CYS A O 20
ATOM 18884 N N . ARG A 1 40 ? 6.735 -3.186 -9.514 1.00 0.00 40 ARG A N 20
ATOM 18885 C CA . ARG A 1 40 ? 5.306 -3.417 -9.344 1.00 0.00 40 ARG A CA 20
ATOM 18886 C C . ARG A 1 40 ? 5.036 -4.853 -8.904 1.00 0.00 40 ARG A C 20
ATOM 18887 O O . ARG A 1 40 ? 4.177 -5.533 -9.463 1.00 0.00 40 ARG A O 20
ATOM 18908 N N . ALA A 1 41 ? 5.776 -5.307 -7.898 1.00 0.00 41 ALA A N 20
ATOM 18909 C CA . ALA A 1 41 ? 5.616 -6.660 -7.381 1.00 0.00 41 ALA A CA 20
ATOM 18910 C C . ALA A 1 41 ? 4.490 -6.727 -6.355 1.00 0.00 41 ALA A C 20
ATOM 18911 O O . ALA A 1 41 ? 4.138 -5.720 -5.741 1.00 0.00 41 ALA A O 20
ATOM 18918 N N . GLN A 1 42 ? 3.928 -7.918 -6.176 1.00 0.00 42 GLN A N 20
ATOM 18919 C CA . GLN A 1 42 ? 2.840 -8.114 -5.225 1.00 0.00 42 GLN A CA 20
ATOM 18920 C C . GLN A 1 42 ? 3.327 -7.915 -3.793 1.00 0.00 42 GLN A C 20
ATOM 18921 O O . GLN A 1 42 ? 4.082 -8.732 -3.264 1.00 0.00 42 GLN A O 20
ATOM 18935 N N . LEU A 1 43 ? 2.890 -6.826 -3.171 1.00 0.00 43 LEU A N 20
ATOM 18936 C CA . LEU A 1 43 ? 3.281 -6.519 -1.800 1.00 0.00 43 LEU A CA 20
ATOM 18937 C C . LEU A 1 43 ? 2.159 -6.861 -0.824 1.00 0.00 43 LEU A C 20
ATOM 18938 O O . LEU A 1 43 ? 2.147 -6.390 0.313 1.00 0.00 43 LEU A O 20
ATOM 18954 N N . ARG A 1 44 ? 1.218 -7.683 -1.277 1.00 0.00 44 ARG A N 20
ATOM 18955 C CA . ARG A 1 44 ? 0.093 -8.089 -0.444 1.00 0.00 44 ARG A CA 20
ATOM 18956 C C . ARG A 1 44 ? 0.579 -8.736 0.849 1.00 0.00 44 ARG A C 20
ATOM 18957 O O . ARG A 1 44 ? 0.083 -8.431 1.933 1.00 0.00 44 ARG A O 20
ATOM 18978 N N . GLY A 1 45 ? 1.553 -9.633 0.727 1.00 0.00 45 GLY A N 20
ATOM 18979 C CA . GLY A 1 45 ? 2.089 -10.310 1.893 1.00 0.00 45 GLY A CA 20
ATOM 18980 C C . GLY A 1 45 ? 3.592 -10.493 1.817 1.00 0.00 45 GLY A C 20
ATOM 18981 O O . GLY A 1 45 ? 4.077 -11.593 1.556 1.00 0.00 45 GLY A O 20
ATOM 18985 N N . GLN A 1 46 ? 4.330 -9.411 2.045 1.00 0.00 46 GLN A N 20
ATOM 18986 C CA . GLN A 1 46 ? 5.786 -9.457 1.999 1.00 0.00 46 GLN A CA 20
ATOM 18987 C C . GLN A 1 46 ? 6.390 -8.185 2.584 1.00 0.00 46 GLN A C 20
ATOM 18988 O O . GLN A 1 46 ? 5.672 -7.243 2.922 1.00 0.00 46 GLN A O 20
ATOM 19002 N N . HIS A 1 47 ? 7.714 -8.163 2.700 1.00 0.00 47 HIS A N 20
ATOM 19003 C CA . HIS A 1 47 ? 8.415 -7.005 3.244 1.00 0.00 47 HIS A CA 20
ATOM 19004 C C . HIS A 1 47 ? 8.628 -5.944 2.169 1.00 0.00 47 HIS A C 20
ATOM 19005 O O . HIS A 1 47 ? 9.143 -6.236 1.089 1.00 0.00 47 HIS A O 20
ATOM 19020 N N . PHE A 1 48 ? 8.229 -4.713 2.471 1.00 0.00 48 PHE A N 20
ATOM 19021 C CA . PHE A 1 48 ? 8.376 -3.609 1.530 1.00 0.00 48 PHE A CA 20
ATOM 19022 C C . PHE A 1 48 ? 8.921 -2.367 2.228 1.00 0.00 48 PHE A C 20
ATOM 19023 O O . PHE A 1 48 ? 9.051 -2.337 3.452 1.00 0.00 48 PHE A O 20
ATOM 19040 N N . TYR A 1 49 ? 9.238 -1.345 1.442 1.00 0.00 49 TYR A N 20
ATOM 19041 C CA . TYR A 1 49 ? 9.772 -0.101 1.983 1.00 0.00 49 TYR A CA 20
ATOM 19042 C C . TYR A 1 49 ? 8.840 1.069 1.682 1.00 0.00 49 TYR A C 20
ATOM 19043 O O . TYR A 1 49 ? 8.024 1.006 0.763 1.00 0.00 49 TYR A O 20
ATOM 19061 N N . ALA A 1 50 ? 8.968 2.135 2.465 1.00 0.00 50 ALA A N 20
ATOM 19062 C CA . ALA A 1 50 ? 8.140 3.321 2.282 1.00 0.00 50 ALA A CA 20
ATOM 19063 C C . ALA A 1 50 ? 8.998 4.560 2.050 1.00 0.00 50 ALA A C 20
ATOM 19064 O O . ALA A 1 50 ? 9.697 5.020 2.953 1.00 0.00 50 ALA A O 20
ATOM 19071 N N . VAL A 1 51 ? 8.941 5.095 0.835 1.00 0.00 51 VAL A N 20
ATOM 19072 C CA . VAL A 1 51 ? 9.713 6.281 0.485 1.00 0.00 51 VAL A CA 20
ATOM 19073 C C . VAL A 1 51 ? 8.896 7.233 -0.381 1.00 0.00 51 VAL A C 20
ATOM 19074 O O . VAL A 1 51 ? 8.460 6.873 -1.474 1.00 0.00 51 VAL A O 20
ATOM 19087 N N . GLU A 1 52 ? 8.692 8.449 0.115 1.00 0.00 52 GLU A N 20
ATOM 19088 C CA . GLU A 1 52 ? 7.927 9.453 -0.614 1.00 0.00 52 GLU A CA 20
ATOM 19089 C C . GLU A 1 52 ? 6.480 9.004 -0.801 1.00 0.00 52 GLU A C 20
ATOM 19090 O O . GLU A 1 52 ? 5.873 9.251 -1.843 1.00 0.00 52 GLU A O 20
ATOM 19102 N N . ARG A 1 53 ? 5.936 8.343 0.215 1.00 0.00 53 ARG A N 20
ATOM 19103 C CA . ARG A 1 53 ? 4.562 7.858 0.162 1.00 0.00 53 ARG A CA 20
ATOM 19104 C C . ARG A 1 53 ? 4.401 6.799 -0.925 1.00 0.00 53 ARG A C 20
ATOM 19105 O O . ARG A 1 53 ? 3.387 6.761 -1.622 1.00 0.00 53 ARG A O 20
ATOM 19126 N N . ARG A 1 54 ? 5.407 5.942 -1.062 1.00 0.00 54 ARG A N 20
ATOM 19127 C CA . ARG A 1 54 ? 5.378 4.884 -2.065 1.00 0.00 54 ARG A CA 20
ATOM 19128 C C . ARG A 1 54 ? 5.753 3.540 -1.448 1.00 0.00 54 ARG A C 20
ATOM 19129 O O . ARG A 1 54 ? 6.069 3.456 -0.262 1.00 0.00 54 ARG A O 20
ATOM 19150 N N . ALA A 1 55 ? 5.716 2.490 -2.263 1.00 0.00 55 ALA A N 20
ATOM 19151 C CA . ALA A 1 55 ? 6.054 1.150 -1.798 1.00 0.00 55 ALA A CA 20
ATOM 19152 C C . ALA A 1 55 ? 7.158 0.535 -2.652 1.00 0.00 55 ALA A C 20
ATOM 19153 O O . ALA A 1 55 ? 6.984 0.327 -3.853 1.00 0.00 55 ALA A O 20
ATOM 19160 N N . TYR A 1 56 ? 8.292 0.246 -2.024 1.00 0.00 56 TYR A N 20
ATOM 19161 C CA . TYR A 1 56 ? 9.426 -0.343 -2.728 1.00 0.00 56 TYR A CA 20
ATOM 19162 C C . TYR A 1 56 ? 9.852 -1.653 -2.072 1.00 0.00 56 TYR A C 20
ATOM 19163 O O . TYR A 1 56 ? 10.237 -1.680 -0.903 1.00 0.00 56 TYR A O 20
ATOM 19181 N N . CYS A 1 57 ? 9.782 -2.739 -2.835 1.00 0.00 57 CYS A N 20
ATOM 19182 C CA . CYS A 1 57 ? 10.161 -4.054 -2.331 1.00 0.00 57 CYS A CA 20
ATOM 19183 C C . CYS A 1 57 ? 11.653 -4.107 -2.017 1.00 0.00 57 CYS A C 20
ATOM 19184 O O . CYS A 1 57 ? 12.459 -3.449 -2.674 1.00 0.00 57 CYS A O 20
ATOM 19191 N N . GLU A 1 58 ? 12.012 -4.895 -1.008 1.00 0.00 58 GLU A N 20
ATOM 19192 C CA . GLU A 1 58 ? 13.407 -5.033 -0.607 1.00 0.00 58 GLU A CA 20
ATOM 19193 C C . GLU A 1 58 ? 14.333 -4.940 -1.816 1.00 0.00 58 GLU A C 20
ATOM 19194 O O . GLU A 1 58 ? 15.221 -4.090 -1.867 1.00 0.00 58 GLU A O 20
ATOM 19206 N N . GLY A 1 59 ? 14.118 -5.821 -2.788 1.00 0.00 59 GLY A N 20
ATOM 19207 C CA . GLY A 1 59 ? 14.941 -5.823 -3.983 1.00 0.00 59 GLY A CA 20
ATOM 19208 C C . GLY A 1 59 ? 15.117 -4.435 -4.568 1.00 0.00 59 GLY A C 20
ATOM 19209 O O . GLY A 1 59 ? 16.224 -3.897 -4.586 1.00 0.00 59 GLY A O 20
ATOM 19213 N N . CYS A 1 60 ? 14.023 -3.855 -5.049 1.00 0.00 60 CYS A N 20
ATOM 19214 C CA . CYS A 1 60 ? 14.060 -2.523 -5.639 1.00 0.00 60 CYS A CA 20
ATOM 19215 C C . CYS A 1 60 ? 14.699 -1.521 -4.682 1.00 0.00 60 CYS A C 20
ATOM 19216 O O . CYS A 1 60 ? 15.657 -0.833 -5.035 1.00 0.00 60 CYS A O 20
ATOM 19223 N N . TYR A 1 61 ? 14.162 -1.445 -3.469 1.00 0.00 61 TYR A N 20
ATOM 19224 C CA . TYR A 1 61 ? 14.679 -0.526 -2.461 1.00 0.00 61 TYR A CA 20
ATOM 19225 C C . TYR A 1 61 ? 16.204 -0.539 -2.443 1.00 0.00 61 TYR A C 20
ATOM 19226 O O . TYR A 1 61 ? 16.845 0.512 -2.414 1.00 0.00 61 TYR A O 20
ATOM 19244 N N . VAL A 1 62 ? 16.780 -1.737 -2.460 1.00 0.00 62 VAL A N 20
ATOM 19245 C CA . VAL A 1 62 ? 18.230 -1.889 -2.447 1.00 0.00 62 VAL A CA 20
ATOM 19246 C C . VAL A 1 62 ? 18.849 -1.365 -3.738 1.00 0.00 62 VAL A C 20
ATOM 19247 O O . VAL A 1 62 ? 19.912 -0.746 -3.722 1.00 0.00 62 VAL A O 20
ATOM 19260 N N . ALA A 1 63 ? 18.175 -1.616 -4.856 1.00 0.00 63 ALA A N 20
ATOM 19261 C CA . ALA A 1 63 ? 18.657 -1.167 -6.156 1.00 0.00 63 ALA A CA 20
ATOM 19262 C C . ALA A 1 63 ? 18.852 0.345 -6.177 1.00 0.00 63 ALA A C 20
ATOM 19263 O O . ALA A 1 63 ? 19.870 0.845 -6.657 1.00 0.00 63 ALA A O 20
ATOM 19270 N N . THR A 1 64 ? 17.869 1.071 -5.653 1.00 0.00 64 THR A N 20
ATOM 19271 C CA . THR A 1 64 ? 17.932 2.527 -5.613 1.00 0.00 64 THR A CA 20
ATOM 19272 C C . THR A 1 64 ? 19.106 3.004 -4.766 1.00 0.00 64 THR A C 20
ATOM 19273 O O . THR A 1 64 ? 19.795 3.960 -5.123 1.00 0.00 64 THR A O 20
ATOM 19284 N N . LEU A 1 65 ? 19.329 2.332 -3.641 1.00 0.00 65 LEU A N 20
ATOM 19285 C CA . LEU A 1 65 ? 20.421 2.687 -2.742 1.00 0.00 65 LEU A CA 20
ATOM 19286 C C . LEU A 1 65 ? 21.771 2.528 -3.435 1.00 0.00 65 LEU A C 20
ATOM 19287 O O . LEU A 1 65 ? 22.604 3.433 -3.405 1.00 0.00 65 LEU A O 20
ATOM 19303 N N . GLU A 1 66 ? 21.977 1.373 -4.060 1.00 0.00 66 GLU A N 20
ATOM 19304 C CA . GLU A 1 66 ? 23.225 1.097 -4.761 1.00 0.00 66 GLU A CA 20
ATOM 19305 C C . GLU A 1 66 ? 23.373 1.999 -5.984 1.00 0.00 66 GLU A C 20
ATOM 19306 O O . GLU A 1 66 ? 24.457 2.508 -6.265 1.00 0.00 66 GLU A O 20
ATOM 19318 N N . SER A 1 67 ? 22.274 2.191 -6.707 1.00 0.00 67 SER A N 20
ATOM 19319 C CA . SER A 1 67 ? 22.281 3.027 -7.901 1.00 0.00 67 SER A CA 20
ATOM 19320 C C . SER A 1 67 ? 23.320 2.533 -8.903 1.00 0.00 67 SER A C 20
ATOM 19321 O O . SER A 1 67 ? 24.095 3.318 -9.449 1.00 0.00 67 SER A O 20
ATOM 19329 N N . GLY A 1 68 ? 23.331 1.225 -9.140 1.00 0.00 68 GLY A N 20
ATOM 19330 C CA . GLY A 1 68 ? 24.278 0.648 -10.076 1.00 0.00 68 GLY A CA 20
ATOM 19331 C C . GLY A 1 68 ? 25.709 0.748 -9.587 1.00 0.00 68 GLY A C 20
ATOM 19332 O O . GLY A 1 68 ? 25.996 0.582 -8.401 1.00 0.00 68 GLY A O 20
ATOM 19336 N N . PRO A 1 69 ? 26.638 1.023 -10.515 1.00 0.00 69 PRO A N 20
ATOM 19337 C CA . PRO A 1 69 ? 28.063 1.150 -10.195 1.00 0.00 69 PRO A CA 20
ATOM 19338 C C . PRO A 1 69 ? 28.365 2.402 -9.379 1.00 0.00 69 PRO A C 20
ATOM 19339 O O . PRO A 1 69 ? 28.086 3.520 -9.813 1.00 0.00 69 PRO A O 20
ATOM 19350 N N . SER A 1 70 ? 28.938 2.208 -8.196 1.00 0.00 70 SER A N 20
ATOM 19351 C CA . SER A 1 70 ? 29.276 3.322 -7.318 1.00 0.00 70 SER A CA 20
ATOM 19352 C C . SER A 1 70 ? 30.671 3.144 -6.726 1.00 0.00 70 SER A C 20
ATOM 19353 O O . SER A 1 70 ? 31.083 2.030 -6.404 1.00 0.00 70 SER A O 20
ATOM 19361 N N . SER A 1 71 ? 31.393 4.252 -6.586 1.00 0.00 71 SER A N 20
ATOM 19362 C CA . SER A 1 71 ? 32.743 4.219 -6.037 1.00 0.00 71 SER A CA 20
ATOM 19363 C C . SER A 1 71 ? 32.710 4.026 -4.524 1.00 0.00 71 SER A C 20
ATOM 19364 O O . SER A 1 71 ? 33.572 3.359 -3.953 1.00 0.00 71 SER A O 20
ATOM 19372 N N . GLY A 1 72 ? 31.706 4.614 -3.880 1.00 0.00 72 GLY A N 20
ATOM 19373 C CA . GLY A 1 72 ? 31.578 4.495 -2.440 1.00 0.00 72 GLY A CA 20
ATOM 19374 C C . GLY A 1 72 ? 30.712 5.587 -1.843 1.00 0.00 72 GLY A C 20
ATOM 19375 O O . GLY A 1 72 ? 30.038 5.338 -0.845 1.00 0.00 72 GLY A O 20
#

Solvent-accessible surface area: 5335 Å² total; per-residue (Å²): 120,133,106,75,117,57,23,2,36,48,80,45,135,87,16,126,40,155,84,57,38,20,112,10,67,149,143,41,34,48,76,38,54,9,36,1,34,88,68,169,37,103,0,154,66,74,121,77,84,63,65,148,202,125,11,31,14,74,50,15,68,72,56,69,81,126,113,30,124,92,128,84